Protein AF-0000000084353483 (afdb_homodimer)

Structure (mmCIF, N/CA/C/O backbone):
data_AF-0000000084353483-model_v1
#
loop_
_entity.id
_entity.type
_entity.pdbx_description
1 polymer 'Polysaccharide pyruvyl transferase'
#
loop_
_atom_site.group_PDB
_atom_site.id
_atom_site.type_symbol
_atom_site.label_atom_id
_atom_site.label_alt_id
_atom_site.label_comp_id
_atom_site.label_asym_id
_atom_site.label_entity_id
_atom_site.label_seq_id
_atom_site.pdbx_PDB_ins_code
_atom_site.Cartn_x
_atom_site.Cartn_y
_atom_site.Cartn_z
_atom_site.occupancy
_atom_site.B_iso_or_equiv
_atom_site.auth_seq_id
_atom_site.auth_comp_id
_atom_site.auth_asym_id
_atom_site.auth_atom_id
_atom_site.pdbx_PDB_model_num
ATOM 1 N N . MET A 1 1 ? -6.664 -25.578 -37.938 1 87.75 1 MET A N 1
ATOM 2 C CA . MET A 1 1 ? -5.84 -25.297 -36.781 1 87.75 1 MET A CA 1
ATOM 3 C C . MET A 1 1 ? -6.648 -25.453 -35.5 1 87.75 1 MET A C 1
ATOM 5 O O . MET A 1 1 ? -7.766 -24.953 -35.375 1 87.75 1 MET A O 1
ATOM 9 N N . LYS A 1 2 ? -6.238 -26.328 -34.562 1 95.62 2 LYS A N 1
ATOM 10 C CA . LYS A 1 2 ? -6.934 -26.578 -33.312 1 95.62 2 LYS A CA 1
ATOM 11 C C . LYS A 1 2 ? -6.684 -25.453 -32.312 1 95.62 2 LYS A C 1
ATOM 13 O O . LYS A 1 2 ? -5.539 -25.047 -32.094 1 95.62 2 LYS A O 1
ATOM 18 N N . ARG A 1 3 ? -7.77 -24.875 -31.906 1 97.81 3 ARG A N 1
ATOM 19 C CA . ARG A 1 3 ? -7.699 -23.781 -30.938 1 97.81 3 ARG A CA 1
ATOM 20 C C . ARG A 1 3 ? -7.938 -24.281 -29.516 1 97.81 3 ARG A C 1
ATOM 22 O O . ARG A 1 3 ? -9.055 -24.672 -29.172 1 97.81 3 ARG A O 1
ATOM 29 N N . ILE A 1 4 ? -6.906 -24.203 -28.562 1 98.75 4 ILE A N 1
ATOM 30 C CA . ILE A 1 4 ? -7.004 -24.719 -27.203 1 98.75 4 ILE A CA 1
ATOM 31 C C . ILE A 1 4 ? -7.039 -23.562 -26.219 1 98.75 4 ILE A C 1
ATOM 33 O O . ILE A 1 4 ? -6.188 -22.672 -26.266 1 98.75 4 ILE A O 1
ATOM 37 N N . LEU A 1 5 ? -8.039 -23.453 -25.375 1 98.81 5 LEU A N 1
ATOM 38 C CA . LEU A 1 5 ? -8.016 -22.641 -24.172 1 98.81 5 LEU A CA 1
ATOM 39 C C . LEU A 1 5 ? -7.383 -23.391 -23 1 98.81 5 LEU A C 1
ATOM 41 O O . LEU A 1 5 ? -7.688 -24.562 -22.781 1 98.81 5 LEU A O 1
ATOM 45 N N . ILE A 1 6 ? -6.469 -22.781 -22.344 1 98.81 6 ILE A N 1
ATOM 46 C CA . ILE A 1 6 ? -5.797 -23.469 -21.25 1 98.81 6 ILE A CA 1
ATOM 47 C C . ILE A 1 6 ? -5.883 -22.641 -19.969 1 98.81 6 ILE A C 1
ATOM 49 O O . ILE A 1 6 ? -5.754 -21.422 -20.016 1 98.81 6 ILE A O 1
ATOM 53 N N . ARG A 1 7 ? -6.094 -23.219 -18.828 1 98.69 7 ARG A N 1
ATOM 54 C CA . ARG A 1 7 ? -6.035 -22.516 -17.547 1 98.69 7 ARG A CA 1
ATOM 55 C C . ARG A 1 7 ? -4.602 -22.141 -17.188 1 98.69 7 ARG A C 1
ATOM 57 O O . ARG A 1 7 ? -3.789 -23 -16.859 1 98.69 7 ARG A O 1
ATOM 64 N N . ALA A 1 8 ? -4.32 -20.922 -17.219 1 98.5 8 ALA A N 1
ATOM 65 C CA . ALA A 1 8 ? -3.021 -20.375 -16.859 1 98.5 8 ALA A CA 1
ATOM 66 C C . ALA A 1 8 ? -3.105 -18.859 -16.672 1 98.5 8 ALA A C 1
ATOM 68 O O . ALA A 1 8 ? -3.941 -18.188 -17.281 1 98.5 8 ALA A O 1
ATOM 69 N N . GLY A 1 9 ? -2.262 -18.406 -15.781 1 98 9 GLY A N 1
ATOM 70 C CA . GLY A 1 9 ? -2.244 -16.969 -15.555 1 98 9 GLY A CA 1
ATOM 71 C C . GLY A 1 9 ? -1.312 -16.219 -16.5 1 98 9 GLY A C 1
ATOM 72 O O . GLY A 1 9 ? -1.292 -14.992 -16.516 1 98 9 GLY A O 1
ATOM 73 N N . ILE A 1 10 ? -0.529 -16.938 -17.266 1 98.31 10 ILE A N 1
ATOM 74 C CA . ILE A 1 10 ? 0.442 -16.391 -18.203 1 98.31 10 ILE A CA 1
ATOM 75 C C . ILE A 1 10 ? 0.831 -17.469 -19.219 1 98.31 10 ILE A C 1
ATOM 77 O O . ILE A 1 10 ? 0.886 -18.656 -18.891 1 98.31 10 ILE A O 1
ATOM 81 N N . SER A 1 11 ? 1.012 -17.062 -20.469 1 98.31 11 SER A N 1
ATOM 82 C CA . SER A 1 11 ? 1.616 -17.922 -21.469 1 98.31 11 SER A CA 1
ATOM 83 C C . SER A 1 11 ? 3.139 -17.906 -21.391 1 98.31 11 SER A C 1
ATOM 85 O O . SER A 1 11 ? 3.732 -16.859 -21.078 1 98.31 11 SER A O 1
ATOM 87 N N . PRO A 1 12 ? 3.752 -19.062 -21.656 1 98.25 12 PRO A N 1
ATOM 88 C CA . PRO A 1 12 ? 5.211 -19.016 -21.75 1 98.25 12 PRO A CA 1
ATOM 89 C C . PRO A 1 12 ? 5.695 -17.969 -22.766 1 98.25 12 PRO A C 1
ATOM 91 O O . PRO A 1 12 ? 6.855 -17.547 -22.719 1 98.25 12 PRO A O 1
ATOM 94 N N . LEU A 1 13 ? 4.812 -17.578 -23.656 1 98.31 13 LEU A N 1
ATOM 95 C CA . LEU A 1 13 ? 5.191 -16.656 -24.719 1 98.31 13 LEU A CA 1
ATOM 96 C C . LEU A 1 13 ? 4.926 -15.211 -24.297 1 98.31 13 LEU A C 1
ATOM 98 O O . LEU A 1 13 ? 5.328 -14.273 -24.984 1 98.31 13 LEU A O 1
ATOM 102 N N . ASP A 1 14 ? 4.25 -15.117 -23.125 1 97.94 14 ASP A N 1
ATOM 103 C CA . ASP A 1 14 ? 4.059 -13.781 -22.578 1 97.94 14 ASP A CA 1
ATOM 104 C C . ASP A 1 14 ? 5.348 -13.242 -21.969 1 97.94 14 ASP A C 1
ATOM 106 O O . ASP A 1 14 ? 6.156 -14.016 -21.438 1 97.94 14 ASP A O 1
ATOM 110 N N . ASN A 1 15 ? 5.609 -12 -22.125 1 97.44 15 ASN A N 1
ATOM 111 C CA . ASN A 1 15 ? 6.773 -11.359 -21.516 1 97.44 15 ASN A CA 1
ATOM 112 C C . ASN A 1 15 ? 6.363 -10.305 -20.5 1 97.44 15 ASN A C 1
ATOM 114 O O . ASN A 1 15 ? 6.836 -9.172 -20.547 1 97.44 15 ASN A O 1
ATOM 118 N N . PHE A 1 16 ? 5.559 -10.766 -19.531 1 98.12 16 PHE A N 1
ATOM 119 C CA . PHE A 1 16 ? 5.043 -9.875 -18.5 1 98.12 16 PHE A CA 1
ATOM 120 C C . PHE A 1 16 ? 6.152 -9.453 -17.547 1 98.12 16 PHE A C 1
ATOM 122 O O . PHE A 1 16 ? 6.988 -10.273 -17.156 1 98.12 16 PHE A O 1
ATOM 129 N N . ASP A 1 17 ? 6.125 -8.227 -17.141 1 98.12 17 ASP A N 1
ATOM 130 C CA . ASP A 1 17 ? 7.09 -7.77 -16.141 1 98.12 17 ASP A CA 1
ATOM 131 C C . ASP A 1 17 ? 6.555 -7.957 -14.727 1 98.12 17 ASP A C 1
ATOM 133 O O . ASP A 1 17 ? 5.414 -8.391 -14.547 1 98.12 17 ASP A O 1
ATOM 137 N N . ALA A 1 18 ? 7.355 -7.676 -13.781 1 98.31 18 ALA A N 1
ATOM 138 C CA . ALA A 1 18 ? 7.039 -7.93 -12.375 1 98.31 18 ALA A CA 1
ATOM 139 C C . ALA A 1 18 ? 5.785 -7.172 -11.945 1 98.31 18 ALA A C 1
ATOM 141 O O . ALA A 1 18 ? 4.902 -7.738 -11.297 1 98.31 18 ALA A O 1
ATOM 142 N N . SER A 1 19 ? 5.688 -5.875 -12.297 1 98 19 SER A N 1
ATOM 143 C CA . SER A 1 19 ? 4.547 -5.051 -11.922 1 98 19 SER A CA 1
ATOM 144 C C . SER A 1 19 ? 3.24 -5.645 -12.438 1 98 19 SER A C 1
ATOM 146 O O . SER A 1 19 ? 2.279 -5.805 -11.688 1 98 19 SER A O 1
ATOM 148 N N . TYR A 1 20 ? 3.242 -6.031 -13.672 1 98.19 20 TYR A N 1
ATOM 149 C CA . TYR A 1 20 ? 2.043 -6.605 -14.266 1 98.19 20 TYR A CA 1
ATOM 150 C C . TYR A 1 20 ? 1.674 -7.922 -13.594 1 98.19 20 TYR A C 1
ATOM 152 O O . TYR A 1 20 ? 0.509 -8.148 -13.258 1 98.19 20 TYR A O 1
ATOM 160 N N . MET A 1 21 ? 2.621 -8.812 -13.406 1 98.62 21 MET A N 1
ATOM 161 C CA . MET A 1 21 ? 2.369 -10.117 -12.812 1 98.62 21 MET A CA 1
ATOM 162 C C . MET A 1 21 ? 1.826 -9.977 -11.398 1 98.62 21 MET A C 1
ATOM 164 O O . MET A 1 21 ? 0.94 -10.727 -10.984 1 98.62 21 MET A O 1
ATOM 168 N N . LEU A 1 22 ? 2.393 -8.984 -10.672 1 98.25 22 LEU A N 1
ATOM 169 C CA . LEU A 1 22 ? 1.926 -8.727 -9.32 1 98.25 22 LEU A CA 1
ATOM 170 C C . LEU A 1 22 ? 0.483 -8.227 -9.328 1 98.25 22 LEU A C 1
ATOM 172 O O . LEU A 1 22 ? -0.357 -8.742 -8.578 1 98.25 22 LEU A O 1
ATOM 176 N N . LEU A 1 23 ? 0.207 -7.277 -10.195 1 97.25 23 LEU A N 1
ATOM 177 C CA . LEU A 1 23 ? -1.086 -6.602 -10.211 1 97.25 23 LEU A CA 1
ATOM 178 C C . LEU A 1 23 ? -2.182 -7.535 -10.719 1 97.25 23 LEU A C 1
ATOM 180 O O . LEU A 1 23 ? -3.338 -7.418 -10.305 1 97.25 23 LEU A O 1
ATOM 184 N N . ASN A 1 24 ? -1.786 -8.547 -11.539 1 97.12 24 ASN A N 1
ATOM 185 C CA . ASN A 1 24 ? -2.791 -9.414 -12.156 1 97.12 24 ASN A CA 1
ATOM 186 C C . ASN A 1 24 ? -2.732 -10.828 -11.586 1 97.12 24 ASN A C 1
ATOM 188 O O . ASN A 1 24 ? -3.445 -11.719 -12.047 1 97.12 24 ASN A O 1
ATOM 192 N N . ASN A 1 25 ? -1.866 -11.055 -10.609 1 97.38 25 ASN A N 1
ATOM 193 C CA . ASN A 1 25 ? -1.654 -12.383 -10.047 1 97.38 25 ASN A CA 1
ATOM 194 C C . ASN A 1 25 ? -1.496 -13.438 -11.141 1 97.38 25 ASN A C 1
ATOM 196 O O . ASN A 1 25 ? -2.209 -14.438 -11.148 1 97.38 25 ASN A O 1
ATOM 200 N N . SER A 1 26 ? -0.582 -13.188 -12.016 1 98.25 26 SER A N 1
ATOM 201 C CA . SER A 1 26 ? -0.381 -14 -13.211 1 98.25 26 SER A CA 1
ATOM 202 C C . SER A 1 26 ? 0.178 -15.375 -12.859 1 98.25 26 SER A C 1
ATOM 204 O O . SER A 1 26 ? 0.292 -16.25 -13.719 1 98.25 26 SER A O 1
ATOM 206 N N . ILE A 1 27 ? 0.422 -15.594 -11.523 1 98.19 27 ILE A N 1
ATOM 207 C CA . ILE A 1 27 ? 1.06 -16.859 -11.156 1 98.19 27 ILE A CA 1
ATOM 208 C C . ILE A 1 27 ? 0.141 -17.641 -10.227 1 98.19 27 ILE A C 1
ATOM 210 O O . ILE A 1 27 ? 0.552 -18.656 -9.656 1 98.19 27 ILE A O 1
ATOM 214 N N . GLY A 1 28 ? -1.104 -17.125 -10.016 1 96.94 28 GLY A N 1
ATOM 215 C CA . GLY A 1 28 ? -2.035 -17.812 -9.133 1 96.94 28 GLY A CA 1
ATOM 216 C C . GLY A 1 28 ? -1.529 -17.938 -7.711 1 96.94 28 GLY A C 1
ATOM 217 O O . GLY A 1 28 ? -1.711 -18.969 -7.07 1 96.94 28 GLY A O 1
ATOM 218 N N . GLY A 1 29 ? -0.704 -16.969 -7.34 1 97 29 GLY A N 1
ATOM 219 C CA . GLY A 1 29 ? -0.22 -16.891 -5.973 1 97 29 GLY A CA 1
ATOM 220 C C . GLY A 1 29 ? 1.137 -17.547 -5.789 1 97 29 GLY A C 1
ATOM 221 O O . GLY A 1 29 ? 1.804 -17.328 -4.773 1 97 29 GLY A O 1
ATOM 222 N N . ASN A 1 30 ? 1.545 -18.422 -6.754 1 97.25 30 ASN A N 1
ATOM 223 C CA . ASN A 1 30 ? 2.781 -19.188 -6.641 1 97.25 30 ASN A CA 1
ATOM 224 C C . ASN A 1 30 ? 3.457 -19.375 -7.996 1 97.25 30 ASN A C 1
ATOM 226 O O . ASN A 1 30 ? 2.875 -19.953 -8.914 1 97.25 30 ASN A O 1
ATOM 230 N N . VAL A 1 31 ? 4.691 -18.938 -8.102 1 98.38 31 VAL A N 1
ATOM 231 C CA . VAL A 1 31 ? 5.367 -18.953 -9.391 1 98.38 31 VAL A CA 1
ATOM 232 C C . VAL A 1 31 ? 5.695 -20.391 -9.789 1 98.38 31 VAL A C 1
ATOM 234 O O . VAL A 1 31 ? 5.914 -20.672 -10.969 1 98.38 31 VAL A O 1
ATOM 237 N N . GLY A 1 32 ? 5.66 -21.297 -8.852 1 98 32 GLY A N 1
ATOM 238 C CA . GLY A 1 32 ? 5.844 -22.703 -9.172 1 98 32 GLY A CA 1
ATOM 239 C C . GLY A 1 32 ? 4.824 -23.234 -10.172 1 98 32 GLY A C 1
ATOM 240 O O . GLY A 1 32 ? 5.082 -24.203 -10.875 1 98 32 GLY A O 1
ATOM 241 N N . ASN A 1 33 ? 3.693 -22.578 -10.258 1 98 33 ASN A N 1
ATOM 242 C CA . ASN A 1 33 ? 2.635 -22.984 -11.18 1 98 33 ASN A CA 1
ATOM 243 C C . ASN A 1 33 ? 3.092 -22.891 -12.633 1 98 33 ASN A C 1
ATOM 245 O O . ASN A 1 33 ? 2.553 -23.578 -13.5 1 98 33 ASN A O 1
ATOM 249 N N . LEU A 1 34 ? 4.078 -22.094 -12.891 1 98.44 34 LEU A N 1
ATOM 250 C CA . LEU A 1 34 ? 4.531 -21.906 -14.266 1 98.44 34 LEU A CA 1
ATOM 251 C C . LEU A 1 34 ? 5.148 -23.188 -14.812 1 98.44 34 LEU A C 1
ATOM 253 O O . LEU A 1 34 ? 5.094 -23.438 -16.016 1 98.44 34 LEU A O 1
ATOM 257 N N . ILE A 1 35 ? 5.645 -24 -13.93 1 98.5 35 ILE A N 1
ATOM 258 C CA . ILE A 1 35 ? 6.449 -25.125 -14.383 1 98.5 35 ILE A CA 1
ATOM 259 C C . ILE A 1 35 ? 5.551 -26.188 -15.016 1 98.5 35 ILE A C 1
ATOM 261 O O . ILE A 1 35 ? 5.797 -26.625 -16.141 1 98.5 35 ILE A O 1
ATOM 265 N N . TYR A 1 36 ? 4.48 -26.578 -14.32 1 98.38 36 TYR A N 1
ATOM 266 C CA . TYR A 1 36 ? 3.629 -27.594 -14.922 1 98.38 36 TYR A CA 1
ATOM 267 C C . TYR A 1 36 ? 2.816 -27.016 -16.078 1 98.38 36 TYR A C 1
ATOM 269 O O . TYR A 1 36 ? 2.521 -27.719 -17.047 1 98.38 36 TYR A O 1
ATOM 277 N N . GLN A 1 37 ? 2.486 -25.766 -16.016 1 98.56 37 GLN A N 1
ATOM 278 C CA . GLN A 1 37 ? 1.779 -25.125 -17.125 1 98.56 37 GLN A CA 1
ATOM 279 C C . GLN A 1 37 ? 2.658 -25.062 -18.359 1 98.56 37 GLN A C 1
ATOM 281 O O . GLN A 1 37 ? 2.201 -25.344 -19.469 1 98.56 37 GLN A O 1
ATOM 286 N N . TYR A 1 38 ? 3.914 -24.688 -18.141 1 98.62 38 TYR A N 1
ATOM 287 C CA . TYR A 1 38 ? 4.895 -24.672 -19.219 1 98.62 38 TYR A CA 1
ATOM 288 C C . TYR A 1 38 ? 4.977 -26.031 -19.906 1 98.62 38 TYR A C 1
ATOM 290 O O . TYR A 1 38 ? 4.977 -26.109 -21.141 1 98.62 38 TYR A O 1
ATOM 298 N N . SER A 1 39 ? 5.035 -27.062 -19.109 1 98.62 39 SER A N 1
ATOM 299 C CA . SER A 1 39 ? 5.121 -28.406 -19.625 1 98.62 39 SER A CA 1
ATOM 300 C C . SER A 1 39 ? 3.904 -28.75 -20.484 1 98.62 39 SER A C 1
ATOM 302 O O . SER A 1 39 ? 4.043 -29.297 -21.578 1 98.62 39 SER A O 1
ATOM 304 N N . VAL A 1 40 ? 2.732 -28.422 -20.031 1 98.75 40 VAL A N 1
ATOM 305 C CA . VAL A 1 40 ? 1.506 -28.734 -20.75 1 98.75 40 VAL A CA 1
ATOM 306 C C . VAL A 1 40 ? 1.459 -27.922 -22.047 1 98.75 40 VAL A C 1
ATOM 308 O O . VAL A 1 40 ? 1.141 -28.453 -23.109 1 98.75 40 VAL A O 1
ATOM 311 N N . PHE A 1 41 ? 1.851 -26.609 -22.016 1 98.75 41 PHE A N 1
ATOM 312 C CA . PHE A 1 41 ? 1.95 -25.781 -23.203 1 98.75 41 PHE A CA 1
ATOM 313 C C . PHE A 1 41 ? 2.881 -26.422 -24.234 1 98.75 41 PHE A C 1
ATOM 315 O O . PHE A 1 41 ? 2.518 -26.578 -25.391 1 98.75 41 PHE A O 1
ATOM 322 N N . ARG A 1 42 ? 4.016 -26.812 -23.781 1 98.5 42 ARG A N 1
ATOM 323 C CA . ARG A 1 42 ? 5.043 -27.344 -24.672 1 98.5 42 ARG A CA 1
ATOM 324 C C . ARG A 1 42 ? 4.586 -28.656 -25.312 1 98.5 42 ARG A C 1
ATOM 326 O O . ARG A 1 42 ? 4.82 -28.875 -26.5 1 98.5 42 ARG A O 1
ATOM 333 N N . THR A 1 43 ? 3.951 -29.484 -24.531 1 98.31 43 THR A N 1
ATOM 334 C CA . THR A 1 43 ? 3.506 -30.797 -24.984 1 98.31 43 THR A CA 1
ATOM 335 C C . THR A 1 43 ? 2.389 -30.672 -26.016 1 98.31 43 THR A C 1
ATOM 337 O O . THR A 1 43 ? 2.4 -31.344 -27.031 1 98.31 43 THR A O 1
ATOM 340 N N . LEU A 1 44 ? 1.463 -29.703 -25.812 1 98.25 44 LEU A N 1
ATOM 341 C CA . LEU A 1 44 ? 0.243 -29.672 -26.609 1 98.25 44 LEU A CA 1
ATOM 342 C C . LEU A 1 44 ? 0.41 -28.75 -27.812 1 98.25 44 LEU A C 1
ATOM 344 O O . LEU A 1 44 ? -0.386 -28.797 -28.75 1 98.25 44 LEU A O 1
ATOM 348 N N . MET A 1 45 ? 1.429 -27.891 -27.797 1 98.12 45 MET A N 1
ATOM 349 C CA . MET A 1 45 ? 1.604 -26.953 -28.906 1 98.12 45 MET A CA 1
ATOM 350 C C . MET A 1 45 ? 2.266 -27.641 -30.094 1 98.12 45 MET A C 1
ATOM 352 O O . MET A 1 45 ? 3.494 -27.719 -30.172 1 98.12 45 MET A O 1
ATOM 356 N N . THR A 1 46 ? 1.438 -28.016 -31.016 1 96.06 46 THR A N 1
ATOM 357 C CA . THR A 1 46 ? 1.918 -28.547 -32.281 1 96.06 46 THR A CA 1
ATOM 358 C C . THR A 1 46 ? 1.921 -27.469 -33.344 1 96.06 46 THR A C 1
ATOM 360 O O . THR A 1 46 ? 1.543 -26.328 -33.094 1 96.06 46 THR A O 1
ATOM 363 N N . GLU A 1 47 ? 2.326 -27.781 -34.625 1 93.38 47 GLU A N 1
ATOM 364 C CA . GLU A 1 47 ? 2.334 -26.828 -35.719 1 93.38 47 GLU A CA 1
ATOM 365 C C . GLU A 1 47 ? 0.917 -26.391 -36.062 1 93.38 47 GLU A C 1
ATOM 367 O O . GLU A 1 47 ? 0.704 -25.25 -36.5 1 93.38 47 GLU A O 1
ATOM 372 N N . GLY A 1 48 ? -0.062 -27.172 -35.781 1 92.88 48 GLY A N 1
ATOM 373 C CA . GLY A 1 48 ? -1.436 -26.875 -36.156 1 92.88 48 GLY A CA 1
ATOM 374 C C . GLY A 1 48 ? -2.297 -26.469 -34.969 1 92.88 48 GLY A C 1
ATOM 375 O O . GLY A 1 48 ? -3.523 -26.578 -35.031 1 92.88 48 GLY A O 1
ATOM 376 N N . THR A 1 49 ? -1.643 -26.047 -33.906 1 95.81 49 THR A N 1
ATOM 377 C CA . THR A 1 49 ? -2.416 -25.75 -32.719 1 95.81 49 THR A CA 1
ATOM 378 C C . THR A 1 49 ? -2.096 -24.344 -32.219 1 95.81 49 THR A C 1
ATOM 380 O O . THR A 1 49 ? -0.947 -23.891 -32.281 1 95.81 49 THR A O 1
ATOM 383 N N . THR A 1 50 ? -3.109 -23.609 -31.844 1 96.69 50 THR A N 1
ATOM 384 C CA . THR A 1 50 ? -2.961 -22.359 -31.094 1 96.69 50 THR A CA 1
ATOM 385 C C . THR A 1 50 ? -3.465 -22.531 -29.656 1 96.69 50 THR A C 1
ATOM 387 O O . THR A 1 50 ? -4.543 -23.078 -29.438 1 96.69 50 THR A O 1
ATOM 390 N N . ILE A 1 51 ? -2.631 -22.125 -28.703 1 98.38 51 ILE A N 1
ATOM 391 C CA . ILE A 1 51 ? -2.998 -22.266 -27.297 1 98.38 51 ILE A CA 1
ATOM 392 C C . ILE A 1 51 ? -3.131 -20.875 -26.672 1 98.38 51 ILE A C 1
ATOM 394 O O . ILE A 1 51 ? -2.217 -20.047 -26.766 1 98.38 51 ILE A O 1
ATOM 398 N N . THR A 1 52 ? -4.254 -20.562 -26.062 1 98.31 52 THR A N 1
ATOM 399 C CA . THR A 1 52 ? -4.539 -19.297 -25.406 1 98.31 52 THR A CA 1
ATOM 400 C C . THR A 1 52 ? -4.809 -19.5 -23.922 1 98.31 52 THR A C 1
ATOM 402 O O . THR A 1 52 ? -5.68 -20.281 -23.547 1 98.31 52 THR A O 1
ATOM 405 N N . PRO A 1 53 ? -4.02 -18.828 -23.047 1 98.62 53 PRO A N 1
ATOM 406 C CA . PRO A 1 53 ? -4.379 -18.891 -21.625 1 98.62 53 PRO A CA 1
ATOM 407 C C . PRO A 1 53 ? -5.719 -18.219 -21.328 1 98.62 53 PRO A C 1
ATOM 409 O O . PRO A 1 53 ? -6.102 -17.266 -22.016 1 98.62 53 PRO A O 1
ATOM 412 N N . ASP A 1 54 ? -6.375 -18.719 -20.328 1 98.44 54 ASP A N 1
ATOM 413 C CA . ASP A 1 54 ? -7.613 -18.062 -19.906 1 98.44 54 ASP A CA 1
ATOM 414 C C . ASP A 1 54 ? -7.324 -16.922 -18.938 1 98.44 54 ASP A C 1
ATOM 416 O O . ASP A 1 54 ? -8.242 -16.219 -18.516 1 98.44 54 ASP A O 1
ATOM 420 N N . TYR A 1 55 ? -6.035 -16.812 -18.516 1 98.31 55 TYR A N 1
ATOM 421 C CA . TYR A 1 55 ? -5.574 -15.789 -17.578 1 98.31 55 TYR A CA 1
ATOM 422 C C . TYR A 1 55 ? -6.41 -15.797 -16.312 1 98.31 55 TYR A C 1
ATOM 424 O O . TYR A 1 55 ? -6.711 -14.734 -15.75 1 98.31 55 TYR A O 1
ATOM 432 N N . TYR A 1 56 ? -6.926 -16.984 -15.945 1 97.5 56 TYR A N 1
ATOM 433 C CA . TYR A 1 56 ? -7.684 -17.297 -14.742 1 97.5 56 TYR A CA 1
ATOM 434 C C . TYR A 1 56 ? -9.055 -16.625 -14.766 1 97.5 56 TYR A C 1
ATOM 436 O O . TYR A 1 56 ? -9.578 -16.234 -13.727 1 97.5 56 TYR A O 1
ATOM 444 N N . ASN A 1 57 ? -9.523 -16.359 -15.938 1 97.12 57 ASN A N 1
ATOM 445 C CA . ASN A 1 57 ? -10.914 -15.961 -16.109 1 97.12 57 ASN A CA 1
ATOM 446 C C . ASN A 1 57 ? -11.805 -17.156 -16.438 1 97.12 57 ASN A C 1
ATOM 448 O O . ASN A 1 57 ? -11.859 -17.609 -17.578 1 97.12 57 ASN A O 1
ATOM 452 N N . TYR A 1 58 ? -12.5 -17.656 -15.43 1 96.25 58 TYR A N 1
ATOM 453 C CA . TYR A 1 58 ? -13.352 -18.844 -15.555 1 96.25 58 TYR A CA 1
ATOM 454 C C . TYR A 1 58 ? -14.797 -18.516 -15.203 1 96.25 58 TYR A C 1
ATOM 456 O O . TYR A 1 58 ? -15.5 -19.344 -14.625 1 96.25 58 TYR A O 1
ATOM 464 N N . GLU A 1 59 ? -15.18 -17.359 -15.516 1 96.62 59 GLU A N 1
ATOM 465 C CA . GLU A 1 59 ? -16.562 -16.969 -15.281 1 96.62 59 GLU A CA 1
ATOM 466 C C . GLU A 1 59 ? -17.531 -17.781 -16.141 1 96.62 59 GLU A C 1
ATOM 468 O O . GLU A 1 59 ? -17.344 -17.906 -17.344 1 96.62 59 GLU A O 1
ATOM 473 N N . PRO A 1 60 ? -18.609 -18.219 -15.531 1 97.69 60 PRO A N 1
ATOM 474 C CA . PRO A 1 60 ? -19.547 -19.062 -16.266 1 97.69 60 PRO A CA 1
ATOM 475 C C . PRO A 1 60 ? -20.203 -18.344 -17.438 1 97.69 60 PRO A C 1
ATOM 477 O O . PRO A 1 60 ? -20.578 -18.969 -18.422 1 97.69 60 PRO A O 1
ATOM 480 N N . ASN A 1 61 ? -20.297 -17.078 -17.359 1 97.31 61 ASN A N 1
ATOM 481 C CA . ASN A 1 61 ? -20.953 -16.312 -18.422 1 97.31 61 ASN A CA 1
ATOM 482 C C . ASN A 1 61 ? -20.094 -16.266 -19.672 1 97.31 61 ASN A C 1
ATOM 484 O O . ASN A 1 61 ? -20.547 -15.805 -20.719 1 97.31 61 ASN A O 1
ATOM 488 N N . ARG A 1 62 ? -18.922 -16.812 -19.641 1 97.94 62 ARG A N 1
ATOM 489 C CA . ARG A 1 62 ? -18.031 -16.859 -20.812 1 97.94 62 ARG A CA 1
ATOM 490 C C . ARG A 1 62 ? -18.312 -18.094 -21.656 1 97.94 62 ARG A C 1
ATOM 492 O O . ARG A 1 62 ? -17.703 -18.281 -22.719 1 97.94 62 ARG A O 1
ATOM 499 N N . ALA A 1 63 ? -19.219 -18.969 -21.297 1 98.5 63 ALA A N 1
ATOM 500 C CA . ALA A 1 63 ? -19.422 -20.281 -21.906 1 98.5 63 ALA A CA 1
ATOM 501 C C . ALA A 1 63 ? -19.672 -20.156 -23.406 1 98.5 63 ALA A C 1
ATOM 503 O O . ALA A 1 63 ? -19.078 -20.875 -24.203 1 98.5 63 ALA A O 1
ATOM 504 N N . GLU A 1 64 ? -20.516 -19.203 -23.766 1 98.31 64 GLU A N 1
ATOM 505 C CA . GLU A 1 64 ? -20.828 -19.031 -25.188 1 98.31 64 GLU A CA 1
ATOM 506 C C . GLU A 1 64 ? -19.594 -18.609 -25.984 1 98.31 64 GLU A C 1
ATOM 508 O O . GLU A 1 64 ? -19.312 -19.156 -27.047 1 98.31 64 GLU A O 1
ATOM 513 N N . GLU A 1 65 ? -18.875 -17.672 -25.469 1 98.56 65 GLU A N 1
ATOM 514 C CA . GLU A 1 65 ? -17.641 -17.203 -26.109 1 98.56 65 GLU A CA 1
ATOM 515 C C . GLU A 1 65 ? -16.641 -18.344 -26.25 1 98.56 65 GLU A C 1
ATOM 517 O O . GLU A 1 65 ? -16.031 -18.5 -27.312 1 98.56 65 GLU A O 1
ATOM 522 N N . ILE A 1 66 ? -16.5 -19.172 -25.266 1 98.75 66 ILE A N 1
ATOM 523 C CA . ILE A 1 66 ? -15.547 -20.266 -25.266 1 98.75 66 ILE A CA 1
ATOM 524 C C . ILE A 1 66 ? -15.977 -21.328 -26.266 1 98.75 66 ILE A C 1
ATOM 526 O O . ILE A 1 66 ? -15.172 -21.797 -27.078 1 98.75 66 ILE A O 1
ATOM 530 N N . ASN A 1 67 ? -17.25 -21.672 -26.312 1 98.69 67 ASN A N 1
ATOM 531 C CA . ASN A 1 67 ? -17.797 -22.656 -27.25 1 98.69 67 ASN A CA 1
ATOM 532 C C . ASN A 1 67 ? -17.578 -22.234 -28.703 1 98.69 67 ASN A C 1
ATOM 534 O O . ASN A 1 67 ? -17.328 -23.078 -29.562 1 98.69 67 ASN A O 1
ATOM 538 N N . GLN A 1 68 ? -17.625 -20.938 -28.891 1 98.44 68 GLN A N 1
ATOM 539 C CA . GLN A 1 68 ? -17.547 -20.422 -30.25 1 98.44 68 GLN A CA 1
ATOM 540 C C . GLN A 1 68 ? -16.094 -20.312 -30.703 1 98.44 68 GLN A C 1
ATOM 542 O O . GLN A 1 68 ? -15.805 -20.469 -31.891 1 98.44 68 GLN A O 1
ATOM 547 N N . ASN A 1 69 ? -15.211 -20.141 -29.828 1 98.44 69 ASN A N 1
ATOM 548 C CA . ASN A 1 69 ? -13.891 -19.688 -30.25 1 98.44 69 ASN A CA 1
ATOM 549 C C . ASN A 1 69 ? -12.828 -20.75 -30 1 98.44 69 ASN A C 1
ATOM 551 O O . ASN A 1 69 ? -11.703 -20.625 -30.5 1 98.44 69 ASN A O 1
ATOM 555 N N . TYR A 1 70 ? -13.195 -21.844 -29.297 1 98.69 70 TYR A N 1
ATOM 556 C CA . TYR A 1 70 ? -12.188 -22.844 -28.953 1 98.69 70 TYR A CA 1
ATOM 557 C C . TYR A 1 70 ? -12.695 -24.25 -29.234 1 98.69 70 TYR A C 1
ATOM 559 O O . TYR A 1 70 ? -13.906 -24.5 -29.219 1 98.69 70 TYR A O 1
ATOM 567 N N . ASP A 1 71 ? -11.758 -25.172 -29.453 1 98.5 71 ASP A N 1
ATOM 568 C CA . ASP A 1 71 ? -12.062 -26.562 -29.781 1 98.5 71 ASP A CA 1
ATOM 569 C C . ASP A 1 71 ? -11.922 -27.453 -28.547 1 98.5 71 ASP A C 1
ATOM 571 O O . ASP A 1 71 ? -12.43 -28.578 -28.531 1 98.5 71 ASP A O 1
ATOM 575 N N . CYS A 1 72 ? -11.219 -27 -27.578 1 98.38 72 CYS A N 1
ATOM 576 C CA . CYS A 1 72 ? -10.969 -27.75 -26.359 1 98.38 72 CYS A CA 1
ATOM 577 C C . CYS A 1 72 ? -10.562 -26.828 -25.219 1 98.38 72 CYS A C 1
ATOM 579 O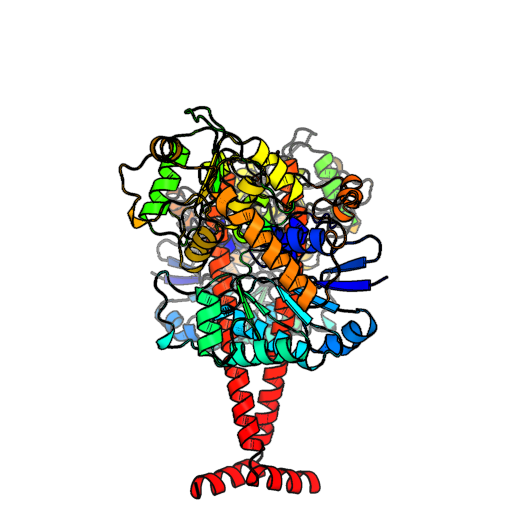 O . CYS A 1 72 ? -9.969 -25.766 -25.469 1 98.38 72 CYS A O 1
ATOM 581 N N . TYR A 1 73 ? -10.898 -27.125 -23.984 1 98.81 73 TYR A N 1
ATOM 582 C CA . TYR A 1 73 ? -10.477 -26.422 -22.781 1 98.81 73 TYR A CA 1
ATOM 583 C C . TYR A 1 73 ? -9.641 -27.344 -21.875 1 98.81 73 TYR A C 1
ATOM 585 O O . TYR A 1 73 ? -10.148 -28.328 -21.344 1 98.81 73 TYR A O 1
ATOM 593 N N . VAL A 1 74 ? -8.375 -27.047 -21.75 1 98.88 74 VAL A N 1
ATOM 594 C CA . VAL A 1 74 ? -7.453 -27.828 -20.938 1 98.88 74 VAL A CA 1
ATOM 595 C C . VAL A 1 74 ? -7.215 -27.141 -19.609 1 98.88 74 VAL A C 1
ATOM 597 O O . VAL A 1 74 ? -6.898 -25.938 -19.578 1 98.88 74 VAL A O 1
ATOM 600 N N . ILE A 1 75 ? -7.277 -27.859 -18.5 1 98.75 75 ILE A N 1
ATOM 601 C CA . ILE A 1 75 ? -7.211 -27.266 -17.172 1 98.75 75 ILE A CA 1
ATOM 602 C C . ILE A 1 75 ? -6.148 -27.969 -16.344 1 98.75 75 ILE A C 1
ATOM 604 O O . ILE A 1 75 ? -6.457 -28.891 -15.586 1 98.75 75 ILE A O 1
ATOM 608 N N . PRO A 1 76 ? -4.918 -27.547 -16.5 1 98.56 76 PRO A N 1
ATOM 609 C CA . PRO A 1 76 ? -3.91 -28.062 -15.562 1 98.56 76 PRO A CA 1
ATOM 610 C C . PRO A 1 76 ? -4.082 -27.5 -14.148 1 98.56 76 PRO A C 1
ATOM 612 O O . PRO A 1 76 ? -4.336 -26.312 -13.977 1 98.56 76 PRO A O 1
ATOM 615 N N . LEU A 1 77 ? -3.961 -28.328 -13.188 1 97.06 77 LEU A N 1
ATOM 616 C CA . LEU A 1 77 ? -4.133 -27.938 -11.789 1 97.06 77 LEU A CA 1
ATOM 617 C C . LEU A 1 77 ? -3.025 -28.516 -10.922 1 97.06 77 LEU A C 1
ATOM 619 O O . LEU A 1 77 ? -2 -28.969 -11.438 1 97.06 77 LEU A O 1
ATOM 623 N N . ALA A 1 78 ? -3.074 -28.266 -9.672 1 93.81 78 ALA A N 1
ATOM 624 C CA . ALA A 1 78 ? -2.225 -28.844 -8.633 1 93.81 78 ALA A CA 1
ATOM 625 C C . ALA A 1 78 ? -3.053 -29.281 -7.426 1 93.81 78 ALA A C 1
ATOM 627 O O . ALA A 1 78 ? -3.955 -30.109 -7.551 1 93.81 78 ALA A O 1
ATOM 628 N N . ASP A 1 79 ? -2.963 -28.625 -6.379 1 92.12 79 ASP A N 1
ATOM 629 C CA . ASP A 1 79 ? -3.727 -29.016 -5.199 1 92.12 79 ASP A CA 1
ATOM 630 C C . ASP A 1 79 ? -5.055 -28.266 -5.129 1 92.12 79 ASP A C 1
ATOM 632 O O . ASP A 1 79 ? -5.352 -27.609 -4.129 1 92.12 79 ASP A O 1
ATOM 636 N N . ALA A 1 80 ? -5.875 -28.562 -6.125 1 95.38 80 ALA A N 1
ATOM 637 C CA . ALA A 1 80 ? -7.141 -27.844 -6.25 1 95.38 80 ALA A CA 1
ATOM 638 C C . ALA A 1 80 ? -8.18 -28.391 -5.266 1 95.38 80 ALA A C 1
ATOM 640 O O . ALA A 1 80 ? -9.109 -27.672 -4.883 1 95.38 80 ALA A O 1
ATOM 641 N N . PHE A 1 81 ? -8.141 -29.703 -4.898 1 96.44 81 PHE A N 1
ATOM 642 C CA . PHE A 1 81 ? -9.094 -30.25 -3.943 1 96.44 81 PHE A CA 1
ATOM 643 C C . PHE A 1 81 ? -8.719 -29.875 -2.516 1 96.44 81 PHE A C 1
ATOM 645 O O . PHE A 1 81 ? -8.008 -30.625 -1.835 1 96.44 81 PHE A O 1
ATOM 652 N N . ARG A 1 82 ? -9.211 -28.734 -2.129 1 94.5 82 ARG A N 1
ATOM 653 C CA . ARG A 1 82 ? -8.969 -28.141 -0.821 1 94.5 82 ARG A CA 1
ATOM 654 C C . ARG A 1 82 ? -10.055 -27.125 -0.473 1 94.5 82 ARG A C 1
ATOM 656 O O . ARG A 1 82 ? -10.758 -26.625 -1.357 1 94.5 82 ARG A O 1
ATOM 663 N N . LYS A 1 83 ? -10.156 -26.766 0.763 1 94.31 83 LYS A N 1
ATOM 664 C CA . LYS A 1 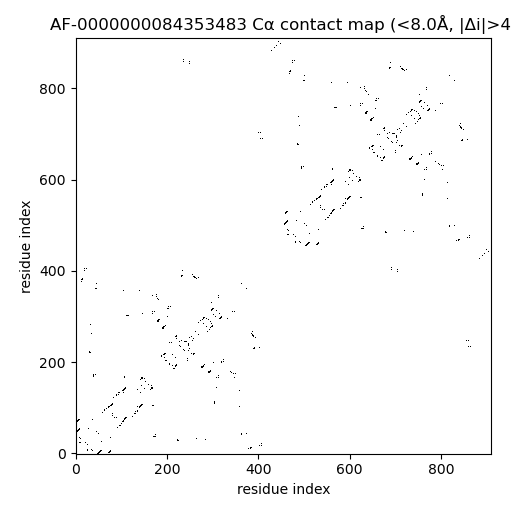83 ? -11.242 -25.922 1.267 1 94.31 83 LYS A CA 1
ATOM 665 C C . LYS A 1 83 ? -11.234 -24.547 0.602 1 94.31 83 LYS A C 1
ATOM 667 O O . LYS A 1 83 ? -12.266 -24.078 0.125 1 94.31 83 LYS A O 1
ATOM 672 N N . ASP A 1 84 ? -10.055 -23.953 0.446 1 93 84 ASP A N 1
ATOM 673 C CA . ASP A 1 84 ? -9.984 -22.562 0.002 1 93 84 ASP A CA 1
ATOM 674 C C . ASP A 1 84 ? -10.195 -22.453 -1.507 1 93 84 ASP A C 1
ATOM 676 O O . ASP A 1 84 ? -10.367 -21.359 -2.041 1 93 84 ASP A O 1
ATOM 680 N N . PHE A 1 85 ? -10.336 -23.547 -2.17 1 96.56 85 PHE A N 1
ATOM 681 C CA . PHE A 1 85 ? -10.5 -23.547 -3.619 1 96.56 85 PHE A CA 1
ATOM 682 C C . PHE A 1 85 ? -11.938 -23.859 -4.008 1 96.56 85 PHE A C 1
ATOM 684 O O . PHE A 1 85 ? -12.289 -23.828 -5.188 1 96.56 85 PHE A O 1
ATOM 691 N N . VAL A 1 86 ? -12.789 -24.078 -3.086 1 96.69 86 VAL A N 1
ATOM 692 C CA . VAL A 1 86 ? -14.164 -24.516 -3.291 1 96.69 86 VAL A CA 1
ATOM 693 C C . VAL A 1 86 ? -14.914 -23.484 -4.145 1 96.69 86 VAL A C 1
ATOM 695 O O . VAL A 1 86 ? -15.57 -23.844 -5.121 1 96.69 86 VAL A O 1
ATOM 698 N N . PRO A 1 87 ? -14.789 -22.188 -3.82 1 95.31 87 PRO A N 1
ATOM 699 C CA . PRO A 1 87 ? -15.492 -21.234 -4.68 1 95.31 87 PRO A CA 1
ATOM 700 C C . PRO A 1 87 ? -15.062 -21.328 -6.141 1 95.31 87 PRO A C 1
ATOM 702 O O . PRO A 1 87 ? -15.898 -21.219 -7.043 1 95.31 87 PRO A O 1
ATOM 705 N N . THR A 1 88 ? -13.805 -21.562 -6.359 1 96.94 88 THR A N 1
ATOM 706 C CA . THR A 1 88 ? -13.273 -21.703 -7.711 1 96.94 88 THR A CA 1
ATOM 707 C C . THR A 1 88 ? -13.797 -22.969 -8.367 1 96.94 88 THR A C 1
ATOM 709 O O . THR A 1 88 ? -14.203 -22.953 -9.531 1 96.94 88 THR A O 1
ATOM 712 N N . LEU A 1 89 ? -13.828 -24.062 -7.617 1 97.75 89 LEU A N 1
ATOM 713 C CA . LEU A 1 89 ? -14.344 -25.328 -8.141 1 97.75 89 LEU A CA 1
ATOM 714 C C . LEU A 1 89 ? -15.797 -25.188 -8.578 1 97.75 89 LEU A C 1
ATOM 716 O O . LEU A 1 89 ? -16.188 -25.688 -9.633 1 97.75 89 LEU A O 1
ATOM 720 N N . ARG A 1 90 ? -16.531 -24.484 -7.805 1 97.75 90 ARG A N 1
ATOM 721 C CA . ARG A 1 90 ? -17.938 -24.297 -8.109 1 97.75 90 ARG A CA 1
ATOM 722 C C . ARG A 1 90 ? -18.125 -23.484 -9.391 1 97.75 90 ARG A C 1
ATOM 724 O O . ARG A 1 90 ? -18.984 -23.812 -10.219 1 97.75 90 ARG A O 1
ATOM 731 N N . LYS A 1 91 ? -17.344 -22.516 -9.578 1 97.69 91 LYS A N 1
ATOM 732 C CA . LYS A 1 91 ? -17.406 -21.719 -10.797 1 97.69 91 LYS A CA 1
ATOM 733 C C . LYS A 1 91 ? -17.016 -22.547 -12.016 1 97.69 91 LYS A C 1
ATOM 735 O O . LYS A 1 91 ? -17.656 -22.484 -13.062 1 97.69 91 LYS A O 1
ATOM 740 N N . TYR A 1 92 ? -15.961 -23.312 -11.852 1 98.38 92 TYR A N 1
ATOM 741 C CA . TYR A 1 92 ? -15.562 -24.203 -12.93 1 98.38 92 TYR A CA 1
ATOM 742 C C . TYR A 1 92 ? -16.688 -25.188 -13.281 1 98.38 92 TYR A C 1
ATOM 744 O O . TYR A 1 92 ? -16.953 -25.422 -14.453 1 98.38 92 TYR A O 1
ATOM 752 N N . THR A 1 93 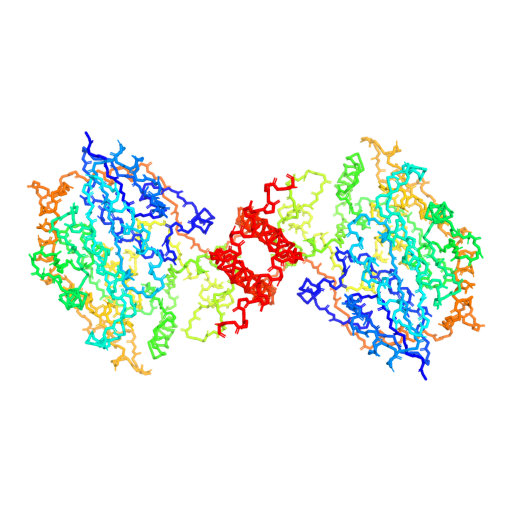? -17.281 -25.734 -12.266 1 98.69 93 THR A N 1
ATOM 753 C CA . THR A 1 93 ? -18.359 -26.688 -12.477 1 98.69 93 THR A CA 1
ATOM 754 C C . THR A 1 93 ? -19.484 -26.062 -13.289 1 98.69 93 THR A C 1
ATOM 756 O O . THR A 1 93 ? -19.938 -26.641 -14.281 1 98.69 93 THR A O 1
ATOM 759 N N . LYS A 1 94 ? -19.875 -24.859 -12.883 1 98.62 94 LYS A N 1
ATOM 760 C CA . LYS A 1 94 ? -20.922 -24.141 -13.594 1 98.62 94 LYS A CA 1
ATOM 761 C C . LYS A 1 94 ? -20.531 -23.844 -15.039 1 98.62 94 LYS A C 1
ATOM 763 O O . LYS A 1 94 ? -21.328 -24.016 -15.953 1 98.62 94 LYS A O 1
ATOM 768 N N . LEU A 1 95 ? -19.344 -23.438 -15.211 1 98.81 95 LEU A N 1
ATOM 769 C CA . LEU A 1 95 ? -18.844 -23.125 -16.547 1 98.81 95 LEU A CA 1
ATOM 770 C C . LEU A 1 95 ? -18.812 -24.375 -17.422 1 98.81 95 LEU A C 1
ATOM 772 O O . LEU A 1 95 ? -19.344 -24.375 -18.531 1 98.81 95 LEU A O 1
ATOM 776 N N . ILE A 1 96 ? -18.25 -25.453 -16.938 1 98.81 96 ILE A N 1
ATOM 777 C CA . ILE A 1 96 ? -18.031 -26.688 -17.703 1 98.81 96 ILE A CA 1
ATOM 778 C C . ILE A 1 96 ? -19.375 -27.266 -18.125 1 98.81 96 ILE A C 1
ATOM 780 O O . ILE A 1 96 ? -19.516 -27.75 -19.25 1 98.81 96 ILE A O 1
ATOM 784 N N . LYS A 1 97 ? -20.328 -27.188 -17.266 1 98.56 97 LYS A N 1
ATOM 785 C CA . LYS A 1 97 ? -21.656 -27.719 -17.578 1 98.56 97 LYS A CA 1
ATOM 786 C C . LYS A 1 97 ? -22.266 -27.016 -18.797 1 98.56 97 LYS A C 1
ATOM 788 O O . LYS A 1 97 ? -23.047 -27.609 -19.531 1 98.56 97 LYS A O 1
ATOM 793 N N . LYS A 1 98 ? -21.844 -25.797 -18.969 1 98.5 98 LYS A N 1
ATOM 794 C CA . LYS A 1 98 ? -22.375 -25 -20.062 1 98.5 98 LYS A CA 1
ATOM 795 C C . LYS A 1 98 ? -21.562 -25.172 -21.328 1 98.5 98 LYS A C 1
ATOM 797 O O . LYS A 1 98 ? -21.969 -24.734 -22.406 1 98.5 98 LYS A O 1
ATOM 802 N N . LEU A 1 99 ? -20.438 -25.812 -21.266 1 98.75 99 LEU A N 1
ATOM 803 C CA . LEU A 1 99 ? -19.562 -25.953 -22.422 1 98.75 99 LEU A CA 1
ATOM 804 C C . LEU A 1 99 ? -20 -27.125 -23.297 1 98.75 99 LEU A C 1
ATOM 806 O O . LEU A 1 99 ? -20.531 -28.125 -22.781 1 98.75 99 LEU A O 1
ATOM 810 N N . THR A 1 100 ? -19.797 -27.016 -24.578 1 98.38 100 THR A N 1
ATOM 811 C CA . THR A 1 100 ? -20.094 -28.078 -25.531 1 98.38 100 THR A CA 1
ATOM 812 C C . THR A 1 100 ? -18.828 -28.688 -26.109 1 98.38 100 THR A C 1
ATOM 814 O O . THR A 1 100 ? -18.875 -29.672 -26.828 1 98.38 100 THR A O 1
ATOM 817 N N . ILE A 1 101 ? -17.734 -28.094 -25.812 1 98.5 101 ILE A N 1
ATOM 818 C CA . ILE A 1 101 ? -16.438 -28.578 -26.266 1 98.5 101 ILE A CA 1
ATOM 819 C C . ILE A 1 101 ? -15.836 -29.5 -25.203 1 98.5 101 ILE A C 1
ATOM 821 O O . ILE A 1 101 ? -16.219 -29.453 -24.047 1 98.5 101 ILE A O 1
ATOM 825 N N . PRO A 1 102 ? -14.852 -30.344 -25.578 1 98.62 102 PRO A N 1
ATOM 826 C CA . PRO A 1 102 ? -14.164 -31.188 -24.594 1 98.62 102 PRO A CA 1
ATOM 827 C C . PRO A 1 102 ? -13.43 -30.359 -23.531 1 98.62 102 PRO A C 1
ATOM 829 O O . PRO A 1 102 ? -12.898 -29.281 -23.844 1 98.62 102 PRO A O 1
ATOM 832 N N . VAL A 1 103 ? -13.414 -30.844 -22.281 1 98.81 103 VAL A N 1
ATOM 833 C CA . VAL A 1 103 ? -12.68 -30.266 -21.156 1 98.81 103 VAL A CA 1
ATOM 834 C C . VAL A 1 103 ? -11.797 -31.344 -20.531 1 98.81 103 VAL A C 1
ATOM 836 O O . VAL A 1 103 ? -12.281 -32.406 -20.109 1 98.81 103 VAL A O 1
ATOM 839 N N . VAL A 1 104 ? -10.555 -31.125 -20.453 1 98.81 104 VAL A N 1
ATOM 840 C CA . VAL A 1 104 ? -9.633 -32.125 -19.938 1 98.81 104 VAL A CA 1
ATOM 841 C C . VAL A 1 104 ? -8.875 -31.562 -18.734 1 98.81 104 VAL A C 1
ATOM 843 O O . VAL A 1 104 ? -8.258 -30.5 -18.844 1 98.81 104 VAL A O 1
ATOM 846 N N . VAL A 1 105 ? -8.891 -32.219 -17.625 1 98.81 105 VAL A N 1
ATOM 847 C CA . VAL A 1 105 ? -8.156 -31.844 -16.422 1 98.81 105 VAL A CA 1
ATOM 848 C C . VAL A 1 105 ? -6.859 -32.656 -16.328 1 98.81 105 VAL A C 1
ATOM 850 O O . VAL A 1 105 ? -6.879 -33.875 -16.391 1 98.81 105 VAL A O 1
ATOM 853 N N . ILE A 1 106 ? -5.773 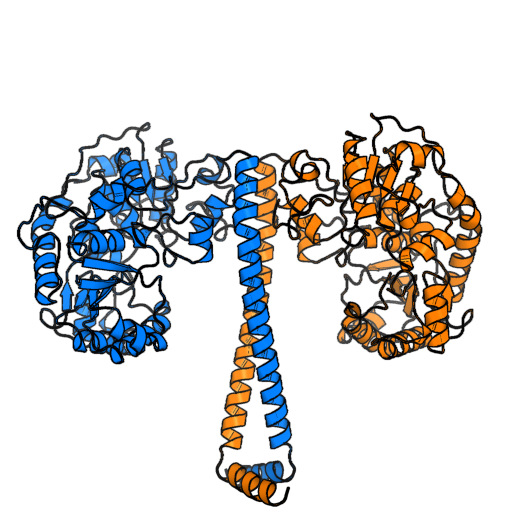-31.938 -16.172 1 98.62 106 ILE A N 1
ATOM 854 C CA . ILE A 1 106 ? -4.461 -32.562 -16.172 1 98.62 106 ILE A CA 1
ATOM 855 C C . ILE A 1 106 ? -3.752 -32.281 -14.844 1 98.62 106 ILE A C 1
ATOM 857 O O . ILE A 1 106 ? -3.377 -31.156 -14.555 1 98.62 106 ILE A O 1
ATOM 861 N N . GLY A 1 107 ? -3.574 -33.281 -14.047 1 97.56 107 GLY A N 1
ATOM 862 C CA . GLY A 1 107 ? -2.717 -33.219 -12.875 1 97.56 107 GLY A CA 1
ATOM 863 C C . GLY A 1 107 ? -3.385 -32.531 -11.695 1 97.56 107 GLY A C 1
ATOM 864 O O . GLY A 1 107 ? -2.818 -31.625 -11.086 1 97.56 107 GLY A O 1
ATOM 865 N N . VAL A 1 108 ? -4.559 -32.938 -11.297 1 97.19 108 VAL A N 1
ATOM 866 C CA . VAL A 1 108 ? -5.223 -32.375 -10.133 1 97.19 108 VAL A CA 1
ATOM 867 C C . VAL A 1 108 ? -4.902 -33.188 -8.891 1 97.19 108 VAL A C 1
ATOM 869 O O . VAL A 1 108 ? -4.656 -34.406 -8.984 1 97.19 108 VAL A O 1
ATOM 872 N N . GLY A 1 109 ? -4.805 -32.531 -7.734 1 94.75 109 GLY A N 1
ATOM 873 C CA . GLY A 1 109 ? -4.457 -33.219 -6.512 1 94.75 109 GLY A CA 1
ATOM 874 C C . GLY A 1 109 ? -5.23 -32.75 -5.301 1 94.75 109 GLY A C 1
ATOM 875 O O . GLY A 1 109 ? -5.809 -31.641 -5.328 1 94.75 109 GLY A O 1
ATOM 876 N N . LEU A 1 110 ? -5.234 -33.625 -4.32 1 93.38 110 LEU A N 1
ATOM 877 C CA . LEU A 1 110 ? -5.844 -33.375 -3.02 1 93.38 110 LEU A CA 1
ATOM 878 C C . LEU A 1 110 ? -4.824 -32.781 -2.049 1 93.38 110 LEU A C 1
ATOM 880 O O . LEU A 1 110 ? -3.703 -33.281 -1.946 1 93.38 110 LEU A O 1
ATOM 884 N N . ARG A 1 111 ? -5.172 -31.656 -1.432 1 86.88 111 ARG A N 1
ATOM 885 C CA . ARG A 1 111 ? -4.367 -31.172 -0.312 1 86.88 111 ARG A CA 1
ATOM 886 C C . ARG A 1 111 ? -4.781 -31.844 0.99 1 86.88 111 ARG A C 1
ATOM 888 O O . ARG A 1 111 ? -5.926 -31.719 1.427 1 86.88 111 ARG A O 1
ATOM 895 N N . ALA A 1 112 ? -3.963 -32.625 1.533 1 82.25 112 ALA A N 1
ATOM 896 C CA . ALA A 1 112 ? -4.215 -33.344 2.785 1 82.25 112 ALA A CA 1
ATOM 897 C C . ALA A 1 112 ? -2.961 -33.375 3.656 1 82.25 112 ALA A C 1
ATOM 899 O O . ALA A 1 112 ? -1.85 -33.156 3.164 1 82.25 112 ALA A O 1
ATOM 900 N N . PRO A 1 113 ? -3.221 -33.531 4.992 1 80.44 113 PRO A N 1
ATOM 901 C CA . PRO A 1 113 ? -2.051 -33.688 5.859 1 80.44 113 PRO A CA 1
ATOM 902 C C . PRO A 1 113 ? -1.192 -34.906 5.469 1 80.44 113 PRO A C 1
ATOM 904 O O . PRO A 1 113 ? -1.611 -35.719 4.648 1 80.44 113 PRO A O 1
ATOM 907 N N . PHE A 1 114 ? -0.036 -34.969 6.035 1 77.88 114 PHE A N 1
ATOM 908 C CA . PHE A 1 114 ? 0.968 -35.969 5.699 1 77.88 114 PHE A CA 1
ATOM 909 C C . PHE A 1 114 ? 0.383 -37.375 5.793 1 77.88 114 PHE A C 1
ATOM 911 O O . PHE A 1 114 ? 0.667 -38.219 4.953 1 77.88 114 PHE A O 1
ATOM 918 N N . GLU A 1 115 ? -0.412 -37.594 6.766 1 78.19 115 GLU A N 1
ATOM 919 C CA . GLU A 1 115 ? -1.172 -38.844 6.883 1 78.19 115 GLU A CA 1
ATOM 920 C C . GLU A 1 115 ? -2.666 -38.594 6.699 1 78.19 115 GLU A C 1
ATOM 922 O O . GLU A 1 115 ? -3.383 -38.344 7.668 1 78.19 115 GLU A O 1
ATOM 927 N N . PRO A 1 116 ? -3.045 -38.75 5.418 1 76.81 116 PRO A N 1
ATOM 928 C CA . PRO A 1 116 ? -4.434 -38.375 5.141 1 76.81 116 PRO A CA 1
ATOM 929 C C . PRO A 1 116 ? -5.438 -39.406 5.684 1 76.81 116 PRO A C 1
ATOM 931 O O . PRO A 1 116 ? -5.207 -40.594 5.598 1 76.81 116 PRO A O 1
ATOM 934 N N . LYS A 1 117 ? -6.477 -38.906 6.406 1 74.5 117 LYS A N 1
ATOM 935 C CA . LYS A 1 117 ? -7.629 -39.719 6.812 1 74.5 117 LYS A CA 1
ATOM 936 C C . LYS A 1 117 ? -8.766 -39.594 5.801 1 74.5 117 LYS A C 1
ATOM 938 O O . LYS A 1 117 ? -9.758 -38.906 6.059 1 74.5 117 LYS A O 1
ATOM 943 N N . LEU A 1 118 ? -8.617 -40.375 4.781 1 83.88 118 LEU A N 1
ATOM 944 C CA . LEU A 1 118 ? -9.539 -40.219 3.656 1 83.88 118 LEU A CA 1
ATOM 945 C C . LEU A 1 118 ? -10.945 -40.688 4.047 1 83.88 118 LEU A C 1
ATOM 947 O O . LEU A 1 118 ? -11.938 -40.188 3.51 1 83.88 118 LEU A O 1
ATOM 951 N N . ASN A 1 119 ? -10.977 -41.562 4.941 1 86.56 119 ASN A N 1
ATOM 952 C CA . ASN A 1 119 ? -12.25 -42.156 5.34 1 86.56 119 ASN A CA 1
ATOM 953 C C . ASN A 1 119 ? -13.141 -41.156 6.062 1 86.56 119 ASN A C 1
ATOM 955 O O . ASN A 1 119 ? -14.367 -41.312 6.074 1 86.56 119 ASN A O 1
ATOM 959 N N . GLU A 1 120 ? -12.57 -40.188 6.688 1 89.25 120 GLU A N 1
ATOM 960 C CA . GLU A 1 120 ? -13.336 -39.188 7.441 1 89.25 120 GLU A CA 1
ATOM 961 C C . GLU A 1 120 ? -13.984 -38.188 6.516 1 89.25 120 GLU A C 1
ATOM 963 O O . GLU A 1 120 ? -14.891 -37.438 6.922 1 89.25 120 GLU A O 1
ATOM 968 N N . GLY A 1 121 ? -13.602 -38.219 5.32 1 89.44 121 GLY A N 1
ATOM 969 C CA . GLY A 1 121 ? -14.164 -37.281 4.367 1 89.44 121 GLY A CA 1
ATOM 970 C C . GLY A 1 121 ? -13.648 -35.844 4.555 1 89.44 121 GLY A C 1
ATOM 971 O O . GLY A 1 121 ? -12.883 -35.594 5.48 1 89.44 121 GLY A O 1
ATOM 972 N N . PHE A 1 122 ? -13.969 -34.969 3.586 1 93.5 122 PHE A N 1
ATOM 973 C CA . PHE A 1 122 ? -13.609 -33.562 3.604 1 93.5 122 PHE A CA 1
ATOM 974 C C . PHE A 1 122 ? -14.844 -32.688 3.387 1 93.5 122 PHE A C 1
ATOM 976 O O . PHE A 1 122 ? -15.82 -33.125 2.773 1 93.5 122 PHE A O 1
ATOM 983 N N . PRO A 1 123 ? -14.82 -31.484 3.936 1 94.06 123 PRO A N 1
ATOM 984 C CA . PRO A 1 123 ? -15.992 -30.609 3.805 1 94.06 123 PRO A CA 1
ATOM 985 C C . PRO A 1 123 ? -16.266 -30.219 2.357 1 94.06 123 PRO A C 1
ATOM 987 O O . PRO A 1 123 ? -17.344 -29.688 2.053 1 94.06 123 PRO A O 1
ATOM 990 N N . PHE A 1 124 ? -15.359 -30.531 1.454 1 96.56 124 PHE A N 1
ATOM 991 C CA . PHE A 1 124 ? -15.523 -30.125 0.066 1 96.56 124 PHE A CA 1
ATOM 992 C C . PHE A 1 124 ? -15.789 -31.328 -0.831 1 96.56 124 PHE A C 1
ATOM 994 O O . PHE A 1 124 ? -15.695 -31.219 -2.057 1 96.56 124 PHE A O 1
ATOM 1001 N N . ASP A 1 125 ? -16.141 -32.438 -0.323 1 97.44 125 ASP A N 1
ATOM 1002 C CA . ASP A 1 125 ? -16.359 -33.688 -1.069 1 97.44 125 ASP A CA 1
ATOM 1003 C C . ASP A 1 125 ? -17.406 -33.5 -2.166 1 97.44 125 ASP A C 1
ATOM 1005 O O . ASP A 1 125 ? -17.188 -33.875 -3.314 1 97.44 125 ASP A O 1
ATOM 1009 N N . GLU A 1 126 ? -18.484 -32.844 -1.771 1 97.94 126 GLU A N 1
ATOM 1010 C CA . GLU A 1 126 ? -19.578 -32.688 -2.729 1 97.94 126 GLU A CA 1
ATOM 1011 C C . GLU A 1 126 ? -19.188 -31.75 -3.871 1 97.94 126 GLU A C 1
ATOM 1013 O O . GLU A 1 126 ? -19.609 -31.953 -5.012 1 97.94 126 GLU A O 1
ATOM 1018 N N . ASP A 1 127 ? -18.438 -30.75 -3.574 1 98.31 127 ASP A N 1
ATOM 1019 C CA . ASP A 1 127 ? -17.953 -29.828 -4.605 1 98.31 127 ASP A CA 1
ATOM 1020 C C . ASP A 1 127 ? -17 -30.547 -5.57 1 98.31 127 ASP A C 1
ATOM 1022 O O . ASP A 1 127 ? -17.062 -30.328 -6.781 1 98.31 127 ASP A O 1
ATOM 1026 N N . VAL A 1 128 ? -16.172 -31.422 -5.027 1 98.5 128 VAL A N 1
ATOM 1027 C CA . VAL A 1 128 ? -15.242 -32.188 -5.848 1 98.5 128 VAL A CA 1
ATOM 1028 C C . VAL A 1 128 ? -16 -33.156 -6.738 1 98.5 128 VAL A C 1
ATOM 1030 O O . VAL A 1 128 ? -15.727 -33.281 -7.934 1 98.5 128 VAL A O 1
ATOM 1033 N N . LYS A 1 129 ? -16.984 -33.844 -6.176 1 98.38 129 LYS A N 1
ATOM 1034 C CA . LYS A 1 129 ? -17.797 -34.781 -6.938 1 98.38 129 LYS A CA 1
ATOM 1035 C C . LYS A 1 129 ? -18.484 -34.062 -8.109 1 98.38 129 LYS A C 1
ATOM 1037 O O . LYS A 1 129 ? -18.5 -34.594 -9.227 1 98.38 129 LYS A O 1
ATOM 1042 N N . ALA A 1 130 ? -19.047 -32.938 -7.805 1 98.62 130 ALA A N 1
ATOM 1043 C CA . ALA A 1 130 ? -19.734 -32.156 -8.836 1 98.62 130 ALA A CA 1
ATOM 1044 C C . ALA A 1 130 ? -18.766 -31.734 -9.938 1 98.62 130 ALA A C 1
ATOM 1046 O O . ALA A 1 130 ? -19.094 -31.828 -11.125 1 98.62 130 ALA A O 1
ATOM 1047 N N . PHE A 1 131 ? -17.625 -31.312 -9.594 1 98.62 131 PHE A N 1
ATOM 1048 C CA . PHE A 1 131 ? -16.609 -30.844 -10.539 1 98.62 131 PHE A CA 1
ATOM 1049 C C . PHE A 1 131 ? -16.141 -31.984 -11.43 1 98.62 131 PHE A C 1
ATOM 1051 O O . PHE A 1 131 ? -16.141 -31.859 -12.656 1 98.62 131 PHE A O 1
ATOM 1058 N N . VAL A 1 132 ? -15.781 -33.062 -10.789 1 98.81 132 VAL A N 1
ATOM 1059 C CA . VAL A 1 132 ? -15.242 -34.219 -11.523 1 98.81 132 VAL A CA 1
ATOM 1060 C C . VAL A 1 132 ? -16.312 -34.781 -12.445 1 98.81 132 VAL A C 1
ATOM 1062 O O . VAL A 1 132 ? -16.031 -35.156 -13.594 1 98.81 132 VAL A O 1
ATOM 1065 N N . SER A 1 133 ? -17.562 -34.875 -11.945 1 98.81 133 SER A N 1
ATOM 1066 C CA . SER A 1 133 ? -18.672 -35.344 -12.773 1 98.81 133 SER A CA 1
ATOM 1067 C C . SER A 1 133 ? -18.859 -34.469 -14.008 1 98.81 133 SER A C 1
ATOM 1069 O O . SER A 1 133 ? -19.047 -34.969 -15.117 1 98.81 133 SER A O 1
ATOM 1071 N N . ALA A 1 134 ? -18.781 -33.188 -13.781 1 98.75 134 ALA A N 1
ATOM 1072 C CA . ALA A 1 134 ? -18.922 -32.25 -14.898 1 98.75 134 ALA A CA 1
ATOM 1073 C C . ALA A 1 134 ? -17.812 -32.438 -15.922 1 98.75 134 ALA A C 1
ATOM 1075 O O . ALA A 1 134 ? -18.062 -32.438 -17.125 1 98.75 134 ALA A O 1
ATOM 1076 N N . VAL A 1 135 ? -16.594 -32.625 -15.469 1 98.81 135 VAL A N 1
ATOM 1077 C CA . VAL A 1 135 ? -15.43 -32.812 -16.344 1 98.81 135 VAL A CA 1
ATOM 1078 C C . VAL A 1 135 ? -15.602 -34.094 -17.156 1 98.81 135 VAL A C 1
ATOM 1080 O O . VAL A 1 135 ? -15.352 -34.125 -18.359 1 98.81 135 VAL A O 1
ATOM 1083 N N . LEU A 1 136 ? -16.109 -35.156 -16.484 1 98.69 136 LEU A N 1
ATOM 1084 C CA . LEU A 1 136 ? -16.188 -36.469 -17.094 1 98.69 136 LEU A CA 1
ATOM 1085 C C . LEU A 1 136 ? -17.312 -36.531 -18.125 1 98.69 136 LEU A C 1
ATOM 1087 O O . LEU A 1 136 ? -17.375 -37.438 -18.938 1 98.69 136 LEU A O 1
ATOM 1091 N N . GLU A 1 137 ? -18.188 -35.562 -18.094 1 98.25 137 GLU A N 1
ATOM 1092 C CA . GLU A 1 137 ? -19.172 -35.438 -19.156 1 98.25 137 GLU A CA 1
ATOM 1093 C C . GLU A 1 137 ? -18.531 -34.938 -20.438 1 98.25 137 GLU A C 1
ATOM 1095 O O . GLU A 1 137 ? -19.125 -35.031 -21.516 1 98.25 137 GLU A O 1
ATOM 1100 N N . LYS A 1 138 ? -17.359 -34.344 -20.344 1 97.94 138 LYS A N 1
ATOM 1101 C CA . LYS A 1 138 ? -16.734 -33.688 -21.484 1 97.94 138 LYS A CA 1
ATOM 1102 C C . LYS A 1 138 ? -15.414 -34.344 -21.875 1 97.94 138 LYS A C 1
ATOM 1104 O O . LYS A 1 138 ? -14.773 -33.938 -22.844 1 97.94 138 LYS A O 1
ATOM 1109 N N . SER A 1 139 ? -14.945 -35.312 -21.094 1 97.5 139 SER A N 1
ATOM 1110 C CA . SER A 1 139 ? -13.656 -35.938 -21.344 1 97.5 139 SER A CA 1
ATOM 1111 C C . SER A 1 139 ? -13.703 -37.438 -21.031 1 97.5 139 SER A C 1
ATOM 1113 O O . SER A 1 139 ? -14.648 -37.906 -20.391 1 97.5 139 SER A O 1
ATOM 1115 N N . ALA A 1 140 ? -12.695 -38.125 -21.406 1 97.06 140 ALA A N 1
ATOM 1116 C CA . ALA A 1 140 ? -12.633 -39.562 -21.203 1 97.06 140 ALA A CA 1
ATOM 1117 C C . ALA A 1 140 ? -12.141 -39.906 -19.812 1 97.06 140 ALA A C 1
ATOM 1119 O O . ALA A 1 140 ? -12.516 -40.938 -19.25 1 97.06 140 ALA A O 1
ATOM 1120 N N . MET A 1 141 ? -11.258 -39.062 -19.312 1 98.31 141 MET A N 1
ATOM 1121 C CA . MET A 1 141 ? -10.578 -39.438 -18.062 1 98.31 141 MET A CA 1
ATOM 1122 C C . MET A 1 141 ? -9.93 -38.188 -17.422 1 98.31 141 MET A C 1
ATOM 1124 O O . MET A 1 141 ? -9.461 -37.312 -18.125 1 98.31 141 MET A O 1
ATOM 1128 N N . VAL A 1 142 ? -9.859 -38.188 -16.078 1 98.69 142 VAL A N 1
ATOM 1129 C CA . VAL A 1 142 ? -9.188 -37.125 -15.328 1 98.69 142 VAL A CA 1
ATOM 1130 C C . VAL A 1 142 ? -7.797 -37.594 -14.922 1 98.69 142 VAL A C 1
ATOM 1132 O O . VAL A 1 142 ? -7.625 -38.719 -14.453 1 98.69 142 VAL A O 1
ATOM 1135 N N . GLY A 1 143 ? -6.793 -36.781 -15.156 1 98.62 143 GLY A N 1
ATOM 1136 C CA . GLY A 1 143 ? -5.461 -37.094 -14.656 1 98.62 143 GLY A CA 1
ATOM 1137 C C . GLY A 1 143 ? -5.207 -36.531 -13.266 1 98.62 143 GLY A C 1
ATOM 1138 O O . GLY A 1 143 ? -5.355 -35.344 -13.023 1 98.62 143 GLY A O 1
ATOM 1139 N N . VAL A 1 144 ? -4.77 -37.406 -12.359 1 97.81 144 VAL A N 1
ATOM 1140 C CA . VAL A 1 144 ? -4.527 -36.969 -10.992 1 97.81 144 VAL A CA 1
ATOM 1141 C C . VAL A 1 144 ? -3.041 -37.094 -10.664 1 97.81 144 VAL A C 1
ATOM 1143 O O . VAL A 1 144 ? -2.303 -37.812 -11.336 1 97.81 144 VAL A O 1
ATOM 1146 N N . ARG A 1 145 ? -2.564 -36.438 -9.672 1 95.38 145 ARG A N 1
ATOM 1147 C CA . ARG A 1 145 ? -1.145 -36.25 -9.398 1 95.38 145 ARG A CA 1
ATOM 1148 C C . ARG A 1 145 ? -0.551 -37.438 -8.68 1 95.38 145 ARG A C 1
ATOM 1150 O O . ARG A 1 145 ? 0.65 -37.719 -8.781 1 95.38 145 ARG A O 1
ATOM 1157 N N . GLY A 1 146 ? -1.416 -38.156 -7.941 1 94.12 146 GLY A N 1
ATOM 1158 C CA . GLY A 1 146 ? -0.851 -39.25 -7.188 1 94.12 146 GLY A CA 1
ATOM 1159 C C . GLY A 1 146 ? -1.898 -40.219 -6.668 1 94.12 146 GLY A C 1
ATOM 1160 O O . GLY A 1 146 ? -3.096 -40 -6.875 1 94.12 146 GLY A O 1
ATOM 1161 N N . GLU A 1 147 ? -1.356 -41.219 -5.945 1 94.12 147 GLU A N 1
ATOM 1162 C CA . GLU A 1 147 ? -2.191 -42.312 -5.48 1 94.12 147 GLU A CA 1
ATOM 1163 C C . GLU A 1 147 ? -3.168 -41.875 -4.402 1 94.12 147 GLU A C 1
ATOM 1165 O O . GLU A 1 147 ? -4.293 -42.344 -4.32 1 94.12 147 GLU A O 1
ATOM 1170 N N . ILE A 1 148 ? -2.746 -40.938 -3.643 1 93.44 148 ILE A N 1
ATOM 1171 C CA . ILE A 1 148 ? -3.619 -40.438 -2.588 1 93.44 148 ILE A CA 1
ATOM 1172 C C . ILE A 1 148 ? -4.844 -39.781 -3.205 1 93.44 148 ILE A C 1
ATOM 1174 O O . ILE A 1 148 ? -5.977 -40.031 -2.779 1 93.44 148 ILE A O 1
ATOM 1178 N N . THR A 1 149 ? -4.602 -38.969 -4.184 1 94.81 149 THR A N 1
ATOM 1179 C CA . THR A 1 149 ? -5.699 -38.312 -4.871 1 94.81 149 THR A CA 1
ATOM 1180 C C . THR A 1 149 ? -6.578 -39.312 -5.602 1 94.81 149 THR A C 1
ATOM 1182 O O . THR A 1 149 ? -7.805 -39.219 -5.605 1 94.81 149 THR A O 1
ATOM 1185 N N . ALA A 1 150 ? -5.961 -40.312 -6.211 1 96.56 150 ALA A N 1
ATOM 1186 C CA . ALA A 1 150 ? -6.699 -41.375 -6.891 1 96.56 150 ALA A CA 1
ATOM 1187 C C . ALA A 1 150 ? -7.609 -42.125 -5.922 1 96.56 150 ALA A C 1
ATOM 1189 O O . ALA A 1 150 ? -8.789 -42.344 -6.207 1 96.56 150 ALA A O 1
ATOM 1190 N N . ASN A 1 151 ? -7.051 -42.469 -4.777 1 95.81 151 ASN A N 1
ATOM 1191 C CA . ASN A 1 151 ? -7.832 -43.156 -3.75 1 95.81 151 ASN A CA 1
ATOM 1192 C C . ASN A 1 151 ? -8.984 -42.281 -3.256 1 95.81 151 ASN A C 1
ATOM 1194 O O . ASN A 1 151 ? -10.078 -42.781 -2.994 1 95.81 151 ASN A O 1
ATOM 1198 N N . TYR A 1 152 ? -8.719 -41.062 -3.119 1 95.62 152 TYR A N 1
ATOM 1199 C CA . TYR A 1 152 ? -9.734 -40.125 -2.693 1 95.62 152 TYR A CA 1
ATOM 1200 C C . TYR A 1 152 ? -10.898 -40.094 -3.678 1 95.62 152 TYR A C 1
ATOM 1202 O O . TYR A 1 152 ? -12.062 -40.188 -3.281 1 95.62 152 TYR A O 1
ATOM 1210 N N . LEU A 1 153 ? -10.586 -39.969 -4.992 1 97.56 153 LEU A N 1
ATOM 1211 C CA . LEU A 1 153 ? -11.633 -39.938 -6.004 1 97.56 153 LEU A CA 1
ATOM 1212 C C . LEU A 1 153 ? -12.375 -41.281 -6.062 1 97.56 153 LEU A C 1
ATOM 1214 O O . LEU A 1 153 ? -13.594 -41.312 -6.266 1 97.56 153 LEU A O 1
ATOM 1218 N N . THR A 1 154 ? -11.656 -42.312 -5.887 1 98 154 THR A N 1
ATOM 1219 C CA . THR A 1 154 ? -12.289 -43.656 -5.852 1 98 154 THR A CA 1
ATOM 1220 C C . THR A 1 154 ? -13.289 -43.719 -4.707 1 98 154 THR A C 1
ATOM 1222 O O . THR A 1 154 ? -14.398 -44.25 -4.883 1 98 154 THR A O 1
ATOM 1225 N N . ARG A 1 155 ? -12.914 -43.219 -3.621 1 96.62 155 ARG A N 1
ATOM 1226 C CA . ARG A 1 155 ? -13.805 -43.188 -2.469 1 96.62 155 ARG A CA 1
ATOM 1227 C C . ARG A 1 155 ? -15.055 -42.344 -2.773 1 96.62 155 ARG A C 1
ATOM 1229 O O . ARG A 1 155 ? -16.141 -42.656 -2.277 1 96.62 155 ARG A O 1
ATOM 1236 N N . LEU A 1 156 ? -14.898 -41.344 -3.584 1 97.38 156 LEU A N 1
A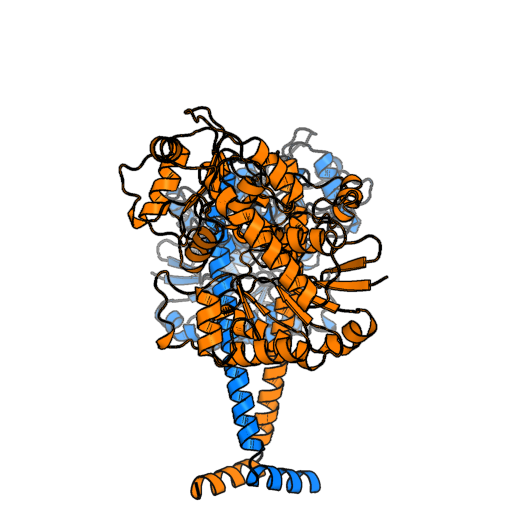TOM 1237 C CA . LEU A 1 156 ? -16.016 -40.5 -3.924 1 97.38 156 LEU A CA 1
ATOM 1238 C C . LEU A 1 156 ? -16.891 -41.125 -4.996 1 97.38 156 LEU A C 1
ATOM 1240 O O . LEU A 1 156 ? -17.906 -40.562 -5.395 1 97.38 156 LEU A O 1
ATOM 1244 N N . GLY A 1 157 ? -16.484 -42.219 -5.547 1 97.69 157 GLY A N 1
ATOM 1245 C CA . GLY A 1 157 ? -17.344 -42.969 -6.453 1 97.69 157 GLY A CA 1
ATOM 1246 C C . GLY A 1 157 ? -16.828 -42.969 -7.883 1 97.69 157 GLY A C 1
ATOM 1247 O O . GLY A 1 157 ? -17.5 -43.5 -8.781 1 97.69 157 GLY A O 1
ATOM 1248 N N . PHE A 1 158 ? -15.664 -42.5 -8.117 1 98.62 158 PHE A N 1
ATOM 1249 C CA . PHE A 1 158 ? -15.094 -42.469 -9.461 1 98.62 158 PHE A CA 1
ATOM 1250 C C . PHE A 1 158 ? -14.125 -43.656 -9.641 1 98.62 158 PHE A C 1
ATOM 1252 O O . PHE A 1 158 ? -13.328 -43.938 -8.75 1 98.62 158 PHE A O 1
ATOM 1259 N N . ARG A 1 159 ? -14.242 -44.281 -10.742 1 95.75 159 ARG A N 1
ATOM 1260 C CA . ARG A 1 159 ? -13.523 -45.531 -10.945 1 95.75 159 ARG A CA 1
ATOM 1261 C C . ARG A 1 159 ? -12.117 -45.281 -11.477 1 95.75 159 ARG A C 1
ATOM 1263 O O . ARG A 1 159 ? -11.953 -44.688 -12.547 1 95.75 159 ARG A O 1
ATOM 1270 N N . GLU A 1 160 ? -11.055 -45.781 -10.773 1 98 160 GLU A N 1
ATOM 1271 C CA . GLU A 1 160 ? -9.672 -45.656 -11.234 1 98 160 GLU A CA 1
ATOM 1272 C C . GLU A 1 160 ? -9.461 -46.469 -12.523 1 98 160 GLU A C 1
ATOM 1274 O O . GLU A 1 160 ? -9.93 -47.594 -12.641 1 98 160 GLU A O 1
ATOM 1279 N N . GLY A 1 161 ? -8.711 -45.875 -13.406 1 97.38 161 GLY A N 1
ATOM 1280 C CA . GLY A 1 161 ? -8.461 -46.531 -14.68 1 97.38 161 GLY A CA 1
ATOM 1281 C C . GLY A 1 161 ? -9.547 -46.281 -15.703 1 97.38 161 GLY A C 1
ATOM 1282 O O . GLY A 1 161 ? -9.352 -46.531 -16.891 1 97.38 161 GLY A O 1
ATOM 1283 N N . VAL A 1 162 ? -10.625 -45.812 -15.266 1 98.12 162 VAL A N 1
ATOM 1284 C CA . VAL A 1 162 ? -11.742 -45.5 -16.141 1 98.12 162 VAL A CA 1
ATOM 1285 C C . VAL A 1 162 ? -12.031 -44 -16.094 1 98.12 162 VAL A C 1
ATOM 1287 O O . VAL A 1 162 ? -11.852 -43.281 -17.094 1 98.12 162 VAL A O 1
ATOM 1290 N N . ASP A 1 163 ? -12.352 -43.562 -14.891 1 98.62 163 ASP A N 1
ATOM 1291 C CA . ASP A 1 163 ? -12.711 -42.156 -14.719 1 98.62 163 ASP A CA 1
ATOM 1292 C C . ASP A 1 163 ? -11.477 -41.281 -14.453 1 98.62 163 ASP A C 1
ATOM 1294 O O . ASP A 1 163 ? -11.461 -40.094 -14.758 1 98.62 163 ASP A O 1
ATOM 1298 N N . HIS A 1 164 ? -10.531 -41.906 -13.797 1 98.75 164 HIS A N 1
ATOM 1299 C CA . HIS A 1 164 ? -9.312 -41.156 -13.469 1 98.75 164 HIS A CA 1
ATOM 1300 C C . HIS A 1 164 ? -8.102 -42.062 -13.461 1 98.75 164 HIS A C 1
ATOM 1302 O O . HIS A 1 164 ? -8.234 -43.312 -13.406 1 98.75 164 HIS A O 1
ATOM 1308 N N . THR A 1 165 ? -6.918 -41.531 -13.547 1 98.69 165 THR A N 1
ATOM 1309 C CA . THR A 1 165 ? -5.664 -42.281 -13.477 1 98.69 165 THR A CA 1
ATOM 1310 C C . THR A 1 165 ? -4.551 -41.406 -12.906 1 98.69 165 THR A C 1
ATOM 1312 O O . THR A 1 165 ? -4.602 -40.188 -13 1 98.69 165 THR A O 1
ATOM 1315 N N . VAL A 1 166 ? -3.566 -42.031 -12.273 1 98.12 166 VAL A N 1
ATOM 1316 C CA . VAL A 1 166 ? -2.414 -41.344 -11.719 1 98.12 166 VAL A CA 1
ATOM 1317 C C . VAL A 1 166 ? -1.414 -41.031 -12.828 1 98.12 166 VAL A C 1
ATOM 1319 O O . VAL A 1 166 ? -0.883 -41.938 -13.469 1 98.12 166 VAL A O 1
ATOM 1322 N N . ILE A 1 167 ? -1.185 -39.75 -13.031 1 98.31 167 ILE A N 1
ATOM 1323 C CA . ILE A 1 167 ? -0.237 -39.375 -14.078 1 98.31 167 ILE A CA 1
ATOM 1324 C C . ILE A 1 167 ? 0.96 -38.656 -13.469 1 98.31 167 ILE A C 1
ATOM 1326 O O . ILE A 1 167 ? 1.893 -38.281 -14.18 1 98.31 167 ILE A O 1
ATOM 1330 N N . GLY A 1 168 ? 0.97 -38.375 -12.156 1 97.62 168 GLY A N 1
ATOM 1331 C CA . GLY A 1 168 ? 2.027 -37.594 -11.539 1 97.62 168 GLY A CA 1
ATOM 1332 C C . GLY A 1 168 ? 1.958 -36.125 -11.891 1 97.62 168 GLY A C 1
ATOM 1333 O O . GLY A 1 168 ? 0.886 -35.594 -12.219 1 97.62 168 GLY A O 1
ATOM 1334 N N . CYS A 1 169 ? 3.059 -35.406 -11.695 1 97.69 169 CYS A N 1
ATOM 1335 C CA . CYS A 1 169 ? 3.125 -33.969 -12.031 1 97.69 169 CYS A CA 1
ATOM 1336 C C . CYS A 1 169 ? 3.551 -33.781 -13.477 1 97.69 169 CYS A C 1
ATOM 1338 O O . CYS A 1 169 ? 4.66 -34.156 -13.859 1 97.69 169 CYS A O 1
ATOM 1340 N N . PRO A 1 170 ? 2.777 -33.125 -14.258 1 97.88 170 PRO A N 1
ATOM 1341 C CA . PRO A 1 170 ? 3.113 -32.938 -15.672 1 97.88 170 PRO A CA 1
ATOM 1342 C C . PRO A 1 170 ? 4.453 -32.219 -15.867 1 97.88 170 PRO A C 1
ATOM 1344 O O . PRO A 1 170 ? 5.082 -32.375 -16.922 1 97.88 170 PRO A O 1
ATOM 1347 N N . SER A 1 171 ? 4.91 -31.484 -14.883 1 98.31 171 SER A N 1
ATOM 1348 C CA . SER A 1 171 ? 6.168 -30.75 -15.016 1 98.31 171 SER A CA 1
ATOM 1349 C C . SER A 1 171 ? 7.324 -31.703 -15.312 1 98.31 171 SER A C 1
ATOM 1351 O O . SER A 1 171 ? 8.273 -31.328 -16 1 98.31 171 SER A O 1
ATOM 1353 N N . MET A 1 172 ? 7.215 -32.906 -14.906 1 98.12 172 MET A N 1
ATOM 1354 C CA . MET A 1 172 ? 8.297 -33.875 -15.023 1 98.12 172 MET A CA 1
ATOM 1355 C C . MET A 1 172 ? 8.469 -34.312 -16.469 1 98.12 172 MET A C 1
ATOM 1357 O O . MET A 1 172 ? 9.484 -34.906 -16.812 1 98.12 172 MET A O 1
ATOM 1361 N N . TYR A 1 173 ? 7.496 -34.031 -17.297 1 98.19 173 TYR A N 1
ATOM 1362 C CA . TYR A 1 173 ? 7.504 -34.5 -18.672 1 98.19 173 TYR A CA 1
ATOM 1363 C C . TYR A 1 173 ? 7.84 -33.406 -19.656 1 98.19 173 TYR A C 1
ATOM 1365 O O . TYR A 1 173 ? 7.711 -33.562 -20.875 1 98.19 173 TYR A O 1
ATOM 1373 N N . ALA A 1 174 ? 8.273 -32.281 -19.172 1 97.56 174 ALA A N 1
ATOM 1374 C CA . ALA A 1 174 ? 8.438 -31.062 -19.969 1 97.56 174 ALA A CA 1
ATOM 1375 C C . ALA A 1 174 ? 9.375 -31.312 -21.141 1 97.56 174 ALA A C 1
ATOM 1377 O O . ALA A 1 174 ? 9.211 -30.719 -22.203 1 97.56 174 ALA A O 1
ATOM 1378 N N . PHE A 1 175 ? 10.336 -32.188 -20.969 1 96.81 175 PHE A N 1
ATOM 1379 C CA . PHE A 1 175 ? 11.336 -32.375 -22.016 1 96.81 175 PHE A CA 1
ATOM 1380 C C . PHE A 1 175 ? 11.359 -33.812 -22.484 1 96.81 175 PHE A C 1
ATOM 1382 O O . PHE A 1 175 ? 12.367 -34.281 -23.047 1 96.81 175 PHE A O 1
ATOM 1389 N N . GLY A 1 176 ? 10.297 -34.531 -22.156 1 95.75 176 GLY A N 1
ATOM 1390 C CA . GLY A 1 176 ? 10.141 -35.844 -22.797 1 95.75 176 GLY A CA 1
ATOM 1391 C C . GLY A 1 176 ? 10.414 -37 -21.859 1 95.75 176 GLY A C 1
ATOM 1392 O O . GLY A 1 176 ? 10.164 -36.906 -20.656 1 95.75 176 GLY A O 1
ATOM 1393 N N . ARG A 1 177 ? 10.797 -38.094 -22.453 1 96.38 177 ARG A N 1
ATOM 1394 C CA . ARG A 1 177 ? 10.82 -39.406 -21.828 1 96.38 177 ARG A CA 1
ATOM 1395 C C . ARG A 1 177 ? 12.078 -39.594 -20.984 1 96.38 177 ARG A C 1
ATOM 1397 O O . ARG A 1 177 ? 12.117 -40.469 -20.109 1 96.38 177 ARG A O 1
ATOM 1404 N N . GLU A 1 178 ? 13.062 -38.781 -21.297 1 94.81 178 GLU A N 1
ATOM 1405 C CA . GLU A 1 178 ? 14.352 -38.938 -20.625 1 94.81 178 GLU A CA 1
ATOM 1406 C C . GLU A 1 178 ? 14.766 -37.688 -19.875 1 94.81 178 GLU A C 1
ATOM 1408 O O . GLU A 1 178 ? 14.461 -36.562 -20.312 1 94.81 178 GLU A O 1
ATOM 1413 N N . LEU A 1 179 ? 15.375 -37.938 -18.75 1 95.25 179 LEU A N 1
ATOM 1414 C CA . LEU A 1 179 ? 15.984 -36.875 -17.969 1 95.25 179 LEU A CA 1
ATOM 1415 C C . LEU A 1 179 ? 17.5 -37.031 -17.922 1 95.25 179 LEU A C 1
ATOM 1417 O O . LEU A 1 179 ? 18.031 -38.094 -18.172 1 95.25 179 LEU A O 1
ATOM 1421 N N . THR A 1 180 ? 18.203 -35.938 -17.828 1 95.12 180 THR A N 1
ATOM 1422 C CA . THR A 1 180 ? 19.641 -35.938 -17.609 1 95.12 180 THR A CA 1
ATOM 1423 C C . THR A 1 180 ? 20.016 -35.156 -16.359 1 95.12 180 THR A C 1
ATOM 1425 O O . THR A 1 180 ? 19.734 -33.938 -16.266 1 95.12 180 THR A O 1
ATOM 1428 N N . ILE A 1 181 ? 20.609 -35.875 -15.398 1 97.62 181 ILE A N 1
ATOM 1429 C CA . ILE A 1 181 ? 21.031 -35.219 -14.164 1 97.62 181 ILE A CA 1
ATOM 1430 C C . ILE A 1 181 ? 22.562 -35.25 -14.062 1 97.62 181 ILE A C 1
ATOM 1432 O O . ILE A 1 181 ? 23.156 -36.312 -14.141 1 97.62 181 ILE A O 1
ATOM 1436 N N . ARG A 1 182 ? 23.141 -34.125 -13.867 1 97 182 ARG A N 1
ATOM 1437 C CA . ARG A 1 182 ? 24.594 -34.062 -13.734 1 97 182 ARG A CA 1
ATOM 1438 C C . ARG A 1 182 ? 25.047 -34.656 -12.398 1 97 182 ARG A C 1
ATOM 1440 O O . ARG A 1 182 ? 24.281 -34.688 -11.438 1 97 182 ARG A O 1
ATOM 1447 N N . GLU A 1 183 ? 26.328 -35.125 -12.43 1 94.62 183 GLU A N 1
ATOM 1448 C CA . GLU A 1 183 ? 26.953 -35.469 -11.148 1 94.62 183 GLU A CA 1
ATOM 1449 C C . GLU A 1 183 ? 27.359 -34.219 -10.383 1 94.62 183 GLU A C 1
ATOM 1451 O O . GLU A 1 183 ? 27.516 -33.156 -10.969 1 94.62 183 GLU A O 1
ATOM 1456 N N . THR A 1 184 ? 27.375 -34.406 -9.086 1 93.62 184 THR A N 1
ATOM 1457 C CA . THR A 1 184 ? 27.781 -33.219 -8.32 1 93.62 184 THR A CA 1
ATOM 1458 C C . THR A 1 184 ? 28.672 -33.656 -7.148 1 93.62 184 THR A C 1
ATOM 1460 O O . THR A 1 184 ? 28.594 -34.781 -6.664 1 93.62 184 THR A O 1
ATOM 1463 N N . ASN A 1 185 ? 29.703 -32.844 -6.852 1 92 185 ASN A N 1
ATOM 1464 C CA . ASN A 1 185 ? 30.5 -32.812 -5.629 1 92 185 ASN A CA 1
ATOM 1465 C C . ASN A 1 185 ? 30.531 -31.406 -5.016 1 92 185 ASN A C 1
ATOM 1467 O O . ASN A 1 185 ? 31.188 -30.5 -5.539 1 92 185 ASN A O 1
ATOM 1471 N N . ILE A 1 186 ? 29.797 -31.266 -3.904 1 96.31 186 ILE A N 1
ATOM 1472 C CA . ILE A 1 186 ? 29.656 -29.906 -3.416 1 96.31 186 ILE A CA 1
ATOM 1473 C C . ILE A 1 186 ? 30.734 -29.609 -2.379 1 96.31 186 ILE A C 1
ATOM 1475 O O . ILE A 1 186 ? 31.156 -30.5 -1.636 1 96.31 186 ILE A O 1
ATOM 1479 N N . THR A 1 187 ? 31.219 -28.359 -2.406 1 96.81 187 THR A N 1
ATOM 1480 C CA . THR A 1 187 ? 32.094 -27.734 -1.423 1 96.81 187 THR A CA 1
ATOM 1481 C C . THR A 1 187 ? 31.484 -26.469 -0.861 1 96.81 187 THR A C 1
ATOM 1483 O O . THR A 1 187 ? 30.406 -26.031 -1.306 1 96.81 187 THR A O 1
ATOM 1486 N N . ARG A 1 188 ? 32.156 -25.891 0.049 1 95.94 188 ARG A N 1
ATOM 1487 C CA . ARG A 1 188 ? 31.656 -24.672 0.685 1 95.94 188 ARG A CA 1
ATOM 1488 C C . ARG A 1 188 ? 31.469 -23.562 -0.336 1 95.94 188 ARG A C 1
ATOM 1490 O O . ARG A 1 188 ? 30.656 -22.656 -0.141 1 95.94 188 ARG A O 1
ATOM 1497 N N . ASP A 1 189 ? 32.156 -23.625 -1.477 1 97.06 189 ASP A N 1
ATOM 1498 C CA . ASP A 1 189 ? 32.156 -22.562 -2.473 1 97.06 189 ASP A CA 1
ATOM 1499 C C . ASP A 1 189 ? 31.125 -22.844 -3.564 1 97.06 189 ASP A C 1
ATOM 1501 O O . ASP A 1 189 ? 30.891 -22 -4.438 1 97.06 189 ASP A O 1
ATOM 1505 N N . SER A 1 190 ? 30.484 -24.016 -3.465 1 98.38 190 SER A N 1
ATOM 1506 C CA . SER A 1 190 ? 29.531 -24.406 -4.484 1 98.38 190 SER A CA 1
ATOM 1507 C C . SER A 1 190 ? 28.312 -23.484 -4.496 1 98.38 190 SER A C 1
ATOM 1509 O O . SER A 1 190 ? 27.906 -22.969 -3.453 1 98.38 190 SER A O 1
ATOM 1511 N N . MET A 1 191 ? 27.812 -23.281 -5.715 1 98.56 191 MET A N 1
ATOM 1512 C CA . MET A 1 191 ? 26.547 -22.547 -5.859 1 98.56 191 MET A CA 1
ATOM 1513 C C . MET A 1 191 ? 25.359 -23.422 -5.512 1 98.56 191 MET A C 1
ATOM 1515 O O . MET A 1 191 ? 25.156 -24.469 -6.129 1 98.56 191 MET A O 1
ATOM 1519 N N . ILE A 1 192 ? 24.547 -22.984 -4.492 1 98.75 192 ILE A N 1
ATOM 1520 C CA . ILE A 1 192 ? 23.422 -23.781 -4.004 1 98.75 192 ILE A CA 1
ATOM 1521 C C . ILE A 1 192 ? 22.109 -23.016 -4.23 1 98.75 192 ILE A C 1
ATOM 1523 O O . ILE A 1 192 ? 21.984 -21.859 -3.854 1 98.75 192 ILE A O 1
ATOM 1527 N N . GLY A 1 193 ? 21.156 -23.625 -4.969 1 98.75 193 GLY A N 1
ATOM 1528 C CA . GLY A 1 193 ? 19.797 -23.125 -5.012 1 98.75 193 GLY A CA 1
ATOM 1529 C C . GLY A 1 193 ? 18.953 -23.578 -3.834 1 98.75 193 GLY A C 1
ATOM 1530 O O . GLY A 1 193 ? 18.938 -24.766 -3.492 1 98.75 193 GLY A O 1
ATOM 1531 N N . VAL A 1 194 ? 18.281 -22.625 -3.193 1 98.81 194 VAL A N 1
ATOM 1532 C CA . VAL A 1 194 ? 17.516 -22.938 -1.989 1 98.81 194 VAL A CA 1
ATOM 1533 C C . VAL A 1 194 ? 16.047 -22.609 -2.201 1 98.81 194 VAL A C 1
ATOM 1535 O O . VAL A 1 194 ? 15.711 -21.469 -2.545 1 98.81 194 VAL A O 1
ATOM 1538 N N . ASN A 1 195 ? 15.203 -23.484 -2.082 1 97 195 ASN A N 1
ATOM 1539 C CA . ASN A 1 195 ? 13.758 -23.266 -2.049 1 97 195 ASN A CA 1
ATOM 1540 C C . ASN A 1 195 ? 13.148 -23.719 -0.726 1 97 195 ASN A C 1
ATOM 1542 O O . ASN A 1 195 ? 13.32 -24.859 -0.317 1 97 195 ASN A O 1
ATOM 1546 N N . SER A 1 196 ? 12.492 -22.797 -0.029 1 97.25 196 SER A N 1
ATOM 1547 C CA . SER A 1 196 ? 11.93 -23.062 1.291 1 97.25 196 SER A CA 1
ATOM 1548 C C . SER A 1 196 ? 10.43 -22.781 1.322 1 97.25 196 SER A C 1
ATOM 1550 O O . SER A 1 196 ? 9.891 -22.203 0.38 1 97.25 196 SER A O 1
ATOM 1552 N N . SER A 1 197 ? 9.766 -23.344 2.312 1 95.25 197 SER A N 1
ATOM 1553 C CA . SER A 1 197 ? 8.344 -23.125 2.551 1 95.25 197 SER A CA 1
ATOM 1554 C C . SER A 1 197 ? 8.062 -22.875 4.027 1 95.25 197 SER A C 1
ATOM 1556 O O . SER A 1 197 ? 8.352 -23.719 4.871 1 95.25 197 SER A O 1
ATOM 1558 N N . LYS A 1 198 ? 7.418 -21.766 4.316 1 93.5 198 LYS A N 1
ATOM 1559 C CA . LYS A 1 198 ? 7.102 -21.391 5.691 1 93.5 198 LYS A CA 1
ATOM 1560 C C . LYS A 1 198 ? 6.215 -22.438 6.359 1 93.5 198 LYS A C 1
ATOM 1562 O O . LYS A 1 198 ? 6.133 -22.5 7.586 1 93.5 198 LYS A O 1
ATOM 1567 N N . LEU A 1 199 ? 5.648 -23.297 5.586 1 90.81 199 LEU A N 1
ATOM 1568 C CA . LEU A 1 199 ? 4.707 -24.297 6.094 1 90.81 199 LEU A CA 1
ATOM 1569 C C . LEU A 1 199 ? 5.43 -25.578 6.504 1 90.81 199 LEU A C 1
ATOM 1571 O O . LEU A 1 199 ? 4.809 -26.5 7.039 1 90.81 199 LEU A O 1
ATOM 1575 N N . SER A 1 200 ? 6.727 -25.641 6.262 1 95.31 200 SER A N 1
ATOM 1576 C CA . SER A 1 200 ? 7.516 -26.797 6.645 1 95.31 200 SER A CA 1
ATOM 1577 C C . SER A 1 200 ? 7.68 -26.875 8.164 1 95.31 200 SER A C 1
ATOM 1579 O O . SER A 1 200 ? 7.574 -25.875 8.859 1 95.31 200 SER A O 1
ATOM 1581 N N . PRO A 1 201 ? 7.902 -28.125 8.656 1 94.94 201 PRO A N 1
ATOM 1582 C CA . PRO A 1 201 ? 8.195 -28.266 10.086 1 94.94 201 PRO A CA 1
ATOM 1583 C C . PRO A 1 201 ? 9.43 -27.469 10.508 1 94.94 201 PRO A C 1
ATOM 1585 O O . PRO A 1 201 ? 10.328 -27.234 9.688 1 94.94 201 PRO A O 1
ATOM 1588 N N . LYS A 1 202 ? 9.43 -27.125 11.781 1 96.88 202 LYS A N 1
ATOM 1589 C CA . LYS A 1 202 ? 10.484 -26.266 12.32 1 96.88 202 LYS A CA 1
ATOM 1590 C C . LYS A 1 202 ? 11.867 -26.859 12.062 1 96.88 202 LYS A C 1
ATOM 1592 O O . LYS A 1 202 ? 12.805 -26.141 11.719 1 96.88 202 LYS A O 1
ATOM 1597 N N . ASN A 1 203 ? 11.977 -28.156 12.266 1 97.38 203 ASN A N 1
ATOM 1598 C CA . ASN A 1 203 ? 13.281 -28.781 12.102 1 97.38 203 ASN A CA 1
ATOM 1599 C C . ASN A 1 203 ? 13.773 -28.672 10.656 1 97.38 203 ASN A C 1
ATOM 1601 O O . ASN A 1 203 ? 14.977 -28.516 10.422 1 97.38 203 ASN A O 1
ATOM 1605 N N . VAL A 1 204 ? 12.898 -28.734 9.695 1 97.94 204 VAL A N 1
ATOM 1606 C CA . VAL A 1 204 ? 13.242 -28.609 8.281 1 97.94 204 VAL A CA 1
ATOM 1607 C C . VAL A 1 204 ? 13.656 -27.156 7.992 1 97.94 204 VAL A C 1
ATOM 1609 O O . VAL A 1 204 ? 14.664 -26.922 7.332 1 97.94 204 VAL A O 1
ATOM 1612 N N . LEU A 1 205 ? 12.898 -26.234 8.523 1 98.31 205 LEU A N 1
ATOM 1613 C CA . LEU A 1 205 ? 13.211 -24.828 8.336 1 98.31 205 LEU A CA 1
ATOM 1614 C C . LEU A 1 205 ? 14.57 -24.484 8.938 1 98.31 205 LEU A C 1
ATOM 1616 O O . LEU A 1 205 ? 15.367 -23.766 8.328 1 98.31 205 LEU A O 1
ATOM 1620 N N . ASP A 1 206 ? 14.797 -25 10.125 1 98.19 206 ASP A N 1
ATOM 1621 C CA . ASP A 1 206 ? 16.078 -24.797 10.773 1 98.19 206 ASP A CA 1
ATOM 1622 C C . ASP A 1 206 ? 17.219 -25.359 9.93 1 98.19 206 ASP A C 1
ATOM 1624 O O . ASP A 1 206 ? 18.266 -24.719 9.781 1 98.19 206 ASP A O 1
ATOM 1628 N N . PHE A 1 207 ? 17.016 -26.531 9.477 1 98.31 207 PHE A N 1
ATOM 1629 C CA . PHE A 1 207 ? 18.016 -27.188 8.641 1 98.31 207 PHE A CA 1
ATOM 1630 C C . PHE A 1 207 ? 18.328 -26.344 7.406 1 98.31 207 PHE A C 1
ATOM 1632 O O . PHE A 1 207 ? 19.484 -26.141 7.059 1 98.31 207 PHE A O 1
ATOM 1639 N N . ILE A 1 208 ? 17.297 -25.844 6.715 1 98.44 208 ILE A N 1
ATOM 1640 C CA . ILE A 1 208 ? 17.469 -25.047 5.512 1 98.44 208 ILE A CA 1
ATOM 1641 C C . ILE A 1 208 ? 18.266 -23.781 5.852 1 98.44 208 ILE A C 1
ATOM 1643 O O . ILE A 1 208 ? 19.188 -23.406 5.125 1 98.44 208 ILE A O 1
ATOM 1647 N N . THR A 1 209 ? 17.938 -23.188 6.926 1 97.81 209 THR A N 1
ATOM 1648 C CA . THR A 1 209 ? 18.609 -21.969 7.363 1 97.81 209 THR A CA 1
ATOM 1649 C C . THR A 1 209 ? 20.094 -22.234 7.656 1 97.81 209 THR A C 1
ATOM 1651 O O . THR A 1 209 ? 20.969 -21.5 7.199 1 97.81 209 THR A O 1
ATOM 1654 N N . ARG A 1 210 ? 20.375 -23.297 8.375 1 97.44 210 ARG A N 1
ATOM 1655 C CA . ARG A 1 210 ? 21.75 -23.672 8.672 1 97.44 210 ARG A CA 1
ATOM 1656 C C . ARG A 1 210 ? 22.531 -23.969 7.387 1 97.44 210 ARG A C 1
ATOM 1658 O O . ARG A 1 210 ? 23.719 -23.672 7.285 1 97.44 210 ARG A O 1
ATOM 1665 N N . SER A 1 211 ? 21.859 -24.578 6.484 1 98.06 211 SER A N 1
ATOM 1666 C CA . SER A 1 211 ? 22.5 -24.938 5.223 1 98.06 211 SER A CA 1
ATOM 1667 C C . SER A 1 211 ? 22.891 -23.688 4.426 1 98.06 211 SER A C 1
ATOM 1669 O O . SER A 1 211 ? 23.938 -23.672 3.773 1 98.06 211 SER A O 1
ATOM 1671 N N . MET A 1 212 ? 22.062 -22.672 4.441 1 97.25 212 MET A N 1
ATOM 1672 C CA . MET A 1 212 ? 22.391 -21.422 3.771 1 97.25 212 MET A CA 1
ATOM 1673 C C . MET A 1 212 ? 23.625 -20.781 4.387 1 97.25 212 MET A C 1
ATOM 1675 O O . MET A 1 212 ? 24.453 -20.203 3.678 1 97.25 212 MET A O 1
ATOM 1679 N N . GLU A 1 213 ? 23.734 -20.922 5.637 1 95.31 213 GLU A N 1
ATOM 1680 C CA . GLU A 1 213 ? 24.922 -20.422 6.312 1 95.31 213 GLU A CA 1
ATOM 1681 C C . GLU A 1 213 ? 26.172 -21.234 5.938 1 95.31 213 GLU A C 1
ATOM 1683 O O . GLU A 1 213 ? 27.266 -20.672 5.801 1 95.31 213 GLU A O 1
ATOM 1688 N N . GLU A 1 214 ? 25.922 -22.5 5.82 1 95.38 214 GLU A N 1
ATOM 1689 C CA . GLU A 1 214 ? 27 -23.422 5.473 1 95.38 214 GLU A CA 1
ATOM 1690 C C . GLU A 1 214 ? 27.547 -23.125 4.082 1 95.38 214 GLU A C 1
ATOM 1692 O O . GLU A 1 214 ? 28.75 -23.312 3.836 1 95.38 214 GLU A O 1
ATOM 1697 N N . PHE A 1 215 ? 26.766 -22.656 3.186 1 97.75 215 PHE A N 1
ATOM 1698 C CA . PHE A 1 215 ? 27.141 -22.375 1.802 1 97.75 215 PHE A CA 1
ATOM 1699 C C . PHE A 1 215 ? 26.891 -20.922 1.455 1 97.75 215 PHE A C 1
ATOM 1701 O O . PHE A 1 215 ? 25.812 -20.562 0.986 1 97.75 215 PHE A O 1
ATOM 1708 N N . PRO A 1 216 ? 27.906 -20.078 1.525 1 96.62 216 PRO A N 1
ATOM 1709 C CA . PRO A 1 216 ? 27.703 -18.641 1.328 1 96.62 216 PRO A CA 1
ATOM 1710 C C . PRO A 1 216 ? 27.281 -18.281 -0.096 1 96.62 216 PRO A C 1
ATOM 1712 O O . PRO A 1 216 ? 26.641 -17.25 -0.318 1 96.62 216 PRO A O 1
ATOM 1715 N N . ASN A 1 217 ? 27.656 -19.156 -1.001 1 98.25 217 ASN A N 1
ATOM 1716 C CA . ASN A 1 217 ? 27.234 -18.938 -2.383 1 98.25 217 ASN A CA 1
ATOM 1717 C C . ASN A 1 217 ? 25.875 -19.578 -2.662 1 98.25 217 ASN A C 1
ATOM 1719 O O . ASN A 1 217 ? 25.734 -20.375 -3.596 1 98.25 217 ASN A O 1
ATOM 1723 N N . HIS A 1 218 ? 24.906 -19.234 -1.814 1 98.69 218 HIS A N 1
ATOM 1724 C CA . HIS A 1 218 ? 23.547 -19.703 -1.983 1 98.69 218 HIS A CA 1
ATOM 1725 C C . HIS A 1 218 ? 22.641 -18.625 -2.553 1 98.69 218 HIS A C 1
ATOM 1727 O O . HIS A 1 218 ? 22.938 -17.438 -2.414 1 98.69 218 HIS A O 1
ATOM 1733 N N . TYR A 1 219 ? 21.609 -19.031 -3.238 1 98.81 219 TYR A N 1
ATOM 1734 C CA . TYR A 1 219 ? 20.547 -18.156 -3.695 1 98.81 219 TYR A CA 1
ATOM 1735 C C . TYR A 1 219 ? 19.188 -18.672 -3.248 1 98.81 219 TYR A C 1
ATOM 1737 O O . TYR A 1 219 ? 18.828 -19.828 -3.518 1 98.81 219 TYR A O 1
ATOM 1745 N N . PHE A 1 220 ? 18.516 -17.812 -2.494 1 98.75 220 PHE A N 1
ATOM 1746 C CA . PHE A 1 220 ? 17.141 -18.109 -2.096 1 98.75 220 PHE A CA 1
ATOM 1747 C C . PHE A 1 220 ? 16.172 -17.875 -3.252 1 98.75 220 PHE A C 1
ATOM 1749 O O . PHE A 1 220 ? 16.188 -16.797 -3.857 1 98.75 220 PHE A O 1
ATOM 1756 N N . ILE A 1 221 ? 15.336 -18.844 -3.586 1 98.69 221 ILE A N 1
ATOM 1757 C CA . ILE A 1 221 ? 14.406 -18.781 -4.703 1 98.69 221 ILE A CA 1
ATOM 1758 C C . ILE A 1 221 ? 12.969 -18.859 -4.184 1 98.69 221 ILE A C 1
ATOM 1760 O O . ILE A 1 221 ? 12.359 -19.938 -4.172 1 98.69 221 ILE A O 1
ATOM 1764 N N . PRO A 1 222 ? 12.461 -17.688 -3.766 1 98.25 222 PRO A N 1
ATOM 1765 C CA . PRO A 1 222 ? 11.078 -17.672 -3.279 1 98.25 222 PRO A CA 1
ATOM 1766 C C . PRO A 1 222 ? 10.062 -17.875 -4.398 1 98.25 222 PRO A C 1
ATOM 1768 O O . PRO A 1 222 ? 10.383 -17.688 -5.574 1 98.25 222 PRO A O 1
ATOM 1771 N N . GLN A 1 223 ? 8.828 -18.234 -3.99 1 98.19 223 GLN A N 1
ATOM 1772 C CA . GLN A 1 223 ? 7.867 -18.578 -5.031 1 98.19 223 GLN A CA 1
ATOM 1773 C C . GLN A 1 223 ? 6.512 -17.922 -4.781 1 98.19 223 GLN A C 1
ATOM 1775 O O . GLN A 1 223 ? 5.648 -17.906 -5.66 1 98.19 223 GLN A O 1
ATOM 1780 N N . TRP A 1 224 ? 6.301 -17.297 -3.625 1 97.69 224 TRP A N 1
ATOM 1781 C CA . TRP A 1 224 ? 5.012 -16.688 -3.303 1 97.69 224 TRP A CA 1
ATOM 1782 C C . TRP A 1 224 ? 4.906 -15.289 -3.891 1 97.69 224 TRP A C 1
ATOM 1784 O O . TRP A 1 224 ? 5.898 -14.555 -3.941 1 97.69 224 TRP A O 1
ATOM 1794 N N . ARG A 1 225 ? 3.684 -14.984 -4.227 1 98 225 ARG A N 1
ATOM 1795 C CA . ARG A 1 225 ? 3.428 -13.656 -4.773 1 98 225 ARG A CA 1
ATOM 1796 C C . ARG A 1 225 ? 3.871 -12.57 -3.799 1 98 225 ARG A C 1
ATOM 1798 O O . ARG A 1 225 ? 4.441 -11.555 -4.211 1 98 225 ARG A O 1
ATOM 1805 N N . LYS A 1 226 ? 3.641 -12.766 -2.482 1 97.19 226 LYS A N 1
ATOM 1806 C CA . LYS A 1 226 ? 4.074 -11.797 -1.481 1 97.19 226 LYS A CA 1
ATOM 1807 C C . LYS A 1 226 ? 5.594 -11.664 -1.462 1 97.19 226 LYS A C 1
ATOM 1809 O O . LYS A 1 226 ? 6.129 -10.578 -1.225 1 97.19 226 LYS A O 1
ATOM 1814 N N . GLU A 1 227 ? 6.246 -12.75 -1.667 1 98.44 227 GLU A N 1
ATOM 1815 C CA . GLU A 1 227 ? 7.707 -12.727 -1.729 1 98.44 227 GLU A CA 1
ATOM 1816 C C . GLU A 1 227 ? 8.188 -12 -2.98 1 98.44 227 GLU A C 1
ATOM 1818 O O . GLU A 1 227 ? 9.234 -11.336 -2.957 1 98.44 227 GLU A O 1
ATOM 1823 N N . MET A 1 228 ? 7.406 -12.141 -4.07 1 98.69 228 MET A N 1
ATOM 1824 C CA . MET A 1 228 ? 7.711 -11.383 -5.281 1 98.69 228 MET A CA 1
ATOM 1825 C C . MET A 1 228 ? 7.672 -9.883 -5.008 1 98.69 228 MET A C 1
ATOM 1827 O O . MET A 1 228 ? 8.586 -9.156 -5.395 1 98.69 228 MET A O 1
ATOM 1831 N N . GLN A 1 229 ? 6.652 -9.484 -4.352 1 98.38 229 GLN A N 1
ATOM 1832 C CA . GLN A 1 229 ? 6.5 -8.062 -4.047 1 98.38 229 GLN A CA 1
ATOM 1833 C C . GLN A 1 229 ? 7.629 -7.57 -3.146 1 98.38 229 GLN A C 1
ATOM 1835 O O . GLN A 1 229 ? 8.211 -6.512 -3.393 1 98.38 229 GLN A O 1
ATOM 1840 N N . LEU A 1 230 ? 7.891 -8.336 -2.072 1 98.56 230 LEU A N 1
ATOM 1841 C CA . LEU A 1 230 ? 8.984 -7.98 -1.176 1 98.56 230 LEU A CA 1
ATOM 1842 C C . LEU A 1 230 ? 10.289 -7.828 -1.947 1 98.56 230 LEU A C 1
ATOM 1844 O O . LEU A 1 230 ? 11.031 -6.863 -1.742 1 98.56 230 LEU A O 1
ATOM 1848 N N . THR A 1 231 ? 10.523 -8.75 -2.854 1 98.81 231 THR A N 1
ATOM 1849 C CA . THR A 1 231 ? 11.742 -8.711 -3.664 1 98.81 231 THR A CA 1
ATOM 1850 C C . THR A 1 231 ? 11.758 -7.473 -4.555 1 98.81 231 THR A C 1
ATOM 1852 O O . THR A 1 231 ? 12.773 -6.777 -4.637 1 98.81 231 THR A O 1
ATOM 1855 N N . TYR A 1 232 ? 10.672 -7.172 -5.145 1 98.75 232 TYR A N 1
ATOM 1856 C CA . TYR A 1 232 ? 10.562 -6.152 -6.184 1 98.75 232 TYR A CA 1
ATOM 1857 C C . TYR A 1 232 ? 10.531 -4.754 -5.574 1 98.75 232 TYR A C 1
ATOM 1859 O O . TYR A 1 232 ? 11.164 -3.832 -6.09 1 98.75 232 TYR A O 1
ATOM 1867 N N . THR A 1 233 ? 9.812 -4.566 -4.414 1 97.94 233 THR A N 1
ATOM 1868 C CA . THR A 1 233 ? 9.562 -3.219 -3.914 1 97.94 233 THR A CA 1
ATOM 1869 C C . THR A 1 233 ? 10.219 -3.014 -2.551 1 97.94 233 THR A C 1
ATOM 1871 O O . THR A 1 233 ? 10.312 -1.886 -2.062 1 97.94 233 THR A O 1
ATOM 1874 N N . GLY A 1 234 ? 10.617 -4.102 -1.929 1 97.69 234 GLY A N 1
ATOM 1875 C CA . GLY A 1 234 ? 11.266 -4.004 -0.63 1 97.69 234 GLY A CA 1
ATOM 1876 C C . GLY A 1 234 ? 10.281 -4.051 0.528 1 97.69 234 GLY A C 1
ATOM 1877 O O . GLY A 1 234 ? 10.695 -4.129 1.689 1 97.69 234 GLY A O 1
ATOM 1878 N N . SER A 1 235 ? 8.969 -3.98 0.243 1 95.25 235 SER A N 1
ATOM 1879 C CA . SER A 1 235 ? 7.895 -3.996 1.229 1 95.25 235 SER A CA 1
ATOM 1880 C C . SER A 1 235 ? 6.57 -4.41 0.595 1 95.25 235 SER A C 1
ATOM 1882 O O . SER A 1 235 ? 6.426 -4.379 -0.629 1 95.25 235 SER A O 1
ATOM 1884 N N . PRO A 1 236 ? 5.766 -4.879 1.439 1 94.25 236 PRO A N 1
ATOM 1885 C CA . PRO A 1 236 ? 5.801 -5.121 2.883 1 94.25 236 PRO A CA 1
ATOM 1886 C C . PRO A 1 236 ? 6.445 -6.461 3.24 1 94.25 236 PRO A C 1
ATOM 1888 O O . PRO A 1 236 ? 6.848 -7.211 2.35 1 94.25 236 PRO A O 1
ATOM 1891 N N . THR A 1 237 ? 6.57 -6.707 4.508 1 96 237 THR A N 1
ATOM 1892 C CA . THR A 1 237 ? 6.996 -8.016 4.996 1 96 237 THR A CA 1
ATOM 1893 C C . THR A 1 237 ? 5.941 -9.07 4.699 1 96 237 THR A C 1
ATOM 1895 O O . THR A 1 237 ? 4.766 -8.75 4.508 1 96 237 THR A O 1
ATOM 1898 N N . ILE A 1 238 ? 6.332 -10.234 4.641 1 94.94 238 ILE A N 1
ATOM 1899 C CA . ILE A 1 238 ? 5.375 -11.266 4.254 1 94.94 238 ILE A CA 1
ATOM 1900 C C . ILE A 1 238 ? 4.742 -11.875 5.504 1 94.94 238 ILE A C 1
ATOM 1902 O O . ILE A 1 238 ? 3.82 -12.688 5.406 1 94.94 238 ILE A O 1
ATOM 1906 N N . GLY A 1 239 ? 5.219 -11.539 6.629 1 90.88 239 GLY A N 1
ATOM 1907 C CA . GLY A 1 239 ? 4.691 -12.047 7.887 1 90.88 239 GLY A CA 1
ATOM 1908 C C . GLY A 1 239 ? 5.48 -11.578 9.094 1 90.88 239 GLY A C 1
ATOM 1909 O O . GLY A 1 239 ? 6.297 -10.664 9 1 90.88 239 GLY A O 1
ATOM 1910 N N . LYS A 1 240 ? 5.156 -12.164 10.219 1 91.31 240 LYS A N 1
ATOM 1911 C CA . LYS A 1 240 ? 5.879 -11.867 11.453 1 91.31 240 LYS A CA 1
ATOM 1912 C C . LYS A 1 240 ? 7.34 -12.297 11.352 1 91.31 240 LYS A C 1
ATOM 1914 O O . LYS A 1 240 ? 7.664 -13.258 10.656 1 91.31 240 LYS A O 1
ATOM 1919 N N . PRO A 1 241 ? 8.156 -11.578 12.031 1 91.25 241 PRO A N 1
ATOM 1920 C CA . PRO A 1 241 ? 9.57 -11.961 12.016 1 91.25 241 PRO A CA 1
ATOM 1921 C C . PRO A 1 241 ? 9.797 -13.414 12.422 1 91.25 241 PRO A C 1
ATOM 1923 O O . PRO A 1 241 ? 9.125 -13.914 13.328 1 91.25 241 PRO A O 1
ATOM 1926 N N . ALA A 1 242 ? 10.688 -14.062 11.648 1 92.88 242 ALA A N 1
ATOM 1927 C CA . ALA A 1 242 ? 11.055 -15.453 11.914 1 92.88 242 ALA A CA 1
ATOM 1928 C C . ALA A 1 242 ? 12.562 -15.656 11.766 1 92.88 242 ALA A C 1
ATOM 1930 O O . ALA A 1 242 ? 13.188 -15.07 10.875 1 92.88 242 ALA A O 1
ATOM 1931 N N . ASP A 1 243 ? 13.133 -16.484 12.562 1 92.44 243 ASP A N 1
ATOM 1932 C CA . ASP A 1 243 ? 14.57 -16.734 12.539 1 92.44 243 ASP A CA 1
ATOM 1933 C C . ASP A 1 243 ? 14.938 -17.797 11.508 1 92.44 243 ASP A C 1
ATOM 1935 O O . ASP A 1 243 ? 16.094 -17.891 11.086 1 92.44 243 ASP A O 1
ATOM 1939 N N . ASN A 1 244 ? 13.977 -18.578 11.133 1 96.62 244 ASN A N 1
ATOM 1940 C CA . ASN A 1 244 ? 14.312 -19.703 10.281 1 96.62 244 ASN A CA 1
ATOM 1941 C C . ASN A 1 244 ? 13.633 -19.594 8.914 1 96.62 244 ASN A C 1
ATOM 1943 O O . ASN A 1 244 ? 13.43 -20.609 8.234 1 96.62 244 ASN A O 1
ATOM 1947 N N . TYR A 1 245 ? 13.211 -18.391 8.555 1 97.81 245 TYR A N 1
ATOM 1948 C CA . TYR A 1 245 ? 12.656 -18.094 7.238 1 97.81 245 TYR A CA 1
ATOM 1949 C C . TYR A 1 245 ? 12.781 -16.609 6.906 1 97.81 245 TYR A C 1
ATOM 1951 O O . TYR A 1 245 ? 12.461 -15.758 7.734 1 97.81 245 TYR A O 1
ATOM 1959 N N . PRO A 1 246 ? 13.211 -16.266 5.715 1 97.5 246 PRO A N 1
ATOM 1960 C CA . PRO A 1 246 ? 13.266 -14.852 5.348 1 97.5 246 PRO A CA 1
ATOM 1961 C C . PRO A 1 246 ? 11.883 -14.258 5.094 1 97.5 246 PRO A C 1
ATOM 1963 O O . PRO A 1 246 ? 11.164 -14.711 4.203 1 97.5 246 PRO A O 1
ATOM 1966 N N . VAL A 1 247 ? 11.508 -13.203 5.812 1 97.38 247 VAL A N 1
ATOM 1967 C CA . VAL A 1 247 ? 10.141 -12.695 5.695 1 97.38 247 VAL A CA 1
ATOM 1968 C C . VAL A 1 247 ? 10.172 -11.188 5.477 1 97.38 247 VAL A C 1
ATOM 1970 O O . VAL A 1 247 ? 9.125 -10.562 5.266 1 97.38 247 VAL A O 1
ATOM 1973 N N . LYS A 1 248 ? 11.32 -10.516 5.535 1 97.88 248 LYS A N 1
ATOM 1974 C CA . LYS A 1 248 ? 11.422 -9.062 5.453 1 97.88 248 LYS A CA 1
ATOM 1975 C C . LYS A 1 248 ? 12.719 -8.641 4.762 1 97.88 248 LYS A C 1
ATOM 1977 O O . LYS A 1 248 ? 13.648 -9.438 4.645 1 97.88 248 LYS A O 1
ATOM 1982 N N . MET A 1 249 ? 12.773 -7.434 4.316 1 98.06 249 MET A N 1
ATOM 1983 C CA . MET A 1 249 ? 13.891 -6.914 3.533 1 98.06 249 MET A CA 1
ATOM 1984 C C . MET A 1 249 ? 15.18 -6.945 4.344 1 98.06 249 MET A C 1
ATOM 1986 O O . MET A 1 249 ? 16.266 -7.152 3.791 1 98.06 249 MET A O 1
ATOM 1990 N N . SER A 1 250 ? 15.062 -6.785 5.688 1 98.12 250 SER A N 1
ATOM 1991 C CA . SER A 1 250 ? 16.25 -6.727 6.52 1 98.12 250 SER A CA 1
ATOM 1992 C C . SER A 1 250 ? 16.875 -8.109 6.703 1 98.12 250 SER A C 1
ATOM 1994 O O . SER A 1 250 ? 17.969 -8.234 7.242 1 98.12 250 SER A O 1
ATOM 1996 N N . ASP A 1 251 ? 16.156 -9.156 6.293 1 97.94 251 ASP A N 1
ATOM 1997 C CA . ASP A 1 251 ? 16.766 -10.484 6.32 1 97.94 251 ASP A CA 1
ATOM 1998 C C . ASP A 1 251 ? 17.969 -10.562 5.383 1 97.94 251 ASP A C 1
ATOM 2000 O O . ASP A 1 251 ? 17.938 -10 4.285 1 97.94 251 ASP A O 1
ATOM 2004 N N . SER A 1 252 ? 18.969 -11.281 5.715 1 97.19 252 SER A N 1
ATOM 2005 C CA . SER A 1 252 ? 20.281 -11.273 5.078 1 97.19 252 SER A CA 1
ATOM 2006 C C . SER A 1 252 ? 20.188 -11.625 3.6 1 97.19 252 SER A C 1
ATOM 2008 O O . SER A 1 252 ? 20.875 -11.031 2.768 1 97.19 252 SER A O 1
ATOM 2010 N N . VAL A 1 253 ? 19.344 -12.578 3.213 1 98 253 VAL A N 1
ATOM 2011 C CA . VAL A 1 253 ? 19.281 -13.008 1.821 1 98 253 VAL A CA 1
ATOM 2012 C C . VAL A 1 253 ? 18.781 -11.859 0.946 1 98 253 VAL A C 1
ATOM 2014 O O . VAL A 1 253 ? 19.219 -11.703 -0.197 1 98 253 VAL A O 1
ATOM 2017 N N . TYR A 1 254 ? 17.875 -11.062 1.507 1 98.44 254 TYR A N 1
ATOM 2018 C CA . TYR A 1 254 ? 17.375 -9.914 0.765 1 98.44 254 TYR A CA 1
ATOM 2019 C C . TYR A 1 254 ? 18.391 -8.773 0.769 1 98.44 254 TYR A C 1
ATOM 2021 O O . TYR A 1 254 ? 18.688 -8.203 -0.28 1 98.44 254 TYR A O 1
ATOM 2029 N N . MET A 1 255 ? 18.984 -8.484 1.91 1 97.88 255 MET A N 1
ATOM 2030 C CA . MET A 1 255 ? 19.906 -7.363 2.07 1 97.88 255 MET A CA 1
ATOM 2031 C C . MET A 1 255 ? 21.172 -7.586 1.264 1 97.88 255 MET A C 1
ATOM 2033 O O . MET A 1 255 ? 21.766 -6.633 0.754 1 97.88 255 MET A O 1
ATOM 2037 N N . ASN A 1 256 ? 21.578 -8.859 1.102 1 97.62 256 ASN A N 1
ATOM 2038 C CA . ASN A 1 256 ? 22.844 -9.18 0.448 1 97.62 256 ASN A CA 1
ATOM 2039 C C . ASN A 1 256 ? 22.641 -9.609 -0.999 1 97.62 256 ASN A C 1
ATOM 2041 O O . ASN A 1 256 ? 23.5 -10.25 -1.592 1 97.62 256 ASN A O 1
ATOM 2045 N N . ASN A 1 257 ? 21.422 -9.375 -1.542 1 98.12 257 ASN A N 1
ATOM 2046 C CA . ASN A 1 257 ? 21.109 -9.617 -2.947 1 98.12 257 ASN A CA 1
ATOM 2047 C C . ASN A 1 257 ? 21.297 -11.086 -3.314 1 98.12 257 ASN A C 1
ATOM 2049 O O . ASN A 1 257 ? 21.938 -11.406 -4.316 1 98.12 257 ASN A O 1
ATOM 2053 N N . ARG A 1 258 ? 20.75 -11.969 -2.488 1 98.62 258 ARG A N 1
ATOM 2054 C CA . ARG A 1 258 ? 20.891 -13.406 -2.711 1 98.62 258 ARG A CA 1
ATOM 2055 C C . ARG A 1 258 ? 19.531 -14.031 -3.018 1 98.62 258 ARG A C 1
ATOM 2057 O O . ARG A 1 258 ? 19.344 -15.242 -2.844 1 98.62 258 ARG A O 1
ATOM 2064 N N . VAL A 1 259 ? 18.609 -13.219 -3.42 1 98.81 259 VAL A N 1
ATOM 2065 C CA . VAL A 1 259 ? 17.297 -13.695 -3.83 1 98.81 259 VAL A CA 1
ATOM 2066 C C . VAL A 1 259 ? 17.156 -13.602 -5.348 1 98.81 259 VAL A C 1
ATOM 2068 O O . VAL A 1 259 ? 17.609 -12.625 -5.961 1 98.81 259 VAL A O 1
ATOM 2071 N N . ARG A 1 260 ? 16.578 -14.609 -5.961 1 98.88 260 ARG A N 1
ATOM 2072 C CA . ARG A 1 260 ? 16.172 -14.594 -7.363 1 98.88 260 ARG A CA 1
ATOM 2073 C C . ARG A 1 260 ? 14.719 -15.039 -7.523 1 98.88 260 ARG A C 1
ATOM 2075 O O . ARG A 1 260 ? 14.359 -16.141 -7.113 1 98.88 260 ARG A O 1
ATOM 2082 N N . PHE A 1 261 ? 13.914 -14.148 -8 1 98.88 261 PHE A N 1
ATOM 2083 C CA . PHE A 1 261 ? 12.523 -14.484 -8.305 1 98.88 261 PHE A CA 1
ATOM 2084 C C . PHE A 1 261 ? 12.289 -14.531 -9.805 1 98.88 261 PHE A C 1
ATOM 2086 O O . PHE A 1 261 ? 12.477 -13.531 -10.5 1 98.88 261 PHE A O 1
ATOM 2093 N N . PHE A 1 262 ? 11.867 -15.578 -10.297 1 98.81 262 PHE A N 1
ATOM 2094 C CA . PHE A 1 262 ? 11.836 -15.797 -11.734 1 98.81 262 PHE A CA 1
ATOM 2095 C C . PHE A 1 262 ? 10.461 -15.461 -12.297 1 98.81 262 PHE A C 1
ATOM 2097 O O . PHE A 1 262 ? 9.438 -15.766 -11.688 1 98.81 262 PHE A O 1
ATOM 2104 N N . LEU A 1 263 ? 10.453 -14.977 -13.539 1 98.62 263 LEU A N 1
ATOM 2105 C CA . LEU A 1 263 ? 9.234 -14.516 -14.195 1 98.62 263 LEU A CA 1
ATOM 2106 C C . LEU A 1 263 ? 8.797 -15.492 -15.281 1 98.62 263 LEU A C 1
ATOM 2108 O O . LEU A 1 263 ? 7.699 -15.367 -15.828 1 98.62 263 LEU A O 1
ATOM 2112 N N . ASN A 1 264 ? 9.695 -16.391 -15.609 1 98.62 264 ASN A N 1
ATOM 2113 C CA . ASN A 1 264 ? 9.461 -17.375 -16.656 1 98.62 264 ASN A CA 1
ATOM 2114 C C . ASN A 1 264 ? 10.305 -18.625 -16.438 1 98.62 264 ASN A C 1
ATOM 2116 O O . ASN A 1 264 ? 11.312 -18.594 -15.727 1 98.62 264 ASN A O 1
ATOM 2120 N N . VAL A 1 265 ? 9.922 -19.688 -17.031 1 98.62 265 VAL A N 1
ATOM 2121 C CA . VAL A 1 265 ? 10.516 -21 -16.781 1 98.62 265 VAL A CA 1
ATOM 2122 C C . VAL A 1 265 ? 11.898 -21.062 -17.422 1 98.62 265 VAL A C 1
ATOM 2124 O O . VAL A 1 265 ? 12.859 -21.5 -16.781 1 98.62 265 VAL A O 1
ATOM 2127 N N . PRO A 1 266 ? 12.117 -20.547 -18.656 1 98.62 266 PRO A N 1
ATOM 2128 C CA . PRO A 1 266 ? 13.43 -20.719 -19.281 1 98.62 266 PRO A CA 1
ATOM 2129 C C . PRO A 1 266 ? 14.555 -20.078 -18.469 1 98.62 266 PRO A C 1
ATOM 2131 O O . PRO A 1 266 ? 15.602 -20.688 -18.266 1 98.62 266 PRO A O 1
ATOM 2134 N N . THR A 1 267 ? 14.359 -18.891 -17.969 1 98.69 267 THR A N 1
ATOM 2135 C CA . THR A 1 267 ? 15.414 -18.234 -17.219 1 98.69 267 THR A CA 1
ATOM 2136 C C . THR A 1 267 ? 15.617 -18.906 -15.859 1 98.69 267 THR A C 1
ATOM 2138 O O . THR A 1 267 ? 16.734 -18.922 -15.328 1 98.69 267 THR A O 1
ATOM 2141 N N . TRP A 1 268 ? 14.562 -19.469 -15.344 1 98.81 268 TRP A N 1
ATOM 2142 C CA . TRP A 1 268 ? 14.648 -20.25 -14.109 1 98.81 268 TRP A CA 1
ATOM 2143 C C . TRP A 1 268 ? 15.531 -21.469 -14.305 1 98.81 268 TRP A C 1
ATOM 2145 O O . TRP A 1 268 ? 16.484 -21.688 -13.547 1 98.81 268 TRP A O 1
ATOM 2155 N N . LEU A 1 269 ? 15.305 -22.188 -15.352 1 98.75 269 LEU A N 1
ATOM 2156 C CA . LEU A 1 269 ? 16.078 -23.391 -15.664 1 98.75 269 LEU A CA 1
ATOM 2157 C C . LEU A 1 269 ? 17.531 -23.031 -15.984 1 98.75 269 LEU A C 1
ATOM 2159 O O . LEU A 1 269 ? 18.453 -23.734 -15.562 1 98.75 269 LEU A O 1
ATOM 2163 N N . GLU A 1 270 ? 17.688 -21.969 -16.734 1 98.62 270 GLU A N 1
ATOM 2164 C CA . GLU A 1 270 ? 19.047 -21.516 -17.062 1 98.62 270 GLU A CA 1
ATOM 2165 C C . GLU A 1 270 ? 19.844 -21.219 -15.797 1 98.62 270 GLU A C 1
ATOM 2167 O O . GLU A 1 270 ? 21 -21.641 -15.672 1 98.62 270 GLU A O 1
ATOM 2172 N N . PHE A 1 271 ? 19.281 -20.547 -14.891 1 98.75 271 PHE A N 1
ATOM 2173 C CA . PHE A 1 271 ? 19.938 -20.172 -13.641 1 98.75 271 PHE A CA 1
ATOM 2174 C C . PHE A 1 271 ? 20.297 -21.406 -12.828 1 98.75 271 PHE A C 1
ATOM 2176 O O . PHE A 1 271 ? 21.438 -21.562 -12.398 1 98.75 271 PHE A O 1
ATOM 2183 N N . LEU A 1 272 ? 19.312 -22.328 -12.633 1 98.69 272 LEU A N 1
ATOM 2184 C CA . LEU A 1 272 ? 19.531 -23.516 -11.812 1 98.69 272 LEU A CA 1
ATOM 2185 C C . LEU A 1 272 ? 20.484 -24.484 -12.516 1 98.69 272 LEU A C 1
ATOM 2187 O O . LEU A 1 272 ? 21.094 -25.328 -11.867 1 98.69 272 LEU A O 1
ATOM 2191 N N . GLY A 1 273 ? 20.5 -24.359 -13.844 1 98.5 273 GLY A N 1
ATOM 2192 C CA . GLY A 1 273 ? 21.469 -25.172 -14.578 1 98.5 273 GLY A CA 1
ATOM 2193 C C . GLY A 1 273 ? 22.906 -24.891 -14.188 1 98.5 273 GLY A C 1
ATOM 2194 O O . GLY A 1 273 ? 23.781 -25.75 -14.375 1 98.5 273 GLY A O 1
ATOM 2195 N N . LYS A 1 274 ? 23.156 -23.75 -13.609 1 98.19 274 LYS A N 1
ATOM 2196 C CA . LYS A 1 274 ? 24.5 -23.359 -13.219 1 98.19 274 LYS A CA 1
ATOM 2197 C C . LYS A 1 274 ? 24.797 -23.766 -11.781 1 98.19 274 LYS A C 1
ATOM 2199 O O . LYS A 1 274 ? 25.953 -23.75 -11.352 1 98.19 274 LYS A O 1
ATOM 2204 N N . ALA A 1 275 ? 23.797 -24.125 -11.016 1 98.56 275 ALA A N 1
ATOM 2205 C CA . ALA A 1 275 ? 23.984 -24.484 -9.609 1 98.56 275 ALA A CA 1
ATOM 2206 C C . ALA A 1 275 ? 24.578 -25.875 -9.469 1 98.56 275 ALA A C 1
ATOM 2208 O O . ALA A 1 275 ? 24.344 -26.75 -10.312 1 98.56 275 ALA A O 1
ATOM 2209 N N . ASP A 1 276 ? 25.266 -26.047 -8.398 1 98.56 276 ASP A N 1
ATOM 2210 C CA . ASP A 1 276 ? 25.844 -27.359 -8.109 1 98.56 276 ASP A CA 1
ATOM 2211 C C . ASP A 1 276 ? 24.828 -28.281 -7.441 1 98.56 276 ASP A C 1
ATOM 2213 O O . ASP A 1 276 ? 24.906 -29.5 -7.566 1 98.56 276 ASP A O 1
ATOM 2217 N N . LEU A 1 277 ? 23.953 -27.703 -6.77 1 98.62 277 LEU A N 1
ATOM 2218 C CA . LEU A 1 277 ? 22.906 -28.422 -6.043 1 98.62 277 LEU A CA 1
ATOM 2219 C C . LEU A 1 277 ? 21.719 -27.5 -5.766 1 98.62 277 LEU A C 1
ATOM 2221 O O . LEU A 1 277 ? 21.891 -26.297 -5.562 1 98.62 277 LEU A O 1
ATOM 2225 N N . SER A 1 278 ? 20.578 -28.047 -5.859 1 98.62 278 SER A N 1
ATOM 2226 C CA . SER A 1 278 ? 19.359 -27.391 -5.383 1 98.62 278 SER A CA 1
ATOM 2227 C C . SER A 1 278 ? 18.656 -28.234 -4.312 1 98.62 278 SER A C 1
ATOM 2229 O O . SER A 1 278 ? 18.656 -29.469 -4.387 1 98.62 278 SER A O 1
ATOM 2231 N N . PHE A 1 279 ? 18.125 -27.547 -3.303 1 98.62 279 PHE A N 1
ATOM 2232 C CA . PHE A 1 279 ? 17.391 -28.312 -2.303 1 98.62 279 PHE A CA 1
ATOM 2233 C C . PHE A 1 279 ? 16.312 -27.453 -1.637 1 98.62 279 PHE A C 1
ATOM 2235 O O . PHE A 1 279 ? 16.375 -26.234 -1.709 1 98.62 279 PHE A O 1
ATOM 2242 N N . GLY A 1 280 ? 15.375 -28.141 -1.064 1 98.19 280 GLY A N 1
ATOM 2243 C CA . GLY A 1 280 ? 14.414 -27.375 -0.29 1 98.19 280 GLY A CA 1
ATOM 2244 C C . GLY A 1 280 ? 13.055 -28.031 -0.202 1 98.19 280 GLY A C 1
ATOM 2245 O O . GLY A 1 280 ? 12.922 -29.234 -0.45 1 98.19 280 GLY A O 1
ATOM 2246 N N . ALA A 1 281 ? 12.086 -27.203 0.196 1 97.69 281 ALA A N 1
ATOM 2247 C CA . ALA A 1 281 ? 10.797 -27.75 0.63 1 97.69 281 ALA A CA 1
ATOM 2248 C C . ALA A 1 281 ? 9.688 -27.375 -0.356 1 97.69 281 ALA A C 1
ATOM 2250 O O . ALA A 1 281 ? 8.508 -27.469 -0.025 1 97.69 281 ALA A O 1
ATOM 2251 N N . ARG A 1 282 ? 10.062 -26.953 -1.538 1 96.88 282 ARG A N 1
ATOM 2252 C CA . ARG A 1 282 ? 9.094 -26.688 -2.596 1 96.88 282 ARG A CA 1
ATOM 2253 C C . ARG A 1 282 ? 9.25 -27.688 -3.742 1 96.88 282 ARG A C 1
ATOM 2255 O O . ARG A 1 282 ? 10.344 -27.859 -4.277 1 96.88 282 ARG A O 1
ATOM 2262 N N . LEU A 1 283 ? 8.141 -28.219 -4.121 1 96.81 283 LEU A N 1
ATOM 2263 C CA . LEU A 1 283 ? 8.164 -29.25 -5.148 1 96.81 283 LEU A CA 1
ATOM 2264 C C . LEU A 1 283 ? 8.688 -28.703 -6.469 1 96.81 283 LEU A C 1
ATOM 2266 O O . LEU A 1 283 ? 9.68 -29.188 -7.004 1 96.81 283 LEU A O 1
ATOM 2270 N N . HIS A 1 284 ? 8.117 -27.609 -6.93 1 97.88 284 HIS A N 1
ATOM 2271 C CA . HIS A 1 284 ? 8.43 -27.156 -8.273 1 97.88 284 HIS A CA 1
ATOM 2272 C C . HIS A 1 284 ? 9.773 -26.438 -8.32 1 97.88 284 HIS A C 1
ATOM 2274 O O . HIS A 1 284 ? 10.406 -26.359 -9.375 1 97.88 284 HIS A O 1
ATOM 2280 N N . GLY A 1 285 ? 10.234 -25.938 -7.176 1 97.25 285 GLY A N 1
ATOM 2281 C CA . GLY A 1 285 ? 11.602 -25.453 -7.141 1 97.25 285 GLY A CA 1
ATOM 2282 C C . GLY A 1 285 ? 12.625 -26.531 -7.406 1 97.25 285 GLY A C 1
ATOM 2283 O O . GLY A 1 285 ? 13.609 -26.312 -8.109 1 97.25 285 GLY A O 1
ATOM 2284 N N . ASN A 1 286 ? 12.352 -27.656 -6.906 1 96.94 286 ASN A N 1
ATOM 2285 C CA . ASN A 1 286 ? 13.273 -28.766 -7.102 1 96.94 286 ASN A CA 1
ATOM 2286 C C . ASN A 1 286 ? 13.039 -29.469 -8.438 1 96.94 286 ASN A C 1
ATOM 2288 O O . ASN A 1 286 ? 13.984 -29.953 -9.055 1 96.94 286 ASN A O 1
ATOM 2292 N N . ILE A 1 287 ? 11.805 -29.516 -8.891 1 98.06 287 ILE A N 1
ATOM 2293 C CA . ILE A 1 287 ? 11.547 -30.062 -10.219 1 98.06 287 ILE A CA 1
ATOM 2294 C C . ILE A 1 287 ? 12.242 -29.203 -11.273 1 98.06 287 ILE A C 1
ATOM 2296 O O . ILE A 1 287 ? 12.781 -29.719 -12.25 1 98.06 287 ILE A O 1
ATOM 2300 N N . ALA A 1 288 ? 12.242 -27.875 -11.07 1 98.69 288 ALA A N 1
ATOM 2301 C CA . ALA A 1 288 ? 12.969 -26.984 -11.977 1 98.69 288 ALA A CA 1
ATOM 2302 C C . ALA A 1 288 ? 14.445 -27.359 -12.047 1 98.69 288 ALA A C 1
ATOM 2304 O O . ALA A 1 288 ? 15.039 -27.344 -13.125 1 98.69 288 ALA A O 1
ATOM 2305 N N . ALA A 1 289 ? 15.008 -27.703 -10.938 1 98.69 289 ALA A N 1
ATOM 2306 C CA . ALA A 1 289 ? 16.406 -28.141 -10.914 1 98.69 289 ALA A CA 1
ATOM 2307 C C . ALA A 1 289 ? 16.594 -29.438 -11.695 1 98.69 289 ALA A C 1
ATOM 2309 O O . ALA A 1 289 ? 17.516 -29.562 -12.492 1 98.69 289 ALA A O 1
ATOM 2310 N N . VAL A 1 290 ? 15.688 -30.375 -11.484 1 98.31 290 VAL A N 1
ATOM 2311 C CA . VAL A 1 290 ? 15.734 -31.656 -12.188 1 98.31 290 VAL A CA 1
ATOM 2312 C C . VAL A 1 290 ? 15.664 -31.422 -13.695 1 98.31 290 VAL A C 1
ATOM 2314 O O . VAL A 1 290 ? 16.469 -31.969 -14.453 1 98.31 290 VAL A O 1
ATOM 2317 N N . LEU A 1 291 ? 14.75 -30.562 -14.078 1 98.38 291 LEU A N 1
ATOM 2318 C CA . LEU A 1 291 ? 14.57 -30.25 -15.492 1 98.38 291 LEU A CA 1
ATOM 2319 C C . LEU A 1 291 ? 15.805 -29.562 -16.062 1 98.38 291 LEU A C 1
ATOM 2321 O O . LEU A 1 291 ? 16.125 -29.734 -17.25 1 98.38 291 LEU A O 1
ATOM 2325 N N . ALA A 1 292 ? 16.516 -28.844 -15.227 1 98.5 292 ALA A N 1
ATOM 2326 C CA . ALA A 1 292 ? 17.719 -28.125 -15.633 1 98.5 292 ALA A CA 1
ATOM 2327 C C . ALA A 1 292 ? 18.938 -29.031 -15.625 1 98.5 292 ALA A C 1
ATOM 2329 O O . ALA A 1 292 ? 20.031 -28.609 -15.992 1 98.5 292 ALA A O 1
ATOM 2330 N N . GLY A 1 293 ? 18.766 -30.234 -15.125 1 98.25 293 GLY A N 1
ATOM 2331 C CA . GLY A 1 293 ? 19.859 -31.188 -15.039 1 98.25 293 GLY A CA 1
ATOM 2332 C C . GLY A 1 293 ? 20.688 -31.031 -13.781 1 98.25 293 GLY A C 1
ATOM 2333 O O . GLY A 1 293 ? 21.828 -31.5 -13.719 1 98.25 293 GLY A O 1
ATOM 2334 N N . THR A 1 294 ? 20.219 -30.359 -12.836 1 98.62 294 THR A N 1
ATOM 2335 C CA . THR A 1 294 ? 20.922 -30.078 -11.586 1 98.62 294 THR A CA 1
ATOM 2336 C C . THR A 1 294 ? 20.484 -31.047 -10.492 1 98.62 294 THR A C 1
ATOM 2338 O O . THR A 1 294 ? 19.281 -31.25 -10.281 1 98.62 294 THR A O 1
ATOM 2341 N N . PRO A 1 295 ? 21.438 -31.719 -9.781 1 98.44 295 PRO A N 1
ATOM 2342 C CA . PRO A 1 295 ? 21.047 -32.562 -8.641 1 98.44 295 PRO A CA 1
ATOM 2343 C C . PRO A 1 295 ? 20.219 -31.781 -7.613 1 98.44 295 PRO A C 1
ATOM 2345 O O . PRO A 1 295 ? 20.484 -30.609 -7.344 1 98.44 295 PRO A O 1
ATOM 2348 N N . SER A 1 296 ? 19.219 -32.469 -7.117 1 98.19 296 SER A N 1
ATOM 2349 C CA . SER A 1 296 ? 18.312 -31.797 -6.215 1 98.19 296 SER A CA 1
ATOM 2350 C C . SER A 1 296 ? 17.875 -32.719 -5.074 1 98.19 296 SER A C 1
ATOM 2352 O O . SER A 1 296 ? 17.766 -33.906 -5.246 1 98.19 296 SER A O 1
ATOM 2354 N N . ILE A 1 297 ? 17.625 -32.156 -3.883 1 98.38 297 ILE A N 1
ATOM 2355 C CA . ILE A 1 297 ? 17.094 -32.875 -2.727 1 98.38 297 ILE A CA 1
ATOM 2356 C C . ILE A 1 297 ? 15.781 -32.219 -2.283 1 98.38 297 ILE A C 1
ATOM 2358 O O . ILE A 1 297 ? 15.781 -31.062 -1.807 1 98.38 297 ILE A O 1
ATOM 2362 N N . LEU A 1 298 ? 14.727 -32.938 -2.395 1 98.25 298 LEU A N 1
ATOM 2363 C CA . LEU A 1 298 ? 13.406 -32.469 -1.988 1 98.25 298 LEU A CA 1
ATOM 2364 C C . LEU A 1 298 ? 13.133 -32.781 -0.524 1 98.25 298 LEU A C 1
ATOM 2366 O O . LEU A 1 298 ? 13.438 -33.906 -0.066 1 98.25 298 LEU A O 1
ATOM 2370 N N . LEU A 1 299 ? 12.617 -31.812 0.198 1 97.88 299 LEU A N 1
ATOM 2371 C CA . LEU A 1 299 ? 12.172 -31.984 1.575 1 97.88 299 LEU A CA 1
ATOM 2372 C C . LEU A 1 299 ? 10.648 -31.875 1.672 1 97.88 299 LEU A C 1
ATOM 2374 O O . LEU A 1 299 ? 10.117 -30.797 1.912 1 97.88 299 LEU A O 1
ATOM 2378 N N . PRO A 1 300 ? 9.969 -33 1.525 1 95.06 300 PRO A N 1
ATOM 2379 C CA . PRO A 1 300 ? 8.508 -32.938 1.478 1 95.06 300 PRO A CA 1
ATOM 2380 C C . PRO A 1 300 ? 7.895 -32.438 2.775 1 95.06 300 PRO A C 1
ATOM 2382 O O . PRO A 1 300 ? 8.281 -32.844 3.863 1 95.06 300 PRO A O 1
ATOM 2385 N N . LYS A 1 301 ? 6.926 -31.531 2.664 1 91.38 301 LYS A N 1
ATOM 2386 C CA . LYS A 1 301 ? 6.312 -30.953 3.854 1 91.38 301 LYS A CA 1
ATOM 2387 C C . LYS A 1 301 ? 4.902 -31.484 4.07 1 91.38 301 LYS A C 1
ATOM 2389 O O . LYS A 1 301 ? 4.309 -31.281 5.133 1 91.38 301 LYS A O 1
ATOM 2394 N N . ASP A 1 302 ? 4.348 -32.156 3.031 1 87.69 302 ASP A N 1
ATOM 2395 C CA . ASP A 1 302 ? 2.996 -32.688 3.15 1 87.69 302 ASP A CA 1
ATOM 2396 C C . ASP A 1 302 ? 2.824 -33.969 2.305 1 87.69 302 ASP A C 1
ATOM 2398 O O . ASP A 1 302 ? 3.764 -34.406 1.641 1 87.69 302 ASP A O 1
ATOM 2402 N N . ALA A 1 303 ? 1.642 -34.5 2.346 1 85.56 303 ALA A N 1
ATOM 2403 C CA . ALA A 1 303 ? 1.359 -35.781 1.698 1 85.56 303 ALA A CA 1
ATOM 2404 C C . ALA A 1 303 ? 1.394 -35.656 0.179 1 85.56 303 ALA A C 1
ATOM 2406 O O . ALA A 1 303 ? 1.817 -36.562 -0.523 1 85.56 303 ALA A O 1
ATOM 2407 N N . ARG A 1 304 ? 0.97 -34.562 -0.239 1 86.19 304 ARG A N 1
ATOM 2408 C CA . ARG A 1 304 ? 0.953 -34.312 -1.678 1 86.19 304 ARG A CA 1
ATOM 2409 C C . ARG A 1 304 ? 2.363 -34.344 -2.258 1 86.19 304 ARG A C 1
ATOM 2411 O O . ARG A 1 304 ? 2.596 -34.969 -3.293 1 86.19 304 ARG A O 1
ATOM 2418 N N . MET A 1 305 ? 3.316 -33.781 -1.569 1 91.19 305 MET A N 1
ATOM 2419 C CA . MET A 1 305 ? 4.703 -33.75 -2.029 1 91.19 305 MET A CA 1
ATOM 2420 C C . MET A 1 305 ? 5.336 -35.125 -1.893 1 91.19 305 MET A C 1
ATOM 2422 O O . MET A 1 305 ? 6.098 -35.562 -2.764 1 91.19 305 MET A O 1
ATOM 2426 N N . ARG A 1 306 ? 4.977 -35.75 -0.835 1 90.5 306 ARG A N 1
ATOM 2427 C CA . ARG A 1 306 ? 5.527 -37.094 -0.617 1 90.5 306 ARG A CA 1
ATOM 2428 C C . ARG A 1 306 ? 5.121 -38.031 -1.738 1 90.5 306 ARG A C 1
ATOM 2430 O O . ARG A 1 306 ? 5.965 -38.75 -2.297 1 90.5 306 ARG A O 1
ATOM 2437 N N . GLU A 1 307 ? 3.873 -38.062 -2.082 1 90.81 307 GLU A N 1
ATOM 2438 C CA . GLU A 1 307 ? 3.377 -39 -3.107 1 90.81 307 GLU A CA 1
ATOM 2439 C C . GLU A 1 307 ? 4.02 -38.688 -4.461 1 90.81 307 GLU A C 1
ATOM 2441 O O . GLU A 1 307 ? 4.328 -39.625 -5.215 1 90.81 307 GLU A O 1
ATOM 2446 N N . LEU A 1 308 ? 4.207 -37.406 -4.738 1 95.5 308 LEU A N 1
ATOM 2447 C CA . LEU A 1 308 ? 4.832 -37.062 -6.004 1 95.5 308 LEU A CA 1
ATOM 2448 C C . LEU A 1 308 ? 6.309 -37.438 -6.012 1 95.5 308 LEU A C 1
ATOM 2450 O O . LEU A 1 308 ? 6.836 -37.875 -7.031 1 95.5 308 LEU A O 1
ATOM 2454 N N . ALA A 1 309 ? 6.938 -37.219 -4.844 1 95.19 309 ALA A N 1
ATOM 2455 C CA . ALA A 1 309 ? 8.336 -37.594 -4.723 1 95.19 309 ALA A CA 1
ATOM 2456 C C . ALA A 1 309 ? 8.5 -39.094 -4.969 1 95.19 309 ALA A C 1
ATOM 2458 O O . ALA A 1 309 ? 9.414 -39.531 -5.68 1 95.19 309 ALA A O 1
ATOM 2459 N N . GLU A 1 310 ? 7.605 -39.844 -4.465 1 93.19 310 GLU A N 1
ATOM 2460 C CA . GLU A 1 310 ? 7.66 -41.281 -4.602 1 93.19 310 GLU A CA 1
ATOM 2461 C C . GLU A 1 310 ? 7.297 -41.719 -6.02 1 93.19 310 GLU A C 1
ATOM 2463 O O . GLU A 1 310 ? 7.992 -42.562 -6.621 1 93.19 310 GLU A O 1
ATOM 2468 N N . TYR A 1 311 ? 6.215 -41.188 -6.512 1 96.12 311 TYR A N 1
ATOM 2469 C CA . TYR A 1 311 ? 5.758 -41.562 -7.848 1 96.12 311 TYR A CA 1
ATOM 2470 C C . TYR A 1 311 ? 6.844 -41.312 -8.883 1 96.12 311 TYR A C 1
ATOM 2472 O O . TYR A 1 311 ? 7.074 -42.156 -9.766 1 96.12 311 TYR A O 1
ATOM 2480 N N . HIS A 1 312 ? 7.562 -40.219 -8.766 1 97.75 312 HIS A N 1
ATOM 2481 C CA . HIS A 1 312 ? 8.562 -39.844 -9.75 1 97.75 312 HIS A CA 1
ATOM 2482 C C . HIS A 1 312 ? 9.961 -40.219 -9.305 1 97.75 312 HIS A C 1
ATOM 2484 O O . HIS A 1 312 ? 10.938 -39.969 -10.016 1 97.75 312 HIS A O 1
ATOM 2490 N N . GLN A 1 313 ? 10.047 -40.812 -8.102 1 96.81 313 GLN A N 1
ATOM 2491 C CA . GLN A 1 313 ? 11.32 -41.219 -7.512 1 96.81 313 GLN A CA 1
ATOM 2492 C C . GLN A 1 313 ? 12.281 -40.031 -7.434 1 96.81 313 GLN A C 1
ATOM 2494 O O . GLN A 1 313 ? 13.445 -40.156 -7.824 1 96.81 313 GLN A O 1
ATOM 2499 N N . LEU A 1 314 ? 11.766 -38.906 -7.051 1 97.5 314 LEU A N 1
ATOM 2500 C CA . LEU A 1 314 ? 12.625 -37.75 -6.789 1 97.5 314 LEU A CA 1
ATOM 2501 C C . LEU A 1 314 ? 13.523 -38 -5.586 1 97.5 314 LEU A C 1
ATOM 2503 O O . LEU A 1 314 ? 13.094 -38.625 -4.605 1 97.5 314 LEU A O 1
ATOM 2507 N N . THR A 1 315 ? 14.766 -37.562 -5.66 1 97.62 315 THR A N 1
ATOM 2508 C CA . THR A 1 315 ? 15.609 -37.594 -4.473 1 97.62 315 THR A CA 1
ATOM 2509 C C . THR A 1 315 ? 15.016 -36.75 -3.35 1 97.62 315 THR A C 1
ATOM 2511 O O . THR A 1 315 ? 14.711 -35.594 -3.545 1 97.62 315 THR A O 1
ATOM 2514 N N . HIS A 1 316 ? 14.789 -37.406 -2.205 1 97.56 316 HIS A N 1
ATOM 2515 C CA . HIS A 1 316 ? 14.125 -36.656 -1.138 1 97.56 316 HIS A CA 1
ATOM 2516 C C . HIS A 1 316 ? 14.562 -37.156 0.234 1 97.56 316 HIS A C 1
ATOM 2518 O O . HIS A 1 316 ? 15.094 -38.281 0.354 1 97.56 316 HIS A O 1
ATOM 2524 N N . VAL A 1 317 ? 14.484 -36.344 1.168 1 97.31 317 VAL A N 1
ATOM 2525 C CA . VAL A 1 317 ? 14.719 -36.625 2.576 1 97.31 317 VAL A CA 1
ATOM 2526 C C . VAL A 1 317 ? 13.5 -36.25 3.4 1 97.31 317 VAL A C 1
ATOM 2528 O O . VAL A 1 317 ? 12.984 -35.125 3.26 1 97.31 317 VAL A O 1
ATOM 2531 N N . MET A 1 318 ? 13.07 -37.156 4.219 1 95.5 318 MET A N 1
ATOM 2532 C CA . MET A 1 318 ? 11.891 -36.906 5.031 1 95.5 318 MET A CA 1
ATOM 2533 C C . MET A 1 318 ? 12.242 -36.031 6.25 1 95.5 318 MET A C 1
ATOM 2535 O O . MET A 1 318 ? 13.367 -36.094 6.746 1 95.5 318 MET A O 1
ATOM 2539 N N . ALA A 1 319 ? 11.219 -35.344 6.695 1 95.25 319 ALA A N 1
ATOM 2540 C CA . ALA A 1 319 ? 11.406 -34.438 7.816 1 95.25 319 ALA A CA 1
ATOM 2541 C C . ALA A 1 319 ? 11.945 -35.156 9.039 1 95.25 319 ALA A C 1
ATOM 2543 O O . ALA A 1 319 ? 12.797 -34.656 9.766 1 95.25 319 ALA A O 1
ATOM 2544 N N . HIS A 1 320 ? 11.414 -36.375 9.289 1 94.75 320 HIS A N 1
ATOM 2545 C CA . HIS A 1 320 ? 11.789 -37.125 10.492 1 94.75 320 HIS A CA 1
ATOM 2546 C C . HIS A 1 320 ? 13.242 -37.562 10.438 1 94.75 320 HIS A C 1
ATOM 2548 O O . HIS A 1 320 ? 13.812 -37.969 11.445 1 94.75 320 HIS A O 1
ATOM 2554 N N . ASP A 1 321 ? 13.867 -37.5 9.273 1 96.06 321 ASP A N 1
ATOM 2555 C CA . ASP A 1 321 ? 15.266 -37.906 9.125 1 96.06 321 ASP A CA 1
ATOM 2556 C C . ASP A 1 321 ? 16.188 -36.688 9.273 1 96.06 321 ASP A C 1
ATOM 2558 O O . ASP A 1 321 ? 17.406 -36.812 9.133 1 96.06 321 ASP A O 1
ATOM 2562 N N . ILE A 1 322 ? 15.688 -35.531 9.539 1 97.38 322 ILE A N 1
ATOM 2563 C CA . ILE A 1 322 ? 16.453 -34.281 9.688 1 97.38 322 ILE A CA 1
ATOM 2564 C C . ILE A 1 322 ? 16.469 -33.875 11.156 1 97.38 322 ILE A C 1
ATOM 2566 O O . ILE A 1 322 ? 15.414 -33.719 11.781 1 97.38 322 ILE A O 1
ATOM 2570 N N . ASP A 1 323 ? 17.562 -33.719 11.75 1 96.88 323 ASP A N 1
ATOM 2571 C CA . ASP A 1 323 ? 17.719 -33.219 13.117 1 96.88 323 ASP A CA 1
ATOM 2572 C C . ASP A 1 323 ? 18.766 -32.125 13.195 1 96.88 323 ASP A C 1
ATOM 2574 O O . ASP A 1 323 ? 19.156 -31.547 12.172 1 96.88 323 ASP A O 1
ATOM 2578 N N . GLU A 1 324 ? 19.156 -31.75 14.383 1 96.38 324 GLU A N 1
ATOM 2579 C CA . GLU A 1 324 ? 20.016 -30.594 14.594 1 96.38 324 GLU A CA 1
ATOM 2580 C C . GLU A 1 324 ? 21.422 -30.859 14.07 1 96.38 324 GLU A C 1
ATOM 2582 O O . GLU A 1 324 ? 22.203 -29.922 13.844 1 96.38 324 GLU A O 1
ATOM 2587 N N . ASN A 1 325 ? 21.75 -32.062 13.828 1 96.44 325 ASN A N 1
ATOM 2588 C CA . ASN A 1 325 ? 23.094 -32.406 13.406 1 96.44 325 ASN A CA 1
ATOM 2589 C C . ASN A 1 325 ? 23.156 -32.719 11.914 1 96.44 325 ASN A C 1
ATOM 2591 O O . ASN A 1 325 ? 24.234 -32.906 11.359 1 96.44 325 ASN A O 1
ATOM 2595 N N . THR A 1 326 ? 22.031 -32.75 11.273 1 97.38 326 THR A N 1
ATOM 2596 C CA . THR A 1 326 ? 22 -33.062 9.844 1 97.38 326 THR A CA 1
ATOM 2597 C C . THR A 1 326 ? 22.656 -31.922 9.047 1 97.38 326 THR A C 1
ATOM 2599 O O . THR A 1 326 ? 22.312 -30.75 9.227 1 97.38 326 THR A O 1
ATOM 2602 N N . LYS A 1 327 ? 23.609 -32.25 8.188 1 97.25 327 LYS A N 1
ATOM 2603 C CA . LYS A 1 327 ? 24.281 -31.297 7.32 1 97.25 327 LYS A CA 1
ATOM 2604 C C . LYS A 1 327 ? 23.969 -31.562 5.852 1 97.25 327 LYS A C 1
ATOM 2606 O O . LYS A 1 327 ? 23.875 -32.719 5.434 1 97.25 327 LYS A O 1
ATOM 2611 N N . LEU A 1 328 ? 23.875 -30.531 5.102 1 97.94 328 LEU A N 1
ATOM 2612 C CA . LEU A 1 328 ? 23.547 -30.672 3.682 1 97.94 328 LEU A CA 1
ATOM 2613 C C . LEU A 1 328 ? 24.641 -31.438 2.953 1 97.94 328 LEU A C 1
ATOM 2615 O O . LEU A 1 328 ? 24.359 -32.25 2.074 1 97.94 328 LEU A O 1
ATOM 2619 N N . MET A 1 329 ? 25.875 -31.219 3.303 1 96 329 MET A N 1
ATOM 2620 C CA . MET A 1 329 ? 27 -31.906 2.688 1 96 329 MET A CA 1
ATOM 2621 C C . MET A 1 329 ? 26.891 -33.438 2.865 1 96 329 MET A C 1
ATOM 2623 O O . MET A 1 329 ? 27.156 -34.188 1.934 1 96 329 MET A O 1
ATOM 2627 N N . ASP A 1 330 ? 26.5 -33.812 4.051 1 95.44 330 ASP A N 1
ATOM 2628 C CA . ASP A 1 330 ? 26.328 -35.25 4.336 1 95.44 330 ASP A CA 1
ATOM 2629 C C . ASP A 1 330 ? 25.203 -35.844 3.52 1 95.44 330 ASP A C 1
ATOM 2631 O O . ASP A 1 330 ? 25.328 -36.938 2.99 1 95.44 330 ASP A O 1
ATOM 2635 N N . LEU A 1 331 ? 24.109 -35.125 3.434 1 96.94 331 LEU A N 1
ATOM 2636 C CA . LEU A 1 331 ? 22.984 -35.594 2.648 1 96.94 331 LEU A CA 1
ATOM 2637 C C . LEU A 1 331 ? 23.359 -35.75 1.178 1 96.94 331 LEU A C 1
ATOM 2639 O O . LEU A 1 331 ? 22.984 -36.719 0.525 1 96.94 331 LEU A O 1
ATOM 2643 N N . ALA A 1 332 ? 24.062 -34.75 0.679 1 96.62 332 ALA A N 1
ATOM 2644 C CA . ALA A 1 332 ? 24.453 -34.75 -0.727 1 96.62 332 ALA A CA 1
ATOM 2645 C C . ALA A 1 332 ? 25.375 -35.938 -1.045 1 96.62 332 ALA A C 1
ATOM 2647 O O . ALA A 1 332 ? 25.297 -36.5 -2.137 1 96.62 332 ALA A O 1
ATOM 2648 N N . GLU A 1 333 ? 26.203 -36.281 -0.114 1 94.69 333 GLU A N 1
ATOM 2649 C CA . GLU A 1 333 ? 27.141 -37.406 -0.312 1 94.69 333 GLU A CA 1
ATOM 2650 C C . GLU A 1 333 ? 26.406 -38.719 -0.381 1 94.69 333 GLU A C 1
ATOM 2652 O O . GLU A 1 333 ? 26.844 -39.656 -1.081 1 94.69 333 GLU A O 1
ATOM 2657 N N . LYS A 1 334 ? 25.328 -38.844 0.265 1 94.44 334 LYS A N 1
ATOM 2658 C CA . LYS A 1 334 ? 24.625 -40.094 0.388 1 94.44 334 LYS A CA 1
ATOM 2659 C C . LYS A 1 334 ? 23.484 -40.219 -0.621 1 94.44 334 LYS A C 1
ATOM 2661 O O . LYS A 1 334 ? 22.969 -41.312 -0.881 1 94.44 334 LYS A O 1
ATOM 2666 N N . ALA A 1 335 ? 23.125 -39.156 -1.18 1 95.38 335 ALA A N 1
ATOM 2667 C CA . ALA A 1 335 ? 21.906 -39.062 -1.997 1 95.38 335 ALA A CA 1
ATOM 2668 C C . ALA A 1 335 ? 22.125 -39.75 -3.346 1 95.38 335 ALA A C 1
ATOM 2670 O O . ALA A 1 335 ? 23.203 -39.656 -3.934 1 95.38 335 ALA A O 1
ATOM 2671 N N . ASP A 1 336 ? 21.078 -40.438 -3.805 1 96.06 336 ASP A N 1
ATOM 2672 C CA . ASP A 1 336 ? 21.031 -40.969 -5.168 1 96.06 336 ASP A CA 1
ATOM 2673 C C . ASP A 1 336 ? 20.312 -39.969 -6.102 1 96.06 336 ASP A C 1
ATOM 2675 O O . ASP A 1 336 ? 19.109 -40.094 -6.324 1 96.06 336 ASP A O 1
ATOM 2679 N N . PHE A 1 337 ? 21.094 -39.156 -6.75 1 97.19 337 PHE A N 1
ATOM 2680 C CA . PHE A 1 337 ? 20.531 -38.125 -7.59 1 97.19 337 PHE A CA 1
ATOM 2681 C C . PHE A 1 337 ? 20.031 -38.688 -8.906 1 97.19 337 PHE A C 1
ATOM 2683 O O . PHE A 1 337 ? 19.344 -38.031 -9.672 1 97.19 337 PHE A O 1
ATOM 2690 N N . GLN A 1 338 ? 20.312 -39.938 -9.195 1 96.5 338 GLN A N 1
ATOM 2691 C CA . GLN A 1 338 ? 19.938 -40.562 -10.461 1 96.5 338 GLN A CA 1
ATOM 2692 C C . GLN A 1 338 ? 18.641 -41.375 -10.32 1 96.5 338 GLN A C 1
ATOM 2694 O O . GLN A 1 338 ? 18.125 -41.906 -11.312 1 96.5 338 GLN A O 1
ATOM 2699 N N . SER A 1 339 ? 18.047 -41.375 -9.156 1 96.06 339 SER A N 1
ATOM 2700 C CA . SER A 1 339 ? 16.844 -42.156 -8.875 1 96.06 339 SER A CA 1
ATOM 2701 C C . SER A 1 339 ? 15.688 -41.75 -9.773 1 96.06 339 SER A C 1
ATOM 2703 O O . SER A 1 339 ? 14.844 -42.562 -10.133 1 96.06 339 SER A O 1
ATOM 2705 N N . VAL A 1 340 ? 15.656 -40.562 -10.211 1 95.75 340 VAL A N 1
ATOM 2706 C CA . VAL A 1 340 ? 14.547 -40 -10.969 1 95.75 340 VAL A CA 1
ATOM 2707 C C . VAL A 1 340 ? 14.453 -40.688 -12.328 1 95.75 340 VAL A C 1
ATOM 2709 O O . VAL A 1 340 ? 13.406 -40.625 -12.984 1 95.75 340 VAL A O 1
ATOM 2712 N N . HIS A 1 341 ? 15.469 -41.375 -12.773 1 95.31 341 HIS A N 1
ATOM 2713 C CA . HIS A 1 341 ? 15.492 -42.031 -14.062 1 95.31 341 HIS A CA 1
ATOM 2714 C C . HIS A 1 341 ? 14.664 -43.312 -14.031 1 95.31 341 HIS A C 1
ATOM 2716 O O . HIS A 1 341 ? 14.164 -43.781 -15.062 1 95.31 341 HIS A O 1
ATOM 2722 N N . LYS A 1 342 ? 14.57 -43.812 -12.906 1 94.25 342 LYS A N 1
ATOM 2723 C CA . LYS A 1 342 ? 14.031 -45.156 -12.75 1 94.25 342 LYS A CA 1
ATOM 2724 C C . LYS A 1 342 ? 12.617 -45.281 -13.32 1 94.25 342 LYS A C 1
ATOM 2726 O O . LYS A 1 342 ? 12.297 -46.219 -14.039 1 94.25 342 LYS A O 1
ATOM 2731 N N . ASN A 1 343 ? 11.789 -44.312 -13.031 1 94.38 343 ASN A N 1
ATOM 2732 C CA . ASN A 1 343 ? 10.383 -44.406 -13.414 1 94.38 343 ASN A CA 1
ATOM 2733 C C . ASN A 1 343 ? 10.016 -43.406 -14.5 1 94.38 343 ASN A C 1
ATOM 2735 O O . ASN A 1 343 ? 8.891 -43.406 -15 1 94.38 343 ASN A O 1
ATOM 2739 N N . GLN A 1 344 ? 10.953 -42.594 -14.93 1 97.56 344 GLN A N 1
ATOM 2740 C CA . GLN A 1 344 ? 10.648 -41.469 -15.828 1 97.56 344 GLN A CA 1
ATOM 2741 C C . GLN A 1 344 ? 10.047 -41.969 -17.141 1 97.56 344 GLN A C 1
ATOM 2743 O O . GLN A 1 344 ? 9 -41.469 -17.578 1 97.56 344 GLN A O 1
ATOM 2748 N N . GLY A 1 345 ? 10.641 -42.938 -17.734 1 97.12 345 GLY A N 1
ATOM 2749 C CA . GLY A 1 345 ? 10.156 -43.469 -19 1 97.12 345 GLY A CA 1
ATOM 2750 C C . GLY A 1 345 ? 8.75 -44.031 -18.922 1 97.12 345 GLY A C 1
ATOM 2751 O O . GLY A 1 345 ? 7.883 -43.688 -19.719 1 97.12 345 GLY A O 1
ATOM 2752 N N . ARG A 1 346 ? 8.539 -44.875 -17.969 1 97.56 346 ARG A N 1
ATOM 2753 C CA . ARG A 1 346 ? 7.234 -45.5 -17.766 1 97.56 346 ARG A CA 1
ATOM 2754 C C . ARG A 1 346 ? 6.16 -44.438 -17.469 1 97.56 346 ARG A C 1
ATOM 2756 O O . ARG A 1 346 ? 5.059 -44.531 -18.016 1 97.56 346 ARG A O 1
ATOM 2763 N N . ASN A 1 347 ? 6.488 -43.562 -16.578 1 98.19 347 ASN A N 1
ATOM 2764 C CA . ASN A 1 347 ? 5.539 -42.531 -16.234 1 98.19 347 ASN A CA 1
ATOM 2765 C C . ASN A 1 347 ? 5.199 -41.625 -17.422 1 98.19 347 ASN A C 1
ATOM 2767 O O . ASN A 1 347 ? 4.047 -41.25 -17.609 1 98.19 347 ASN A O 1
ATOM 2771 N N . PHE A 1 348 ? 6.234 -41.312 -18.25 1 98.31 348 PHE A N 1
ATOM 2772 C CA . PHE A 1 348 ? 6.035 -40.5 -19.453 1 98.31 348 PHE A CA 1
ATOM 2773 C C . PHE A 1 348 ? 5.102 -41.219 -20.422 1 98.31 348 PHE A C 1
ATOM 2775 O O . PHE A 1 348 ? 4.148 -40.625 -20.922 1 98.31 348 PHE A O 1
ATOM 2782 N N . ASP A 1 349 ? 5.344 -42.5 -20.625 1 98.25 349 ASP A N 1
ATOM 2783 C CA . ASP A 1 349 ? 4.508 -43.281 -21.531 1 98.25 349 ASP A CA 1
ATOM 2784 C C . ASP A 1 349 ? 3.061 -43.312 -21.047 1 98.25 349 ASP A C 1
ATOM 2786 O O . ASP A 1 349 ? 2.131 -43.188 -21.859 1 98.25 349 ASP A O 1
ATOM 2790 N N . HIS A 1 350 ? 2.916 -43.438 -19.812 1 98.38 350 HIS A N 1
ATOM 2791 C CA . HIS A 1 350 ? 1.574 -43.469 -19.234 1 98.38 350 HIS A CA 1
ATOM 2792 C C . HIS A 1 350 ? 0.884 -42.125 -19.422 1 98.38 350 HIS A C 1
ATOM 2794 O O . HIS A 1 350 ? -0.317 -42.062 -19.688 1 98.38 350 HIS A O 1
ATOM 2800 N N . PHE A 1 351 ? 1.596 -41.062 -19.281 1 98.5 351 PHE A N 1
ATOM 2801 C CA . PHE A 1 351 ? 1.075 -39.719 -19.5 1 98.5 351 PHE A CA 1
ATOM 2802 C C . PHE A 1 351 ? 0.627 -39.531 -20.938 1 98.5 351 PHE A C 1
ATOM 2804 O O . PHE A 1 351 ? -0.438 -38.969 -21.203 1 98.5 351 PHE A O 1
ATOM 2811 N N . ILE A 1 352 ? 1.417 -40 -21.844 1 98.25 352 ILE A N 1
ATOM 2812 C CA . ILE A 1 352 ? 1.082 -39.938 -23.266 1 98.25 352 ILE A CA 1
ATOM 2813 C C . ILE A 1 352 ? -0.19 -40.75 -23.531 1 98.25 352 ILE A C 1
ATOM 2815 O O . ILE A 1 352 ? -1.064 -40.281 -24.281 1 98.25 352 ILE A O 1
ATOM 2819 N N . ASP A 1 353 ? -0.306 -41.906 -22.891 1 98.12 353 ASP A N 1
ATOM 2820 C CA . ASP A 1 353 ? -1.52 -42.688 -23.016 1 98.12 353 ASP A CA 1
ATOM 2821 C C . ASP A 1 353 ? -2.744 -41.906 -22.547 1 98.12 353 ASP A C 1
ATOM 2823 O O . ASP A 1 353 ? -3.801 -41.969 -23.172 1 98.12 353 ASP A O 1
ATOM 2827 N N . PHE A 1 354 ? -2.619 -41.281 -21.516 1 98.56 354 PHE A N 1
ATOM 2828 C CA . PHE A 1 354 ? -3.68 -40.469 -20.953 1 98.56 354 PHE A CA 1
ATOM 2829 C C . PHE A 1 354 ? -4.094 -39.375 -21.922 1 98.56 354 PHE A C 1
ATOM 2831 O O . PHE A 1 354 ? -5.289 -39.156 -22.141 1 98.56 354 PHE A O 1
ATOM 2838 N N . LEU A 1 355 ? -3.082 -38.625 -22.516 1 98.56 355 LEU A N 1
ATOM 2839 C CA . LEU A 1 355 ? -3.383 -37.594 -23.5 1 98.56 355 LEU A CA 1
ATOM 2840 C C . LEU A 1 355 ? -4.121 -38.188 -24.703 1 98.56 355 LEU A C 1
ATOM 2842 O O . LEU A 1 355 ? -5.098 -37.594 -25.172 1 98.56 355 LEU A O 1
ATOM 2846 N N . ASN A 1 356 ? -3.678 -39.344 -25.125 1 98.06 356 ASN A N 1
ATOM 2847 C CA . ASN A 1 356 ? -4.293 -40 -26.266 1 98.06 356 ASN A CA 1
ATOM 2848 C C . ASN A 1 356 ? -5.734 -40.406 -25.969 1 98.06 356 ASN A C 1
ATOM 2850 O O . ASN A 1 356 ? -6.617 -40.25 -26.812 1 98.06 356 ASN A O 1
ATOM 2854 N N . LYS A 1 357 ? -5.906 -40.906 -24.812 1 98.06 357 LYS A N 1
ATOM 2855 C CA . LYS A 1 357 ? -7.246 -41.344 -24.422 1 98.06 357 LYS A CA 1
ATOM 2856 C C . LYS A 1 357 ? -8.211 -40.156 -24.422 1 98.06 357 LYS A C 1
ATOM 2858 O O . LYS A 1 357 ? -9.398 -40.312 -24.719 1 98.06 357 LYS A O 1
ATOM 2863 N N . ASN A 1 358 ? -7.738 -39.031 -24.109 1 98.38 358 ASN A N 1
ATOM 2864 C CA . ASN A 1 358 ? -8.555 -37.844 -24.109 1 98.38 358 ASN A CA 1
ATOM 2865 C C . ASN A 1 358 ? -8.523 -37.125 -25.453 1 98.38 358 ASN A C 1
ATOM 2867 O O . ASN A 1 358 ? -9.023 -36 -25.578 1 98.38 358 ASN A O 1
ATOM 2871 N N . GLN A 1 359 ? -7.887 -37.688 -26.422 1 97.12 359 GLN A N 1
ATOM 2872 C CA . GLN A 1 359 ? -7.852 -37.219 -27.812 1 97.12 359 GLN A CA 1
ATOM 2873 C C . GLN A 1 359 ? -7.203 -35.844 -27.906 1 97.12 359 GLN A C 1
ATOM 2875 O O . GLN A 1 359 ? -7.688 -34.969 -28.641 1 97.12 359 GLN A O 1
ATOM 2880 N N . LEU A 1 360 ? -6.176 -35.625 -27.094 1 97.5 360 LEU A N 1
ATOM 2881 C CA . LEU A 1 360 ? -5.387 -34.406 -27.188 1 97.5 360 LEU A CA 1
ATOM 2882 C C . LEU A 1 360 ? -4.172 -34.625 -28.078 1 97.5 360 LEU A C 1
ATOM 2884 O O . LEU A 1 360 ? -3.32 -35.469 -27.812 1 97.5 360 LEU A O 1
ATOM 2888 N N . GLU A 1 361 ? -4.148 -33.844 -29.109 1 96.38 361 GLU A N 1
ATOM 2889 C CA . GLU A 1 361 ? -2.965 -33.875 -29.969 1 96.38 361 GLU A CA 1
ATOM 2890 C C . GLU A 1 361 ? -1.75 -33.312 -29.234 1 96.38 361 GLU A C 1
ATOM 2892 O O . GLU A 1 361 ? -1.88 -32.375 -28.422 1 96.38 361 GLU A O 1
ATOM 2897 N N . HIS A 1 362 ? -0.555 -33.875 -29.5 1 97.12 362 HIS A N 1
ATOM 2898 C CA . HIS A 1 362 ? 0.663 -33.438 -28.812 1 97.12 362 HIS A CA 1
ATOM 2899 C C . HIS A 1 362 ? 1.89 -33.656 -29.703 1 97.12 362 HIS A C 1
ATOM 2901 O O . HIS A 1 362 ? 1.794 -34.219 -30.781 1 97.12 362 HIS A O 1
ATOM 2907 N N . ILE A 1 363 ? 3.018 -33.219 -29.312 1 97.25 363 ILE A N 1
ATOM 2908 C CA . ILE A 1 363 ? 4.219 -33.156 -30.141 1 97.25 363 ILE A CA 1
ATOM 2909 C C . ILE A 1 363 ? 4.836 -34.562 -30.234 1 97.25 363 ILE A C 1
ATOM 2911 O O . ILE A 1 363 ? 5.715 -34.781 -31.062 1 97.25 363 ILE A O 1
ATOM 2915 N N . TYR A 1 364 ? 4.332 -35.5 -29.406 1 96.75 364 TYR A N 1
ATOM 2916 C CA . TYR A 1 364 ? 4.93 -36.812 -29.359 1 96.75 364 TYR A CA 1
ATOM 2917 C C . TYR A 1 364 ? 4.066 -37.844 -30.109 1 96.75 364 TYR A C 1
ATOM 2919 O O . TYR A 1 364 ? 4.203 -39.031 -29.906 1 96.75 364 TYR A O 1
ATOM 2927 N N . GLN A 1 365 ? 3.211 -37.406 -30.969 1 91.56 365 GLN A N 1
ATOM 2928 C CA . GLN A 1 365 ? 2.281 -38.281 -31.672 1 91.56 365 GLN A CA 1
ATOM 2929 C C . GLN A 1 365 ? 3.027 -39.312 -32.531 1 91.56 365 GLN A C 1
ATOM 2931 O O . GLN A 1 365 ? 2.67 -40.469 -32.562 1 91.56 365 GLN A O 1
ATOM 2936 N N . SER A 1 366 ? 4.055 -38.844 -33.188 1 87.81 366 SER A N 1
ATOM 2937 C CA . SER A 1 366 ? 4.727 -39.719 -34.156 1 87.81 366 SER A CA 1
ATOM 2938 C C . SER A 1 366 ? 6 -40.312 -33.562 1 87.81 366 SER A C 1
ATOM 2940 O O . SER A 1 366 ? 6.418 -41.406 -33.969 1 87.81 366 SER A O 1
ATOM 2942 N N . ASN A 1 367 ? 6.574 -39.531 -32.656 1 89.31 367 ASN A N 1
ATOM 2943 C CA . ASN A 1 367 ? 7.859 -39.906 -32.094 1 89.31 367 ASN A CA 1
ATOM 2944 C C . ASN A 1 367 ? 8.039 -39.344 -30.688 1 89.31 367 ASN A C 1
ATOM 2946 O O . ASN A 1 367 ? 7.551 -38.281 -30.375 1 89.31 367 ASN A O 1
ATOM 2950 N N . VAL A 1 368 ? 8.742 -40.156 -29.938 1 89.88 368 VAL A N 1
ATOM 2951 C CA . VAL A 1 368 ? 8.961 -39.719 -28.547 1 89.88 368 VAL A CA 1
ATOM 2952 C C . VAL A 1 368 ? 10.047 -38.656 -28.516 1 89.88 368 VAL A C 1
ATOM 2954 O O . VAL A 1 368 ? 10.234 -37.969 -27.484 1 89.88 368 VAL A O 1
ATOM 2957 N N . THR A 1 369 ? 10.727 -38.438 -29.594 1 92.06 369 THR A N 1
ATOM 2958 C CA . THR A 1 369 ? 11.719 -37.375 -29.75 1 92.06 369 THR A CA 1
ATOM 2959 C C . THR A 1 369 ? 11.375 -36.5 -30.953 1 92.06 369 THR A C 1
ATOM 2961 O O . THR A 1 369 ? 11.961 -36.656 -32.031 1 92.06 369 THR A O 1
ATOM 2964 N N . PRO A 1 370 ? 10.531 -35.625 -30.703 1 92.69 370 PRO A N 1
ATOM 2965 C CA . PRO A 1 370 ? 10.078 -34.812 -31.844 1 92.69 370 PRO A CA 1
ATOM 2966 C C . PRO A 1 370 ? 11.188 -33.969 -32.438 1 92.69 370 PRO A C 1
ATOM 2968 O O . PRO A 1 370 ? 12.031 -33.438 -31.719 1 92.69 370 PRO A O 1
ATOM 2971 N N . LYS A 1 371 ? 11.156 -33.875 -33.75 1 87.56 371 LYS A N 1
ATOM 2972 C CA . LYS A 1 371 ? 12.141 -33.062 -34.5 1 87.56 371 LYS A CA 1
ATOM 2973 C C . LYS A 1 371 ? 11.906 -31.578 -34.281 1 87.56 371 LYS A C 1
ATOM 2975 O O . LYS A 1 371 ? 12.859 -30.797 -34.25 1 87.56 371 LYS A O 1
ATOM 2980 N N . THR A 1 372 ? 10.625 -31.312 -34.219 1 90.69 372 THR A N 1
ATOM 2981 C CA . THR A 1 372 ? 10.234 -29.906 -34.062 1 90.69 372 THR A CA 1
ATOM 2982 C C . THR A 1 372 ? 9.414 -29.734 -32.781 1 90.69 372 THR A C 1
ATOM 2984 O O . THR A 1 372 ? 8.531 -30.531 -32.5 1 90.69 372 THR A O 1
ATOM 2987 N N . VAL A 1 373 ? 9.75 -28.688 -31.984 1 96.56 373 VAL A N 1
ATOM 2988 C CA . VAL A 1 373 ? 8.984 -28.281 -30.812 1 96.56 373 VAL A CA 1
ATOM 2989 C C . VAL A 1 373 ? 8.539 -26.828 -30.969 1 96.56 373 VAL A C 1
ATOM 2991 O O . VAL A 1 373 ? 9.305 -25.906 -30.672 1 96.56 373 VAL A O 1
ATOM 2994 N N . PRO A 1 374 ? 7.363 -26.609 -31.406 1 97.75 374 PRO A N 1
ATOM 2995 C CA . PRO A 1 374 ? 6.902 -25.281 -31.797 1 97.75 374 PRO A CA 1
ATOM 2996 C C . PRO A 1 374 ? 7.078 -24.234 -30.703 1 97.75 374 PRO A C 1
ATOM 2998 O O . PRO A 1 374 ? 7.469 -23.094 -30.984 1 97.75 374 PRO A O 1
ATOM 3001 N N . LEU A 1 375 ? 6.809 -24.594 -29.422 1 98.06 375 LEU A N 1
ATOM 3002 C CA . LEU A 1 375 ? 6.969 -23.625 -28.359 1 98.06 375 LEU A CA 1
ATOM 3003 C C . LEU A 1 375 ? 8.414 -23.156 -28.25 1 98.06 375 LEU A C 1
ATOM 3005 O O . LEU A 1 375 ? 8.672 -21.969 -28.078 1 98.06 375 LEU A O 1
ATOM 3009 N N . ASP A 1 376 ? 9.336 -24.078 -28.375 1 97.69 376 ASP A N 1
ATOM 3010 C CA . ASP A 1 376 ? 10.75 -23.734 -28.312 1 97.69 376 ASP A CA 1
ATOM 3011 C C . ASP A 1 376 ? 11.133 -22.781 -29.438 1 97.69 376 ASP A C 1
ATOM 3013 O O . ASP A 1 376 ? 11.859 -21.812 -29.203 1 97.69 376 ASP A O 1
ATOM 3017 N N . ASP A 1 377 ? 10.641 -23.062 -30.594 1 97.38 377 ASP A N 1
ATOM 3018 C CA . ASP A 1 377 ? 10.914 -22.219 -31.75 1 97.38 377 ASP A CA 1
ATOM 3019 C C . ASP A 1 377 ? 10.391 -20.797 -31.516 1 97.38 377 ASP A C 1
ATOM 3021 O O . ASP A 1 377 ? 11.086 -19.828 -31.812 1 97.38 377 ASP A O 1
ATOM 3025 N N . LYS A 1 378 ? 9.211 -20.734 -31 1 97.56 378 LYS A N 1
ATOM 3026 C CA . LYS A 1 378 ? 8.609 -19.422 -30.766 1 97.56 378 LYS A CA 1
ATOM 3027 C C . LYS A 1 378 ? 9.359 -18.672 -29.672 1 97.56 378 LYS A C 1
ATOM 3029 O O . LYS A 1 378 ? 9.508 -17.438 -29.734 1 97.56 378 LYS A O 1
ATOM 3034 N N . LEU A 1 379 ? 9.844 -19.359 -28.672 1 97.88 379 LEU A N 1
ATOM 3035 C CA . LEU A 1 379 ? 10.531 -18.75 -27.547 1 97.88 379 LEU A CA 1
ATOM 3036 C C . LEU A 1 379 ? 11.859 -18.141 -27.984 1 97.88 379 LEU A C 1
ATOM 3038 O O . LEU A 1 379 ? 12.328 -17.156 -27.391 1 97.88 379 LEU A O 1
ATOM 3042 N N . THR A 1 380 ? 12.523 -18.672 -29.016 1 96.75 380 THR A N 1
ATOM 3043 C CA . THR A 1 380 ? 13.797 -18.156 -29.5 1 96.75 380 THR A CA 1
ATOM 3044 C C . THR A 1 380 ? 13.641 -16.734 -30.047 1 96.75 380 THR A C 1
ATOM 3046 O O . THR A 1 380 ? 14.625 -16.016 -30.188 1 96.75 380 THR A O 1
ATOM 3049 N N . LYS A 1 381 ? 12.422 -16.359 -30.297 1 97.31 381 LYS A N 1
ATOM 3050 C CA . LYS A 1 381 ? 12.164 -15.062 -30.906 1 97.31 381 LYS A CA 1
ATOM 3051 C C . LYS A 1 381 ? 11.828 -14.016 -29.844 1 97.31 381 LYS A C 1
ATOM 3053 O O . LYS A 1 381 ? 11.57 -12.859 -30.156 1 97.31 381 LYS A O 1
ATOM 3058 N N . ILE A 1 382 ? 11.852 -14.398 -28.578 1 97.69 382 ILE A N 1
ATOM 3059 C CA . ILE A 1 382 ? 11.484 -13.508 -27.484 1 97.69 382 ILE A CA 1
ATOM 3060 C C . ILE A 1 382 ? 12.695 -13.289 -26.578 1 97.69 382 ILE A C 1
ATOM 3062 O O . ILE A 1 382 ? 13.375 -14.242 -26.203 1 97.69 382 ILE A O 1
ATOM 3066 N N . GLN A 1 383 ? 12.992 -12.008 -26.328 1 97.94 383 GLN A N 1
ATOM 3067 C CA . GLN A 1 383 ? 13.961 -11.719 -25.281 1 97.94 383 GLN A CA 1
ATOM 3068 C C . GLN A 1 383 ? 13.305 -11.742 -23.906 1 97.94 383 GLN A C 1
ATOM 3070 O O . GLN A 1 383 ? 12.734 -10.742 -23.469 1 97.94 383 GLN A O 1
ATOM 3075 N N . LEU A 1 384 ? 13.398 -12.852 -23.219 1 98 384 LEU A N 1
ATOM 3076 C CA . LEU A 1 384 ? 12.727 -13.047 -21.938 1 98 384 LEU A CA 1
ATOM 3077 C C . LEU A 1 384 ? 13.359 -12.188 -20.859 1 98 384 LEU A C 1
ATOM 3079 O O . LEU A 1 384 ? 14.578 -11.984 -20.844 1 98 384 LEU A O 1
ATOM 3083 N N . LEU A 1 385 ? 12.617 -11.766 -19.953 1 98.25 385 LEU A N 1
ATOM 3084 C CA . LEU A 1 385 ? 13.094 -10.93 -18.859 1 98.25 385 LEU A CA 1
ATOM 3085 C C . LEU A 1 385 ? 13.891 -11.75 -17.844 1 98.25 385 LEU A C 1
ATOM 3087 O O . LEU A 1 385 ? 13.531 -12.891 -17.547 1 98.25 385 LEU A O 1
ATOM 3091 N N . PRO A 1 386 ? 14.953 -11.227 -17.359 1 98 386 PRO A N 1
ATOM 3092 C CA . PRO A 1 386 ? 15.734 -11.898 -16.312 1 98 386 PRO A CA 1
ATOM 3093 C C . PRO A 1 386 ? 14.992 -11.969 -14.984 1 98 386 PRO A C 1
ATOM 3095 O O . PRO A 1 386 ? 13.961 -11.312 -14.812 1 98 386 PRO A O 1
ATOM 3098 N N . PRO A 1 387 ? 15.453 -12.836 -14.078 1 98.44 387 PRO A N 1
ATOM 3099 C CA . PRO A 1 387 ? 14.828 -12.867 -12.758 1 98.44 387 PRO A CA 1
ATOM 3100 C C . PRO A 1 387 ? 14.93 -11.531 -12.016 1 98.44 387 PRO A C 1
ATOM 3102 O O . PRO A 1 387 ? 15.875 -10.773 -12.25 1 98.44 387 PRO A O 1
ATOM 3105 N N . ILE A 1 388 ? 13.992 -11.289 -11.164 1 98.44 388 ILE A N 1
ATOM 3106 C CA . ILE A 1 388 ? 14 -10.109 -10.297 1 98.44 388 ILE A CA 1
ATOM 3107 C C . ILE A 1 388 ? 15.023 -10.305 -9.18 1 98.44 388 ILE A C 1
ATOM 3109 O O . ILE A 1 388 ? 15.117 -11.383 -8.594 1 98.44 388 ILE A O 1
ATOM 3113 N N . VAL A 1 389 ? 15.766 -9.352 -8.93 1 98.69 389 VAL A N 1
ATOM 3114 C CA . VAL A 1 389 ? 16.625 -9.305 -7.754 1 98.69 389 VAL A CA 1
ATOM 3115 C C . VAL A 1 389 ? 16.016 -8.383 -6.703 1 98.69 389 VAL A C 1
ATOM 3117 O O . VAL A 1 389 ? 15.156 -7.562 -7.016 1 98.69 389 VAL A O 1
ATOM 3120 N N . PRO A 1 390 ? 16.375 -8.57 -5.43 1 98.62 390 PRO A N 1
ATOM 3121 C CA . PRO A 1 390 ? 15.812 -7.672 -4.414 1 98.62 390 PRO A CA 1
ATOM 3122 C C . PRO A 1 390 ? 16.156 -6.207 -4.664 1 98.62 390 PRO A C 1
ATOM 3124 O O . PRO A 1 390 ? 17.219 -5.902 -5.227 1 98.62 390 PRO A O 1
ATOM 3127 N N . VAL A 1 391 ? 15.305 -5.324 -4.25 1 97.19 391 VAL A N 1
ATOM 3128 C CA . VAL A 1 391 ? 15.508 -3.893 -4.445 1 97.19 391 VAL A CA 1
ATOM 3129 C C . VAL A 1 391 ? 16.844 -3.475 -3.84 1 97.19 391 VAL A C 1
ATOM 3131 O O . VAL A 1 391 ? 17.484 -2.537 -4.32 1 97.19 391 VAL A O 1
ATOM 3134 N N . SER A 1 392 ? 17.375 -4.191 -2.836 1 96.5 392 SER A N 1
ATOM 3135 C CA . SER A 1 392 ? 18.656 -3.902 -2.201 1 96.5 392 SER A CA 1
ATOM 3136 C C . SER A 1 392 ? 19.812 -4.07 -3.184 1 96.5 392 SER A C 1
ATOM 3138 O O . SER A 1 392 ? 20.906 -3.566 -2.949 1 96.5 392 SER A O 1
ATOM 3140 N N . GLY A 1 393 ? 19.562 -4.883 -4.238 1 97 393 GLY A N 1
ATOM 3141 C CA . GLY A 1 393 ? 20.594 -5.09 -5.246 1 97 393 GLY A CA 1
ATOM 3142 C C . GLY A 1 393 ? 20.5 -4.105 -6.398 1 97 393 GLY A C 1
ATOM 3143 O O . GLY A 1 393 ? 21.25 -4.211 -7.367 1 97 393 GLY A O 1
ATOM 3144 N N . CYS A 1 394 ? 19.672 -3.102 -6.324 1 97.38 394 CYS A N 1
ATOM 3145 C CA . CYS A 1 394 ? 19.422 -2.145 -7.398 1 97.38 394 CYS A CA 1
ATOM 3146 C C . CYS A 1 394 ? 20.031 -0.786 -7.062 1 97.38 394 CYS A C 1
ATOM 3148 O O . CYS A 1 394 ? 20.328 -0.503 -5.902 1 97.38 394 CYS A O 1
ATOM 3150 N N . THR A 1 395 ? 20.25 -0.002 -8.109 1 97.12 395 THR A N 1
ATOM 3151 C CA . THR A 1 395 ? 20.562 1.41 -7.902 1 97.12 395 THR A CA 1
ATOM 3152 C C . THR A 1 395 ? 19.328 2.156 -7.387 1 97.12 395 THR A C 1
ATOM 3154 O O . THR A 1 395 ? 18.203 1.671 -7.516 1 97.12 395 THR A O 1
ATOM 3157 N N . LEU A 1 396 ? 19.547 3.305 -6.77 1 96.56 396 LEU A N 1
ATOM 3158 C CA . LEU A 1 396 ? 18.422 4.117 -6.316 1 96.56 396 LEU A CA 1
ATOM 3159 C C . LEU A 1 396 ? 17.469 4.43 -7.469 1 96.56 396 LEU A C 1
ATOM 3161 O O . LEU A 1 396 ? 16.25 4.387 -7.305 1 96.56 396 LEU A O 1
ATOM 3165 N N . GLU A 1 397 ? 18 4.75 -8.641 1 97.56 397 GLU A N 1
ATOM 3166 C CA . GLU A 1 397 ? 17.172 5.055 -9.812 1 97.56 397 GLU A CA 1
ATOM 3167 C C . GLU A 1 397 ? 16.281 3.881 -10.18 1 97.56 397 GLU A C 1
ATOM 3169 O O . GLU A 1 397 ? 15.102 4.07 -10.5 1 97.56 397 GLU A O 1
ATOM 3174 N N . GLU A 1 398 ? 16.812 2.705 -10.102 1 97.69 398 GLU A N 1
ATOM 3175 C CA . GLU A 1 398 ? 16.047 1.51 -10.422 1 97.69 398 GLU A CA 1
ATOM 3176 C C . GLU A 1 398 ? 14.953 1.265 -9.375 1 97.69 398 GLU A C 1
ATOM 3178 O O . GLU A 1 398 ? 13.828 0.893 -9.719 1 97.69 398 GLU A O 1
ATOM 3183 N N . MET A 1 399 ? 15.359 1.425 -8.094 1 97.88 399 MET A N 1
ATOM 3184 C CA . MET A 1 399 ? 14.367 1.292 -7.031 1 97.88 399 MET A CA 1
ATOM 3185 C C . MET A 1 399 ? 13.172 2.203 -7.293 1 97.88 399 MET A C 1
ATOM 3187 O O . MET A 1 399 ? 12.023 1.754 -7.262 1 97.88 399 MET A O 1
ATOM 3191 N N . VAL A 1 400 ? 13.461 3.449 -7.574 1 97.88 400 VAL A N 1
ATOM 3192 C CA . VAL A 1 400 ? 12.438 4.473 -7.777 1 97.88 400 VAL A CA 1
ATOM 3193 C C . VAL A 1 400 ? 11.586 4.121 -8.992 1 97.88 400 VAL A C 1
ATOM 3195 O O . VAL A 1 400 ? 10.359 4.262 -8.961 1 97.88 400 VAL A O 1
ATOM 3198 N N . GLN A 1 401 ? 12.219 3.666 -10.023 1 97.75 401 GLN A N 1
ATOM 3199 C CA . GLN A 1 401 ? 11.484 3.248 -11.219 1 97.75 401 GLN A CA 1
ATOM 3200 C C . GLN A 1 401 ? 10.5 2.127 -10.891 1 97.75 401 GLN A C 1
ATOM 3202 O O . GLN A 1 401 ? 9.359 2.139 -11.359 1 97.75 401 GLN A O 1
ATOM 3207 N N . ARG A 1 402 ? 10.914 1.107 -10.117 1 98.25 402 ARG A N 1
ATOM 3208 C CA . ARG A 1 402 ? 10.047 0.009 -9.703 1 98.25 402 ARG A CA 1
ATOM 3209 C C . ARG A 1 402 ? 8.844 0.527 -8.922 1 98.25 402 ARG A C 1
ATOM 3211 O O . ARG A 1 402 ? 7.707 0.127 -9.188 1 98.25 402 ARG A O 1
ATOM 3218 N N . TRP A 1 403 ? 9.094 1.472 -8 1 97.88 403 TRP A N 1
ATOM 3219 C CA . TRP A 1 403 ? 8.031 2.02 -7.168 1 97.88 403 TRP A CA 1
ATOM 3220 C C . TRP A 1 403 ? 7.023 2.789 -8.016 1 97.88 403 TRP A C 1
ATOM 3222 O O . TRP A 1 403 ? 5.812 2.631 -7.84 1 97.88 403 TRP A O 1
ATOM 3232 N N . GLU A 1 404 ? 7.508 3.592 -8.883 1 97.56 404 GLU A N 1
ATOM 3233 C CA . GLU A 1 404 ? 6.652 4.477 -9.672 1 97.56 404 GLU A CA 1
ATOM 3234 C C . GLU A 1 404 ? 5.906 3.699 -10.758 1 97.56 404 GLU A C 1
ATOM 3236 O O . GLU A 1 404 ? 4.895 4.168 -11.273 1 97.56 404 GLU A O 1
ATOM 3241 N N . ASP A 1 405 ? 6.398 2.539 -11.086 1 96.88 405 ASP A N 1
ATOM 3242 C CA . ASP A 1 405 ? 5.699 1.663 -12.023 1 96.88 405 ASP A CA 1
ATOM 3243 C C . ASP A 1 405 ? 4.586 0.889 -11.32 1 96.88 405 ASP A C 1
ATOM 3245 O O . ASP A 1 405 ? 3.498 0.72 -11.883 1 96.88 405 ASP A O 1
ATOM 3249 N N . TYR A 1 406 ? 4.797 0.466 -10.141 1 97.56 406 TYR A N 1
ATOM 3250 C CA . TYR A 1 406 ? 3.916 -0.479 -9.461 1 97.56 406 TYR A CA 1
ATOM 3251 C C . TYR A 1 406 ? 2.859 0.252 -8.648 1 97.56 406 TYR A C 1
ATOM 3253 O O . TYR A 1 406 ? 1.661 0.006 -8.805 1 97.56 406 TYR A O 1
ATOM 3261 N N . TYR A 1 407 ? 3.24 1.221 -7.797 1 96.12 407 TYR A N 1
ATOM 3262 C CA . TYR A 1 407 ? 2.381 1.69 -6.719 1 96.12 407 TYR A CA 1
ATOM 3263 C C . TYR A 1 407 ? 1.216 2.508 -7.266 1 96.12 407 TYR A C 1
ATOM 3265 O O . TYR A 1 407 ? 0.082 2.375 -6.801 1 96.12 407 TYR A O 1
ATOM 3273 N N . PRO A 1 408 ? 1.475 3.436 -8.281 1 94.69 408 PRO A N 1
ATOM 3274 C CA . PRO A 1 408 ? 0.314 4.168 -8.789 1 94.69 408 PRO A CA 1
ATOM 3275 C C . PRO A 1 408 ? -0.776 3.242 -9.328 1 94.69 408 PRO A C 1
ATOM 3277 O O . PRO A 1 408 ? -1.964 3.482 -9.102 1 94.69 408 PRO A O 1
ATOM 3280 N N . LYS A 1 409 ? -0.375 2.162 -10.008 1 95.31 409 LYS A N 1
ATOM 3281 C CA . LYS A 1 409 ? -1.326 1.196 -10.547 1 95.31 409 LYS A CA 1
ATOM 3282 C C . LYS A 1 409 ? -2 0.404 -9.43 1 95.31 409 LYS A C 1
ATOM 3284 O O . LYS A 1 409 ? -3.201 0.131 -9.492 1 95.31 409 LYS A O 1
ATOM 3289 N N . ALA A 1 410 ? -1.226 -0.014 -8.461 1 94.38 410 ALA A N 1
ATOM 3290 C CA . ALA A 1 410 ? -1.77 -0.73 -7.309 1 94.38 410 ALA A CA 1
ATOM 3291 C C . ALA A 1 410 ? -2.809 0.116 -6.574 1 94.38 410 ALA A C 1
ATOM 3293 O O . ALA A 1 410 ? -3.871 -0.384 -6.199 1 94.38 410 ALA A O 1
ATOM 3294 N N . GLU A 1 411 ? -2.49 1.411 -6.371 1 91.12 411 GLU A N 1
ATOM 3295 C CA . GLU A 1 411 ? -3.402 2.326 -5.691 1 91.12 411 GLU A CA 1
ATOM 3296 C C . GLU A 1 411 ? -4.695 2.504 -6.48 1 91.12 411 GLU A C 1
ATOM 3298 O O . GLU A 1 411 ? -5.781 2.561 -5.898 1 91.12 411 GLU A O 1
ATOM 3303 N N . GLU A 1 412 ? -4.52 2.711 -7.723 1 91.56 412 GLU A N 1
ATOM 3304 C CA . GLU A 1 412 ? -5.691 2.852 -8.578 1 91.56 412 GLU A CA 1
ATOM 3305 C C . GLU A 1 412 ? -6.602 1.63 -8.477 1 91.56 412 GLU A C 1
ATOM 3307 O O . GLU A 1 412 ? -7.82 1.764 -8.391 1 91.56 412 GLU A O 1
ATOM 3312 N N . LYS A 1 413 ? -6.031 0.471 -8.539 1 90.62 413 LYS A N 1
ATOM 3313 C CA . LYS A 1 413 ? -6.801 -0.765 -8.43 1 90.62 413 LYS A CA 1
ATOM 3314 C C . LYS A 1 413 ? -7.527 -0.84 -7.086 1 90.62 413 LYS A C 1
ATOM 3316 O O . LYS A 1 413 ? -8.695 -1.223 -7.031 1 90.62 413 LYS A O 1
ATOM 3321 N N . GLN A 1 414 ? -6.859 -0.516 -6.066 1 86.5 414 GLN A N 1
ATOM 3322 C CA . GLN A 1 414 ? -7.457 -0.514 -4.734 1 86.5 414 GLN A CA 1
ATOM 3323 C C . GLN A 1 414 ? -8.594 0.5 -4.641 1 86.5 414 GLN A C 1
ATOM 3325 O O . GLN A 1 414 ? -9.633 0.221 -4.039 1 86.5 414 GLN A O 1
ATOM 3330 N N . ALA A 1 415 ? -8.312 1.684 -5.176 1 85.25 415 ALA A N 1
ATOM 3331 C CA . ALA A 1 415 ? -9.336 2.727 -5.16 1 85.25 415 ALA A CA 1
ATOM 3332 C C . ALA A 1 415 ? -10.602 2.27 -5.883 1 85.25 415 ALA A C 1
ATOM 3334 O O . ALA A 1 415 ? -11.711 2.537 -5.43 1 85.25 415 ALA A O 1
ATOM 3335 N N . LYS A 1 416 ? -10.398 1.647 -6.945 1 86.81 416 LYS A N 1
ATOM 3336 C CA . LYS A 1 416 ? -11.539 1.129 -7.699 1 86.81 416 LYS A CA 1
ATOM 3337 C C . LYS A 1 416 ? -12.305 0.087 -6.895 1 86.81 416 LYS A C 1
ATOM 3339 O O . LYS A 1 416 ? -13.539 0.071 -6.898 1 86.81 416 LYS A O 1
ATOM 3344 N N . ARG A 1 417 ? -11.625 -0.749 -6.211 1 82.75 417 ARG A N 1
ATOM 3345 C CA . ARG A 1 417 ? -12.258 -1.763 -5.371 1 82.75 417 ARG A CA 1
ATOM 3346 C C . ARG A 1 417 ? -13.055 -1.12 -4.242 1 82.75 417 ARG A C 1
ATOM 3348 O O . ARG A 1 417 ? -14.18 -1.537 -3.957 1 82.75 417 ARG A O 1
ATOM 3355 N N . ILE A 1 418 ? -12.492 -0.11 -3.648 1 81.69 418 ILE A N 1
ATOM 3356 C CA . ILE A 1 418 ? -13.141 0.589 -2.545 1 81.69 418 ILE A CA 1
ATOM 3357 C C . ILE A 1 418 ? -14.406 1.287 -3.047 1 81.69 418 ILE A C 1
ATOM 3359 O O . ILE A 1 418 ? -15.461 1.215 -2.408 1 81.69 418 ILE A O 1
ATOM 3363 N N . LYS A 1 419 ? -14.219 1.94 -4.133 1 83.5 419 LYS A N 1
ATOM 3364 C CA . LYS A 1 419 ? -15.367 2.633 -4.715 1 83.5 419 LYS A CA 1
ATOM 3365 C C . LYS A 1 419 ? -16.5 1.656 -5.031 1 83.5 419 LYS A C 1
ATOM 3367 O O . LYS A 1 419 ? -17.672 1.962 -4.809 1 83.5 419 LYS A O 1
ATOM 3372 N N . LYS A 1 420 ? -16.125 0.546 -5.527 1 84.12 420 LYS A N 1
ATOM 3373 C CA . LYS A 1 420 ? -17.125 -0.481 -5.836 1 84.12 420 LYS A CA 1
ATOM 3374 C C . LYS A 1 420 ? -17.812 -0.968 -4.57 1 84.12 420 LYS A C 1
ATOM 3376 O O . LYS A 1 420 ? -19.047 -1.114 -4.551 1 84.12 420 LYS A O 1
ATOM 3381 N N . GLN A 1 421 ? -17.109 -1.192 -3.555 1 81.25 421 GLN A N 1
ATOM 3382 C CA . GLN A 1 421 ? -17.688 -1.64 -2.287 1 81.25 421 GLN A CA 1
ATOM 3383 C C . GLN A 1 421 ? -18.594 -0.57 -1.682 1 81.25 421 GLN A C 1
ATOM 3385 O O . GLN A 1 421 ? -19.656 -0.882 -1.139 1 81.25 421 GLN A O 1
ATOM 3390 N N . GLU A 1 422 ? -18.094 0.628 -1.769 1 82.25 422 GLU A N 1
ATOM 3391 C CA . GLU A 1 422 ? -18.891 1.733 -1.261 1 82.25 422 GLU A CA 1
ATOM 3392 C C . GLU A 1 422 ? -20.219 1.852 -2.021 1 82.25 422 GLU A C 1
ATOM 3394 O O . GLU A 1 422 ? -21.266 2.098 -1.422 1 82.25 422 GLU A O 1
ATOM 3399 N N . SER A 1 423 ? -20.125 1.658 -3.23 1 85.88 423 SER A N 1
ATOM 3400 C CA . SER A 1 423 ? -21.328 1.688 -4.051 1 85.88 423 SER A CA 1
ATOM 3401 C C . SER A 1 423 ? -22.266 0.551 -3.688 1 85.88 423 SER A C 1
ATOM 3403 O O . SER A 1 423 ? -23.484 0.75 -3.598 1 85.88 423 SER A O 1
ATOM 3405 N N . GLN A 1 424 ? -21.703 -0.558 -3.504 1 86.12 424 GLN A N 1
ATOM 3406 C CA . GLN A 1 424 ? -22.516 -1.705 -3.104 1 86.12 424 GLN A CA 1
ATOM 3407 C C . GLN A 1 424 ? -23.188 -1.464 -1.752 1 86.12 424 GLN A C 1
ATOM 3409 O O . GLN A 1 424 ? -24.359 -1.785 -1.567 1 86.12 424 GLN A O 1
ATOM 3414 N N . LEU A 1 425 ? -22.5 -0.934 -0.823 1 86.25 425 LEU A N 1
ATOM 3415 C CA . LEU A 1 425 ? -23.031 -0.634 0.501 1 86.25 425 LEU A CA 1
ATOM 3416 C C . LEU A 1 425 ? -24.156 0.398 0.416 1 86.25 425 LEU A C 1
ATOM 3418 O O . LEU A 1 425 ? -25.188 0.254 1.07 1 86.25 425 LEU A O 1
ATOM 3422 N N . ALA A 1 426 ? -23.891 1.41 -0.358 1 85.44 426 ALA A N 1
ATOM 3423 C CA . ALA A 1 426 ? -24.906 2.436 -0.546 1 85.44 426 ALA A CA 1
ATOM 3424 C C . ALA A 1 426 ? -26.188 1.842 -1.147 1 85.44 426 ALA A C 1
ATOM 3426 O O . ALA A 1 426 ? -27.297 2.17 -0.719 1 85.44 426 ALA A O 1
ATOM 3427 N N . GLU A 1 427 ? -26 1.005 -2.105 1 87.88 427 GLU A N 1
ATOM 3428 C CA . GLU A 1 427 ? -27.141 0.345 -2.738 1 87.88 427 GLU A CA 1
ATOM 3429 C C . GLU A 1 427 ? -27.891 -0.537 -1.744 1 87.88 427 GLU A C 1
ATOM 3431 O O . GLU A 1 427 ? -29.125 -0.518 -1.697 1 87.88 427 GLU A O 1
ATOM 3436 N N . LYS A 1 428 ? -27.188 -1.22 -0.968 1 87.62 428 LYS A N 1
ATOM 3437 C CA . LYS A 1 428 ? -27.812 -2.09 0.017 1 87.62 428 LYS A CA 1
ATOM 3438 C C . LYS A 1 428 ? -28.531 -1.275 1.09 1 87.62 428 LYS A C 1
ATOM 3440 O O . LYS A 1 428 ? -29.594 -1.667 1.562 1 87.62 428 LYS A O 1
ATOM 3445 N N . ASN A 1 429 ? -27.922 -0.179 1.477 1 87.69 429 ASN A N 1
ATOM 3446 C CA . ASN A 1 429 ? -28.594 0.716 2.414 1 87.69 429 ASN A CA 1
ATOM 3447 C C . ASN A 1 429 ? -29.906 1.248 1.842 1 87.69 429 ASN A C 1
ATOM 3449 O O . ASN A 1 429 ? -30.891 1.355 2.559 1 87.69 429 ASN A O 1
ATOM 3453 N N . LYS A 1 430 ? -29.906 1.541 0.597 1 87.81 430 LYS A N 1
ATOM 3454 C CA . LYS A 1 430 ? -31.125 1.992 -0.062 1 87.81 430 LYS A CA 1
ATOM 3455 C C . LYS A 1 430 ? -32.188 0.894 -0.068 1 87.81 430 LYS A C 1
ATOM 3457 O O . LYS A 1 430 ? -33.375 1.155 0.201 1 87.81 430 LYS A O 1
ATOM 3462 N N . ILE A 1 431 ? -31.734 -0.257 -0.345 1 87.31 431 ILE A N 1
ATOM 3463 C CA . ILE A 1 431 ? -32.656 -1.397 -0.39 1 87.31 431 ILE A CA 1
ATOM 3464 C C . ILE A 1 431 ? -33.25 -1.635 0.993 1 87.31 431 ILE A C 1
ATOM 3466 O O . ILE A 1 431 ? -34.438 -1.837 1.125 1 87.31 431 ILE A O 1
ATOM 3470 N N . ILE A 1 432 ? -32.438 -1.59 1.967 1 86.69 432 ILE A N 1
ATOM 3471 C CA . ILE A 1 432 ? -32.875 -1.812 3.34 1 86.69 432 ILE A CA 1
ATOM 3472 C C . ILE A 1 432 ? -33.875 -0.717 3.748 1 86.69 432 ILE A C 1
ATOM 3474 O O . ILE A 1 432 ? -34.906 -0.998 4.363 1 86.69 432 ILE A O 1
ATOM 3478 N N . LYS A 1 433 ? -33.531 0.542 3.43 1 85.81 433 LYS A N 1
ATOM 3479 C CA . LYS A 1 433 ? -34.406 1.656 3.748 1 85.81 433 LYS A CA 1
ATOM 3480 C C . LYS A 1 433 ? -35.75 1.501 3.055 1 85.81 433 LYS A C 1
ATOM 3482 O O . LYS A 1 433 ? -36.812 1.723 3.666 1 85.81 433 LYS A O 1
ATOM 3487 N N . LYS A 1 434 ? -35.719 1.077 1.844 1 85.81 434 LYS A N 1
ATOM 3488 C CA . LYS A 1 434 ? -36.969 0.869 1.092 1 85.81 434 LYS A CA 1
ATOM 3489 C C . LYS A 1 434 ? -37.781 -0.274 1.685 1 85.81 434 LYS A C 1
ATOM 3491 O O . LYS A 1 434 ? -39 -0.151 1.854 1 85.81 434 LYS A O 1
ATOM 3496 N N . GLN A 1 435 ? -37.156 -1.333 1.967 1 83.94 435 GLN A N 1
ATOM 3497 C CA . GLN A 1 435 ? -37.844 -2.48 2.551 1 83.94 435 GLN A CA 1
ATOM 3498 C C . GLN A 1 435 ? -38.406 -2.139 3.922 1 83.94 435 GLN A C 1
ATOM 3500 O O . GLN A 1 435 ? -39.531 -2.566 4.262 1 83.94 435 GLN A O 1
ATOM 3505 N N . LYS A 1 436 ? -37.688 -1.333 4.691 1 83.44 436 LYS A N 1
ATOM 3506 C CA . LYS A 1 436 ? -38.156 -0.898 6 1 83.44 436 LYS A CA 1
ATOM 3507 C C . LYS A 1 436 ? -39.375 0.017 5.863 1 83.44 436 LYS A C 1
ATOM 3509 O O . LYS A 1 436 ? -40.344 -0.092 6.633 1 83.44 436 LYS A O 1
ATOM 3514 N N . ALA A 1 437 ? -39.25 0.888 4.93 1 83.25 437 ALA A N 1
ATOM 3515 C CA . ALA A 1 437 ? -40.375 1.772 4.676 1 83.25 437 ALA A CA 1
ATOM 3516 C C . ALA A 1 437 ? -41.625 0.976 4.266 1 83.25 437 ALA A C 1
ATOM 3518 O O . ALA A 1 437 ? -42.719 1.285 4.695 1 83.25 437 ALA A O 1
ATOM 3519 N N . THR A 1 438 ? -41.406 -0.021 3.463 1 81.06 438 THR A N 1
ATOM 3520 C CA . THR A 1 438 ? -42.5 -0.875 3.029 1 81.06 438 THR A CA 1
ATOM 3521 C C . THR A 1 438 ? -43.062 -1.671 4.203 1 81.06 438 THR A C 1
ATOM 3523 O O . THR A 1 438 ? -44.281 -1.789 4.355 1 81.06 438 THR A O 1
ATOM 3526 N N . LEU A 1 439 ? -42.219 -2.121 5.039 1 82.75 439 LEU A N 1
ATOM 3527 C CA . LEU A 1 439 ? -42.625 -2.93 6.188 1 82.75 439 LEU A CA 1
ATOM 3528 C C . LEU A 1 439 ? -43.281 -2.066 7.254 1 82.75 439 LEU A C 1
ATOM 3530 O O . LEU A 1 439 ? -44.094 -2.568 8.062 1 82.75 439 LEU A O 1
ATOM 3534 N N . ASN A 1 440 ? -42.969 -0.811 7.23 1 75.19 440 ASN A N 1
ATOM 3535 C CA . ASN A 1 440 ? -43.5 0.094 8.242 1 75.19 440 ASN A CA 1
ATOM 3536 C C . ASN A 1 440 ? -44.844 0.69 7.805 1 75.19 440 ASN A C 1
ATOM 3538 O O . ASN A 1 440 ? -45.438 1.457 8.547 1 75.19 440 ASN A O 1
ATOM 3542 N N . ARG A 1 441 ? -45.156 0.24 6.609 1 74 441 ARG A N 1
ATOM 3543 C CA . ARG A 1 441 ? -46.5 0.639 6.203 1 74 441 ARG A CA 1
ATOM 3544 C C . ARG A 1 441 ? -47.562 0.037 7.129 1 74 441 ARG A C 1
ATOM 3546 O O . ARG A 1 441 ? -47.438 -1.12 7.539 1 74 441 ARG A O 1
ATOM 3553 N N . LYS A 1 442 ? -48.5 0.838 7.516 1 70.25 442 LYS A N 1
ATOM 3554 C CA . LYS A 1 442 ? -49.562 0.442 8.453 1 70.25 442 LYS A CA 1
ATOM 3555 C C . LYS A 1 442 ? -50.188 -0.884 8.039 1 70.25 442 LYS A C 1
ATOM 3557 O O . LYS A 1 442 ? -50.406 -1.755 8.883 1 70.25 442 LYS A O 1
ATOM 3562 N N . SER A 1 443 ? -50.438 -1.014 6.816 1 69.06 443 SER A N 1
ATOM 3563 C CA . SER A 1 443 ? -51.062 -2.221 6.316 1 69.06 443 SER A CA 1
ATOM 3564 C C . SER A 1 443 ? -50.188 -3.447 6.516 1 69.06 443 SER A C 1
ATOM 3566 O O . SER A 1 443 ? -50.688 -4.516 6.891 1 69.06 443 SER A O 1
ATOM 3568 N N . VAL A 1 444 ? -48.938 -3.314 6.367 1 72.62 444 VAL A N 1
ATOM 3569 C CA . VAL A 1 444 ? -48 -4.441 6.473 1 72.62 444 VAL A CA 1
ATOM 3570 C C . VAL A 1 444 ? -47.781 -4.773 7.945 1 72.62 444 VAL A C 1
ATOM 3572 O O . VAL A 1 444 ? -47.75 -5.945 8.328 1 72.62 444 VAL A O 1
ATOM 3575 N N . ARG A 1 445 ? -47.719 -3.734 8.75 1 74.19 445 ARG A N 1
ATOM 3576 C CA . ARG A 1 445 ? -47.5 -3.939 10.18 1 74.19 445 ARG A CA 1
ATOM 3577 C C . ARG A 1 445 ? -48.688 -4.691 10.797 1 74.19 445 ARG A C 1
ATOM 3579 O O . ARG A 1 445 ? -48.5 -5.555 11.656 1 74.19 445 ARG A O 1
ATOM 3586 N N . LEU A 1 446 ? -49.844 -4.387 10.289 1 71.25 446 LEU A N 1
ATOM 3587 C CA . LEU A 1 446 ? -51.031 -5.051 10.789 1 71.25 446 LEU A CA 1
ATOM 3588 C C . LEU A 1 446 ? -51.031 -6.531 10.422 1 71.25 446 LEU A C 1
ATOM 3590 O O . LEU A 1 446 ? -51.375 -7.383 11.242 1 71.25 446 LEU A O 1
ATOM 3594 N N . VAL A 1 447 ? -50.656 -6.723 9.352 1 69.31 447 VAL A N 1
ATOM 3595 C CA . VAL A 1 447 ? -50.625 -8.109 8.891 1 69.31 447 VAL A CA 1
ATOM 3596 C C . VAL A 1 447 ? -49.531 -8.875 9.648 1 69.31 447 VAL A C 1
ATOM 3598 O O . VAL A 1 447 ? -49.75 -10.023 10.055 1 69.31 447 VAL A O 1
ATOM 3601 N N . LEU A 1 448 ? -48.469 -8.375 9.867 1 73.25 448 LEU A N 1
ATOM 3602 C CA . LEU A 1 448 ? -47.375 -9.031 10.547 1 73.25 448 LEU A CA 1
ATOM 3603 C C . LEU A 1 448 ? -47.719 -9.266 12.016 1 73.25 448 LEU A C 1
ATOM 3605 O O . LEU A 1 448 ? -47.344 -10.305 12.586 1 73.25 448 LEU A O 1
ATOM 3609 N N . LYS A 1 449 ? -48.5 -8.312 12.602 1 70.12 449 LYS A N 1
ATOM 3610 C CA . LYS A 1 449 ? -49 -8.5 13.977 1 70.12 449 LYS A CA 1
ATOM 3611 C C . LYS A 1 449 ? -49.969 -9.664 14.062 1 70.12 449 LYS A C 1
ATOM 3613 O O . LYS A 1 449 ? -49.906 -10.453 15.008 1 70.12 449 LYS A O 1
ATOM 3618 N N . VAL A 1 450 ? -50.781 -9.766 13.125 1 66.06 450 VAL A N 1
ATOM 3619 C CA . VAL A 1 450 ? -51.781 -10.828 13.109 1 66.06 450 VAL A CA 1
ATOM 3620 C C . VAL A 1 450 ? -51.094 -12.164 12.82 1 66.06 450 VAL A C 1
ATOM 3622 O O . VAL A 1 450 ? -51.406 -13.18 13.453 1 66.06 450 VAL A O 1
ATOM 3625 N N . ALA A 1 451 ? -50.156 -12.164 12.023 1 62.41 451 ALA A N 1
ATOM 3626 C CA . ALA A 1 451 ? -49.469 -13.406 11.664 1 62.41 451 ALA A CA 1
ATOM 3627 C C . ALA A 1 451 ? -48.594 -13.906 12.812 1 62.41 451 ALA A C 1
ATOM 3629 O O . ALA A 1 451 ? -48.531 -15.117 13.055 1 62.41 451 ALA A O 1
ATOM 3630 N N . ASP A 1 452 ? -48.062 -13.094 13.539 1 63.12 452 ASP A N 1
ATOM 3631 C CA . ASP A 1 452 ? -47.219 -13.461 14.672 1 63.12 452 ASP A CA 1
ATOM 3632 C C . ASP A 1 452 ? -48.062 -13.992 15.828 1 63.12 452 ASP A C 1
ATOM 3634 O O . ASP A 1 452 ? -47.562 -14.719 16.688 1 63.12 452 ASP A O 1
ATOM 3638 N N . LYS A 1 453 ? -49.281 -13.547 15.82 1 58.47 453 LYS A N 1
ATOM 3639 C CA . LYS A 1 453 ? -50.188 -14.109 16.812 1 58.47 453 LYS A CA 1
ATOM 3640 C C . LYS A 1 453 ? -50.594 -15.539 16.453 1 58.47 453 LYS A C 1
ATOM 3642 O O . LYS A 1 453 ? -50.906 -16.344 17.344 1 58.47 453 LYS A O 1
ATOM 3647 N N . PHE A 1 454 ? -50.531 -15.859 15.312 1 57.62 454 PHE A N 1
ATOM 3648 C CA . PHE A 1 454 ? -50.938 -17.203 14.93 1 57.62 454 PHE A CA 1
ATOM 3649 C C . PHE A 1 454 ? -49.719 -18.078 14.633 1 57.62 454 PHE A C 1
ATOM 3651 O O . PHE A 1 454 ? -49.875 -19.25 14.312 1 57.62 454 PHE A O 1
ATOM 3658 N N . SER A 1 455 ? -48.594 -17.594 14.719 1 48.84 455 SER A N 1
ATOM 3659 C CA . SER A 1 455 ? -47.406 -18.438 14.586 1 48.84 455 SER A CA 1
ATOM 3660 C C . SER A 1 455 ? -46.875 -18.891 15.953 1 48.84 455 SER A C 1
ATOM 3662 O O . SER A 1 455 ? -46.938 -18.125 16.922 1 48.84 455 SER A O 1
ATOM 3664 N N . MET B 1 1 ? -5.953 23.609 39.344 1 88 1 MET B N 1
ATOM 3665 C CA . MET B 1 1 ? -5.336 23.547 38.031 1 88 1 MET B CA 1
ATOM 3666 C C . MET B 1 1 ? -6.395 23.438 36.938 1 88 1 MET B C 1
ATOM 3668 O O . MET B 1 1 ? -7.316 22.625 37.062 1 88 1 MET B O 1
ATOM 3672 N N . LYS B 1 2 ? -6.449 24.359 35.969 1 95.62 2 LYS B N 1
ATOM 3673 C CA . LYS B 1 2 ? -7.418 24.359 34.906 1 95.62 2 LYS B CA 1
ATOM 3674 C C . LYS B 1 2 ? -7.062 23.312 33.844 1 95.62 2 LYS B C 1
ATOM 3676 O O . LYS B 1 2 ? -5.914 23.234 33.406 1 95.62 2 LYS B O 1
ATOM 3681 N N . ARG B 1 3 ? -8 22.438 33.656 1 97.75 3 ARG B N 1
ATOM 3682 C CA . ARG B 1 3 ? -7.816 21.391 32.656 1 97.75 3 ARG B CA 1
ATOM 3683 C C . ARG B 1 3 ? -8.461 21.766 31.328 1 97.75 3 ARG B C 1
ATOM 3685 O O . ARG B 1 3 ? -9.688 21.812 31.219 1 97.75 3 ARG B O 1
ATOM 3692 N N . ILE B 1 4 ? -7.656 21.938 30.188 1 98.75 4 ILE B N 1
ATOM 3693 C CA . ILE B 1 4 ? -8.164 22.375 28.891 1 98.75 4 ILE B CA 1
ATOM 3694 C C . ILE B 1 4 ? -8.062 21.219 27.891 1 98.75 4 ILE B C 1
ATOM 3696 O O . ILE B 1 4 ? -6.996 20.609 27.75 1 98.75 4 ILE B O 1
ATOM 3700 N N . LEU B 1 5 ? -9.141 20.812 27.25 1 98.81 5 LEU B N 1
ATOM 3701 C CA . LEU B 1 5 ? -9.125 19.984 26.047 1 98.81 5 LEU B CA 1
ATOM 3702 C C . LEU B 1 5 ? -8.969 20.859 24.797 1 98.81 5 LEU B C 1
ATOM 3704 O O . LEU B 1 5 ? -9.633 21.875 24.672 1 98.81 5 LEU B O 1
ATOM 3708 N N . ILE B 1 6 ? -8.07 20.516 23.953 1 98.81 6 ILE B N 1
ATOM 3709 C CA . ILE B 1 6 ? -7.852 21.344 22.781 1 98.81 6 ILE B CA 1
ATOM 3710 C C . ILE B 1 6 ? -7.945 20.469 21.516 1 98.81 6 ILE B C 1
ATOM 3712 O O . ILE B 1 6 ? -7.473 19.328 21.5 1 98.81 6 ILE B O 1
ATOM 3716 N N . ARG B 1 7 ? -8.531 20.922 20.453 1 98.69 7 ARG B N 1
ATOM 3717 C CA . ARG B 1 7 ? -8.539 20.234 19.172 1 98.69 7 ARG B CA 1
ATOM 3718 C C . ARG B 1 7 ? -7.156 20.266 18.531 1 98.69 7 ARG B C 1
ATOM 3720 O O . ARG B 1 7 ? -6.703 21.312 18.062 1 98.69 7 ARG B O 1
ATOM 3727 N N . ALA B 1 8 ? -6.543 19.188 18.469 1 98.56 8 ALA B N 1
ATOM 3728 C CA . ALA B 1 8 ? -5.238 19 17.828 1 98.56 8 ALA B CA 1
ATOM 3729 C C . ALA B 1 8 ? -4.926 17.531 17.625 1 98.56 8 ALA B C 1
ATOM 3731 O O . ALA B 1 8 ? -5.41 16.672 18.375 1 98.56 8 ALA B O 1
ATOM 3732 N N . GLY B 1 9 ? -4.176 17.297 16.594 1 97.94 9 GLY B N 1
ATOM 3733 C CA . GLY B 1 9 ? -3.799 15.922 16.312 1 97.94 9 GLY B CA 1
ATOM 3734 C C . GLY B 1 9 ? -2.533 15.5 17.031 1 97.94 9 GLY B C 1
ATOM 3735 O O . GLY B 1 9 ? -2.168 14.32 17.016 1 97.94 9 GLY B O 1
ATOM 3736 N N . ILE B 1 10 ? -1.838 16.422 17.641 1 98.25 10 ILE B N 1
ATOM 3737 C CA . ILE B 1 10 ? -0.588 16.203 18.359 1 98.25 10 ILE B CA 1
ATOM 3738 C C . ILE B 1 10 ? -0.325 17.375 19.312 1 98.25 10 ILE B C 1
ATOM 3740 O O . ILE B 1 10 ? -0.676 18.516 19 1 98.25 10 ILE B O 1
ATOM 3744 N N . SER B 1 11 ? 0.209 17.078 20.484 1 98.31 11 SER B N 1
ATOM 3745 C CA . SER B 1 11 ? 0.732 18.109 21.375 1 98.31 11 SER B CA 1
ATOM 3746 C C . SER B 1 11 ? 2.148 18.516 20.984 1 98.31 11 SER B C 1
ATOM 3748 O O . SER B 1 11 ? 2.939 17.688 20.531 1 98.31 11 SER B O 1
ATOM 3750 N N . PRO B 1 12 ? 2.451 19.812 21.156 1 98.25 12 PRO B N 1
ATOM 3751 C CA . PRO B 1 12 ? 3.855 20.172 20.969 1 98.25 12 PRO B CA 1
ATOM 3752 C C . PRO B 1 12 ? 4.805 19.344 21.828 1 98.25 12 PRO B C 1
ATOM 3754 O O . PRO B 1 12 ? 6 19.266 21.531 1 98.25 12 PRO B O 1
ATOM 3757 N N . LEU B 1 13 ? 4.258 18.75 22.875 1 98.31 13 LEU B N 1
ATOM 3758 C CA . LEU B 1 13 ? 5.082 18 23.812 1 98.31 13 LEU B CA 1
ATOM 3759 C C . LEU B 1 13 ? 5.16 16.531 23.406 1 98.31 13 LEU B C 1
ATOM 3761 O O . LEU B 1 13 ? 5.945 15.766 23.969 1 98.31 13 LEU B O 1
ATOM 3765 N N . ASP B 1 14 ? 4.316 16.188 22.406 1 98 14 ASP B N 1
ATOM 3766 C CA . ASP B 1 14 ? 4.406 14.836 21.859 1 98 14 ASP B CA 1
ATOM 3767 C C . ASP B 1 14 ? 5.641 14.68 20.984 1 98 14 ASP B C 1
ATOM 3769 O O . ASP B 1 14 ? 6.062 15.625 20.328 1 98 14 ASP B O 1
ATOM 3773 N N . ASN B 1 15 ? 6.27 13.562 21.062 1 97.56 15 ASN B N 1
ATOM 3774 C CA . ASN B 1 15 ? 7.422 13.273 20.203 1 97.56 15 ASN B CA 1
ATOM 3775 C C . ASN B 1 15 ? 7.133 12.109 19.25 1 97.56 15 ASN B C 1
ATOM 3777 O O . ASN B 1 15 ? 7.906 11.156 19.172 1 97.56 15 ASN B O 1
ATOM 3781 N N . PHE B 1 16 ? 6.062 12.281 18.484 1 98.12 16 PHE B N 1
ATOM 3782 C CA . PHE B 1 16 ? 5.625 11.25 17.547 1 98.12 16 PHE B CA 1
ATOM 3783 C C . PHE B 1 16 ? 6.594 11.141 16.375 1 98.12 16 PHE B C 1
ATOM 3785 O O . PHE B 1 16 ? 7.066 12.156 15.859 1 98.12 16 PHE B O 1
ATOM 3792 N N . ASP B 1 17 ? 6.836 9.953 15.938 1 98.12 17 ASP B N 1
ATOM 3793 C CA . ASP B 1 17 ? 7.676 9.766 14.758 1 98.12 17 ASP B CA 1
ATOM 3794 C C . ASP B 1 17 ? 6.836 9.75 13.484 1 98.12 17 ASP B C 1
ATOM 3796 O O . ASP B 1 17 ? 5.609 9.836 13.539 1 98.12 17 ASP B O 1
ATOM 3800 N N . ALA B 1 18 ? 7.484 9.68 12.383 1 98.31 18 ALA B N 1
ATOM 3801 C CA . ALA B 1 18 ? 6.836 9.797 11.078 1 98.31 18 ALA B CA 1
ATOM 3802 C C . ALA B 1 18 ? 5.789 8.695 10.891 1 98.31 18 ALA B C 1
ATOM 3804 O O . ALA B 1 18 ? 4.672 8.969 10.445 1 98.31 18 ALA B O 1
ATOM 3805 N N . SER B 1 19 ? 6.145 7.441 11.211 1 98 19 SER B N 1
ATOM 3806 C CA . SER B 1 19 ? 5.234 6.312 11.047 1 98 19 SER B CA 1
ATOM 3807 C C . SER B 1 19 ? 3.945 6.52 11.828 1 98 19 SER B C 1
ATOM 3809 O O . SER B 1 19 ? 2.85 6.375 11.281 1 98 19 SER B O 1
ATOM 3811 N N . TYR B 1 20 ? 4.078 6.918 13.047 1 98.19 20 TYR B N 1
ATOM 3812 C CA . TYR B 1 20 ? 2.91 7.145 13.891 1 98.19 20 TYR B CA 1
ATOM 3813 C C . TYR B 1 20 ? 2.053 8.281 13.344 1 98.19 20 TYR B C 1
ATOM 3815 O O . TYR B 1 20 ? 0.829 8.148 13.25 1 98.19 20 TYR B O 1
ATOM 3823 N N . MET B 1 21 ? 2.65 9.398 12.992 1 98.62 21 MET B N 1
ATOM 3824 C CA . MET B 1 21 ? 1.919 10.562 12.5 1 98.62 21 MET B CA 1
ATOM 3825 C C . MET B 1 21 ? 1.172 10.234 11.219 1 98.62 21 MET B C 1
ATOM 3827 O O . MET B 1 21 ? 0.046 10.688 11.008 1 98.62 21 MET B O 1
ATOM 3831 N N . LEU B 1 22 ? 1.845 9.422 10.367 1 98.31 22 LEU B N 1
ATOM 3832 C CA . LEU B 1 22 ? 1.212 9 9.125 1 98.31 22 LEU B CA 1
ATOM 3833 C C . LEU B 1 22 ? 0.002 8.117 9.398 1 98.31 22 LEU B C 1
ATOM 3835 O O . LEU B 1 22 ? -1.079 8.344 8.852 1 98.31 22 LEU B O 1
ATOM 3839 N N . LEU B 1 23 ? 0.186 7.152 10.289 1 97.25 23 LEU B N 1
ATOM 3840 C CA . LEU B 1 23 ? -0.831 6.141 10.547 1 97.25 23 LEU B CA 1
ATOM 3841 C C . LEU B 1 23 ? -2.023 6.742 11.281 1 97.25 23 LEU B C 1
ATOM 3843 O O . LEU B 1 23 ? -3.158 6.289 11.102 1 97.25 23 LEU B O 1
ATOM 3847 N N . ASN B 1 24 ? -1.777 7.844 12.039 1 97.12 24 ASN B N 1
ATOM 3848 C CA . ASN B 1 24 ? -2.842 8.406 12.859 1 97.12 24 ASN B CA 1
ATOM 3849 C C . ASN B 1 24 ? -3.305 9.758 12.336 1 97.12 24 ASN B C 1
ATOM 3851 O O . ASN B 1 24 ? -4.137 10.422 12.953 1 97.12 24 ASN B O 1
ATOM 3855 N N . ASN B 1 25 ? -2.744 10.195 11.211 1 97.44 25 ASN B N 1
ATOM 3856 C CA . ASN B 1 25 ? -3.039 11.516 10.656 1 97.44 25 ASN B CA 1
ATOM 3857 C C . ASN B 1 25 ? -2.973 12.602 11.727 1 97.44 25 ASN B C 1
ATOM 3859 O O . ASN B 1 25 ? -3.924 13.359 11.906 1 97.44 25 ASN B O 1
ATOM 3863 N N . SER B 1 26 ? -1.871 12.641 12.391 1 98.25 26 SER B N 1
ATOM 3864 C CA . SER B 1 26 ? -1.675 13.516 13.547 1 98.25 26 SER B CA 1
ATOM 3865 C C . SER B 1 26 ? -1.612 14.977 13.133 1 98.25 26 SER B C 1
ATOM 3867 O O . SER B 1 26 ? -1.584 15.867 13.984 1 98.25 26 SER B O 1
ATOM 3869 N N . ILE B 1 27 ? -1.704 15.227 11.781 1 98.19 27 ILE B N 1
ATOM 3870 C CA . ILE B 1 27 ? -1.537 16.609 11.336 1 98.19 27 ILE B CA 1
ATOM 3871 C C . ILE B 1 27 ? -2.809 17.078 10.633 1 98.19 27 ILE B C 1
ATOM 3873 O O . ILE B 1 27 ? -2.824 18.141 10.023 1 98.19 27 ILE B O 1
ATOM 3877 N N . GLY B 1 28 ? -3.865 16.219 10.656 1 96.94 28 GLY B N 1
ATOM 3878 C CA . GLY B 1 28 ? -5.109 16.578 9.992 1 96.94 28 GLY B CA 1
ATOM 3879 C C . GLY B 1 28 ? -4.953 16.797 8.5 1 96.94 28 GLY B C 1
ATOM 3880 O O . GLY B 1 28 ? -5.543 17.719 7.938 1 96.94 28 GLY B O 1
ATOM 3881 N N . GLY B 1 29 ? -3.973 16.109 7.953 1 97 29 GLY B N 1
ATOM 3882 C CA . GLY B 1 29 ? -3.77 16.141 6.512 1 97 29 GLY B CA 1
ATOM 3883 C C . GLY B 1 29 ? -2.719 17.141 6.082 1 97 29 GLY B C 1
ATOM 3884 O O . GLY B 1 29 ? -2.23 17.094 4.953 1 97 29 GLY B O 1
ATOM 3885 N N . ASN B 1 30 ? -2.396 18.125 6.969 1 97.25 30 ASN B N 1
ATOM 3886 C CA . ASN B 1 30 ? -1.479 19.203 6.637 1 97.25 30 ASN B CA 1
ATOM 3887 C C . ASN B 1 30 ? -0.626 19.609 7.836 1 97.25 30 ASN B C 1
ATOM 3889 O O . ASN B 1 30 ? -1.157 20.031 8.867 1 97.25 30 ASN B O 1
ATOM 3893 N N . VAL B 1 31 ? 0.676 19.547 7.684 1 98.38 31 VAL B N 1
ATOM 3894 C CA . VAL B 1 31 ? 1.563 19.781 8.812 1 98.38 31 VAL B CA 1
ATOM 3895 C C . VAL B 1 31 ? 1.54 21.266 9.18 1 98.38 31 VAL B C 1
ATOM 3897 O O . VAL B 1 31 ? 1.894 21.641 10.305 1 98.38 31 VAL B O 1
ATOM 3900 N N . GLY B 1 32 ? 1.062 22.109 8.297 1 98 32 GLY B N 1
ATOM 3901 C CA . GLY B 1 32 ? 0.899 23.516 8.617 1 98 32 GLY B CA 1
ATOM 3902 C C . GLY B 1 32 ? -0.009 23.766 9.812 1 98 32 GLY B C 1
ATOM 3903 O O . GLY B 1 32 ? 0.092 24.797 10.477 1 98 32 GLY B O 1
ATOM 3904 N N . ASN B 1 33 ? -0.867 22.812 10.102 1 98.06 33 ASN B N 1
ATOM 3905 C CA . ASN B 1 33 ? -1.791 22.922 11.227 1 98.06 33 ASN B CA 1
ATOM 3906 C C . ASN B 1 33 ? -1.047 23.016 12.562 1 98.06 33 ASN B C 1
ATOM 3908 O O . ASN B 1 33 ? -1.577 23.531 13.539 1 98.06 33 ASN B O 1
ATOM 3912 N N . LEU B 1 34 ? 0.154 22.547 12.586 1 98.44 34 LEU B N 1
ATOM 3913 C CA . LEU B 1 34 ? 0.907 22.531 13.836 1 98.44 34 LEU B CA 1
ATOM 3914 C C . LEU B 1 34 ? 1.23 23.938 14.297 1 98.44 34 LEU B C 1
ATOM 3916 O O . LEU B 1 34 ? 1.347 24.203 15.5 1 98.44 34 LEU B O 1
ATOM 3920 N N . ILE B 1 35 ? 1.307 24.844 13.359 1 98.5 35 ILE B N 1
ATOM 3921 C CA . ILE B 1 35 ? 1.831 26.172 13.68 1 98.5 35 ILE B CA 1
ATOM 3922 C C . ILE B 1 35 ? 0.812 26.938 14.508 1 98.5 35 ILE B C 1
ATOM 3924 O O . ILE B 1 35 ? 1.143 27.469 15.57 1 98.5 35 ILE B O 1
ATOM 3928 N N . TYR B 1 36 ? -0.441 27 14.047 1 98.38 36 TYR B N 1
ATOM 3929 C CA . TYR B 1 36 ? -1.411 27.75 14.836 1 98.38 36 TYR B CA 1
ATOM 3930 C C . TYR B 1 36 ? -1.783 27 16.109 1 98.38 36 TYR B C 1
ATOM 3932 O O . TYR B 1 36 ? -2.07 27.609 17.141 1 98.38 36 TYR B O 1
ATOM 3940 N N . GLN B 1 37 ? -1.748 25.688 16.078 1 98.56 37 GLN B N 1
ATOM 3941 C CA . GLN B 1 37 ? -2.01 24.922 17.281 1 98.56 37 GLN B CA 1
ATOM 3942 C C . GLN B 1 37 ? -0.918 25.141 18.328 1 98.56 37 GLN B C 1
ATOM 3944 O O . GLN B 1 37 ? -1.21 25.328 19.5 1 98.56 37 GLN B O 1
ATOM 3949 N N . TYR B 1 38 ? 0.318 25.141 17.844 1 98.62 38 TYR B N 1
ATOM 3950 C CA . TYR B 1 38 ? 1.459 25.422 18.703 1 98.62 38 TYR B CA 1
ATOM 3951 C C . TYR B 1 38 ? 1.285 26.781 19.406 1 98.62 38 TYR B C 1
ATOM 3953 O O . TYR B 1 38 ? 1.508 26.891 20.609 1 98.62 38 TYR B O 1
ATOM 3961 N N . SER B 1 39 ? 0.893 27.75 18.625 1 98.62 39 SER B N 1
ATOM 3962 C CA . SER B 1 39 ? 0.693 29.094 19.156 1 98.62 39 SER B CA 1
ATOM 3963 C C . SER B 1 39 ? -0.374 29.109 20.25 1 98.62 39 SER B C 1
ATOM 3965 O O . SER B 1 39 ? -0.184 29.703 21.312 1 98.62 39 SER B O 1
ATOM 3967 N N . VAL B 1 40 ? -1.479 28.453 20.031 1 98.75 40 VAL B N 1
ATOM 3968 C CA . VAL B 1 40 ? -2.572 28.406 21 1 98.75 40 VAL B CA 1
ATOM 3969 C C . VAL B 1 40 ? -2.131 27.656 22.25 1 98.75 40 VAL B C 1
ATOM 3971 O O . VAL B 1 40 ? -2.373 28.109 23.375 1 98.75 40 VAL B O 1
ATOM 3974 N N . PHE B 1 41 ? -1.398 26.516 22.094 1 98.69 41 PHE B N 1
ATOM 3975 C CA . PHE B 1 41 ? -0.833 25.797 23.234 1 98.69 41 PHE B CA 1
ATOM 3976 C C . PHE B 1 41 ? 0.063 26.703 24.062 1 98.69 41 PHE B C 1
ATOM 3978 O O . PHE B 1 41 ? -0.088 26.781 25.281 1 98.69 41 PHE B O 1
ATOM 3985 N N . ARG B 1 42 ? 0.925 27.375 23.406 1 98.5 42 ARG B N 1
ATOM 3986 C CA . ARG B 1 42 ? 1.914 28.203 24.078 1 98.5 42 ARG B CA 1
ATOM 3987 C C . ARG B 1 42 ? 1.244 29.344 24.844 1 98.5 42 ARG B C 1
ATOM 3989 O O . ARG B 1 42 ? 1.642 29.672 25.953 1 98.5 42 ARG B O 1
ATOM 3996 N N . THR B 1 43 ? 0.264 29.938 24.219 1 98.31 43 THR B N 1
ATOM 3997 C CA . THR B 1 43 ? -0.438 31.094 24.797 1 98.31 43 THR B CA 1
ATOM 3998 C C . THR B 1 43 ? -1.244 30.688 26.016 1 98.31 43 THR B C 1
ATOM 4000 O O . THR B 1 43 ? -1.227 31.375 27.031 1 98.31 43 THR B O 1
ATOM 4003 N N . LEU B 1 44 ? -1.884 29.5 25.984 1 98.25 44 LEU B N 1
ATOM 4004 C CA . LEU B 1 44 ? -2.861 29.141 27 1 98.25 44 LEU B CA 1
ATOM 4005 C C . LEU B 1 44 ? -2.209 28.344 28.125 1 98.25 44 LEU B C 1
ATOM 4007 O O . LEU B 1 44 ? -2.787 28.188 29.203 1 98.25 44 LEU B O 1
ATOM 4011 N N . MET B 1 45 ? -1.014 27.812 27.891 1 98.12 45 MET B N 1
ATOM 4012 C CA . MET B 1 45 ? -0.368 27 28.922 1 98.12 45 MET B CA 1
ATOM 4013 C C . MET B 1 45 ? 0.296 27.875 29.969 1 98.12 45 MET B C 1
ATOM 4015 O O . MET B 1 45 ? 1.436 28.312 29.797 1 98.12 45 MET B O 1
ATOM 4019 N N . THR B 1 46 ? -0.39 28.016 31.047 1 96.12 46 THR B N 1
ATOM 4020 C CA . THR B 1 46 ? 0.159 28.703 32.188 1 96.12 46 THR B CA 1
ATOM 4021 C C . THR B 1 46 ? 0.682 27.719 33.219 1 96.12 46 THR B C 1
ATOM 4023 O O . THR B 1 46 ? 0.612 26.5 33.031 1 96.12 46 THR B O 1
ATOM 4026 N N . GLU B 1 47 ? 1.205 28.172 34.375 1 93.31 47 GLU B N 1
ATOM 4027 C CA . GLU B 1 47 ? 1.696 27.297 35.438 1 93.31 47 GLU B CA 1
ATOM 4028 C C . GLU B 1 47 ? 0.562 26.484 36.062 1 93.31 47 GLU B C 1
ATOM 4030 O O . GLU B 1 47 ? 0.769 25.344 36.5 1 93.31 47 GLU B O 1
ATOM 4035 N N . GLY B 1 48 ? -0.644 26.953 35.969 1 92.94 48 GLY B N 1
ATOM 4036 C CA . GLY B 1 48 ? -1.778 26.297 36.594 1 92.94 48 GLY B CA 1
ATOM 4037 C C . GLY B 1 48 ? -2.705 25.625 35.594 1 92.94 48 GLY B C 1
ATOM 4038 O O . GLY B 1 48 ? -3.881 25.391 35.906 1 92.94 48 GLY B O 1
ATOM 4039 N N . THR B 1 49 ? -2.191 25.375 34.438 1 95.81 49 THR B N 1
ATOM 4040 C CA . THR B 1 49 ? -3.064 24.812 33.406 1 95.81 49 THR B CA 1
ATOM 4041 C C . THR B 1 49 ? -2.461 23.547 32.812 1 95.81 49 THR B C 1
ATOM 4043 O O . THR B 1 49 ? -1.244 23.453 32.656 1 95.81 49 THR B O 1
ATOM 4046 N N . THR B 1 50 ? -3.273 22.547 32.625 1 96.62 50 THR B N 1
ATOM 4047 C CA . THR B 1 50 ? -2.926 21.375 31.828 1 96.62 50 THR B CA 1
ATOM 4048 C C . THR B 1 50 ? -3.727 21.344 30.531 1 96.62 50 THR B C 1
ATOM 4050 O O . THR B 1 50 ? -4.938 21.578 30.547 1 96.62 50 THR B O 1
ATOM 4053 N N . ILE B 1 51 ? -3.023 21.172 29.438 1 98.38 51 ILE B N 1
ATOM 4054 C CA . ILE B 1 51 ? -3.68 21.141 28.125 1 98.38 51 ILE B CA 1
ATOM 4055 C C . ILE B 1 51 ? -3.537 19.75 27.5 1 98.38 51 ILE B C 1
ATOM 4057 O O . ILE B 1 51 ? -2.428 19.219 27.406 1 98.38 51 ILE B O 1
ATOM 4061 N N . THR B 1 52 ? -4.633 19.125 27.125 1 98.31 52 THR B N 1
ATOM 4062 C CA . THR B 1 52 ? -4.668 17.812 26.5 1 98.31 52 THR B CA 1
ATOM 4063 C C . THR B 1 52 ? -5.27 17.891 25.094 1 98.31 52 THR B C 1
ATOM 4065 O O . THR B 1 52 ? -6.383 18.391 24.922 1 98.31 52 THR B O 1
ATOM 4068 N N . PRO B 1 53 ? -4.512 17.438 24.062 1 98.62 53 PRO B N 1
ATOM 4069 C CA . PRO B 1 53 ? -5.141 17.359 22.75 1 98.62 53 PRO B CA 1
ATOM 4070 C C . PRO B 1 53 ? -6.266 16.328 22.703 1 98.62 53 PRO B C 1
ATOM 4072 O O . PRO B 1 53 ? -6.215 15.312 23.406 1 98.62 53 PRO B O 1
ATOM 4075 N N . ASP B 1 54 ? -7.219 16.594 21.859 1 98.44 54 ASP B N 1
ATOM 4076 C CA . ASP B 1 54 ? -8.273 15.609 21.672 1 98.44 54 ASP B CA 1
ATOM 4077 C C . ASP B 1 54 ? -7.879 14.562 20.641 1 98.44 54 ASP B C 1
ATOM 4079 O O . ASP B 1 54 ? -8.625 13.609 20.391 1 98.44 54 ASP B O 1
ATOM 4083 N N . TYR B 1 55 ? -6.727 14.805 19.953 1 98.31 55 TYR B N 1
ATOM 4084 C CA . TYR B 1 55 ? -6.191 13.922 18.922 1 98.31 55 TYR B CA 1
ATOM 4085 C C . TYR B 1 55 ? -7.227 13.656 17.844 1 98.31 55 TYR B C 1
ATOM 4087 O O . TYR B 1 55 ? -7.324 12.539 17.328 1 98.31 55 TYR B O 1
ATOM 4095 N N . TYR B 1 56 ? -8.109 14.641 17.609 1 97.56 56 TYR B N 1
ATOM 4096 C CA . TYR B 1 56 ? -9.148 14.695 16.594 1 97.56 56 TYR B CA 1
ATOM 4097 C C . TYR B 1 56 ? -10.242 13.664 16.875 1 97.56 56 TYR B C 1
ATOM 4099 O O . TYR B 1 56 ? -10.82 13.102 15.938 1 97.56 56 TYR B O 1
ATOM 4107 N N . ASN B 1 57 ? -10.383 13.32 18.094 1 97.19 57 ASN B N 1
ATOM 4108 C CA . ASN B 1 57 ? -11.539 12.539 18.531 1 97.19 57 ASN B CA 1
ATOM 4109 C C . ASN B 1 57 ? -12.648 13.445 19.062 1 97.19 57 ASN B C 1
ATOM 4111 O O . ASN B 1 57 ? -12.602 13.883 20.219 1 97.19 57 ASN B O 1
ATOM 4115 N N . TYR B 1 58 ? -13.641 13.703 18.234 1 96.31 58 TYR B N 1
ATOM 4116 C CA . TYR B 1 58 ? -14.742 14.602 18.562 1 96.31 58 TYR B CA 1
ATOM 4117 C C . TYR B 1 58 ? -16.078 13.867 18.5 1 96.31 58 TYR B C 1
ATOM 4119 O O . TYR B 1 58 ? -17.094 14.445 18.078 1 96.31 58 TYR B O 1
ATOM 4127 N N . GLU B 1 59 ? -16.062 12.672 18.844 1 96.62 59 GLU B N 1
ATOM 4128 C CA . GLU B 1 59 ? -17.297 11.891 18.875 1 96.62 59 GLU B CA 1
ATOM 4129 C C . GLU B 1 59 ? -18.266 12.43 19.922 1 96.62 59 GLU B C 1
ATOM 4131 O O . GLU B 1 59 ? -17.875 12.641 21.078 1 96.62 59 GLU B O 1
ATOM 4136 N N . PRO B 1 60 ? -19.516 12.523 19.547 1 97.69 60 PRO B N 1
ATOM 4137 C CA . PRO B 1 60 ? -20.5 13.094 20.484 1 97.69 60 PRO B CA 1
ATOM 4138 C C . PRO B 1 60 ? -20.672 12.242 21.734 1 97.69 60 PRO B C 1
ATOM 4140 O O . PRO B 1 60 ? -21.016 12.773 22.797 1 97.69 60 PRO B O 1
ATOM 4143 N N . ASN B 1 61 ? -20.422 11 21.641 1 97.31 61 ASN B N 1
ATOM 4144 C CA . ASN B 1 61 ? -20.609 10.117 22.797 1 97.31 61 ASN B CA 1
ATOM 4145 C C . ASN B 1 61 ? -19.531 10.352 23.859 1 97.31 61 ASN B C 1
ATOM 4147 O O . ASN B 1 61 ? -19.625 9.812 24.969 1 97.31 61 ASN B O 1
ATOM 4151 N N . ARG B 1 62 ? -18.594 11.211 23.609 1 97.94 62 ARG B N 1
ATOM 4152 C CA . ARG B 1 62 ? -17.547 11.547 24.578 1 97.94 62 ARG B CA 1
ATOM 4153 C C . ARG B 1 62 ? -17.984 12.68 25.5 1 97.94 62 ARG B C 1
ATOM 4155 O O . ARG B 1 62 ? -17.266 13.062 26.406 1 97.94 62 ARG B O 1
ATOM 4162 N N . ALA B 1 63 ? -19.172 13.234 25.344 1 98.5 63 ALA B N 1
ATOM 4163 C CA . ALA B 1 63 ? -19.609 14.453 26.016 1 98.5 63 ALA B CA 1
ATOM 4164 C C . ALA B 1 63 ? -19.516 14.312 27.531 1 98.5 63 ALA B C 1
ATOM 4166 O O . ALA B 1 63 ? -19 15.203 28.219 1 98.5 63 ALA B O 1
ATOM 4167 N N . GLU B 1 64 ? -19.953 13.172 28.031 1 98.38 64 GLU B N 1
ATOM 4168 C CA . GLU B 1 64 ? -19.922 12.961 29.469 1 98.38 64 GLU B CA 1
ATOM 4169 C C . GLU B 1 64 ? -18.5 12.93 29.984 1 98.38 64 GLU B C 1
ATOM 4171 O O . GLU B 1 64 ? -18.188 13.562 31 1 98.38 64 GLU B O 1
ATOM 4176 N N . GLU B 1 65 ? -17.672 12.211 29.344 1 98.56 65 GLU B N 1
ATOM 4177 C CA . GLU B 1 65 ? -16.25 12.133 29.703 1 98.56 65 GLU B CA 1
ATOM 4178 C C . GLU B 1 65 ? -15.602 13.516 29.688 1 98.56 65 GLU B C 1
ATOM 4180 O O . GLU B 1 65 ? -14.859 13.867 30.594 1 98.56 65 GLU B O 1
ATOM 4185 N N . ILE B 1 66 ? -15.891 14.312 28.703 1 98.75 66 ILE B N 1
ATOM 4186 C CA . ILE B 1 66 ? -15.305 15.633 28.547 1 98.75 66 ILE B CA 1
ATOM 4187 C C . ILE B 1 66 ? -15.812 16.562 29.641 1 98.75 66 ILE B C 1
ATOM 4189 O O . ILE B 1 66 ? -15.031 17.266 30.281 1 98.75 66 ILE B O 1
ATOM 4193 N N . ASN B 1 67 ? -17.094 16.547 29.953 1 98.69 67 ASN B N 1
ATOM 4194 C CA . ASN B 1 67 ? -17.703 17.359 31 1 98.69 67 ASN B CA 1
ATOM 4195 C C . ASN B 1 67 ? -17.094 17.062 32.375 1 98.69 67 ASN B C 1
ATOM 4197 O O . ASN B 1 67 ? -16.922 17.953 33.188 1 98.69 67 ASN B O 1
ATOM 4201 N N . GLN B 1 68 ? -16.734 15.812 32.531 1 98.44 68 GLN B N 1
ATOM 4202 C CA . GLN B 1 68 ? -16.234 15.375 33.812 1 98.44 68 GLN B CA 1
ATOM 4203 C C . GLN B 1 68 ? -14.758 15.695 34 1 98.44 68 GLN B C 1
ATOM 4205 O O . GLN B 1 68 ? -14.297 15.961 35.094 1 98.44 68 GLN B O 1
ATOM 4210 N N . ASN B 1 69 ? -14.062 15.742 32.938 1 98.44 69 ASN B N 1
ATOM 4211 C CA . ASN B 1 69 ? -12.609 15.695 33.094 1 98.44 69 ASN B CA 1
ATOM 4212 C C . ASN B 1 69 ? -11.961 17.016 32.688 1 98.44 69 ASN B C 1
ATOM 4214 O O . ASN B 1 69 ? -10.773 17.234 32.938 1 98.44 69 ASN B O 1
ATOM 4218 N N . TYR B 1 70 ? -12.75 17.938 32.094 1 98.69 70 TYR B N 1
ATOM 4219 C CA . TYR B 1 70 ? -12.156 19.156 31.578 1 98.69 70 TYR B CA 1
ATOM 4220 C C . TYR B 1 70 ? -12.977 20.375 31.984 1 98.69 70 TYR B C 1
ATOM 4222 O O . TYR B 1 70 ? -14.18 20.266 32.219 1 98.69 70 TYR B O 1
ATOM 4230 N N . ASP B 1 71 ? -12.305 21.531 32.031 1 98.5 71 ASP B N 1
ATOM 4231 C CA . ASP B 1 71 ? -12.922 22.781 32.469 1 98.5 71 ASP B CA 1
ATOM 4232 C C . ASP B 1 71 ? -13.289 23.656 31.25 1 98.5 71 ASP B C 1
ATOM 4234 O O . ASP B 1 71 ? -14.086 24.578 31.359 1 98.5 71 ASP B O 1
ATOM 4238 N N . CYS B 1 72 ? -12.688 23.391 30.156 1 98.38 72 CYS B N 1
ATOM 4239 C CA . CYS B 1 72 ? -12.906 24.141 28.922 1 98.38 72 CYS B CA 1
ATOM 4240 C C . CYS B 1 72 ? -12.484 23.328 27.703 1 98.38 72 CYS B C 1
ATOM 4242 O O . CYS B 1 72 ? -11.578 22.5 27.797 1 98.38 72 CYS B O 1
ATOM 4244 N N . TYR B 1 73 ? -13.133 23.484 26.547 1 98.81 73 TYR B N 1
ATOM 4245 C CA . TYR B 1 73 ? -12.773 22.891 25.266 1 98.81 73 TYR B CA 1
ATOM 4246 C C . TYR B 1 73 ? -12.43 23.984 24.25 1 98.81 73 TYR B C 1
ATOM 4248 O O . TYR B 1 73 ? -13.289 24.766 23.859 1 98.81 73 TYR B O 1
ATOM 4256 N N . VAL B 1 74 ? -11.188 24.047 23.875 1 98.88 74 VAL B N 1
ATOM 4257 C CA . VAL B 1 74 ? -10.703 25.031 22.922 1 98.88 74 VAL B CA 1
ATOM 4258 C C . VAL B 1 74 ? -10.539 24.391 21.547 1 98.88 74 VAL B C 1
ATOM 4260 O O . VAL B 1 74 ? -9.914 23.344 21.406 1 98.88 74 VAL B O 1
ATOM 4263 N N . ILE B 1 75 ? -11.023 25.031 20.484 1 98.75 75 ILE B N 1
ATOM 4264 C CA . ILE B 1 75 ? -11.055 24.438 19.156 1 98.75 75 ILE B CA 1
ATOM 4265 C C . ILE B 1 75 ? -10.422 25.391 18.156 1 98.75 75 ILE B C 1
ATOM 4267 O O . ILE B 1 75 ? -11.125 26.172 17.5 1 98.75 75 ILE B O 1
ATOM 4271 N N . PRO B 1 76 ? -9.117 25.344 18.047 1 98.56 76 PRO B N 1
ATOM 4272 C CA . PRO B 1 76 ? -8.492 26.094 16.953 1 98.56 76 PRO B CA 1
ATOM 4273 C C . PRO B 1 76 ? -8.766 25.469 15.586 1 98.56 76 PRO B C 1
ATOM 4275 O O . PRO B 1 76 ? -8.703 24.25 15.438 1 98.56 76 PRO B O 1
ATOM 4278 N N . LEU B 1 77 ? -9.07 26.266 14.625 1 97.06 77 LEU B N 1
ATOM 4279 C CA . LEU B 1 77 ? -9.383 25.797 13.281 1 97.06 77 LEU B CA 1
ATOM 4280 C C . LEU B 1 77 ? -8.68 26.641 12.227 1 97.06 77 LEU B C 1
ATOM 4282 O O . LEU B 1 77 ? -7.75 27.391 12.547 1 97.06 77 LEU B O 1
ATOM 4286 N N . ALA B 1 78 ? -8.875 26.344 11.008 1 93.94 78 ALA B N 1
ATOM 4287 C CA . ALA B 1 78 ? -8.445 27.109 9.836 1 93.94 78 ALA B CA 1
ATOM 4288 C C . ALA B 1 78 ? -9.586 27.25 8.828 1 93.94 78 ALA B C 1
ATOM 4290 O O . ALA B 1 78 ? -10.641 27.797 9.156 1 93.94 78 ALA B O 1
ATOM 4291 N N . ASP B 1 79 ? -9.523 26.625 7.77 1 92.12 79 ASP B N 1
ATOM 4292 C CA . ASP B 1 79 ? -10.594 26.75 6.777 1 92.12 79 ASP B CA 1
ATOM 4293 C C . ASP B 1 79 ? -11.641 25.656 6.949 1 92.12 79 ASP B C 1
ATOM 4295 O O . ASP B 1 79 ? -11.93 24.906 6.012 1 92.12 79 ASP B O 1
ATOM 4299 N N . ALA B 1 80 ? -12.305 25.734 8.094 1 95.44 80 ALA B N 1
ATOM 4300 C CA . ALA B 1 80 ? -13.266 24.688 8.445 1 95.44 80 ALA B CA 1
ATOM 4301 C C . ALA B 1 80 ? -14.586 24.891 7.695 1 95.44 80 ALA B C 1
ATOM 4303 O O . ALA B 1 80 ? -15.336 23.922 7.484 1 95.44 80 ALA B O 1
ATOM 4304 N N . PHE B 1 81 ? -15 26.156 7.371 1 96.56 81 PHE B N 1
ATOM 4305 C CA . PHE B 1 81 ? -16.234 26.391 6.637 1 96.56 81 PHE B CA 1
ATOM 4306 C C . PHE B 1 81 ? -16.047 26.078 5.156 1 96.56 81 PHE B C 1
ATOM 4308 O O . PHE B 1 81 ? -15.727 26.969 4.367 1 96.56 81 PHE B O 1
ATOM 4315 N N . ARG B 1 82 ? -16.266 24.828 4.84 1 94.56 82 ARG B N 1
ATOM 4316 C CA . ARG B 1 82 ? -16.125 24.281 3.494 1 94.56 82 ARG B CA 1
ATOM 4317 C C . ARG B 1 82 ? -16.922 23 3.338 1 94.56 82 ARG B C 1
ATOM 4319 O O . ARG B 1 82 ? -17.281 22.359 4.328 1 94.56 82 ARG B O 1
ATOM 4326 N N . LYS B 1 83 ? -17.156 22.594 2.135 1 94.44 83 LYS B N 1
ATOM 4327 C CA . LYS B 1 83 ? -18.031 21.469 1.831 1 94.44 83 LYS B CA 1
ATOM 4328 C C . LYS B 1 83 ? -17.516 20.172 2.447 1 94.44 83 LYS B C 1
ATOM 4330 O O . LYS B 1 83 ? -18.266 19.438 3.096 1 94.44 83 LYS B O 1
ATOM 4335 N N . ASP B 1 84 ? -16.203 19.922 2.355 1 93.12 84 ASP B N 1
ATOM 4336 C CA . ASP B 1 84 ? -15.664 18.625 2.742 1 93.12 84 ASP B CA 1
ATOM 4337 C C . ASP B 1 84 ? -15.539 18.516 4.262 1 93.12 84 ASP B C 1
ATOM 4339 O O . ASP B 1 84 ? -15.297 17.422 4.789 1 93.12 84 ASP B O 1
ATOM 4343 N N . PHE B 1 85 ? -15.844 19.547 4.973 1 96.62 85 PHE B N 1
ATOM 4344 C CA . PHE B 1 85 ? -15.711 19.531 6.426 1 96.62 85 PHE B CA 1
ATOM 4345 C C . PHE B 1 85 ? -17.078 19.453 7.098 1 96.62 85 PHE B C 1
ATOM 4347 O O . PHE B 1 85 ? -17.172 19.359 8.32 1 96.62 85 PHE B O 1
ATOM 4354 N N . VAL B 1 86 ? -18.109 19.391 6.363 1 96.75 86 VAL B N 1
ATOM 4355 C CA . VAL B 1 86 ? -19.5 19.438 6.844 1 96.75 86 VAL B CA 1
ATOM 4356 C C . VAL B 1 86 ? -19.734 18.266 7.801 1 96.75 86 VAL B C 1
ATOM 4358 O O . VAL B 1 86 ? -20.281 18.453 8.898 1 96.75 86 VAL B O 1
ATOM 4361 N N . PRO B 1 87 ? -19.312 17.031 7.422 1 95.38 87 PRO B N 1
ATOM 4362 C CA . PRO B 1 87 ? -19.547 15.953 8.383 1 95.38 87 PRO B CA 1
ATOM 4363 C C . PRO B 1 87 ? -18.891 16.203 9.734 1 95.38 87 PRO B C 1
ATOM 4365 O O . PRO B 1 87 ? -19.469 15.906 10.773 1 95.38 87 PRO B O 1
ATOM 4368 N N . THR B 1 88 ? -17.734 16.781 9.695 1 97 88 THR B N 1
ATOM 4369 C CA . THR B 1 88 ? -17.016 17.109 10.922 1 97 88 THR B CA 1
ATOM 4370 C C . THR B 1 88 ? -17.734 18.203 11.703 1 97 88 THR B C 1
ATOM 4372 O O . THR B 1 88 ? -17.875 18.109 12.922 1 97 88 THR B O 1
ATOM 4375 N N . LEU B 1 89 ? -18.219 19.234 11.008 1 97.81 89 LEU B N 1
ATOM 4376 C CA . LEU B 1 89 ? -18.953 20.312 11.656 1 97.81 89 LEU B CA 1
ATOM 4377 C C . LEU B 1 89 ? -20.203 19.781 12.359 1 97.81 89 LEU B C 1
ATOM 4379 O O . LEU B 1 89 ? -20.5 20.203 13.484 1 97.81 89 LEU B O 1
ATOM 4383 N N . ARG B 1 90 ? -20.828 18.891 11.734 1 97.81 90 ARG B N 1
ATOM 4384 C CA . ARG B 1 90 ? -22.047 18.312 12.305 1 97.81 90 ARG B CA 1
ATOM 4385 C C . ARG B 1 90 ? -21.734 17.531 13.578 1 97.81 90 ARG B C 1
ATOM 4387 O O . ARG B 1 90 ? -22.484 17.609 14.555 1 97.81 90 ARG B O 1
ATOM 4394 N N . LYS B 1 91 ? -20.703 16.812 13.578 1 97.75 91 LYS B N 1
ATOM 4395 C CA . LYS B 1 91 ? -20.297 16.078 14.766 1 97.75 91 LYS B CA 1
ATOM 4396 C C . LYS B 1 91 ? -19.922 17.016 15.906 1 97.75 91 LYS B C 1
ATOM 4398 O O . LYS B 1 91 ? -20.297 16.797 17.062 1 97.75 91 LYS B O 1
ATOM 4403 N N . TYR B 1 92 ? -19.188 18.031 15.555 1 98.38 92 TYR B N 1
ATOM 4404 C CA . TYR B 1 92 ? -18.844 19.047 16.562 1 98.38 92 TYR B CA 1
ATOM 4405 C C . TYR B 1 92 ? -20.109 19.672 17.141 1 98.38 92 TYR B C 1
ATOM 4407 O O . TYR B 1 92 ? -20.203 19.859 18.359 1 98.38 92 TYR B O 1
ATOM 4415 N N . THR B 1 93 ? -21.031 20 16.281 1 98.69 93 THR B N 1
ATOM 4416 C CA . THR B 1 93 ? -22.266 20.625 16.719 1 98.69 93 THR B CA 1
ATOM 4417 C C . THR B 1 93 ? -23 19.719 17.734 1 98.69 93 THR B C 1
ATOM 4419 O O . THR B 1 93 ? -23.391 20.172 18.797 1 98.69 93 THR B O 1
ATOM 4422 N N . LYS B 1 94 ? -23.078 18.438 17.375 1 98.62 94 LYS B N 1
ATOM 4423 C CA . LYS B 1 94 ? -23.734 17.484 18.25 1 98.62 94 LYS B CA 1
ATOM 4424 C C . LYS B 1 94 ? -23 17.359 19.578 1 98.62 94 LYS B C 1
ATOM 4426 O O . LYS B 1 94 ? -23.625 17.328 20.641 1 98.62 94 LYS B O 1
ATOM 4431 N N . LEU B 1 95 ? -21.734 17.312 19.516 1 98.81 95 LEU B N 1
ATOM 4432 C CA . LEU B 1 95 ? -20.922 17.188 20.719 1 98.81 95 LEU B CA 1
ATOM 4433 C C . LEU B 1 95 ? -21.078 18.422 21.609 1 98.81 95 LEU B C 1
ATOM 4435 O O . LEU B 1 95 ? -21.344 18.297 22.797 1 98.81 95 LEU B O 1
ATOM 4439 N N . ILE B 1 96 ? -20.938 19.609 21.047 1 98.81 96 ILE B N 1
ATOM 4440 C CA . ILE B 1 96 ? -20.938 20.859 21.781 1 98.81 96 ILE B CA 1
ATOM 4441 C C . ILE B 1 96 ? -22.281 21.062 22.484 1 98.81 96 ILE B C 1
ATOM 4443 O O . ILE B 1 96 ? -22.328 21.516 23.625 1 98.81 96 ILE B O 1
ATOM 4447 N N . LYS B 1 97 ? -23.328 20.703 21.828 1 98.56 97 LYS B N 1
ATOM 4448 C CA . LYS B 1 97 ? -24.656 20.844 22.406 1 98.56 97 LYS B CA 1
ATOM 4449 C C . LYS B 1 97 ? -24.781 20.031 23.688 1 98.56 97 LYS B C 1
ATOM 4451 O O . LYS B 1 97 ? -25.547 20.391 24.594 1 98.56 97 LYS B O 1
ATOM 4456 N N . LYS B 1 98 ? -24.016 18.969 23.75 1 98.5 98 LYS B N 1
ATOM 4457 C CA . LYS B 1 98 ? -24.078 18.094 24.906 1 98.5 98 LYS B CA 1
ATOM 4458 C C . LYS B 1 98 ? -23.109 18.516 26 1 98.5 98 LYS B C 1
ATOM 4460 O O . LYS B 1 98 ? -23.172 18.031 27.125 1 98.5 98 LYS B O 1
ATOM 4465 N N . LEU B 1 99 ? -22.25 19.453 25.734 1 98.75 99 LEU B N 1
ATOM 4466 C CA . LEU B 1 99 ? -21.25 19.875 26.703 1 98.75 99 LEU B CA 1
ATOM 4467 C C . LEU B 1 99 ? -21.812 20.906 27.656 1 98.75 99 LEU B C 1
ATOM 4469 O O . LEU B 1 99 ? -22.688 21.688 27.297 1 98.75 99 LEU B O 1
ATOM 4473 N N . THR B 1 100 ? -21.344 20.906 28.875 1 98.38 100 THR B N 1
ATOM 4474 C CA . THR B 1 100 ? -21.75 21.859 29.906 1 98.38 100 THR B CA 1
ATOM 4475 C C . THR B 1 100 ? -20.609 22.812 30.234 1 98.38 100 THR B C 1
ATOM 4477 O O . THR B 1 100 ? -20.781 23.766 30.984 1 98.38 100 THR B O 1
ATOM 4480 N N . ILE B 1 101 ? -19.469 22.547 29.719 1 98.5 101 ILE B N 1
ATOM 4481 C CA . ILE B 1 101 ? -18.297 23.391 29.922 1 98.5 101 ILE B CA 1
ATOM 4482 C C . ILE B 1 101 ? -18.203 24.422 28.797 1 98.5 101 ILE B C 1
ATOM 4484 O O . ILE B 1 101 ? -18.781 24.234 27.719 1 98.5 101 ILE B O 1
ATOM 4488 N N . PRO B 1 102 ? -17.438 25.516 29 1 98.62 102 PRO B N 1
ATOM 4489 C CA . PRO B 1 102 ? -17.219 26.484 27.906 1 98.62 102 PRO B CA 1
ATOM 4490 C C . PRO B 1 102 ? -16.5 25.859 26.719 1 98.62 102 PRO B C 1
ATOM 4492 O O . PRO B 1 102 ? -15.641 25 26.875 1 98.62 102 PRO B O 1
ATOM 4495 N N . VAL B 1 103 ? -16.875 26.297 25.5 1 98.88 103 VAL B N 1
ATOM 4496 C CA . VAL B 1 103 ? -16.25 25.922 24.234 1 98.88 103 VAL B CA 1
ATOM 4497 C C . VAL B 1 103 ? -15.852 27.172 23.453 1 98.88 103 VAL B C 1
ATOM 4499 O O . VAL B 1 103 ? -16.688 28.031 23.156 1 98.88 103 VAL B O 1
ATOM 4502 N N . VAL B 1 104 ? -14.633 27.312 23.141 1 98.81 104 VAL B N 1
ATOM 4503 C CA . VAL B 1 104 ? -14.156 28.516 22.469 1 98.81 104 VAL B CA 1
ATOM 4504 C C . VAL B 1 104 ? -13.516 28.156 21.141 1 98.81 104 VAL B C 1
ATOM 4506 O O . VAL B 1 104 ? -12.617 27.312 21.094 1 98.81 104 VAL B O 1
ATOM 4509 N N . VAL B 1 105 ? -13.93 28.75 20.062 1 98.81 105 VAL B N 1
ATOM 4510 C CA . VAL B 1 105 ? -13.375 28.547 18.719 1 98.81 105 VAL B CA 1
ATOM 4511 C C . VAL B 1 105 ? -12.406 29.688 18.406 1 98.81 105 VAL B C 1
ATOM 4513 O O . VAL B 1 105 ? -12.758 30.859 18.5 1 98.81 105 VAL B O 1
ATOM 4516 N N . ILE B 1 106 ? -11.219 29.297 18.016 1 98.62 106 ILE B N 1
ATOM 4517 C CA . ILE B 1 106 ? -10.164 30.281 17.766 1 98.62 106 ILE B CA 1
ATOM 4518 C C . ILE B 1 106 ? -9.672 30.172 16.328 1 98.62 106 ILE B C 1
ATOM 4520 O O . ILE B 1 106 ? -9.062 29.172 15.945 1 98.62 106 ILE B O 1
ATOM 4524 N N . GLY B 1 107 ? -9.938 31.172 15.539 1 97.56 107 GLY B N 1
ATOM 4525 C CA . GLY B 1 107 ? -9.336 31.297 14.219 1 97.56 107 GLY B CA 1
ATOM 4526 C C . GLY B 1 107 ? -10.008 30.438 13.172 1 97.56 107 GLY B C 1
ATOM 4527 O O . GLY B 1 107 ? -9.328 29.703 12.438 1 97.56 107 GLY B O 1
ATOM 4528 N N . VAL B 1 108 ? -11.297 30.469 13.031 1 97.25 108 VAL B N 1
ATOM 4529 C CA . VAL B 1 108 ? -11.984 29.688 12.008 1 97.25 108 VAL B CA 1
ATOM 4530 C C . VAL B 1 108 ? -12.156 30.531 10.742 1 97.25 108 VAL B C 1
ATOM 4532 O O . VAL B 1 108 ? -12.25 31.766 10.82 1 97.25 108 VAL B O 1
ATOM 4535 N N . GLY B 1 109 ? -12.086 29.875 9.57 1 94.88 109 GLY B N 1
ATOM 4536 C CA . GLY B 1 109 ? -12.195 30.609 8.32 1 94.88 109 GLY B CA 1
ATOM 4537 C C . GLY B 1 109 ? -13.023 29.891 7.277 1 94.88 109 GLY B C 1
ATOM 4538 O O . GLY B 1 109 ? -13.273 28.688 7.395 1 94.88 109 GLY B O 1
ATOM 4539 N N . LEU B 1 110 ? -13.461 30.719 6.328 1 93.5 110 LEU B N 1
ATOM 4540 C CA . LEU B 1 110 ? -14.219 30.25 5.168 1 93.5 110 LEU B CA 1
ATOM 4541 C C . LEU B 1 110 ? -13.289 29.938 4 1 93.5 110 LEU B C 1
ATOM 4543 O O . LEU B 1 110 ? -12.398 30.734 3.688 1 93.5 110 LEU B O 1
ATOM 4547 N N . ARG B 1 111 ? -13.422 28.734 3.438 1 87 111 ARG B N 1
ATOM 4548 C CA . ARG B 1 111 ? -12.75 28.453 2.17 1 87 111 ARG B CA 1
ATOM 4549 C C . ARG B 1 111 ? -13.586 28.938 0.991 1 87 111 ARG B C 1
ATOM 4551 O O . ARG B 1 111 ? -14.711 28.484 0.788 1 87 111 ARG B O 1
ATOM 4558 N N . ALA B 1 112 ? -13.133 29.906 0.318 1 82.62 112 ALA B N 1
ATOM 4559 C CA . ALA B 1 112 ? -13.812 30.484 -0.843 1 82.62 112 ALA B CA 1
ATOM 4560 C C . ALA B 1 112 ? -12.812 30.844 -1.939 1 82.62 112 ALA B C 1
ATOM 4562 O O . ALA B 1 112 ? -11.617 30.969 -1.679 1 82.62 112 ALA B O 1
ATOM 4563 N N . PRO B 1 113 ? -13.359 30.875 -3.197 1 80.62 113 PRO B N 1
ATOM 4564 C CA . PRO B 1 113 ? -12.477 31.344 -4.27 1 80.62 113 PRO B CA 1
ATOM 4565 C C . PRO B 1 113 ? -11.938 32.75 -4.027 1 80.62 113 PRO B C 1
ATOM 4567 O O . PRO B 1 113 ? -12.414 33.438 -3.125 1 80.62 113 PRO B O 1
ATOM 4570 N N . PHE B 1 114 ? -10.984 33.125 -4.812 1 78.81 114 PHE B N 1
ATOM 4571 C CA . PHE B 1 114 ? -10.258 34.375 -4.652 1 78.81 114 PHE B CA 1
ATOM 4572 C C . PHE B 1 114 ? -11.219 35.562 -4.594 1 78.81 114 PHE B C 1
ATOM 4574 O O . PHE B 1 114 ? -11.031 36.469 -3.799 1 78.81 114 PHE B O 1
ATOM 4581 N N . GLU B 1 115 ? -12.219 35.531 -5.391 1 78.69 115 GLU B N 1
ATOM 4582 C CA . GLU B 1 115 ? -13.305 36.5 -5.328 1 78.69 115 GLU B CA 1
ATOM 4583 C C . GLU B 1 115 ? -14.602 35.844 -4.859 1 78.69 115 GLU B C 1
ATOM 4585 O O . GLU B 1 115 ? -15.391 35.375 -5.672 1 78.69 115 GLU B O 1
ATOM 4590 N N . PRO B 1 116 ? -14.75 35.938 -3.521 1 77.25 116 PRO B N 1
ATOM 4591 C CA . PRO B 1 116 ? -15.898 35.188 -2.99 1 77.25 116 PRO B CA 1
ATOM 4592 C C . PRO B 1 116 ? -17.234 35.875 -3.291 1 77.25 116 PRO B C 1
ATOM 4594 O O . PRO B 1 116 ? -17.328 37.094 -3.221 1 77.25 116 PRO B O 1
ATOM 4597 N N . LYS B 1 117 ? -18.203 35.094 -3.803 1 75.31 117 LYS B N 1
ATOM 4598 C CA . LYS B 1 117 ? -19.578 35.531 -3.951 1 75.31 117 LYS B CA 1
ATOM 4599 C C . LYS B 1 117 ? -20.422 35.125 -2.74 1 75.31 117 LYS B C 1
ATOM 4601 O O . LYS B 1 117 ? -21.219 34.188 -2.82 1 75.31 117 LYS B O 1
ATOM 4606 N N . LEU B 1 118 ? -20.328 35.906 -1.755 1 84.31 118 LEU B N 1
ATOM 4607 C CA . LEU B 1 118 ? -20.938 35.562 -0.476 1 84.31 118 LEU B CA 1
ATOM 4608 C C . LEU B 1 118 ? -22.453 35.594 -0.575 1 84.31 118 LEU B C 1
ATOM 4610 O O . LEU B 1 118 ? -23.141 34.875 0.132 1 84.31 118 LEU B O 1
ATOM 4614 N N . ASN B 1 119 ? -22.922 36.406 -1.44 1 86.75 119 ASN B N 1
ATOM 4615 C CA . ASN B 1 119 ? -24.359 36.625 -1.571 1 86.75 119 ASN B CA 1
ATOM 4616 C C . ASN B 1 119 ? -25.047 35.375 -2.127 1 86.75 119 ASN B C 1
ATOM 4618 O O . ASN B 1 119 ? -26.25 35.188 -1.897 1 86.75 119 ASN B O 1
ATOM 4622 N N . GLU B 1 120 ? -24.359 34.594 -2.852 1 89.44 120 GLU B N 1
ATOM 4623 C CA . GLU B 1 120 ? -24.938 33.406 -3.471 1 89.44 120 GLU B CA 1
ATOM 4624 C C . GLU B 1 120 ? -25.094 32.281 -2.461 1 89.44 120 GLU B C 1
ATOM 4626 O O . GLU B 1 120 ? -25.812 31.297 -2.703 1 89.44 120 GLU B O 1
ATOM 4631 N N . GLY B 1 121 ? -24.516 32.438 -1.364 1 89.56 121 GLY B N 1
ATOM 4632 C CA . GLY B 1 121 ? -24.594 31.422 -0.347 1 89.56 121 GLY B CA 1
ATOM 4633 C C . GLY B 1 121 ? -23.75 30.203 -0.667 1 89.56 121 GLY B C 1
ATOM 4634 O O . GLY B 1 121 ? -23.125 30.125 -1.73 1 89.56 121 GLY B O 1
ATOM 4635 N N . PHE B 1 122 ? -23.609 29.297 0.324 1 93.69 122 PHE B N 1
ATOM 4636 C CA . PHE B 1 122 ? -22.875 28.047 0.2 1 93.69 122 PHE B CA 1
ATOM 4637 C C . PHE B 1 122 ? -23.75 26.859 0.631 1 93.69 122 PHE B C 1
ATOM 4639 O O . PHE B 1 122 ? -24.672 27.031 1.435 1 93.69 122 PHE B O 1
ATOM 4646 N N . PRO B 1 123 ? -23.5 25.703 0.06 1 94.25 123 PRO B N 1
ATOM 4647 C CA . PRO B 1 123 ? -24.328 24.531 0.396 1 94.25 123 PRO B CA 1
ATOM 4648 C C . PRO B 1 123 ? -24.188 24.125 1.859 1 94.25 123 PRO B C 1
ATOM 4650 O O . PRO B 1 123 ? -25 23.328 2.355 1 94.25 123 PRO B O 1
ATOM 4653 N N . PHE B 1 124 ? -23.25 24.703 2.574 1 96.62 124 PHE B N 1
ATOM 4654 C CA . PHE B 1 124 ? -23.016 24.312 3.957 1 96.62 124 PHE B CA 1
ATOM 4655 C C . PHE B 1 124 ? -23.438 25.422 4.918 1 96.62 124 PHE B C 1
ATOM 4657 O O . PHE B 1 124 ? -23.078 25.391 6.098 1 96.62 124 PHE B O 1
ATOM 4664 N N . ASP B 1 125 ? -24.188 26.391 4.516 1 97.5 125 ASP B N 1
ATOM 4665 C CA . ASP B 1 125 ? -24.594 27.531 5.32 1 97.5 125 ASP B CA 1
ATOM 4666 C C . ASP B 1 125 ? -25.297 27.078 6.594 1 97.5 125 ASP B C 1
ATOM 4668 O O . ASP B 1 125 ? -24.984 27.562 7.688 1 97.5 125 ASP B O 1
ATOM 4672 N N . GLU B 1 126 ? -26.219 26.141 6.406 1 98 126 GLU B N 1
ATOM 4673 C CA . GLU B 1 126 ? -27.016 25.719 7.555 1 98 126 GLU B CA 1
ATOM 4674 C C . GLU B 1 126 ? -26.156 24.969 8.578 1 98 126 GLU B C 1
ATOM 4676 O O . GLU B 1 126 ? -26.391 25.078 9.781 1 98 126 GLU B O 1
ATOM 4681 N N . ASP B 1 127 ? -25.219 24.203 8.117 1 98.38 127 ASP B N 1
ATOM 4682 C CA . ASP B 1 127 ? -24.297 23.5 9.008 1 98.38 127 ASP B CA 1
ATOM 4683 C C . ASP B 1 127 ? -23.422 24.484 9.789 1 98.38 127 ASP B C 1
ATOM 4685 O O . ASP B 1 127 ? -23.188 24.281 10.977 1 98.38 127 ASP B O 1
ATOM 4689 N N . VAL B 1 128 ? -23 25.531 9.117 1 98.5 128 VAL B N 1
ATOM 4690 C CA . VAL B 1 128 ? -22.172 26.547 9.758 1 98.5 128 VAL B CA 1
ATOM 4691 C C . VAL B 1 128 ? -23 27.297 10.805 1 98.5 128 VAL B C 1
ATOM 4693 O O . VAL B 1 128 ? -22.531 27.531 11.922 1 98.5 128 VAL B O 1
ATOM 4696 N N . LYS B 1 129 ? -24.219 27.656 10.453 1 98.44 129 LYS B N 1
ATOM 4697 C CA . LYS B 1 129 ? -25.109 28.359 11.391 1 98.44 129 LYS B CA 1
ATOM 4698 C C . LYS B 1 129 ? -25.328 27.531 12.656 1 98.44 129 LYS B C 1
ATOM 4700 O O . LYS B 1 129 ? -25.266 28.062 13.766 1 98.44 129 LYS B O 1
ATOM 4705 N N . ALA B 1 130 ? -25.578 26.25 12.438 1 98.62 130 ALA B N 1
ATOM 4706 C CA . ALA B 1 130 ? -25.812 25.359 13.57 1 98.62 130 ALA B CA 1
ATOM 4707 C C . ALA B 1 130 ? -24.578 25.25 14.453 1 98.62 130 ALA B C 1
ATOM 4709 O O . ALA B 1 130 ? -24.672 25.281 15.68 1 98.62 130 ALA B O 1
ATOM 4710 N N . PHE B 1 131 ? -23.438 25.156 13.875 1 98.69 131 PHE B N 1
ATOM 4711 C CA . PHE B 1 131 ? -22.172 25.031 14.586 1 98.69 131 PHE B CA 1
ATOM 4712 C C . PHE B 1 131 ? -21.875 26.281 15.398 1 98.69 131 PHE B C 1
ATOM 4714 O O . PHE B 1 131 ? -21.609 26.203 16.594 1 98.69 131 PHE B O 1
ATOM 4721 N N . VAL B 1 132 ? -21.984 27.406 14.734 1 98.81 132 VAL B N 1
ATOM 4722 C CA . VAL B 1 132 ? -21.656 28.688 15.375 1 98.81 132 VAL B CA 1
ATOM 4723 C C . VAL B 1 132 ? -22.641 28.969 16.5 1 98.81 132 VAL B C 1
ATOM 4725 O O . VAL B 1 132 ? -22.25 29.422 17.578 1 98.81 132 VAL B O 1
ATOM 4728 N N . SER B 1 133 ? -23.922 28.656 16.266 1 98.81 133 SER B N 1
ATOM 4729 C CA . SER B 1 133 ? -24.938 28.828 17.297 1 98.81 133 SER B CA 1
ATOM 4730 C C . SER B 1 133 ? -24.625 27.969 18.531 1 98.81 133 SER B C 1
ATOM 4732 O O . SER B 1 133 ? -24.719 28.453 19.656 1 98.81 133 SER B O 1
ATOM 4734 N N . ALA B 1 134 ? -24.234 26.766 18.266 1 98.75 134 ALA B N 1
ATOM 4735 C CA . ALA B 1 134 ? -23.891 25.859 19.359 1 98.75 134 ALA B CA 1
ATOM 4736 C C . ALA B 1 134 ? -22.703 26.391 20.141 1 98.75 134 ALA B C 1
ATOM 4738 O O . ALA B 1 134 ? -22.688 26.344 21.375 1 98.75 134 ALA B O 1
ATOM 4739 N N . VAL B 1 135 ? -21.688 26.906 19.469 1 98.81 135 VAL B N 1
ATOM 4740 C CA . VAL B 1 135 ? -20.484 27.438 20.109 1 98.81 135 VAL B CA 1
ATOM 4741 C C . VAL B 1 135 ? -20.844 28.641 20.953 1 98.81 135 VAL B C 1
ATOM 4743 O O . VAL B 1 135 ? -20.391 28.781 22.094 1 98.81 135 VAL B O 1
ATOM 4746 N N . LEU B 1 136 ? -21.75 29.484 20.422 1 98.69 136 LEU B N 1
ATOM 4747 C CA . LEU B 1 136 ? -22.078 30.75 21.078 1 98.69 136 LEU B CA 1
ATOM 4748 C C . LEU B 1 136 ? -22.953 30.516 22.297 1 98.69 136 LEU B C 1
ATOM 4750 O O . LEU B 1 136 ? -23.109 31.406 23.141 1 98.69 136 LEU B O 1
ATOM 4754 N N . GLU B 1 137 ? -23.5 29.344 22.422 1 98.25 137 GLU B N 1
ATOM 4755 C CA . GLU B 1 137 ? -24.188 28.969 23.656 1 98.25 137 GLU B CA 1
ATOM 4756 C C . GLU B 1 137 ? -23.188 28.719 24.781 1 98.25 137 GLU B C 1
ATOM 4758 O O . GLU B 1 137 ? -23.562 28.703 25.953 1 98.25 137 GLU B O 1
ATOM 4763 N N . LYS B 1 138 ? -21.953 28.484 24.438 1 98 138 LYS B N 1
ATOM 4764 C CA . LYS B 1 138 ? -20.953 28.047 25.406 1 98 138 LYS B CA 1
ATOM 4765 C C . LYS B 1 138 ? -19.828 29.078 25.547 1 98 138 LYS B C 1
ATOM 4767 O O . LYS B 1 138 ? -18.922 28.906 26.359 1 98 138 LYS B O 1
ATOM 4772 N N . SER B 1 139 ? -19.812 30.094 24.734 1 97.62 139 SER B N 1
ATOM 4773 C CA . SER B 1 139 ? -18.734 31.078 24.734 1 97.62 139 SER B CA 1
ATOM 4774 C C . SER B 1 139 ? -19.25 32.5 24.484 1 97.62 139 SER B C 1
ATOM 4776 O O . SER B 1 139 ? -20.406 32.656 24.062 1 97.62 139 SER B O 1
ATOM 4778 N N . ALA B 1 140 ? -18.422 33.438 24.672 1 97.19 140 ALA B N 1
ATOM 4779 C CA . ALA B 1 140 ? -18.812 34.844 24.5 1 97.19 140 ALA B CA 1
ATOM 4780 C C . ALA B 1 140 ? -18.719 35.281 23.047 1 97.19 140 ALA B C 1
ATOM 4782 O O . ALA B 1 140 ? -19.469 36.156 22.609 1 97.19 140 ALA B O 1
ATOM 4783 N N . MET B 1 141 ? -17.75 34.688 22.344 1 98.31 141 MET B N 1
ATOM 4784 C CA . MET B 1 141 ? -17.453 35.188 21.016 1 98.31 141 MET B CA 1
ATOM 4785 C C . MET B 1 141 ? -16.625 34.188 20.219 1 98.31 141 MET B C 1
ATOM 4787 O O . MET B 1 141 ? -15.805 33.469 20.797 1 98.31 141 MET B O 1
ATOM 4791 N N . VAL B 1 142 ? -16.828 34.156 18.906 1 98.69 142 VAL B N 1
ATOM 4792 C CA . VAL B 1 142 ? -16.047 33.312 18 1 98.69 142 VAL B CA 1
ATOM 4793 C C . VAL B 1 142 ? -14.953 34.125 17.344 1 98.69 142 VAL B C 1
ATOM 4795 O O . VAL B 1 142 ? -15.203 35.25 16.875 1 98.69 142 VAL B O 1
ATOM 4798 N N . GLY B 1 143 ? -13.734 33.625 17.344 1 98.62 143 GLY B N 1
ATOM 4799 C CA . GLY B 1 143 ? -12.664 34.281 16.609 1 98.62 143 GLY B CA 1
ATOM 4800 C C . GLY B 1 143 ? -12.547 33.781 15.18 1 98.62 143 GLY B C 1
ATOM 4801 O O . GLY B 1 143 ? -12.391 32.594 14.938 1 98.62 143 GLY B O 1
ATOM 4802 N N . VAL B 1 144 ? -12.547 34.719 14.234 1 97.88 144 VAL B N 1
ATOM 4803 C CA . VAL B 1 144 ? -12.469 34.344 12.836 1 97.88 144 VAL B CA 1
ATOM 4804 C C . VAL B 1 144 ? -11.164 34.844 12.219 1 97.88 144 VAL B C 1
ATOM 4806 O O . VAL B 1 144 ? -10.539 35.75 12.758 1 97.88 144 VAL B O 1
ATOM 4809 N N . ARG B 1 145 ? -10.734 34.312 11.125 1 95.44 145 ARG B N 1
ATOM 4810 C CA . ARG B 1 145 ? -9.398 34.531 10.57 1 95.44 145 ARG B CA 1
ATOM 4811 C C . ARG B 1 145 ? -9.32 35.812 9.797 1 95.44 145 ARG B C 1
ATOM 4813 O O . ARG B 1 145 ? -8.242 36.406 9.664 1 95.44 145 ARG B O 1
ATOM 4820 N N . GLY B 1 146 ? -10.461 36.25 9.25 1 94.19 146 GLY B N 1
ATOM 4821 C CA . GLY B 1 146 ? -10.391 37.438 8.43 1 94.19 146 GLY B CA 1
ATOM 4822 C C . GLY B 1 146 ? -11.75 38.062 8.156 1 94.19 146 GLY B C 1
ATOM 4823 O O . GLY B 1 146 ? -12.781 37.531 8.594 1 94.19 146 GLY B O 1
ATOM 4824 N N . GLU B 1 147 ? -11.664 39.156 7.371 1 94.25 147 GLU B N 1
ATOM 4825 C CA . GLU B 1 147 ? -12.852 39.938 7.105 1 94.25 147 GLU B CA 1
ATOM 4826 C C . GLU B 1 147 ? -13.844 39.188 6.227 1 94.25 147 GLU B C 1
ATOM 4828 O O . GLU B 1 147 ? -15.062 39.344 6.379 1 94.25 147 GLU B O 1
ATOM 4833 N N . ILE B 1 148 ? -13.344 38.406 5.371 1 93.56 148 ILE B N 1
ATOM 4834 C CA . ILE B 1 148 ? -14.227 37.656 4.492 1 93.56 148 ILE B CA 1
ATOM 4835 C C . ILE B 1 148 ? -15.062 36.688 5.32 1 93.56 148 ILE B C 1
ATOM 4837 O O . ILE B 1 148 ? -16.281 36.594 5.129 1 93.56 148 ILE B O 1
ATOM 4841 N N . THR B 1 149 ? -14.422 36.031 6.211 1 94.94 149 THR B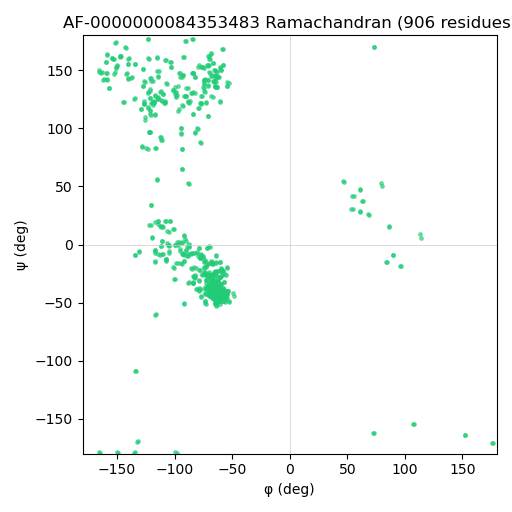 N 1
ATOM 4842 C CA . THR B 1 149 ? -15.133 35.094 7.082 1 94.94 149 THR B CA 1
ATOM 4843 C C . THR B 1 149 ? -16.094 35.844 7.996 1 94.94 149 THR B C 1
ATOM 4845 O O . THR B 1 149 ? -17.219 35.375 8.242 1 94.94 149 THR B O 1
ATOM 4848 N N . ALA B 1 150 ? -15.68 36.969 8.508 1 96.56 150 ALA B N 1
ATOM 4849 C CA . ALA B 1 150 ? -16.531 37.812 9.344 1 96.56 150 ALA B CA 1
ATOM 4850 C C . ALA B 1 150 ? -17.797 38.219 8.594 1 96.56 150 ALA B C 1
ATOM 4852 O O . ALA B 1 150 ? -18.906 38.094 9.109 1 96.56 150 ALA B O 1
ATOM 4853 N N . ASN B 1 151 ? -17.594 38.688 7.375 1 95.88 151 ASN B N 1
ATOM 4854 C CA . ASN B 1 151 ? -18.719 39.094 6.539 1 95.88 151 ASN B CA 1
ATOM 4855 C C . ASN B 1 151 ? -19.656 37.938 6.254 1 95.88 151 ASN B C 1
ATOM 4857 O O . ASN B 1 151 ? -20.875 38.094 6.223 1 95.88 151 ASN B O 1
ATOM 4861 N N . TYR B 1 152 ? -19.078 36.812 6.035 1 95.75 152 TYR B N 1
ATOM 4862 C CA . TYR B 1 152 ? -19.844 35.594 5.789 1 95.75 152 TYR B CA 1
ATOM 4863 C C . TYR B 1 152 ? -20.734 35.281 6.984 1 95.75 152 TYR B C 1
ATOM 4865 O O . TYR B 1 152 ? -21.938 35.031 6.824 1 95.75 152 TYR B O 1
ATOM 4873 N N . LEU B 1 153 ? -20.172 35.312 8.211 1 97.62 153 LEU B N 1
ATOM 4874 C CA . LEU B 1 153 ? -20.953 35 9.406 1 97.62 153 LEU B CA 1
ATOM 4875 C C . LEU B 1 153 ? -22.016 36.062 9.641 1 97.62 153 LEU B C 1
ATOM 4877 O O . LEU B 1 153 ? -23.125 35.781 10.078 1 97.62 153 LEU B O 1
ATOM 4881 N N . THR B 1 154 ? -21.656 37.281 9.352 1 98 154 THR B N 1
ATOM 4882 C CA . THR B 1 154 ? -22.625 38.375 9.469 1 98 154 THR B CA 1
ATOM 4883 C C . THR B 1 154 ? -23.828 38.125 8.547 1 98 154 THR B C 1
ATOM 4885 O O . THR B 1 154 ? -24.969 38.312 8.945 1 98 154 THR B O 1
ATOM 4888 N N . ARG B 1 155 ? -23.531 37.688 7.398 1 96.69 155 ARG B N 1
ATOM 4889 C CA . ARG B 1 155 ? -24.578 37.375 6.445 1 96.69 155 ARG B CA 1
ATOM 4890 C C . ARG B 1 155 ? -25.469 36.25 6.965 1 96.69 155 ARG B C 1
ATOM 4892 O O . ARG B 1 155 ? -26.672 36.219 6.699 1 96.69 155 ARG B O 1
ATOM 4899 N N . LEU B 1 156 ? -24.875 35.375 7.703 1 97.44 156 LEU B N 1
ATOM 4900 C CA . LEU B 1 156 ? -25.625 34.219 8.234 1 97.44 156 LEU B CA 1
ATOM 4901 C C . LEU B 1 156 ? -26.422 34.625 9.469 1 97.44 156 LEU B C 1
ATOM 4903 O O . LEU B 1 156 ? -27.141 33.812 10.047 1 97.44 156 LEU B O 1
ATOM 4907 N N . GLY B 1 157 ? -26.234 35.812 9.961 1 97.75 157 GLY B N 1
ATOM 4908 C CA . GLY B 1 157 ? -27.078 36.312 11.039 1 97.75 157 GLY B CA 1
ATOM 4909 C C . GLY B 1 157 ? -26.328 36.531 12.336 1 97.75 157 GLY B C 1
ATOM 4910 O O . GLY B 1 157 ? -26.922 36.875 13.359 1 97.75 157 GLY B O 1
ATOM 4911 N N . PHE B 1 158 ? -25.047 36.375 12.328 1 98.69 158 PHE B N 1
ATOM 4912 C CA . PHE B 1 158 ? -24.25 36.562 13.531 1 98.69 158 PHE B CA 1
ATOM 4913 C C . PHE B 1 158 ? -23.641 37.969 13.547 1 98.69 158 PHE B C 1
ATOM 4915 O O . PHE B 1 158 ? -23.156 38.469 12.516 1 98.69 158 PHE B O 1
ATOM 4922 N N . ARG B 1 159 ? -23.688 38.594 14.68 1 95.81 159 ARG B N 1
ATOM 4923 C CA . ARG B 1 159 ? -23.328 40 14.766 1 95.81 159 ARG B CA 1
ATOM 4924 C C . ARG B 1 159 ? -21.828 40.156 15.008 1 95.81 159 ARG B C 1
ATOM 4926 O O . ARG B 1 159 ? -21.297 39.688 16.016 1 95.81 159 ARG B O 1
ATOM 4933 N N . GLU B 1 160 ? -21.125 40.906 14.117 1 98 160 GLU B N 1
ATOM 4934 C CA . GLU B 1 160 ? -19.703 41.219 14.297 1 98 160 GLU B CA 1
ATOM 4935 C C . GLU B 1 160 ? -19.484 42.062 15.531 1 98 160 GLU B C 1
ATOM 4937 O O . GLU B 1 160 ? -20.219 43.031 15.773 1 98 160 GLU B O 1
ATOM 4942 N N . GLY B 1 161 ? -18.453 41.781 16.234 1 97.38 161 GLY B N 1
ATOM 4943 C CA . GLY B 1 161 ? -18.141 42.5 17.453 1 97.38 161 GLY B CA 1
ATOM 4944 C C . GLY B 1 161 ? -18.891 41.969 18.656 1 97.38 161 GLY B C 1
ATOM 4945 O O . GLY B 1 161 ? -18.547 42.312 19.797 1 97.38 161 GLY B O 1
ATOM 4946 N N . VAL B 1 162 ? -19.859 41.219 18.422 1 98.19 162 VAL B N 1
ATOM 4947 C CA . VAL B 1 162 ? -20.656 40.625 19.5 1 98.19 162 VAL B CA 1
ATOM 4948 C C . VAL B 1 162 ? -20.516 39.094 19.484 1 98.19 162 VAL B C 1
ATOM 4950 O O . VAL B 1 162 ? -19.938 38.5 20.406 1 98.19 162 VAL B O 1
ATOM 4953 N N . ASP B 1 163 ? -20.922 38.562 18.344 1 98.62 163 ASP B N 1
ATOM 4954 C CA . ASP B 1 163 ? -20.891 37.094 18.203 1 98.62 163 ASP B CA 1
ATOM 4955 C C . ASP B 1 163 ? -19.547 36.625 17.688 1 98.62 163 ASP B C 1
ATOM 4957 O O . ASP B 1 163 ? -19.141 35.5 17.953 1 98.62 163 ASP B O 1
ATOM 4961 N N . HIS B 1 164 ? -18.953 37.438 16.875 1 98.75 164 HIS B N 1
ATOM 4962 C CA . HIS B 1 164 ? -17.656 37.062 16.297 1 98.75 164 HIS B CA 1
ATOM 4963 C C . HIS B 1 164 ? -16.781 38.281 16.078 1 98.75 164 HIS B C 1
ATOM 4965 O O . HIS B 1 164 ? -17.266 39.438 16.078 1 98.75 164 HIS B O 1
ATOM 4971 N N . THR B 1 165 ? -15.5 38.094 15.914 1 98.69 165 THR B N 1
ATOM 4972 C CA . THR B 1 165 ? -14.547 39.156 15.625 1 98.69 165 THR B CA 1
ATOM 4973 C C . THR B 1 165 ? -13.367 38.625 14.82 1 98.69 165 THR B C 1
ATOM 4975 O O . THR B 1 165 ? -13.062 37.438 14.875 1 98.69 165 THR B O 1
ATOM 4978 N N . VAL B 1 166 ? -12.742 39.469 14.023 1 98.19 166 VAL B N 1
ATOM 4979 C CA . VAL B 1 166 ? -11.57 39.125 13.234 1 98.19 166 VAL B CA 1
ATOM 4980 C C . VAL B 1 166 ? -10.328 39.125 14.125 1 98.19 166 VAL B C 1
ATOM 4982 O O . VAL B 1 166 ? -9.961 40.156 14.672 1 98.19 166 VAL B O 1
ATOM 4985 N N . ILE B 1 167 ? -9.719 38 14.242 1 98.31 167 ILE B N 1
ATOM 4986 C CA . ILE B 1 167 ? -8.516 37.938 15.07 1 98.31 167 ILE B CA 1
ATOM 4987 C C . ILE B 1 167 ? -7.309 37.562 14.219 1 98.31 167 ILE B C 1
ATOM 4989 O O . ILE B 1 167 ? -6.188 37.469 14.719 1 98.31 167 ILE B O 1
ATOM 4993 N N . GLY B 1 168 ? -7.477 37.25 12.922 1 97.69 168 GLY B N 1
ATOM 4994 C CA . GLY B 1 168 ? -6.379 36.781 12.094 1 97.69 168 GLY B CA 1
ATOM 4995 C C . GLY B 1 168 ? -5.957 35.344 12.422 1 97.69 168 GLY B C 1
ATOM 4996 O O . GLY B 1 168 ? -6.754 34.562 12.945 1 97.69 168 GLY B O 1
ATOM 4997 N N . CYS B 1 169 ? -4.762 34.969 11.984 1 97.75 169 CYS B N 1
ATOM 4998 C CA . CYS B 1 169 ? -4.234 33.625 12.258 1 97.75 169 CYS B CA 1
ATOM 4999 C C . CYS B 1 169 ? -3.492 33.594 13.594 1 97.75 169 CYS B C 1
ATOM 5001 O O . CYS B 1 169 ? -2.484 34.281 13.758 1 97.75 169 CYS B O 1
ATOM 5003 N N . PRO B 1 170 ? -3.885 32.781 14.492 1 97.94 170 PRO B N 1
ATOM 5004 C CA . PRO B 1 170 ? -3.238 32.75 15.805 1 97.94 170 PRO B CA 1
ATOM 5005 C C . PRO B 1 170 ? -1.741 32.438 15.719 1 97.94 170 PRO B C 1
ATOM 5007 O O . PRO B 1 170 ? -0.985 32.812 16.625 1 97.94 170 PRO B O 1
ATOM 5010 N N . SER B 1 171 ? -1.305 31.828 14.641 1 98.31 171 SER B N 1
ATOM 5011 C CA . SER B 1 171 ? 0.108 31.484 14.508 1 98.31 171 SER B CA 1
ATOM 5012 C C . SER B 1 171 ? 0.987 32.719 14.594 1 98.31 171 SER B C 1
ATOM 5014 O O . SER B 1 171 ? 2.117 32.656 15.086 1 98.31 171 SER B O 1
ATOM 5016 N N . MET B 1 172 ? 0.466 33.844 14.242 1 98.12 172 MET B N 1
ATOM 5017 C CA . MET B 1 172 ? 1.23 35.062 14.164 1 98.12 172 MET B CA 1
ATOM 5018 C C . MET B 1 172 ? 1.544 35.594 15.562 1 98.12 172 MET B C 1
ATOM 5020 O O . MET B 1 172 ? 2.398 36.469 15.719 1 98.12 172 MET B O 1
ATOM 5024 N N . TYR B 1 173 ? 0.886 35.062 16.562 1 98.19 173 TYR B N 1
ATOM 5025 C CA . TYR B 1 173 ? 1.022 35.594 17.922 1 98.19 173 TYR B CA 1
ATOM 5026 C C . TYR B 1 173 ? 1.841 34.656 18.797 1 98.19 173 TYR B C 1
ATOM 5028 O O . TYR B 1 173 ? 1.906 34.812 20.016 1 98.19 173 TYR B O 1
ATOM 5036 N N . ALA B 1 174 ? 2.471 33.688 18.188 1 97.56 174 ALA B N 1
ATOM 5037 C CA . ALA B 1 174 ? 3.123 32.594 18.906 1 97.56 174 ALA B CA 1
ATOM 5038 C C . ALA B 1 174 ? 4.168 33.125 19.891 1 97.56 174 ALA B C 1
ATOM 5040 O O . ALA B 1 174 ? 4.383 32.531 20.953 1 97.56 174 ALA B O 1
ATOM 5041 N N . PHE B 1 175 ? 4.785 34.219 19.531 1 96.75 175 PHE B N 1
ATOM 5042 C CA . PHE B 1 175 ? 5.879 34.719 20.375 1 96.75 175 PHE B CA 1
ATOM 5043 C C . PHE B 1 175 ? 5.59 36.125 20.875 1 96.75 175 PHE B C 1
ATOM 5045 O O . PHE B 1 175 ? 6.512 36.844 21.234 1 96.75 175 PHE B O 1
ATOM 5052 N N . GLY B 1 176 ? 4.32 36.5 20.766 1 95.69 176 GLY B N 1
ATOM 5053 C CA . GLY B 1 176 ? 3.938 37.719 21.469 1 95.69 176 GLY B CA 1
ATOM 5054 C C . GLY B 1 176 ? 3.682 38.875 20.531 1 95.69 176 GLY B C 1
ATOM 5055 O O . GLY B 1 176 ? 3.236 38.688 19.391 1 95.69 176 GLY B O 1
ATOM 5056 N N . ARG B 1 177 ? 3.859 40.031 21.062 1 96.31 177 ARG B N 1
ATOM 5057 C CA . ARG B 1 177 ? 3.385 41.281 20.484 1 96.31 177 ARG B CA 1
ATOM 5058 C C . ARG B 1 177 ? 4.348 41.812 19.422 1 96.31 177 ARG B C 1
ATOM 5060 O O . ARG B 1 177 ? 3.977 42.625 18.594 1 96.31 177 ARG B O 1
ATOM 5067 N N . GLU B 1 178 ? 5.555 41.312 19.5 1 94.69 178 GLU B N 1
ATOM 5068 C CA . GLU B 1 178 ? 6.586 41.812 18.609 1 94.69 178 GLU B CA 1
ATOM 5069 C C . GLU B 1 178 ? 7.18 40.688 17.75 1 94.69 178 GLU B C 1
ATOM 5071 O O . GLU B 1 178 ? 7.27 39.562 18.203 1 94.69 178 GLU B O 1
ATOM 5076 N N . LEU B 1 179 ? 7.473 41.062 16.547 1 95.19 179 LEU B N 1
ATOM 5077 C CA . LEU B 1 179 ? 8.195 40.188 15.617 1 95.19 179 LEU B CA 1
ATOM 5078 C C . LEU B 1 179 ? 9.562 40.781 15.281 1 95.19 179 LEU B C 1
ATOM 5080 O O . LEU B 1 179 ? 9.789 41.969 15.445 1 95.19 179 LEU B O 1
ATOM 5084 N N . THR B 1 180 ? 10.508 39.938 15.016 1 94.88 180 THR B N 1
ATOM 5085 C CA . THR B 1 180 ? 11.812 40.344 14.516 1 94.88 180 THR B CA 1
ATOM 5086 C C . THR B 1 180 ? 12.125 39.656 13.188 1 94.88 180 THR B C 1
ATOM 5088 O O . THR B 1 180 ? 12.188 38.406 13.125 1 94.88 180 THR B O 1
ATOM 5091 N N . ILE B 1 181 ? 12.289 40.469 12.148 1 97.62 181 ILE B N 1
ATOM 5092 C CA . ILE B 1 181 ? 12.633 39.938 10.836 1 97.62 181 ILE B CA 1
ATOM 5093 C C . ILE B 1 181 ? 14.031 40.406 10.438 1 97.62 181 ILE B C 1
ATOM 5095 O O . ILE B 1 181 ? 14.305 41.625 10.422 1 97.62 181 ILE B O 1
ATOM 5099 N N . ARG B 1 182 ? 14.859 39.5 10.109 1 97 182 ARG B N 1
ATOM 5100 C CA . ARG B 1 182 ? 16.203 39.844 9.688 1 97 182 ARG B CA 1
ATOM 5101 C C . ARG B 1 182 ? 16.203 40.5 8.305 1 97 182 ARG B C 1
ATOM 5103 O O . ARG B 1 182 ? 15.297 40.25 7.508 1 97 182 ARG B O 1
ATOM 5110 N N . GLU B 1 183 ? 17.281 41.344 8.102 1 94.56 183 GLU B N 1
ATOM 5111 C CA . GLU B 1 183 ? 17.516 41.812 6.742 1 94.56 183 GLU B CA 1
ATOM 5112 C C . GLU B 1 183 ? 18.109 40.688 5.875 1 94.56 183 GLU B C 1
ATOM 5114 O O . GLU B 1 183 ? 18.672 39.719 6.391 1 94.56 183 GLU B O 1
ATOM 5119 N N . THR B 1 184 ? 17.797 40.844 4.617 1 93.56 184 THR B N 1
ATOM 5120 C CA . THR B 1 184 ? 18.375 39.812 3.756 1 93.56 184 THR B CA 1
ATOM 5121 C C . THR B 1 184 ? 18.859 40.406 2.438 1 93.56 184 THR B C 1
ATOM 5123 O O . THR B 1 184 ? 18.359 41.438 2.012 1 93.56 184 THR B O 1
ATOM 5126 N N . ASN B 1 185 ? 19.984 39.906 1.909 1 92 185 ASN B N 1
ATOM 5127 C CA . ASN B 1 185 ? 20.484 40.031 0.548 1 92 185 ASN B CA 1
ATOM 5128 C C . ASN B 1 185 ? 20.781 38.688 -0.088 1 92 185 ASN B C 1
ATOM 5130 O O . ASN B 1 185 ? 21.75 38.031 0.288 1 92 185 ASN B O 1
ATOM 5134 N N . ILE B 1 186 ? 19.938 38.344 -1.048 1 96.38 186 ILE B N 1
ATOM 5135 C CA . ILE B 1 186 ? 20.094 36.969 -1.533 1 96.38 186 ILE B CA 1
ATOM 5136 C C . ILE B 1 186 ? 20.984 36.969 -2.773 1 96.38 186 ILE B C 1
ATOM 5138 O O . ILE B 1 186 ? 20.969 37.906 -3.557 1 96.38 186 ILE B O 1
ATOM 5142 N N . THR B 1 187 ? 21.797 35.906 -2.875 1 96.88 187 THR B N 1
ATOM 5143 C CA . THR B 1 187 ? 22.609 35.531 -4.031 1 96.88 187 THR B CA 1
ATOM 5144 C C . THR B 1 187 ? 22.281 34.125 -4.496 1 96.88 187 THR B C 1
ATOM 5146 O O . THR B 1 187 ? 21.484 33.406 -3.861 1 96.88 187 THR B O 1
ATOM 5149 N N . ARG B 1 188 ? 22.875 33.719 -5.535 1 96.06 188 ARG B N 1
ATOM 5150 C CA . ARG B 1 188 ? 22.641 32.406 -6.094 1 96.06 188 ARG B CA 1
ATOM 5151 C C . ARG B 1 188 ? 22.984 31.312 -5.09 1 96.06 188 ARG B C 1
ATOM 5153 O O . ARG B 1 188 ? 22.438 30.203 -5.141 1 96.06 188 ARG B O 1
ATOM 5160 N N . ASP B 1 189 ? 23.828 31.609 -4.105 1 97.12 189 ASP B N 1
ATOM 5161 C CA . ASP B 1 189 ? 24.328 30.625 -3.154 1 97.12 189 ASP B CA 1
ATOM 5162 C C . ASP B 1 189 ? 23.484 30.625 -1.874 1 97.12 189 ASP B C 1
ATOM 5164 O O . ASP B 1 189 ? 23.672 29.781 -0.999 1 97.12 189 ASP B O 1
ATOM 5168 N N . SER B 1 190 ? 22.547 31.578 -1.815 1 98.44 190 SER B N 1
ATOM 5169 C CA . SER B 1 190 ? 21.734 31.719 -0.615 1 98.44 190 SER B CA 1
ATOM 5170 C C . SER B 1 190 ? 20.859 30.484 -0.389 1 98.44 190 SER B C 1
ATOM 5172 O O . SER B 1 190 ? 20.422 29.844 -1.347 1 98.44 190 SER B O 1
ATOM 5174 N N . MET B 1 191 ? 20.688 30.188 0.899 1 98.56 191 MET B N 1
ATOM 5175 C CA . MET B 1 191 ? 19.75 29.125 1.267 1 98.56 191 MET B CA 1
ATOM 5176 C C . MET B 1 191 ? 18.297 29.625 1.184 1 98.56 191 MET B C 1
ATOM 5178 O O . MET B 1 191 ? 17.938 30.594 1.855 1 98.56 191 MET B O 1
ATOM 5182 N N . ILE B 1 192 ? 17.469 28.922 0.341 1 98.75 192 ILE B N 1
ATOM 5183 C CA . ILE B 1 192 ? 16.094 29.359 0.108 1 98.75 192 ILE B CA 1
ATOM 5184 C C . ILE B 1 192 ? 15.125 28.266 0.566 1 98.75 192 ILE B C 1
ATOM 5186 O O . ILE B 1 192 ? 15.266 27.109 0.19 1 98.75 192 ILE B O 1
ATOM 5190 N N . GLY B 1 193 ? 14.195 28.609 1.485 1 98.75 193 GLY B N 1
ATOM 5191 C CA . GLY B 1 193 ? 13.07 27.734 1.78 1 98.75 193 GLY B CA 1
ATOM 5192 C C . GLY B 1 193 ? 11.922 27.906 0.807 1 98.75 193 GLY B C 1
ATOM 5193 O O . GLY B 1 193 ? 11.5 29.016 0.512 1 98.75 193 GLY B O 1
ATOM 5194 N N . VAL B 1 194 ? 11.43 26.797 0.283 1 98.81 194 VAL B N 1
ATOM 5195 C CA . VAL B 1 194 ? 10.391 26.844 -0.741 1 98.81 194 VAL B CA 1
ATOM 5196 C C . VAL B 1 194 ? 9.141 26.109 -0.25 1 98.81 194 VAL B C 1
ATOM 5198 O O . VAL B 1 194 ? 9.211 24.938 0.118 1 98.81 194 VAL B O 1
ATOM 5201 N N . ASN B 1 195 ? 8.062 26.734 -0.191 1 97.06 195 ASN B N 1
ATOM 5202 C CA . ASN B 1 195 ? 6.766 26.125 0.069 1 97.06 195 ASN B CA 1
ATOM 5203 C C . ASN B 1 195 ? 5.809 26.328 -1.104 1 97.06 195 ASN B C 1
ATOM 5205 O O . ASN B 1 195 ? 5.539 27.453 -1.508 1 97.06 195 ASN B O 1
ATOM 5209 N N . SER B 1 196 ? 5.344 25.234 -1.677 1 97.31 196 SER B N 1
ATOM 5210 C CA . SER B 1 196 ? 4.48 25.281 -2.852 1 97.31 196 SER B CA 1
ATOM 5211 C C . SER B 1 196 ? 3.154 24.578 -2.592 1 97.31 196 SER B C 1
ATOM 5213 O O . SER B 1 196 ? 2.994 23.891 -1.579 1 97.31 196 SER B O 1
ATOM 5215 N N . SER B 1 197 ? 2.172 24.906 -3.402 1 95.38 197 SER B N 1
ATOM 5216 C CA . SER B 1 197 ? 0.854 24.266 -3.357 1 95.38 197 SER B CA 1
ATOM 5217 C C . SER B 1 197 ? 0.366 23.906 -4.758 1 95.38 197 SER B C 1
ATOM 5219 O O . SER B 1 197 ? 0.23 24.781 -5.617 1 95.38 197 SER B O 1
ATOM 5221 N N . LYS B 1 198 ? 0.017 22.656 -4.938 1 93.5 198 LYS B N 1
ATOM 5222 C CA . LYS B 1 198 ? -0.439 22.156 -6.23 1 93.5 198 LYS B CA 1
ATOM 5223 C C . LYS B 1 198 ? -1.703 22.891 -6.684 1 93.5 198 LYS B C 1
ATOM 5225 O O . LYS B 1 198 ? -2.029 22.891 -7.875 1 93.5 198 LYS B O 1
ATOM 5230 N N . LEU B 1 199 ? -2.334 23.578 -5.797 1 90.88 199 LEU B N 1
ATOM 5231 C CA . LEU B 1 199 ? -3.602 24.25 -6.082 1 90.88 199 LEU B CA 1
ATOM 5232 C C . LEU B 1 199 ? -3.365 25.672 -6.594 1 90.88 199 LEU B C 1
ATOM 5234 O O . LEU B 1 199 ? -4.312 26.359 -6.969 1 90.88 199 LEU B O 1
ATOM 5238 N N . SER B 1 200 ? -2.125 26.109 -6.605 1 95.31 200 SER B N 1
ATOM 5239 C CA . SER B 1 200 ? -1.789 27.438 -7.105 1 95.31 200 SER B CA 1
ATOM 5240 C C . SER B 1 200 ? -1.952 27.516 -8.617 1 95.31 200 SER B C 1
ATOM 5242 O O . SER B 1 200 ? -1.899 26.5 -9.312 1 95.31 200 SER B O 1
ATOM 5244 N N . PRO B 1 201 ? -2.191 28.75 -9.109 1 94.94 201 PRO B N 1
ATOM 5245 C CA . PRO B 1 201 ? -2.229 28.922 -10.562 1 94.94 201 PRO B CA 1
ATOM 5246 C C . PRO B 1 201 ? -0.93 28.484 -11.242 1 94.94 201 PRO B C 1
ATOM 5248 O O . PRO B 1 201 ? 0.138 28.547 -10.625 1 94.94 201 PRO B O 1
ATOM 5251 N N . LYS B 1 202 ? -1.09 28.125 -12.5 1 96.88 202 LYS B N 1
ATOM 5252 C CA . LYS B 1 202 ? 0.031 27.578 -13.266 1 96.88 202 LYS B CA 1
ATOM 5253 C C . LYS B 1 202 ? 1.213 28.547 -13.266 1 96.88 202 LYS B C 1
ATOM 5255 O O . LYS B 1 202 ? 2.365 28.125 -13.133 1 96.88 202 LYS B O 1
ATOM 5260 N N . ASN B 1 203 ? 0.915 29.812 -13.469 1 97.38 203 ASN B N 1
ATOM 5261 C CA . ASN B 1 203 ? 1.995 30.797 -13.539 1 97.38 203 ASN B CA 1
ATOM 5262 C C . ASN B 1 203 ? 2.775 30.875 -12.234 1 97.38 203 ASN B C 1
ATOM 5264 O O . ASN B 1 203 ? 3.992 31.062 -12.234 1 97.38 203 ASN B O 1
ATOM 5268 N N . VAL B 1 204 ? 2.119 30.719 -11.117 1 97.88 204 VAL B N 1
ATOM 5269 C CA . VAL B 1 204 ? 2.758 30.734 -9.805 1 97.88 204 VAL B CA 1
ATOM 5270 C C . VAL B 1 204 ? 3.613 29.484 -9.633 1 97.88 204 VAL B C 1
ATOM 5272 O O . VAL B 1 204 ? 4.762 29.562 -9.195 1 97.88 204 VAL B O 1
ATOM 5275 N N . LEU B 1 205 ? 3.059 28.359 -10.031 1 98.31 205 LEU B N 1
ATOM 5276 C CA . LEU B 1 205 ? 3.793 27.094 -9.945 1 98.31 205 LEU B CA 1
ATOM 5277 C C . LEU B 1 205 ? 5.043 27.141 -10.812 1 98.31 205 LEU B C 1
ATOM 5279 O O . LEU B 1 205 ? 6.113 26.688 -10.391 1 98.31 205 LEU B O 1
ATOM 5283 N N . ASP B 1 206 ? 4.875 27.656 -12.008 1 98.19 206 ASP B N 1
ATOM 5284 C CA . ASP B 1 206 ? 6.016 27.797 -12.906 1 98.19 206 ASP B CA 1
ATOM 5285 C C . ASP B 1 206 ? 7.09 28.688 -12.281 1 98.19 206 ASP B C 1
ATOM 5287 O O . ASP B 1 206 ? 8.281 28.375 -12.359 1 98.19 206 ASP B O 1
ATOM 5291 N N . PHE B 1 207 ? 6.648 29.766 -11.773 1 98.31 207 PHE B N 1
ATOM 5292 C CA . PHE B 1 207 ? 7.562 30.703 -11.133 1 98.31 207 PHE B CA 1
ATOM 5293 C C . PHE B 1 207 ? 8.336 30.031 -10.008 1 98.31 207 PHE B C 1
ATOM 5295 O O . PHE B 1 207 ? 9.555 30.172 -9.906 1 98.31 207 PHE B O 1
ATOM 5302 N N . ILE B 1 208 ? 7.645 29.281 -9.141 1 98.44 208 ILE B N 1
ATOM 5303 C CA . ILE B 1 208 ? 8.273 28.594 -8.016 1 98.44 208 ILE B CA 1
ATOM 5304 C C . ILE B 1 208 ? 9.305 27.609 -8.539 1 98.44 208 ILE B C 1
ATOM 5306 O O . ILE B 1 208 ? 10.422 27.531 -8.023 1 98.44 208 ILE B O 1
ATOM 5310 N N . THR B 1 209 ? 8.961 26.906 -9.547 1 97.81 209 THR B N 1
ATOM 5311 C CA . THR B 1 209 ? 9.852 25.922 -10.141 1 97.81 209 THR B CA 1
ATOM 5312 C C . THR B 1 209 ? 11.102 26.578 -10.711 1 97.81 209 THR B C 1
ATOM 5314 O O . THR B 1 209 ? 12.227 26.125 -10.461 1 97.81 209 THR B O 1
ATOM 5317 N N . ARG B 1 210 ? 10.93 27.656 -11.445 1 97.44 210 ARG B N 1
ATOM 5318 C CA . ARG B 1 210 ? 12.062 28.391 -11.992 1 97.44 210 ARG B CA 1
ATOM 5319 C C . ARG B 1 210 ? 12.953 28.938 -10.883 1 97.44 210 ARG B C 1
ATOM 5321 O O . ARG B 1 210 ? 14.18 29 -11.031 1 97.44 210 ARG B O 1
ATOM 5328 N N . SER B 1 211 ? 12.344 29.359 -9.852 1 98.06 211 SER B N 1
ATOM 5329 C CA . SER B 1 211 ? 13.086 29.922 -8.734 1 98.06 211 SER B CA 1
ATOM 5330 C C . SER B 1 211 ? 13.961 28.875 -8.062 1 98.06 211 SER B C 1
ATOM 5332 O O . SER B 1 211 ? 15.078 29.172 -7.629 1 98.06 211 SER B O 1
ATOM 5334 N N . MET B 1 212 ? 13.461 27.656 -7.938 1 97.31 212 MET B N 1
ATOM 5335 C CA . MET B 1 212 ? 14.258 26.578 -7.379 1 97.31 212 MET B CA 1
ATOM 5336 C C . MET B 1 212 ? 15.477 26.297 -8.242 1 97.31 212 MET B C 1
ATOM 5338 O O . MET B 1 212 ? 16.547 25.984 -7.727 1 97.31 212 MET B O 1
ATOM 5342 N N . GLU B 1 213 ? 15.297 26.422 -9.492 1 95.38 213 GLU B N 1
ATOM 5343 C CA . GLU B 1 213 ? 16.422 26.25 -10.406 1 95.38 213 GLU B CA 1
ATOM 5344 C C . GLU B 1 213 ? 17.438 27.391 -10.258 1 95.38 213 GLU B C 1
ATOM 5346 O O . GLU B 1 213 ? 18.641 27.172 -10.352 1 95.38 213 GLU B O 1
ATOM 5351 N N . GLU B 1 214 ? 16.859 28.547 -10.062 1 95.44 214 GLU B N 1
ATOM 5352 C CA . GLU B 1 214 ? 17.672 29.75 -9.914 1 95.44 214 GLU B CA 1
ATOM 5353 C C . GLU B 1 214 ? 18.547 29.656 -8.664 1 95.44 214 GLU B C 1
ATOM 5355 O O . GLU B 1 214 ? 19.672 30.172 -8.656 1 95.44 214 GLU B O 1
ATOM 5360 N N . PHE B 1 215 ? 18.125 29.016 -7.641 1 97.81 215 PHE B N 1
ATOM 5361 C CA . PHE B 1 215 ? 18.828 28.891 -6.367 1 97.81 215 PHE B CA 1
ATOM 5362 C C . PHE B 1 215 ? 19.078 27.438 -6.016 1 97.81 215 PHE B C 1
ATOM 5364 O O . PHE B 1 215 ? 18.25 26.797 -5.352 1 97.81 215 PHE B O 1
ATOM 5371 N N . PRO B 1 216 ? 20.25 26.906 -6.305 1 96.69 216 PRO B N 1
ATOM 5372 C CA . PRO B 1 216 ? 20.516 25.469 -6.105 1 96.69 216 PRO B CA 1
ATOM 5373 C C . PRO B 1 216 ? 20.484 25.062 -4.633 1 96.69 216 PRO B C 1
ATOM 5375 O O . PRO B 1 216 ? 20.219 23.906 -4.312 1 96.69 216 PRO B O 1
ATOM 5378 N N . ASN B 1 217 ? 20.781 26.031 -3.797 1 98.31 217 ASN B N 1
ATOM 5379 C CA . ASN B 1 217 ? 20.719 25.75 -2.365 1 98.31 217 ASN B CA 1
ATOM 5380 C C . ASN B 1 217 ? 19.312 25.984 -1.806 1 98.31 217 ASN B C 1
ATOM 5382 O O . ASN B 1 217 ? 19.156 26.75 -0.846 1 98.31 217 ASN B O 1
ATOM 5386 N N . HIS B 1 218 ? 18.344 25.359 -2.461 1 98.69 218 HIS B N 1
ATOM 5387 C CA . HIS B 1 218 ? 16.953 25.438 -2.016 1 98.69 218 HIS B CA 1
ATOM 5388 C C . HIS B 1 218 ? 16.531 24.156 -1.312 1 98.69 218 HIS B C 1
ATOM 5390 O O . HIS B 1 218 ? 17.109 23.094 -1.538 1 98.69 218 HIS B O 1
ATOM 5396 N N . TYR B 1 219 ? 15.578 24.281 -0.432 1 98.81 219 TYR B N 1
ATOM 5397 C CA . TYR B 1 219 ? 14.914 23.156 0.206 1 98.81 219 TYR B CA 1
ATOM 5398 C C . TYR B 1 219 ? 13.398 23.25 0.052 1 98.81 219 TYR B C 1
ATOM 5400 O O . TYR B 1 219 ? 12.797 24.266 0.419 1 98.81 219 TYR B O 1
ATOM 5408 N N . PHE B 1 220 ? 12.867 22.219 -0.574 1 98.75 220 PHE B N 1
ATOM 5409 C CA . PHE B 1 220 ? 11.414 22.109 -0.687 1 98.75 220 PHE B CA 1
ATOM 5410 C C . PHE B 1 220 ? 10.805 21.625 0.627 1 98.75 220 PHE B C 1
ATOM 5412 O O . PHE B 1 220 ? 11.234 20.625 1.187 1 98.75 220 PHE B O 1
ATOM 5419 N N . ILE B 1 221 ? 9.812 22.344 1.146 1 98.69 221 ILE B N 1
ATOM 5420 C CA . ILE B 1 221 ? 9.172 22.062 2.426 1 98.69 221 ILE B CA 1
ATOM 5421 C C . ILE B 1 221 ? 7.703 21.703 2.201 1 98.69 221 ILE B C 1
ATOM 5423 O O . ILE B 1 221 ? 6.828 22.562 2.344 1 98.69 221 ILE B O 1
ATOM 5427 N N . PRO B 1 222 ? 7.469 20.422 1.861 1 98.25 222 PRO B N 1
ATOM 5428 C CA . PRO B 1 222 ? 6.082 20 1.659 1 98.25 222 PRO B CA 1
ATOM 5429 C C . PRO B 1 222 ? 5.289 19.938 2.963 1 98.25 222 PRO B C 1
ATOM 5431 O O . PRO B 1 222 ? 5.879 19.891 4.047 1 98.25 222 PRO B O 1
ATOM 5434 N N . GLN B 1 223 ? 3.951 19.922 2.828 1 98.12 223 GLN B N 1
ATOM 5435 C CA . GLN B 1 223 ? 3.156 20.016 4.047 1 98.12 223 GLN B CA 1
ATOM 5436 C C . GLN B 1 223 ? 2.025 19 4.051 1 98.12 223 GLN B C 1
ATOM 5438 O O . GLN B 1 223 ? 1.392 18.766 5.082 1 98.12 223 GLN B O 1
ATOM 5443 N N . TRP B 1 224 ? 1.769 18.312 2.939 1 97.69 224 TRP B N 1
ATOM 5444 C CA . TRP B 1 224 ? 0.667 17.359 2.857 1 97.69 224 TRP B CA 1
ATOM 5445 C C . TRP B 1 224 ? 1.081 15.992 3.412 1 97.69 224 TRP B C 1
ATOM 5447 O O . TRP B 1 224 ? 2.225 15.57 3.24 1 97.69 224 TRP B O 1
ATOM 5457 N N . ARG B 1 225 ? 0.083 15.367 3.977 1 98 225 ARG B N 1
ATOM 5458 C CA . ARG B 1 225 ? 0.328 14.039 4.523 1 98 225 ARG B CA 1
ATOM 5459 C C . ARG B 1 225 ? 0.861 13.094 3.451 1 98 225 ARG B C 1
ATOM 5461 O O . ARG B 1 225 ? 1.762 12.297 3.711 1 98 225 ARG B O 1
ATOM 5468 N N . LYS B 1 226 ? 0.324 13.18 2.211 1 97.19 226 LYS B N 1
ATOM 5469 C CA . LYS B 1 226 ? 0.809 12.336 1.119 1 97.19 226 LYS B CA 1
ATOM 5470 C C . LYS B 1 226 ? 2.27 12.641 0.798 1 97.19 226 LYS B C 1
ATOM 5472 O O . LYS B 1 226 ? 3.031 11.742 0.433 1 97.19 226 LYS B O 1
ATOM 5477 N N . GLU B 1 227 ? 2.621 13.875 0.895 1 98.44 227 GLU B N 1
ATOM 5478 C CA . GLU B 1 227 ? 4.012 14.258 0.669 1 98.44 227 GLU B CA 1
ATOM 5479 C C . GLU B 1 227 ? 4.918 13.734 1.779 1 98.44 227 GLU B C 1
ATOM 5481 O O . GLU B 1 227 ? 6.074 13.398 1.532 1 98.44 227 GLU B O 1
ATOM 5486 N N . MET B 1 228 ? 4.352 13.68 3.006 1 98.69 228 MET B N 1
ATOM 5487 C CA . MET B 1 228 ? 5.094 13.078 4.109 1 98.69 228 MET B CA 1
ATOM 5488 C C . MET B 1 228 ? 5.426 11.625 3.809 1 98.69 228 MET B C 1
ATOM 5490 O O . MET B 1 228 ? 6.566 11.195 3.988 1 98.69 228 MET B O 1
ATOM 5494 N N . GLN B 1 229 ? 4.453 10.938 3.355 1 98.38 229 GLN B N 1
ATOM 5495 C CA . GLN B 1 229 ? 4.652 9.523 3.047 1 98.38 229 GLN B CA 1
ATOM 5496 C C . GLN B 1 229 ? 5.676 9.344 1.928 1 98.38 229 GLN B C 1
ATOM 5498 O O . GLN B 1 229 ? 6.566 8.5 2.025 1 98.38 229 GLN B O 1
ATOM 5503 N N . LEU B 1 230 ? 5.484 10.125 0.839 1 98.56 230 LEU B N 1
ATOM 5504 C CA . LEU B 1 230 ? 6.438 10.062 -0.265 1 98.56 230 LEU B CA 1
ATOM 5505 C C . LEU B 1 230 ? 7.859 10.305 0.229 1 98.56 230 LEU B C 1
ATOM 5507 O O . LEU B 1 230 ? 8.781 9.578 -0.144 1 98.56 230 LEU B O 1
ATOM 5511 N N . THR B 1 231 ? 8.008 11.273 1.101 1 98.81 231 THR B N 1
ATOM 5512 C CA . THR B 1 231 ? 9.312 11.602 1.656 1 98.81 231 THR B CA 1
ATOM 5513 C C . THR B 1 231 ? 9.852 10.445 2.486 1 98.81 231 THR B C 1
ATOM 5515 O O . THR B 1 231 ? 11.016 10.062 2.346 1 98.81 231 THR B O 1
ATOM 5518 N N . TYR B 1 232 ? 9.031 9.867 3.285 1 98.75 232 TYR B N 1
ATOM 5519 C CA . TYR B 1 232 ? 9.422 8.891 4.293 1 98.75 232 TYR B CA 1
ATOM 5520 C C . TYR B 1 232 ? 9.664 7.52 3.666 1 98.75 232 TYR B C 1
ATOM 5522 O O . TYR B 1 232 ? 10.617 6.828 4.02 1 98.75 232 TYR B O 1
ATOM 5530 N N . THR B 1 233 ? 8.812 7.109 2.658 1 97.88 233 THR B N 1
ATOM 5531 C CA . THR B 1 233 ? 8.859 5.73 2.176 1 97.88 233 THR B CA 1
ATOM 5532 C C . THR B 1 233 ? 9.266 5.688 0.707 1 97.88 233 THR B C 1
ATOM 5534 O O . THR B 1 233 ? 9.57 4.617 0.173 1 97.88 233 THR B O 1
ATOM 5537 N N . GLY B 1 234 ? 9.219 6.828 0.052 1 97.69 234 GLY B N 1
ATOM 5538 C CA . GLY B 1 234 ? 9.602 6.883 -1.35 1 97.69 234 GLY B CA 1
ATOM 5539 C C . GLY B 1 234 ? 8.445 6.621 -2.295 1 97.69 234 GLY B C 1
ATOM 5540 O O . GLY B 1 234 ? 8.578 6.789 -3.51 1 97.69 234 GLY B O 1
ATOM 5541 N N . SER B 1 235 ? 7.277 6.191 -1.765 1 95.25 235 SER B N 1
ATOM 5542 C CA . SER B 1 235 ? 6.07 5.867 -2.521 1 95.25 235 SER B CA 1
ATOM 5543 C C . SER B 1 235 ? 4.832 5.902 -1.634 1 95.25 235 SER B C 1
ATOM 5545 O O . SER B 1 235 ? 4.941 5.867 -0.406 1 95.25 235 SER B O 1
ATOM 5547 N N . PRO B 1 236 ? 3.785 6.086 -2.301 1 94.25 236 PRO B N 1
ATOM 5548 C CA . PRO B 1 236 ? 3.473 6.297 -3.717 1 94.25 236 PRO B CA 1
ATOM 5549 C C . PRO B 1 236 ? 3.627 7.754 -4.145 1 94.25 236 PRO B C 1
ATOM 5551 O O . PRO B 1 236 ? 3.953 8.609 -3.322 1 94.25 236 PRO B O 1
ATOM 5554 N N . THR B 1 237 ? 3.432 7.992 -5.41 1 96 237 THR B N 1
ATOM 5555 C CA . THR B 1 237 ? 3.371 9.359 -5.926 1 96 237 THR B CA 1
ATOM 5556 C C . THR B 1 237 ? 2.137 10.078 -5.395 1 96 237 THR B C 1
ATOM 5558 O O . THR B 1 237 ? 1.166 9.445 -4.984 1 96 237 THR B O 1
ATOM 5561 N N . ILE B 1 238 ? 2.186 11.305 -5.371 1 94.94 238 ILE B N 1
ATOM 5562 C CA . ILE B 1 238 ? 1.069 12.031 -4.777 1 94.94 238 ILE B CA 1
ATOM 5563 C C . ILE B 1 238 ? 0.055 12.398 -5.859 1 94.94 238 ILE B C 1
ATOM 5565 O O . ILE B 1 238 ? -1.023 12.914 -5.559 1 94.94 238 ILE B O 1
ATOM 5569 N N . GLY B 1 239 ? 0.388 12.172 -7.062 1 90.94 239 GLY B N 1
ATOM 5570 C CA . GLY B 1 239 ? -0.499 12.469 -8.18 1 90.94 239 GLY B CA 1
ATOM 5571 C C . GLY B 1 239 ? 0.134 12.211 -9.531 1 90.94 239 GLY B C 1
ATOM 5572 O O . GLY B 1 239 ? 1.181 11.562 -9.617 1 90.94 239 GLY B O 1
ATOM 5573 N N . LYS B 1 240 ? -0.562 12.641 -10.555 1 91.25 240 LYS B N 1
ATOM 5574 C CA . LYS B 1 240 ? -0.042 12.523 -11.914 1 91.25 240 LYS B CA 1
ATOM 5575 C C . LYS B 1 240 ? 1.228 13.352 -12.086 1 91.25 240 LYS B C 1
ATOM 5577 O O . LYS B 1 240 ? 1.393 14.391 -11.445 1 91.25 240 LYS B O 1
ATOM 5582 N N . PRO B 1 241 ? 2.07 12.875 -12.93 1 91.25 241 PRO B N 1
ATOM 5583 C CA . PRO B 1 241 ? 3.293 13.641 -13.18 1 91.25 241 PRO B CA 1
ATOM 5584 C C . PRO B 1 241 ? 3.014 15.086 -13.586 1 91.25 241 PRO B C 1
ATOM 5586 O O . PRO B 1 241 ? 2.062 15.344 -14.328 1 91.25 241 PRO B O 1
ATOM 5589 N N . ALA B 1 242 ? 3.809 15.992 -12.992 1 92.94 242 ALA B N 1
ATOM 5590 C CA . ALA B 1 242 ? 3.711 17.422 -13.281 1 92.94 242 ALA B CA 1
ATOM 5591 C C . ALA B 1 242 ? 5.094 18.047 -13.414 1 92.94 242 ALA B C 1
ATOM 5593 O O . ALA B 1 242 ? 6.016 17.688 -12.672 1 92.94 242 ALA B O 1
ATOM 5594 N N . ASP B 1 243 ? 5.25 18.969 -14.297 1 92.31 243 ASP B N 1
ATOM 5595 C CA . ASP B 1 243 ? 6.539 19.609 -14.539 1 92.31 243 ASP B CA 1
ATOM 5596 C C . ASP B 1 243 ? 6.766 20.766 -13.57 1 92.31 243 ASP B C 1
ATOM 5598 O O . ASP B 1 243 ? 7.902 21.203 -13.367 1 92.31 243 ASP B O 1
ATOM 5602 N N . ASN B 1 244 ? 5.711 21.266 -13.016 1 96.62 244 ASN B N 1
ATOM 5603 C CA . ASN B 1 244 ? 5.844 22.469 -12.211 1 96.62 244 ASN B CA 1
ATOM 5604 C C . ASN B 1 244 ? 5.527 22.203 -10.742 1 96.62 244 ASN B C 1
ATOM 5606 O O . ASN B 1 244 ? 5.188 23.141 -10 1 96.62 244 ASN B O 1
ATOM 5610 N N . TYR B 1 245 ? 5.547 20.938 -10.344 1 97.81 245 TYR B N 1
ATOM 5611 C CA . TYR B 1 245 ? 5.367 20.547 -8.945 1 97.81 245 TYR B CA 1
ATOM 5612 C C . TYR B 1 245 ? 5.977 19.172 -8.688 1 97.81 245 TYR B C 1
ATOM 5614 O O . TYR B 1 245 ? 5.758 18.234 -9.461 1 97.81 245 TYR B O 1
ATOM 5622 N N . PRO B 1 246 ? 6.715 19 -7.621 1 97.5 246 PRO B N 1
ATOM 5623 C CA . PRO B 1 246 ? 7.242 17.672 -7.312 1 97.5 246 PRO B CA 1
ATOM 5624 C C . PRO B 1 246 ? 6.168 16.703 -6.805 1 97.5 246 PRO B C 1
ATOM 5626 O O . PRO B 1 246 ? 5.539 16.969 -5.773 1 97.5 246 PRO B O 1
ATOM 5629 N N . VAL B 1 247 ? 5.969 15.578 -7.461 1 97.38 247 VAL B N 1
ATOM 5630 C CA . VAL B 1 247 ? 4.859 14.711 -7.094 1 97.38 247 VAL B CA 1
ATOM 5631 C C . VAL B 1 247 ? 5.359 13.273 -6.93 1 97.38 247 VAL B C 1
ATOM 5633 O O . VAL B 1 247 ? 4.598 12.383 -6.539 1 97.38 247 VAL B O 1
ATOM 5636 N N . LYS B 1 248 ? 6.609 12.953 -7.234 1 97.81 248 LYS B N 1
ATOM 5637 C CA . LYS B 1 248 ? 7.141 11.594 -7.219 1 97.81 248 LYS B CA 1
ATOM 5638 C C . LYS B 1 248 ? 8.609 11.578 -6.805 1 97.81 248 LYS B C 1
ATOM 5640 O O . LYS B 1 248 ? 9.281 12.617 -6.848 1 97.81 248 LYS B O 1
ATOM 5645 N N . MET B 1 249 ? 9.094 10.461 -6.418 1 98 249 MET B N 1
ATOM 5646 C CA . MET B 1 249 ? 10.445 10.312 -5.883 1 98 249 MET B CA 1
ATOM 5647 C C . MET B 1 249 ? 11.492 10.688 -6.93 1 98 249 MET B C 1
ATOM 5649 O O . MET B 1 249 ? 12.555 11.211 -6.594 1 98 249 MET B O 1
ATOM 5653 N N . SER B 1 250 ? 11.164 10.453 -8.234 1 98.06 250 SER B N 1
ATOM 5654 C CA . SER B 1 250 ? 12.141 10.711 -9.281 1 98.06 250 SER B CA 1
ATOM 5655 C C . SER B 1 250 ? 12.281 12.211 -9.547 1 98.06 250 SER B C 1
ATOM 5657 O O . SER B 1 250 ? 13.18 12.625 -10.281 1 98.06 250 SER B O 1
ATOM 5659 N N . ASP B 1 251 ? 11.398 13.016 -8.969 1 97.88 251 ASP B N 1
ATOM 5660 C CA . ASP B 1 251 ? 11.578 14.461 -9.078 1 97.88 251 ASP B CA 1
ATOM 5661 C C . ASP B 1 251 ? 12.875 14.898 -8.391 1 97.88 251 ASP B C 1
ATOM 5663 O O . ASP B 1 251 ? 13.227 14.375 -7.332 1 97.88 251 ASP B O 1
ATOM 5667 N N . SER B 1 252 ? 13.539 15.867 -8.891 1 97.19 252 SER B N 1
ATOM 5668 C CA . SER B 1 252 ? 14.898 16.25 -8.531 1 97.19 252 SER B CA 1
ATOM 5669 C C . SER B 1 252 ? 15 16.609 -7.051 1 97.19 252 SER B C 1
ATOM 5671 O O . SER B 1 252 ? 15.977 16.25 -6.387 1 97.19 252 SER B O 1
ATOM 5673 N N . VAL B 1 253 ? 14.016 17.281 -6.48 1 98 253 VAL B N 1
ATOM 5674 C CA . VAL B 1 253 ? 14.102 17.719 -5.09 1 98 253 VAL B CA 1
ATOM 5675 C C . VAL B 1 253 ? 14.133 16.5 -4.168 1 98 253 VAL B C 1
ATOM 5677 O O . VAL B 1 253 ? 14.812 16.516 -3.139 1 98 253 VAL B O 1
ATOM 5680 N N . TYR B 1 254 ? 13.398 15.469 -4.559 1 98.44 254 TYR B N 1
ATOM 5681 C CA . TYR B 1 254 ? 13.398 14.242 -3.77 1 98.44 254 TYR B CA 1
ATOM 5682 C C . TYR B 1 254 ? 14.672 13.438 -4.008 1 98.44 254 TYR B C 1
ATOM 5684 O O . TYR B 1 254 ? 15.32 13 -3.057 1 98.44 254 TYR B O 1
ATOM 5692 N N . MET B 1 255 ? 15.078 13.297 -5.254 1 97.88 255 MET B N 1
ATOM 5693 C CA . MET B 1 255 ? 16.219 12.477 -5.625 1 97.88 255 MET B CA 1
ATOM 5694 C C . MET B 1 255 ? 17.516 13.07 -5.078 1 97.88 255 MET B C 1
ATOM 5696 O O . MET B 1 255 ? 18.438 12.336 -4.723 1 97.88 255 MET B O 1
ATOM 5700 N N . ASN B 1 256 ? 17.578 14.406 -4.957 1 97.56 256 ASN B N 1
ATOM 5701 C CA . ASN B 1 256 ? 18.797 15.078 -4.559 1 97.56 256 ASN B CA 1
ATOM 5702 C C . ASN B 1 256 ? 18.766 15.477 -3.084 1 97.56 256 ASN B C 1
ATOM 5704 O O . ASN B 1 256 ? 19.516 16.359 -2.656 1 97.56 256 ASN B O 1
ATOM 5708 N N . ASN B 1 257 ? 17.797 14.922 -2.316 1 98.12 257 ASN B N 1
ATOM 5709 C CA . ASN B 1 257 ? 17.719 15.109 -0.873 1 98.12 257 ASN B CA 1
ATOM 5710 C C . ASN B 1 257 ? 17.547 16.578 -0.507 1 98.12 257 ASN B C 1
ATOM 5712 O O . ASN B 1 257 ? 18.266 17.094 0.356 1 98.12 257 ASN B O 1
ATOM 5716 N N . ARG B 1 258 ? 16.625 17.25 -1.188 1 98.62 258 ARG B N 1
ATOM 5717 C CA . ARG B 1 258 ? 16.391 18.672 -0.954 1 98.62 258 ARG B CA 1
ATOM 5718 C C . ARG B 1 258 ? 14.992 18.891 -0.371 1 98.62 258 ARG B C 1
ATOM 5720 O O . ARG B 1 258 ? 14.445 20 -0.472 1 98.62 258 ARG B O 1
ATOM 5727 N N . VAL B 1 259 ? 14.438 17.859 0.186 1 98.81 259 VAL B N 1
ATOM 5728 C CA . VAL B 1 259 ? 13.148 17.969 0.859 1 98.81 259 VAL B CA 1
ATOM 5729 C C . VAL B 1 259 ? 13.344 17.875 2.371 1 98.81 259 VAL B C 1
ATOM 5731 O O . VAL B 1 259 ? 14.164 17.094 2.854 1 98.81 259 VAL B O 1
ATOM 5734 N N . ARG B 1 260 ? 12.633 18.703 3.109 1 98.88 260 ARG B N 1
ATOM 5735 C CA . ARG B 1 260 ? 12.539 18.625 4.562 1 98.88 260 ARG B CA 1
ATOM 5736 C C . ARG B 1 260 ? 11.086 18.641 5.02 1 98.88 260 ARG B C 1
ATOM 5738 O O . ARG B 1 260 ? 10.344 19.578 4.715 1 98.88 260 ARG B O 1
ATOM 5745 N N . PHE B 1 261 ? 10.672 17.562 5.637 1 98.88 261 PHE B N 1
ATOM 5746 C CA . PHE B 1 261 ? 9.328 17.5 6.215 1 98.88 261 PHE B CA 1
ATOM 5747 C C . PHE B 1 261 ? 9.398 17.516 7.734 1 98.88 261 PHE B C 1
ATOM 5749 O O . PHE B 1 261 ? 9.984 16.625 8.352 1 98.88 261 PHE B O 1
ATOM 5756 N N . PHE B 1 262 ? 8.805 18.422 8.328 1 98.81 262 PHE B N 1
ATOM 5757 C CA . PHE B 1 262 ? 8.992 18.656 9.75 1 98.81 262 PHE B CA 1
ATOM 5758 C C . PHE B 1 262 ? 7.91 17.969 10.562 1 98.81 262 PHE B C 1
ATOM 5760 O O . PHE B 1 262 ? 6.742 17.969 10.172 1 98.81 262 PHE B O 1
ATOM 5767 N N . LEU B 1 263 ? 8.281 17.531 11.766 1 98.62 263 LEU B N 1
ATOM 5768 C CA . LEU B 1 263 ? 7.391 16.766 12.633 1 98.62 263 LEU B CA 1
ATOM 5769 C C . LEU B 1 263 ? 6.926 17.609 13.812 1 98.62 263 LEU B C 1
ATOM 5771 O O . LEU B 1 263 ? 6.043 17.203 14.57 1 98.62 263 LEU B O 1
ATOM 5775 N N . ASN B 1 264 ? 7.582 18.734 13.977 1 98.62 264 ASN B N 1
ATOM 5776 C CA . ASN B 1 264 ? 7.289 19.641 15.078 1 98.62 264 ASN B CA 1
ATOM 5777 C C . ASN B 1 264 ? 7.691 21.078 14.734 1 98.62 264 ASN B C 1
ATOM 5779 O O . ASN B 1 264 ? 8.508 21.297 13.836 1 98.62 264 ASN B O 1
ATOM 5783 N N . VAL B 1 265 ? 7.145 22 15.43 1 98.62 265 VAL B N 1
ATOM 5784 C CA . VAL B 1 265 ? 7.281 23.422 15.102 1 98.62 265 VAL B CA 1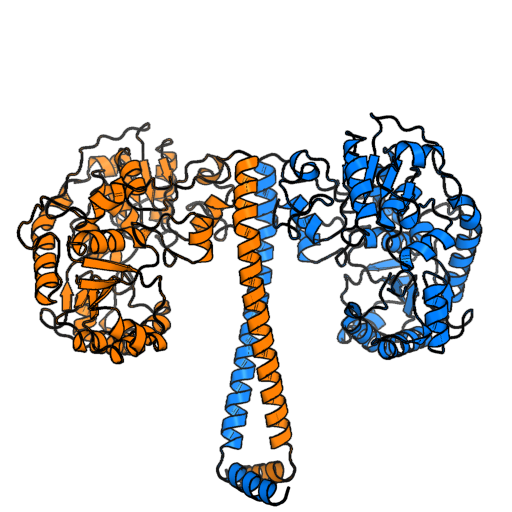
ATOM 5785 C C . VAL B 1 265 ? 8.688 23.891 15.453 1 98.62 265 VAL B C 1
ATOM 5787 O O . VAL B 1 265 ? 9.344 24.562 14.648 1 98.62 265 VAL B O 1
ATOM 5790 N N . PRO B 1 266 ? 9.281 23.5 16.609 1 98.62 266 PRO B N 1
ATOM 5791 C CA . PRO B 1 266 ? 10.586 24.062 16.969 1 98.62 266 PRO B CA 1
ATOM 5792 C C . PRO B 1 266 ? 11.664 23.734 15.938 1 98.62 266 PRO B C 1
ATOM 5794 O O . PRO B 1 266 ? 12.438 24.609 15.547 1 98.62 266 PRO B O 1
ATOM 5797 N N . THR B 1 267 ? 11.719 22.531 15.445 1 98.69 267 THR B N 1
ATOM 5798 C CA . THR B 1 267 ? 12.758 22.172 14.484 1 98.69 267 THR B CA 1
ATOM 5799 C C . THR B 1 267 ? 12.484 22.844 13.133 1 98.69 267 THR B C 1
ATOM 5801 O O . THR B 1 267 ? 13.422 23.156 12.391 1 98.69 267 THR B O 1
ATOM 5804 N N . TRP B 1 268 ? 11.234 23.062 12.844 1 98.81 268 TRP B N 1
ATOM 5805 C CA . TRP B 1 268 ? 10.852 23.797 11.641 1 98.81 268 TRP B CA 1
ATOM 5806 C C . TRP B 1 268 ? 11.375 25.234 11.688 1 98.81 268 TRP B C 1
ATOM 5808 O O . TRP B 1 268 ? 12.039 25.688 10.758 1 98.81 268 TRP B O 1
ATOM 5818 N N . LEU B 1 269 ? 11.164 25.891 12.781 1 98.75 269 LEU B N 1
ATOM 5819 C CA . LEU B 1 269 ? 11.609 27.266 12.969 1 98.75 269 LEU B CA 1
ATOM 5820 C C . LEU B 1 269 ? 13.133 27.344 12.984 1 98.75 269 LEU B C 1
ATOM 5822 O O . LEU B 1 269 ? 13.719 28.266 12.398 1 98.75 269 LEU B O 1
ATOM 5826 N N . GLU B 1 270 ? 13.742 26.391 13.656 1 98.62 270 GLU B N 1
ATOM 5827 C CA . GLU B 1 270 ? 15.203 26.344 13.695 1 98.62 270 GLU B CA 1
ATOM 5828 C C . GLU B 1 270 ? 15.789 26.25 12.297 1 98.62 270 GLU B C 1
ATOM 5830 O O . GLU B 1 270 ? 16.734 26.969 11.953 1 98.62 270 GLU B O 1
ATOM 5835 N N . PHE B 1 271 ? 15.266 25.422 11.492 1 98.75 271 PHE B N 1
ATOM 5836 C CA . PHE B 1 271 ? 15.75 25.203 10.133 1 98.75 271 PHE B CA 1
ATOM 5837 C C . PHE B 1 271 ? 15.57 26.469 9.297 1 98.75 271 PHE B C 1
ATOM 5839 O O . PHE B 1 271 ? 16.516 26.938 8.648 1 98.75 271 PHE B O 1
ATOM 5846 N N . LEU B 1 272 ? 14.336 27.062 9.32 1 98.69 272 LEU B N 1
ATOM 5847 C CA . LEU B 1 272 ? 14.055 28.234 8.508 1 98.69 272 LEU B CA 1
ATOM 5848 C C . LEU B 1 272 ? 14.805 29.453 9.031 1 98.69 272 LEU B C 1
ATOM 5850 O O . LEU B 1 272 ? 15.016 30.422 8.297 1 98.69 272 LEU B O 1
ATOM 5854 N N . GLY B 1 273 ? 15.133 29.391 10.32 1 98.5 273 GLY B N 1
ATOM 5855 C CA . GLY B 1 273 ? 15.945 30.453 10.875 1 98.5 273 GLY B CA 1
ATOM 5856 C C . GLY B 1 273 ? 17.297 30.594 10.203 1 98.5 273 GLY B C 1
ATOM 5857 O O . GLY B 1 273 ? 17.906 31.656 10.234 1 98.5 273 GLY B O 1
ATOM 5858 N N . LYS B 1 274 ? 17.734 29.547 9.562 1 98.19 274 LYS B N 1
ATOM 5859 C CA . LYS B 1 274 ? 19.031 29.547 8.906 1 98.19 274 LYS B CA 1
ATOM 5860 C C . LYS B 1 274 ? 18.922 29.984 7.449 1 98.19 274 LYS B C 1
ATOM 5862 O O . LYS B 1 274 ? 19.922 30.281 6.801 1 98.19 274 LYS B O 1
ATOM 5867 N N . ALA B 1 275 ? 17.734 30.016 6.906 1 98.56 275 ALA B N 1
ATOM 5868 C CA . ALA B 1 275 ? 17.531 30.359 5.5 1 98.56 275 ALA B CA 1
ATOM 5869 C C . ALA B 1 275 ? 17.656 31.875 5.281 1 98.56 275 ALA B C 1
ATOM 5871 O O . ALA B 1 275 ? 17.359 32.656 6.18 1 98.56 275 ALA B O 1
ATOM 5872 N N . ASP B 1 276 ? 18.047 32.219 4.098 1 98.56 276 ASP B N 1
ATOM 5873 C CA . ASP B 1 276 ? 18.156 33.625 3.74 1 98.56 276 ASP B CA 1
ATOM 5874 C C . ASP B 1 276 ? 16.812 34.188 3.309 1 98.56 276 ASP B C 1
ATOM 5876 O O . ASP B 1 276 ? 16.562 35.375 3.439 1 98.56 276 ASP B O 1
ATOM 5880 N N . LEU B 1 277 ? 16.016 33.344 2.811 1 98.62 277 LEU B N 1
ATOM 5881 C CA . LEU B 1 277 ? 14.695 33.719 2.324 1 98.62 277 LEU B CA 1
ATOM 5882 C C . LEU B 1 277 ? 13.781 32.5 2.266 1 98.62 277 LEU B C 1
ATOM 5884 O O . LEU B 1 277 ? 14.234 31.391 2 1 98.62 277 LEU B O 1
ATOM 5888 N N . SER B 1 278 ? 12.57 32.688 2.6 1 98.62 278 SER B N 1
ATOM 5889 C CA . SER B 1 278 ? 11.508 31.734 2.361 1 98.62 278 SER B CA 1
ATOM 5890 C C . SER B 1 278 ? 10.422 32.312 1.464 1 98.62 278 SER B C 1
ATOM 5892 O O . SER B 1 278 ? 10.078 33.5 1.567 1 98.62 278 SER B O 1
ATOM 5894 N N . PHE B 1 279 ? 9.906 31.469 0.567 1 98.62 279 PHE B N 1
ATOM 5895 C CA . PHE B 1 279 ? 8.805 31.969 -0.251 1 98.62 279 PHE B CA 1
ATOM 5896 C C . PHE B 1 279 ? 7.914 30.828 -0.719 1 98.62 279 PHE B C 1
ATOM 5898 O O . PHE B 1 279 ? 8.32 29.656 -0.688 1 98.62 279 PHE B O 1
ATOM 5905 N N . GLY B 1 280 ? 6.727 31.203 -1.081 1 98.19 280 GLY B N 1
ATOM 5906 C CA . GLY B 1 280 ? 5.895 30.172 -1.672 1 98.19 280 GLY B CA 1
ATOM 5907 C C . GLY B 1 280 ? 4.41 30.406 -1.466 1 98.19 280 GLY B C 1
ATOM 5908 O O . GLY B 1 280 ? 3.994 31.516 -1.147 1 98.19 280 GLY B O 1
ATOM 5909 N N . ALA B 1 281 ? 3.658 29.328 -1.692 1 97.69 281 ALA B N 1
ATOM 5910 C CA . ALA B 1 281 ? 2.213 29.453 -1.847 1 97.69 281 ALA B CA 1
ATOM 5911 C C . ALA B 1 281 ? 1.475 28.812 -0.672 1 97.69 281 ALA B C 1
ATOM 5913 O O . ALA B 1 281 ? 0.275 28.547 -0.759 1 97.69 281 ALA B O 1
ATOM 5914 N N . ARG B 1 282 ? 2.193 28.547 0.394 1 96.94 282 ARG B N 1
ATOM 5915 C CA . ARG B 1 282 ? 1.573 28.047 1.617 1 96.94 282 ARG B CA 1
ATOM 5916 C C . ARG B 1 282 ? 1.656 29.094 2.734 1 96.94 282 ARG B C 1
ATOM 5918 O O . ARG B 1 282 ? 2.738 29.594 3.041 1 96.94 282 ARG B O 1
ATOM 5925 N N . LEU B 1 283 ? 0.538 29.281 3.348 1 96.88 283 LEU B N 1
ATOM 5926 C CA . LEU B 1 283 ? 0.466 30.312 4.379 1 96.88 283 LEU B CA 1
ATOM 5927 C C . LEU B 1 283 ? 1.375 29.969 5.555 1 96.88 283 LEU B C 1
ATOM 5929 O O . LEU B 1 283 ? 2.273 30.75 5.895 1 96.88 283 LEU B O 1
ATOM 5933 N N . HIS B 1 284 ? 1.235 28.797 6.094 1 97.88 284 HIS B N 1
ATOM 5934 C CA . HIS B 1 284 ? 1.92 28.484 7.34 1 97.88 284 HIS B CA 1
ATOM 5935 C C . HIS B 1 284 ? 3.395 28.172 7.102 1 97.88 284 HIS B C 1
ATOM 5937 O O . HIS B 1 284 ? 4.219 28.312 8.008 1 97.88 284 HIS B O 1
ATOM 5943 N N . GLY B 1 285 ? 3.748 27.781 5.879 1 97.31 285 GLY B N 1
ATOM 5944 C CA . GLY B 1 285 ? 5.164 27.703 5.562 1 97.31 285 GLY B CA 1
ATOM 5945 C C . GLY B 1 285 ? 5.871 29.047 5.652 1 97.31 285 GLY B C 1
ATOM 5946 O O . GLY B 1 285 ? 6.996 29.125 6.141 1 97.31 285 GLY B O 1
ATOM 5947 N N . ASN B 1 286 ? 5.191 30.031 5.242 1 96.94 286 ASN B N 1
ATOM 5948 C CA . ASN B 1 286 ? 5.781 31.359 5.277 1 96.94 286 ASN B CA 1
ATOM 5949 C C . ASN B 1 286 ? 5.621 32 6.652 1 96.94 286 ASN B C 1
ATOM 5951 O O . ASN B 1 286 ? 6.48 32.781 7.086 1 96.94 286 ASN B O 1
ATOM 5955 N N . ILE B 1 287 ? 4.535 31.719 7.344 1 98.06 287 ILE B N 1
ATOM 5956 C CA . ILE B 1 287 ? 4.395 32.219 8.711 1 98.06 287 ILE B CA 1
ATOM 5957 C C . ILE B 1 287 ? 5.496 31.609 9.586 1 98.06 287 ILE B C 1
ATOM 5959 O O . ILE B 1 287 ? 6.055 32.281 10.445 1 98.06 287 ILE B O 1
ATOM 5963 N N . ALA B 1 288 ? 5.84 30.344 9.344 1 98.69 288 ALA B N 1
ATOM 5964 C CA . ALA B 1 288 ? 6.945 29.719 10.07 1 98.69 288 ALA B CA 1
ATOM 5965 C C . ALA B 1 288 ? 8.242 30.5 9.859 1 98.69 288 ALA B C 1
ATOM 5967 O O . ALA B 1 288 ? 9.016 30.688 10.805 1 98.69 288 ALA B O 1
ATOM 5968 N N . ALA B 1 289 ? 8.453 30.969 8.672 1 98.62 289 ALA B N 1
ATOM 5969 C CA . ALA B 1 289 ? 9.641 31.781 8.383 1 98.62 289 ALA B CA 1
ATOM 5970 C C . ALA B 1 289 ? 9.594 33.094 9.141 1 98.62 289 ALA B C 1
ATOM 5972 O O . ALA B 1 289 ? 10.594 33.5 9.75 1 98.62 289 ALA B O 1
ATOM 5973 N N . VAL B 1 290 ? 8.445 33.719 9.141 1 98.31 290 VAL B N 1
ATOM 5974 C CA . VAL B 1 290 ? 8.266 35 9.852 1 98.31 290 VAL B CA 1
ATOM 5975 C C . VAL B 1 290 ? 8.57 34.781 11.336 1 98.31 290 VAL B C 1
ATOM 5977 O O . VAL B 1 290 ? 9.32 35.562 11.938 1 98.31 290 VAL B O 1
ATOM 5980 N N . LEU B 1 291 ? 8.023 33.719 11.867 1 98.38 291 LEU B N 1
ATOM 5981 C CA . LEU B 1 291 ? 8.219 33.406 13.281 1 98.38 291 LEU B CA 1
ATOM 5982 C C . LEU B 1 291 ? 9.688 33.125 13.578 1 98.38 291 LEU B C 1
ATOM 5984 O O . LEU B 1 291 ? 10.172 33.406 14.68 1 98.38 291 LEU B O 1
ATOM 5988 N N . ALA B 1 292 ? 10.391 32.594 12.602 1 98.5 292 ALA B N 1
ATOM 5989 C CA . ALA B 1 292 ? 11.797 32.25 12.75 1 98.5 292 ALA B CA 1
ATOM 5990 C C . ALA B 1 292 ? 12.688 33.469 12.523 1 98.5 292 ALA B C 1
ATOM 5992 O O . ALA B 1 292 ? 13.914 33.406 12.656 1 98.5 292 ALA B O 1
ATOM 5993 N N . GLY B 1 293 ? 12.102 34.562 12.102 1 98.25 293 GLY B N 1
ATOM 5994 C CA . GLY B 1 293 ? 12.844 35.781 11.828 1 98.25 293 GLY B CA 1
ATOM 5995 C C . GLY B 1 293 ? 13.422 35.844 10.422 1 98.25 293 GLY B C 1
ATOM 5996 O O . GLY B 1 293 ? 14.352 36.594 10.148 1 98.25 293 GLY B O 1
ATOM 5997 N N . THR B 1 294 ? 12.977 35.031 9.562 1 98.62 294 THR B N 1
ATOM 5998 C CA . THR B 1 294 ? 13.477 34.938 8.195 1 98.62 294 THR B CA 1
ATOM 5999 C C . THR B 1 294 ? 12.562 35.688 7.238 1 98.62 294 THR B C 1
ATOM 6001 O O . THR B 1 294 ? 11.344 35.531 7.273 1 98.62 294 THR B O 1
ATOM 6004 N N . PRO B 1 295 ? 13.125 36.594 6.375 1 98.44 295 PRO B N 1
ATOM 6005 C CA . PRO B 1 295 ? 12.305 37.25 5.352 1 98.44 295 PRO B CA 1
ATOM 6006 C C . PRO B 1 295 ? 11.523 36.25 4.496 1 98.44 295 PRO B C 1
ATOM 6008 O O . PRO B 1 295 ? 12.047 35.188 4.141 1 98.44 295 PRO B O 1
ATOM 6011 N N . SER B 1 296 ? 10.297 36.625 4.23 1 98.19 296 SER B N 1
ATOM 6012 C CA . SER B 1 296 ? 9.453 35.656 3.506 1 98.19 296 SER B CA 1
ATOM 6013 C C . SER B 1 296 ? 8.555 36.375 2.502 1 98.19 296 SER B C 1
ATOM 6015 O O . SER B 1 296 ? 8.156 37.531 2.723 1 98.19 296 SER B O 1
ATOM 6017 N N . ILE B 1 297 ? 8.258 35.75 1.364 1 98.38 297 ILE B N 1
ATOM 6018 C CA . ILE B 1 297 ? 7.328 36.25 0.356 1 98.38 297 ILE B CA 1
ATOM 6019 C C . ILE B 1 297 ? 6.199 35.219 0.162 1 98.38 297 ILE B C 1
ATOM 6021 O O . ILE B 1 297 ? 6.426 34.125 -0.338 1 98.38 297 ILE B O 1
ATOM 6025 N N . LEU B 1 298 ? 5.023 35.656 0.499 1 98.25 298 LEU B N 1
ATOM 6026 C CA . LEU B 1 298 ? 3.836 34.812 0.348 1 98.25 298 LEU B CA 1
ATOM 6027 C C . LEU B 1 298 ? 3.207 35 -1.027 1 98.25 298 LEU B C 1
ATOM 6029 O O . LEU B 1 298 ? 3.088 36.125 -1.508 1 98.25 298 LEU B O 1
ATOM 6033 N N . LEU B 1 299 ? 2.854 33.906 -1.658 1 97.88 299 LEU B N 1
ATOM 6034 C CA . LEU B 1 299 ? 2.113 33.906 -2.916 1 97.88 299 LEU B CA 1
ATOM 6035 C C . LEU B 1 299 ? 0.699 33.344 -2.715 1 97.88 299 LEU B C 1
ATOM 6037 O O . LEU B 1 299 ? 0.454 32.156 -2.881 1 97.88 299 LEU B O 1
ATOM 6041 N N . PRO B 1 300 ? -0.231 34.25 -2.408 1 95.12 300 PRO B N 1
ATOM 6042 C CA . PRO B 1 300 ? -1.58 33.781 -2.074 1 95.12 300 PRO B CA 1
ATOM 6043 C C . PRO B 1 300 ? -2.262 33.062 -3.236 1 95.12 300 PRO B C 1
ATOM 6045 O O . PRO B 1 300 ? -2.236 33.562 -4.367 1 95.12 300 PRO B O 1
ATOM 6048 N N . LYS B 1 301 ? -2.895 31.938 -2.959 1 91.44 301 LYS B N 1
ATOM 6049 C CA . LYS B 1 301 ? -3.535 31.156 -4.02 1 91.44 301 LYS B CA 1
ATOM 6050 C C . LYS B 1 301 ? -5.055 31.266 -3.936 1 91.44 301 LYS B C 1
ATOM 6052 O O . LYS B 1 301 ? -5.762 30.875 -4.867 1 91.44 301 LYS B O 1
ATOM 6057 N N . ASP B 1 302 ? -5.559 31.781 -2.791 1 87.75 302 ASP B N 1
ATOM 6058 C CA . ASP B 1 302 ? -7.004 31.906 -2.621 1 87.75 302 ASP B CA 1
ATOM 6059 C C . ASP B 1 302 ? -7.355 33.094 -1.72 1 87.75 302 ASP B C 1
ATOM 6061 O O . ASP B 1 302 ? -6.469 33.812 -1.253 1 87.75 302 ASP B O 1
ATOM 6065 N N . ALA B 1 303 ? -8.633 33.25 -1.505 1 85.56 303 ALA B N 1
ATOM 6066 C CA . ALA B 1 303 ? -9.133 34.438 -0.773 1 85.56 303 ALA B CA 1
ATOM 6067 C C . ALA B 1 303 ? -8.75 34.344 0.704 1 85.56 303 ALA B C 1
ATOM 6069 O O . ALA B 1 303 ? -8.484 35.375 1.337 1 85.56 303 ALA B O 1
ATOM 6070 N N . ARG B 1 304 ? -8.75 33.188 1.165 1 86.06 304 ARG B N 1
ATOM 6071 C CA . ARG B 1 304 ? -8.414 33 2.57 1 86.06 304 ARG B CA 1
ATOM 6072 C C . ARG B 1 304 ? -6.988 33.469 2.855 1 86.06 304 ARG B C 1
ATOM 6074 O O . ARG B 1 304 ? -6.742 34.156 3.848 1 86.06 304 ARG B O 1
ATOM 6081 N N . MET B 1 305 ? -6.062 33.156 1.97 1 91.19 305 MET B N 1
ATOM 6082 C CA . MET B 1 305 ? -4.672 33.562 2.143 1 91.19 305 MET B CA 1
ATOM 6083 C C . MET B 1 305 ? -4.504 35.062 1.923 1 91.19 305 MET B C 1
ATOM 6085 O O . MET B 1 305 ? -3.74 35.719 2.637 1 91.19 305 MET B O 1
ATOM 6089 N N . ARG B 1 306 ? -5.23 35.5 0.981 1 90.5 306 ARG B N 1
ATOM 6090 C CA . ARG B 1 306 ? -5.145 36.938 0.694 1 90.5 306 ARG B CA 1
ATOM 6091 C C . ARG B 1 306 ? -5.57 37.781 1.901 1 90.5 306 ARG B C 1
ATOM 6093 O O . ARG B 1 306 ? -4.875 38.719 2.293 1 90.5 306 ARG B O 1
ATOM 6100 N N . GLU B 1 307 ? -6.684 37.469 2.492 1 90.88 307 GLU B N 1
ATOM 6101 C CA . GLU B 1 307 ? -7.203 38.219 3.621 1 90.88 307 GLU B CA 1
ATOM 6102 C C . GLU B 1 307 ? -6.25 38.188 4.809 1 90.88 307 GLU B C 1
ATOM 6104 O O . GLU B 1 307 ? -6.074 39.188 5.516 1 90.88 307 GLU B O 1
ATOM 6109 N N . LEU B 1 308 ? -5.645 37 5 1 95.5 308 LEU B N 1
ATOM 6110 C CA . LEU B 1 308 ? -4.703 36.875 6.105 1 95.5 308 LEU B CA 1
ATOM 6111 C C . LEU B 1 308 ? -3.426 37.656 5.828 1 95.5 308 LEU B C 1
ATOM 6113 O O . LEU B 1 308 ? -2.852 38.25 6.734 1 95.5 308 LEU B O 1
ATOM 6117 N N . ALA B 1 309 ? -3.01 37.594 4.555 1 95.12 309 ALA B N 1
ATOM 6118 C CA . ALA B 1 309 ? -1.838 38.375 4.168 1 95.12 309 ALA B CA 1
ATOM 6119 C C . ALA B 1 309 ? -2.062 39.875 4.418 1 95.12 309 ALA B C 1
ATOM 6121 O O . ALA B 1 309 ? -1.182 40.562 4.941 1 95.12 309 ALA B O 1
ATOM 6122 N N . GLU B 1 310 ? -3.209 40.281 4.121 1 93.06 310 GLU B N 1
ATOM 6123 C CA . GLU B 1 310 ? -3.549 41.688 4.289 1 93.06 310 GLU B CA 1
ATOM 6124 C C . GLU B 1 310 ? -3.725 42.062 5.762 1 93.06 310 GLU B C 1
ATOM 6126 O O . GLU B 1 310 ? -3.193 43.062 6.23 1 93.06 310 GLU B O 1
ATOM 6131 N N . TYR B 1 311 ? -4.488 41.25 6.449 1 96.12 311 TYR B N 1
ATOM 6132 C CA . TYR B 1 311 ? -4.754 41.531 7.859 1 96.12 311 TYR B CA 1
ATOM 6133 C C . TYR B 1 311 ? -3.457 41.625 8.656 1 96.12 311 TYR B C 1
ATOM 6135 O O . TYR B 1 311 ? -3.307 42.5 9.5 1 96.12 311 TYR B O 1
ATOM 6143 N N . HIS B 1 312 ? -2.508 40.781 8.359 1 97.75 312 HIS B N 1
ATOM 6144 C CA . HIS B 1 312 ? -1.262 40.719 9.117 1 97.75 312 HIS B CA 1
ATOM 6145 C C . HIS B 1 312 ? -0.147 41.469 8.406 1 97.75 312 HIS B C 1
ATOM 6147 O O . HIS B 1 312 ? 0.979 41.531 8.906 1 97.75 312 HIS B O 1
ATOM 6153 N N . GLN B 1 313 ? -0.468 42.031 7.242 1 96.81 313 GLN B N 1
ATOM 6154 C CA . GLN B 1 313 ? 0.495 42.75 6.422 1 96.81 313 GLN B CA 1
ATOM 6155 C C . GLN B 1 313 ? 1.72 41.906 6.117 1 96.81 313 GLN B C 1
ATOM 6157 O O . GLN B 1 313 ? 2.855 42.344 6.281 1 96.81 313 GLN B O 1
ATOM 6162 N N . LEU B 1 314 ? 1.476 40.656 5.812 1 97.5 314 LEU B N 1
ATOM 6163 C CA . LEU B 1 314 ? 2.555 39.781 5.355 1 97.5 314 LEU B CA 1
ATOM 6164 C C . LEU B 1 314 ? 3.086 40.25 4.004 1 97.5 314 LEU B C 1
ATOM 6166 O O . LEU B 1 314 ? 2.316 40.688 3.145 1 97.5 314 LEU B O 1
ATOM 6170 N N . THR B 1 315 ? 4.391 40.188 3.82 1 97.62 315 THR B N 1
ATOM 6171 C CA . THR B 1 315 ? 4.941 40.438 2.49 1 97.62 315 THR B CA 1
ATOM 6172 C C . THR B 1 315 ? 4.395 39.406 1.486 1 97.62 315 THR B C 1
ATOM 6174 O O . THR B 1 315 ? 4.484 38.219 1.707 1 97.62 315 THR B O 1
ATOM 6177 N N . HIS B 1 316 ? 3.777 39.938 0.423 1 97.56 316 HIS B N 1
ATOM 6178 C CA . HIS B 1 316 ? 3.154 39 -0.513 1 97.56 316 HIS B CA 1
ATOM 6179 C C . HIS B 1 316 ? 3.15 39.562 -1.93 1 97.56 316 HIS B C 1
ATOM 6181 O O . HIS B 1 316 ? 3.314 40.75 -2.123 1 97.56 316 HIS B O 1
ATOM 6187 N N . VAL B 1 317 ? 3.139 38.719 -2.846 1 97.31 317 VAL B N 1
ATOM 6188 C CA . VAL B 1 317 ? 2.996 39.031 -4.262 1 97.31 317 VAL B CA 1
ATOM 6189 C C . VAL B 1 317 ? 1.801 38.281 -4.84 1 97.31 317 VAL B C 1
ATOM 6191 O O . VAL B 1 317 ? 1.662 37.062 -4.637 1 97.31 317 VAL B O 1
ATOM 6194 N N . MET B 1 318 ? 0.979 39 -5.535 1 95.5 318 MET B N 1
ATOM 6195 C CA . MET B 1 318 ? -0.219 38.406 -6.109 1 95.5 318 MET B CA 1
ATOM 6196 C C . MET B 1 318 ? 0.112 37.656 -7.395 1 95.5 318 MET B C 1
ATOM 6198 O O . MET B 1 318 ? 1.057 38 -8.102 1 95.5 318 MET B O 1
ATOM 6202 N N . ALA B 1 319 ? -0.74 36.656 -7.641 1 95.25 319 ALA B N 1
ATOM 6203 C CA . ALA B 1 319 ? -0.525 35.812 -8.797 1 95.25 319 ALA B CA 1
ATOM 6204 C C . ALA B 1 319 ? -0.472 36.625 -10.086 1 95.25 319 ALA B C 1
ATOM 6206 O O . ALA B 1 319 ? 0.331 36.344 -10.977 1 95.25 319 ALA B O 1
ATOM 6207 N N . HIS B 1 320 ? -1.357 37.625 -10.195 1 94.75 320 HIS B N 1
ATOM 6208 C CA . HIS B 1 320 ? -1.455 38.406 -11.43 1 94.75 320 HIS B CA 1
ATOM 6209 C C . HIS B 1 320 ? -0.209 39.25 -11.648 1 94.75 320 HIS B C 1
ATOM 6211 O O . HIS B 1 320 ? 0.01 39.75 -12.742 1 94.75 320 HIS B O 1
ATOM 6217 N N . ASP B 1 321 ? 0.621 39.406 -10.641 1 96 321 ASP B N 1
ATOM 6218 C CA . ASP B 1 321 ? 1.853 40.188 -10.758 1 96 321 ASP B CA 1
ATOM 6219 C C . ASP B 1 321 ? 3.033 39.281 -11.125 1 96 321 ASP B C 1
ATOM 6221 O O . ASP B 1 321 ? 4.168 39.75 -11.227 1 96 321 ASP B O 1
ATOM 6225 N N . ILE B 1 322 ? 2.844 38.031 -11.312 1 97.38 322 ILE B N 1
ATOM 6226 C CA . ILE B 1 322 ? 3.879 37.062 -11.641 1 97.38 322 ILE B CA 1
ATOM 6227 C C . ILE B 1 322 ? 3.729 36.625 -13.094 1 97.38 322 ILE B C 1
ATOM 6229 O O . ILE B 1 322 ? 2.656 36.156 -13.508 1 97.38 322 ILE B O 1
ATOM 6233 N N . ASP B 1 323 ? 4.688 36.75 -13.898 1 96.88 323 ASP B N 1
ATOM 6234 C CA . ASP B 1 323 ? 4.695 36.281 -15.281 1 96.88 323 ASP B CA 1
ATOM 6235 C C . ASP B 1 323 ? 5.977 35.531 -15.594 1 96.88 323 ASP B C 1
ATOM 6237 O O . ASP B 1 323 ? 6.703 35.125 -14.688 1 96.88 323 ASP B O 1
ATOM 6241 N N . GLU B 1 324 ? 6.215 35.219 -16.859 1 96.44 324 GLU B N 1
ATOM 6242 C CA . GLU B 1 324 ? 7.316 34.375 -17.266 1 96.44 324 GLU B CA 1
ATOM 6243 C C . GLU B 1 324 ? 8.664 35.031 -17.031 1 96.44 324 GLU B C 1
ATOM 6245 O O . GLU B 1 324 ? 9.695 34.344 -16.969 1 96.44 324 GLU B O 1
ATOM 6250 N N . ASN B 1 325 ? 8.672 36.281 -16.812 1 96.44 325 ASN B N 1
ATOM 6251 C CA . ASN B 1 325 ? 9.922 37.031 -16.672 1 96.44 325 ASN B CA 1
ATOM 6252 C C . ASN B 1 325 ? 10.195 37.375 -15.203 1 96.44 325 ASN B C 1
ATOM 6254 O O . ASN B 1 325 ? 11.258 37.875 -14.867 1 96.44 325 ASN B O 1
ATOM 6258 N N . THR B 1 326 ? 9.25 37.094 -14.359 1 97.38 326 THR B N 1
ATOM 6259 C CA . THR B 1 326 ? 9.414 37.406 -12.945 1 97.38 326 THR B CA 1
ATOM 6260 C C . THR B 1 326 ? 10.5 36.562 -12.32 1 97.38 326 THR B C 1
ATOM 6262 O O . THR B 1 326 ? 10.484 35.312 -12.469 1 97.38 326 THR B O 1
ATOM 6265 N N . LYS B 1 327 ? 11.469 37.156 -11.656 1 97.31 327 LYS B N 1
ATOM 6266 C CA . LYS B 1 327 ? 12.547 36.469 -10.961 1 97.31 327 LYS B CA 1
ATOM 6267 C C . LYS B 1 327 ? 12.469 36.688 -9.453 1 97.31 327 LYS B C 1
ATOM 6269 O O . LYS B 1 327 ? 12.125 37.781 -9 1 97.31 327 LYS B O 1
ATOM 6274 N N . LEU B 1 328 ? 12.82 35.688 -8.734 1 97.94 328 LEU B N 1
ATOM 6275 C CA . LEU B 1 328 ? 12.766 35.75 -7.281 1 97.94 328 LEU B CA 1
ATOM 6276 C C . LEU B 1 328 ? 13.711 36.844 -6.758 1 97.94 328 LEU B C 1
ATOM 6278 O O . LEU B 1 328 ? 13.383 37.562 -5.812 1 97.94 328 LEU B O 1
ATOM 6282 N N . MET B 1 329 ? 14.859 36.969 -7.34 1 96.06 329 MET B N 1
ATOM 6283 C CA . MET B 1 329 ? 15.844 37.969 -6.941 1 96.06 329 MET B CA 1
ATOM 6284 C C . MET B 1 329 ? 15.266 39.375 -7.047 1 96.06 329 MET B C 1
ATOM 6286 O O . MET B 1 329 ? 15.484 40.188 -6.168 1 96.06 329 MET B O 1
ATOM 6290 N N . ASP B 1 330 ? 14.547 39.594 -8.125 1 95.5 330 ASP B N 1
ATOM 6291 C CA . ASP B 1 330 ? 13.938 40.906 -8.336 1 95.5 330 ASP B CA 1
ATOM 6292 C C . ASP B 1 330 ? 12.859 41.188 -7.289 1 95.5 330 ASP B C 1
ATOM 6294 O O . ASP B 1 330 ? 12.766 42.312 -6.766 1 95.5 330 ASP B O 1
ATOM 6298 N N . LEU B 1 331 ? 12.07 40.219 -7.016 1 96.94 331 LEU B N 1
ATOM 6299 C CA . LEU B 1 331 ? 11.023 40.375 -6.008 1 96.94 331 LEU B CA 1
ATOM 6300 C C . LEU B 1 331 ? 11.625 40.656 -4.637 1 96.94 331 LEU B C 1
ATOM 6302 O O . LEU B 1 331 ? 11.125 41.5 -3.896 1 96.94 331 LEU B O 1
ATOM 6306 N N . ALA B 1 332 ? 12.672 39.906 -4.32 1 96.69 332 ALA B N 1
ATOM 6307 C CA . ALA B 1 332 ? 13.328 40.062 -3.02 1 96.69 332 ALA B CA 1
ATOM 6308 C C . ALA B 1 332 ? 13.906 41.469 -2.854 1 96.69 332 ALA B C 1
ATOM 6310 O O . ALA B 1 332 ? 13.906 42 -1.752 1 96.69 332 ALA B O 1
ATOM 6311 N N . GLU B 1 333 ? 14.398 42 -3.92 1 94.75 333 GLU B N 1
ATOM 6312 C CA . GLU B 1 333 ? 15.008 43.344 -3.879 1 94.75 333 GLU B CA 1
ATOM 6313 C C . GLU B 1 333 ? 13.961 44.406 -3.631 1 94.75 333 GLU B C 1
ATOM 6315 O O . GLU B 1 333 ? 14.25 45.438 -3.006 1 94.75 333 GLU B O 1
ATOM 6320 N N . LYS B 1 334 ? 12.789 44.188 -4.047 1 94.44 334 LYS B N 1
ATOM 6321 C CA . LYS B 1 334 ? 11.75 45.219 -3.994 1 94.44 334 LYS B CA 1
ATOM 6322 C C . LYS B 1 334 ? 10.852 45.031 -2.777 1 94.44 334 LYS B C 1
ATOM 6324 O O . LYS B 1 334 ? 10.117 45.938 -2.391 1 94.44 334 LYS B O 1
ATOM 6329 N N . ALA B 1 335 ? 10.914 43.906 -2.195 1 95.31 335 ALA B N 1
ATOM 6330 C CA . ALA B 1 335 ? 9.961 43.531 -1.158 1 95.31 335 ALA B CA 1
ATOM 6331 C C . ALA B 1 335 ? 10.234 44.281 0.142 1 95.31 335 ALA B C 1
ATOM 6333 O O . ALA B 1 335 ? 11.398 44.5 0.5 1 95.31 335 ALA B O 1
ATOM 6334 N N . ASP B 1 336 ? 9.156 44.656 0.817 1 96.12 336 ASP B N 1
ATOM 6335 C CA . ASP B 1 336 ? 9.242 45.188 2.178 1 96.12 336 ASP B CA 1
ATOM 6336 C C . ASP B 1 336 ? 9.023 44.062 3.205 1 96.12 336 ASP B C 1
ATOM 6338 O O . ASP B 1 336 ? 7.898 43.844 3.66 1 96.12 336 ASP B O 1
ATOM 6342 N N . PHE B 1 337 ? 10.109 43.531 3.668 1 97.19 337 PHE B N 1
ATOM 6343 C CA . PHE B 1 337 ? 10.031 42.406 4.578 1 97.19 337 PHE B CA 1
ATOM 6344 C C . PHE B 1 337 ? 9.664 42.844 5.984 1 97.19 337 PHE B C 1
ATOM 6346 O O . PHE B 1 337 ? 9.359 42.031 6.848 1 97.19 337 PHE B O 1
ATOM 6353 N N . GLN B 1 338 ? 9.625 44.156 6.246 1 96.5 338 GLN B N 1
ATOM 6354 C CA . GLN B 1 338 ? 9.352 44.688 7.578 1 96.5 338 GLN B CA 1
ATOM 6355 C C . GLN B 1 338 ? 7.887 45.062 7.723 1 96.5 338 GLN B C 1
ATOM 6357 O O . GLN B 1 338 ? 7.449 45.469 8.805 1 96.5 338 GLN B O 1
ATOM 6362 N N . SER B 1 339 ? 7.094 44.875 6.695 1 96 339 SER B N 1
ATOM 6363 C CA . SER B 1 339 ? 5.695 45.281 6.684 1 96 339 SER B CA 1
ATOM 6364 C C . SER B 1 339 ? 4.902 44.562 7.785 1 96 339 SER B C 1
ATOM 6366 O O . SER B 1 339 ? 3.947 45.125 8.32 1 96 339 SER B O 1
ATOM 6368 N N . VAL B 1 340 ? 5.285 43.438 8.172 1 95.75 340 VAL B N 1
ATOM 6369 C CA . VAL B 1 340 ? 4.555 42.625 9.125 1 95.75 340 VAL B CA 1
ATOM 6370 C C . VAL B 1 340 ? 4.535 43.281 10.492 1 95.75 340 VAL B C 1
ATOM 6372 O O . VAL B 1 340 ? 3.695 42.969 11.336 1 95.75 340 VAL B O 1
ATOM 6375 N N . HIS B 1 341 ? 5.391 44.25 10.75 1 95.19 341 HIS B N 1
ATOM 6376 C CA . HIS B 1 341 ? 5.477 44.938 12.031 1 95.19 341 HIS B CA 1
ATOM 6377 C C . HIS B 1 341 ? 4.332 45.938 12.195 1 95.19 341 HIS B C 1
ATOM 6379 O O . HIS B 1 341 ? 3.943 46.25 13.32 1 95.19 341 HIS B O 1
ATOM 6385 N N . LYS B 1 342 ? 3.881 46.344 11.125 1 94.12 342 LYS B N 1
ATOM 6386 C CA . LYS B 1 342 ? 2.965 47.469 11.109 1 94.12 342 LYS B CA 1
ATOM 6387 C C . LYS B 1 342 ? 1.724 47.188 11.953 1 94.12 342 LYS B C 1
ATOM 6389 O O . LYS B 1 342 ? 1.291 48.031 12.734 1 94.12 342 LYS B O 1
ATOM 6394 N N . ASN B 1 343 ? 1.174 46 11.812 1 94.38 343 ASN B N 1
ATOM 6395 C CA . ASN B 1 343 ? -0.1 45.719 12.469 1 94.38 343 ASN B CA 1
ATOM 6396 C C . ASN B 1 343 ? 0.054 44.688 13.586 1 94.38 343 ASN B C 1
ATOM 6398 O O . ASN B 1 343 ? -0.906 44.406 14.297 1 94.38 343 ASN B O 1
ATOM 6402 N N . GLN B 1 344 ? 1.256 44.188 13.797 1 97.56 344 GLN B N 1
ATOM 6403 C CA . GLN B 1 344 ? 1.462 43.062 14.703 1 97.56 344 GLN B CA 1
ATOM 6404 C C . GLN B 1 344 ? 1.009 43.406 16.109 1 97.56 344 GLN B C 1
ATOM 6406 O O . GLN B 1 344 ? 0.261 42.656 16.734 1 97.56 344 GLN B O 1
ATOM 6411 N N . GLY B 1 345 ? 1.412 44.531 16.625 1 97.12 345 GLY B N 1
ATOM 6412 C CA . GLY B 1 345 ? 1.058 44.906 17.969 1 97.12 345 GLY B CA 1
ATOM 6413 C C . GLY B 1 345 ? -0.438 45.062 18.188 1 97.12 345 GLY B C 1
ATOM 6414 O O . GLY B 1 345 ? -0.998 44.5 19.125 1 97.12 345 GLY B O 1
ATOM 6415 N N . ARG B 1 346 ? -1.064 45.781 17.312 1 97.56 346 ARG B N 1
ATOM 6416 C CA . ARG B 1 346 ? -2.502 46 17.391 1 97.56 346 ARG B CA 1
ATOM 6417 C C . ARG B 1 346 ? -3.277 44.719 17.281 1 97.56 346 ARG B C 1
ATOM 6419 O O . ARG B 1 346 ? -4.227 44.469 18.031 1 97.56 346 ARG B O 1
ATOM 6426 N N . ASN B 1 347 ? -2.889 43.906 16.312 1 98.19 347 ASN B N 1
ATOM 6427 C CA . ASN B 1 347 ? -3.555 42.625 16.125 1 98.19 347 ASN B CA 1
ATOM 6428 C C . ASN B 1 347 ? -3.389 41.719 17.344 1 98.19 347 ASN B C 1
ATOM 6430 O O . ASN B 1 347 ? -4.328 41.031 17.734 1 98.19 347 ASN B O 1
ATOM 6434 N N . PHE B 1 348 ? -2.166 41.719 17.938 1 98.31 348 PHE B N 1
ATOM 6435 C CA . PHE B 1 348 ? -1.893 40.938 19.141 1 98.31 348 PHE B CA 1
ATOM 6436 C C . PHE B 1 348 ? -2.785 41.406 20.297 1 98.31 348 PHE B C 1
ATOM 6438 O O . PHE B 1 348 ? -3.408 40.594 20.953 1 98.31 348 PHE B O 1
ATOM 6445 N N . ASP B 1 349 ? -2.875 42.688 20.469 1 98.25 349 ASP B N 1
ATOM 6446 C CA . ASP B 1 349 ? -3.701 43.219 21.547 1 98.25 349 ASP B CA 1
ATOM 6447 C C . ASP B 1 349 ? -5.168 42.844 21.359 1 98.25 349 ASP B C 1
ATOM 6449 O O . ASP B 1 349 ? -5.852 42.5 22.328 1 98.25 349 ASP B O 1
ATOM 6453 N N . HIS B 1 350 ? -5.578 42.906 20.172 1 98.38 350 HIS B N 1
ATOM 6454 C CA . HIS B 1 350 ? -6.953 42.5 19.875 1 98.38 350 HIS B CA 1
ATOM 6455 C C . HIS B 1 350 ? -7.188 41.031 20.156 1 98.38 350 HIS B C 1
ATOM 6457 O O . HIS B 1 350 ? -8.25 40.656 20.656 1 98.38 350 HIS B O 1
ATOM 6463 N N . PHE B 1 351 ? -6.25 40.219 19.859 1 98.5 351 PHE B N 1
ATOM 6464 C CA . PHE B 1 351 ? -6.316 38.812 20.125 1 98.5 351 PHE B CA 1
ATOM 6465 C C . PHE B 1 351 ? -6.402 38.531 21.625 1 98.5 351 PHE B C 1
ATOM 6467 O O . PHE B 1 351 ? -7.191 37.719 22.078 1 98.5 351 PHE B O 1
ATOM 6474 N N . ILE B 1 352 ? -5.613 39.25 22.375 1 98.25 352 ILE B N 1
ATOM 6475 C CA . ILE B 1 352 ? -5.633 39.125 23.828 1 98.25 352 ILE B CA 1
ATOM 6476 C C . ILE B 1 352 ? -7 39.531 24.375 1 98.25 352 ILE B C 1
ATOM 6478 O O . ILE B 1 352 ? -7.547 38.906 25.266 1 98.25 352 ILE B O 1
ATOM 6482 N N . ASP B 1 353 ? -7.559 40.594 23.781 1 98.12 353 ASP B N 1
ATOM 6483 C CA . ASP B 1 353 ? -8.898 41.031 24.172 1 98.12 353 ASP B CA 1
ATOM 6484 C C . ASP B 1 353 ? -9.922 39.906 23.922 1 98.12 353 ASP B C 1
ATOM 6486 O O . ASP B 1 353 ? -10.812 39.688 24.75 1 98.12 353 ASP B O 1
ATOM 6490 N N . PHE B 1 354 ? -9.836 39.312 22.875 1 98.56 354 PHE B N 1
ATOM 6491 C CA . PHE B 1 354 ? -10.711 38.219 22.5 1 98.56 354 PHE B CA 1
ATOM 6492 C C . PHE B 1 354 ? -10.602 37.094 23.516 1 98.56 354 PHE B C 1
ATOM 6494 O O . PHE B 1 354 ? -11.617 36.531 23.953 1 98.56 354 PHE B O 1
ATOM 6501 N N . LEU B 1 355 ? -9.32 36.688 23.875 1 98.56 355 LEU B N 1
ATOM 6502 C CA . LEU B 1 355 ? -9.125 35.625 24.875 1 98.56 355 LEU B CA 1
ATOM 6503 C C . LEU B 1 355 ? -9.742 36 26.203 1 98.56 355 LEU B C 1
ATOM 6505 O O . LEU B 1 355 ? -10.406 35.188 26.844 1 98.56 355 LEU B O 1
ATOM 6509 N N . ASN B 1 356 ? -9.562 37.281 26.562 1 98.06 356 ASN B N 1
ATOM 6510 C CA . ASN B 1 356 ? -10.102 37.75 27.828 1 98.06 356 ASN B CA 1
ATOM 6511 C C . ASN B 1 356 ? -11.633 37.75 27.828 1 98.06 356 ASN B C 1
ATOM 6513 O O . ASN B 1 356 ? -12.25 37.375 28.828 1 98.06 356 ASN B O 1
ATOM 6517 N N . LYS B 1 357 ? -12.172 38.156 26.75 1 98.06 357 LYS B N 1
ATOM 6518 C CA . LYS B 1 357 ? -13.625 38.156 26.625 1 98.06 357 LYS B CA 1
ATOM 6519 C C . LYS B 1 357 ? -14.203 36.75 26.797 1 98.06 357 LYS B C 1
ATOM 6521 O O . LYS B 1 357 ? -15.297 36.594 27.328 1 98.06 357 LYS B O 1
ATOM 6526 N N . ASN B 1 358 ? -13.5 35.812 26.375 1 98.38 358 ASN B N 1
ATOM 6527 C CA . ASN B 1 358 ? -13.922 34.406 26.5 1 98.38 358 ASN B CA 1
ATOM 6528 C C . ASN B 1 358 ? -13.438 33.781 27.797 1 98.38 358 ASN B C 1
ATOM 6530 O O . ASN B 1 358 ? -13.562 32.594 27.984 1 98.38 358 ASN B O 1
ATOM 6534 N N . GLN B 1 359 ? -12.797 34.531 28.641 1 97.12 359 GLN B N 1
ATOM 6535 C CA . GLN B 1 359 ? -12.359 34.125 29.969 1 97.12 359 GLN B CA 1
ATOM 6536 C C . GLN B 1 359 ? -11.344 33 29.906 1 97.12 359 GLN B C 1
ATOM 6538 O O . GLN B 1 359 ? -11.406 32.062 30.688 1 97.12 359 GLN B O 1
ATOM 6543 N N . LEU B 1 360 ? -10.484 33.062 28.906 1 97.56 360 LEU B N 1
ATOM 6544 C CA . LEU B 1 360 ? -9.383 32.125 28.797 1 97.56 360 LEU B CA 1
ATOM 6545 C C . LEU B 1 360 ? -8.125 32.688 29.453 1 97.56 360 LEU B C 1
ATOM 6547 O O . LEU B 1 360 ? -7.613 33.719 29.047 1 97.56 360 LEU B O 1
ATOM 6551 N N . GLU B 1 361 ? -7.676 31.984 30.438 1 96.38 361 GLU B N 1
ATOM 6552 C CA . GLU B 1 361 ? -6.402 32.375 31.031 1 96.38 361 GLU B CA 1
ATOM 6553 C C . GLU B 1 361 ? -5.246 32.125 30.062 1 96.38 361 GLU B C 1
ATOM 6555 O O . GLU B 1 361 ? -5.266 31.203 29.281 1 96.38 361 GLU B O 1
ATOM 6560 N N . HIS B 1 362 ? -4.23 33.031 30.125 1 97.12 362 HIS B N 1
ATOM 6561 C CA . HIS B 1 362 ? -3.104 32.938 29.203 1 97.12 362 HIS B CA 1
ATOM 6562 C C . HIS B 1 362 ? -1.834 33.5 29.828 1 97.12 362 HIS B C 1
ATOM 6564 O O . HIS B 1 362 ? -1.879 34.062 30.922 1 97.12 362 HIS B O 1
ATOM 6570 N N . ILE B 1 363 ? -0.735 33.406 29.203 1 97.25 363 ILE B N 1
ATOM 6571 C CA . ILE B 1 363 ? 0.57 33.719 29.781 1 97.25 363 ILE B CA 1
ATOM 6572 C C . ILE B 1 363 ? 0.778 35.219 29.781 1 97.25 363 ILE B C 1
ATOM 6574 O O . ILE B 1 363 ? 1.698 35.719 30.422 1 97.25 363 ILE B O 1
ATOM 6578 N N . TYR B 1 364 ? -0.113 35.969 29.094 1 96.75 364 TYR B N 1
ATOM 6579 C CA . TYR B 1 364 ? 0.064 37.406 28.969 1 96.75 364 TYR B CA 1
ATOM 6580 C C . TYR B 1 364 ? -0.88 38.156 29.891 1 96.75 364 TYR B C 1
ATOM 6582 O O . TYR B 1 364 ? -1.133 39.344 29.703 1 96.75 364 TYR B O 1
ATOM 6590 N N . GLN B 1 365 ? -1.392 37.531 30.891 1 91.56 365 GLN B N 1
ATOM 6591 C CA . GLN B 1 365 ? -2.371 38.125 31.797 1 91.56 365 GLN B CA 1
ATOM 6592 C C . GLN B 1 365 ? -1.786 39.344 32.5 1 91.56 365 GLN B C 1
ATOM 6594 O O . GLN B 1 365 ? -2.447 40.375 32.656 1 91.56 365 GLN B O 1
ATOM 6599 N N . SER B 1 366 ? -0.562 39.188 32.938 1 87.88 366 SER B N 1
ATOM 6600 C CA . SER B 1 366 ? 0.023 40.25 33.781 1 87.88 366 SER B CA 1
ATOM 6601 C C . SER B 1 366 ? 0.93 41.156 32.969 1 87.88 366 SER B C 1
ATOM 6603 O O . SER B 1 366 ? 1.094 42.344 33.312 1 87.88 366 SER B O 1
ATOM 6605 N N . ASN B 1 367 ? 1.505 40.562 31.969 1 89.38 367 ASN B N 1
ATOM 6606 C CA . ASN B 1 367 ? 2.48 41.281 31.156 1 89.38 367 ASN B CA 1
ATOM 6607 C C . ASN B 1 367 ? 2.525 40.75 29.734 1 89.38 367 ASN B C 1
ATOM 6609 O O . ASN B 1 367 ? 2.309 39.562 29.5 1 89.38 367 ASN B O 1
ATOM 6613 N N . VAL B 1 368 ? 2.818 41.656 28.859 1 89.94 368 VAL B N 1
ATOM 6614 C CA . VAL B 1 368 ? 2.869 41.281 27.453 1 89.94 368 VAL B CA 1
ATOM 6615 C C . VAL B 1 368 ? 4.184 40.562 27.172 1 89.94 368 VAL B C 1
ATOM 6617 O O . VAL B 1 368 ? 4.34 39.938 26.109 1 89.94 368 VAL B O 1
ATOM 6620 N N . THR B 1 369 ? 5.098 40.594 28.078 1 91.94 369 THR B N 1
ATOM 6621 C CA . THR B 1 369 ? 6.355 39.844 28.016 1 91.94 369 THR B CA 1
ATOM 6622 C C . THR B 1 369 ? 6.527 38.938 29.234 1 91.94 369 THR B C 1
ATOM 6624 O O . THR B 1 369 ? 7.254 39.281 30.172 1 91.94 369 THR B O 1
ATOM 6627 N N . PRO B 1 370 ? 5.93 37.875 29.125 1 92.62 370 PRO B N 1
ATOM 6628 C CA . PRO B 1 370 ? 5.957 37 30.312 1 92.62 370 PRO B CA 1
ATOM 6629 C C . PRO B 1 370 ? 7.363 36.531 30.656 1 92.62 370 PRO B C 1
ATOM 6631 O O . PRO B 1 370 ? 8.156 36.219 29.75 1 92.62 370 PRO B O 1
ATOM 6634 N N . LYS B 1 371 ? 7.641 36.438 31.938 1 87.5 371 LYS B N 1
ATOM 6635 C CA . LYS B 1 371 ? 8.938 35.969 32.438 1 87.5 371 LYS B CA 1
ATOM 6636 C C . LYS B 1 371 ? 9.094 34.469 32.25 1 87.5 371 LYS B C 1
ATOM 6638 O O . LYS B 1 371 ? 10.195 33.969 32.031 1 87.5 371 LYS B O 1
ATOM 6643 N N . THR B 1 372 ? 7.941 33.875 32.438 1 90.56 372 THR B N 1
ATOM 6644 C CA . THR B 1 372 ? 7.934 32.406 32.344 1 90.56 372 THR B CA 1
ATOM 6645 C C . THR B 1 372 ? 6.961 31.969 31.25 1 90.56 372 THR B C 1
ATOM 6647 O O . THR B 1 372 ? 5.84 32.469 31.156 1 90.56 372 THR B O 1
ATOM 6650 N N . VAL B 1 373 ? 7.406 31.047 30.359 1 96.44 373 VAL B N 1
ATOM 6651 C CA . VAL B 1 373 ? 6.574 30.391 29.359 1 96.44 373 VAL B CA 1
ATOM 6652 C C . VAL B 1 373 ? 6.598 28.891 29.547 1 96.44 373 VAL B C 1
ATOM 6654 O O . VAL B 1 373 ? 7.512 28.203 29.078 1 96.44 373 VAL B O 1
ATOM 6657 N N . PRO B 1 374 ? 5.633 28.344 30.203 1 97.69 374 PRO B N 1
ATOM 6658 C CA . PRO B 1 374 ? 5.652 26.953 30.656 1 97.69 374 PRO B CA 1
ATOM 6659 C C . PRO B 1 374 ? 5.895 25.969 29.516 1 97.69 374 PRO B C 1
ATOM 6661 O O . PRO B 1 374 ? 6.637 25 29.672 1 97.69 374 PRO B O 1
ATOM 6664 N N . LEU B 1 375 ? 5.285 26.203 28.328 1 98.06 375 LEU B N 1
ATOM 6665 C CA . LEU B 1 375 ? 5.496 25.281 27.219 1 98.06 375 LEU B CA 1
ATOM 6666 C C . LEU B 1 375 ? 6.969 25.234 26.812 1 98.06 375 LEU B C 1
ATOM 6668 O O . LEU B 1 375 ? 7.512 24.156 26.562 1 98.06 375 LEU B O 1
ATOM 6672 N N . ASP B 1 376 ? 7.602 26.406 26.781 1 97.69 376 ASP B N 1
ATOM 6673 C CA . ASP B 1 376 ? 9.016 26.469 26.422 1 97.69 376 ASP B CA 1
ATOM 6674 C C . ASP B 1 376 ? 9.867 25.688 27.422 1 97.69 376 ASP B C 1
ATOM 6676 O O . ASP B 1 376 ? 10.781 24.953 27.031 1 97.69 376 ASP B O 1
ATOM 6680 N N . ASP B 1 377 ? 9.555 25.859 28.656 1 97.38 377 ASP B N 1
ATOM 6681 C CA . ASP B 1 377 ? 10.281 25.156 29.703 1 97.38 377 ASP B CA 1
ATOM 6682 C C . ASP B 1 377 ? 10.141 23.641 29.562 1 97.38 377 ASP B C 1
ATOM 6684 O O . ASP B 1 377 ? 11.125 22.906 29.672 1 97.38 377 ASP B O 1
ATOM 6688 N N . LYS B 1 378 ? 8.953 23.219 29.281 1 97.62 378 LYS B N 1
ATOM 6689 C CA . LYS B 1 378 ? 8.711 21.781 29.125 1 97.62 378 LYS B CA 1
ATOM 6690 C C . LYS B 1 378 ? 9.406 21.234 27.891 1 97.62 378 LYS B C 1
ATOM 6692 O O . LYS B 1 378 ? 9.906 20.109 27.906 1 97.62 378 LYS B O 1
ATOM 6697 N N . LEU B 1 379 ? 9.461 22.016 26.844 1 97.88 379 LEU B N 1
ATOM 6698 C CA . LEU B 1 379 ? 10.055 21.578 25.578 1 97.88 379 LEU B CA 1
ATOM 6699 C C . LEU B 1 379 ? 11.562 21.391 25.734 1 97.88 379 LEU B C 1
ATOM 6701 O O . LEU B 1 379 ? 12.156 20.562 25.031 1 97.88 379 LEU B O 1
ATOM 6705 N N . THR B 1 380 ? 12.242 22.125 26.625 1 96.75 380 THR B N 1
ATOM 6706 C CA . THR B 1 380 ? 13.68 22.016 26.828 1 96.75 380 THR B CA 1
ATOM 6707 C C . THR B 1 380 ? 14.047 20.625 27.359 1 96.75 380 THR B C 1
ATOM 6709 O O . THR B 1 380 ? 15.203 20.219 27.281 1 96.75 380 THR B O 1
ATOM 6712 N N . LYS B 1 381 ? 13.055 19.922 27.812 1 97.38 381 LYS B N 1
ATOM 6713 C CA . LYS B 1 381 ? 13.297 18.625 28.422 1 97.38 381 LYS B CA 1
ATOM 6714 C C . LYS B 1 381 ? 13.078 17.5 27.422 1 97.38 381 LYS B C 1
ATOM 6716 O O . LYS B 1 381 ? 13.227 16.312 27.766 1 97.38 381 LYS B O 1
ATOM 6721 N N . ILE B 1 382 ? 12.734 17.828 26.203 1 97.75 382 ILE B N 1
ATOM 6722 C CA . ILE B 1 382 ? 12.43 16.828 25.188 1 97.75 382 ILE B CA 1
ATOM 6723 C C . ILE B 1 382 ? 13.445 16.938 24.047 1 97.75 382 ILE B C 1
ATOM 6725 O O . ILE B 1 382 ? 13.742 18.031 23.562 1 97.75 382 ILE B O 1
ATOM 6729 N N . GLN B 1 383 ? 14.031 15.789 23.719 1 97.94 383 GLN B N 1
ATOM 6730 C CA . GLN B 1 383 ? 14.82 15.75 22.5 1 97.94 383 GLN B CA 1
ATOM 6731 C C . GLN B 1 383 ? 13.93 15.539 21.281 1 97.94 383 GLN B C 1
ATOM 6733 O O . GLN B 1 383 ? 13.586 14.406 20.938 1 97.94 383 GLN B O 1
ATOM 6738 N N . LEU B 1 384 ? 13.562 16.594 20.609 1 98 384 LEU B N 1
ATOM 6739 C CA . LEU B 1 384 ? 12.625 16.562 19.484 1 98 384 LEU B CA 1
ATOM 6740 C C . LEU B 1 384 ? 13.242 15.883 18.281 1 98 384 LEU B C 1
ATOM 6742 O O . LEU B 1 384 ? 14.445 16.031 18.016 1 98 384 LEU B O 1
ATOM 6746 N N . LEU B 1 385 ? 12.484 15.242 17.531 1 98.25 385 LEU B N 1
ATOM 6747 C CA . LEU B 1 385 ? 12.945 14.539 16.344 1 98.25 385 LEU B CA 1
ATOM 6748 C C . LEU B 1 385 ? 13.258 15.523 15.219 1 98.25 385 LEU B C 1
ATOM 6750 O O . LEU B 1 385 ? 12.547 16.516 15.031 1 98.25 385 LEU B O 1
ATOM 6754 N N . PRO B 1 386 ? 14.312 15.312 14.523 1 98 386 PRO B N 1
ATOM 6755 C CA . PRO B 1 386 ? 14.648 16.156 13.367 1 98 386 PRO B CA 1
ATOM 6756 C C . PRO B 1 386 ? 13.672 15.977 12.211 1 98 386 PRO B C 1
ATOM 6758 O O . PRO B 1 386 ? 12.852 15.047 12.219 1 98 386 PRO B O 1
ATOM 6761 N N . PRO B 1 387 ? 13.688 16.906 11.25 1 98.44 387 PRO B N 1
ATOM 6762 C CA . PRO B 1 387 ? 12.828 16.719 10.07 1 98.44 387 PRO B CA 1
ATOM 6763 C C . PRO B 1 387 ? 13.156 15.453 9.297 1 98.44 387 PRO B C 1
ATOM 6765 O O . PRO B 1 387 ? 14.305 14.992 9.312 1 98.44 387 PRO B O 1
ATOM 6768 N N . ILE B 1 388 ? 12.172 14.93 8.633 1 98.38 388 ILE B N 1
ATOM 6769 C CA . ILE B 1 388 ? 12.344 13.781 7.754 1 98.38 388 ILE B CA 1
ATOM 6770 C C . ILE B 1 388 ? 13.023 14.227 6.457 1 98.38 388 ILE B C 1
ATOM 6772 O O . ILE B 1 388 ? 12.695 15.273 5.902 1 98.38 388 ILE B O 1
ATOM 6776 N N . VAL B 1 389 ? 13.938 13.516 6.023 1 98.69 389 VAL B N 1
ATOM 6777 C CA . VAL B 1 389 ? 14.531 13.688 4.699 1 98.69 389 VAL B CA 1
ATOM 6778 C C . VAL B 1 389 ? 14.016 12.594 3.762 1 98.69 389 VAL B C 1
ATOM 6780 O O . VAL B 1 389 ? 13.492 11.57 4.215 1 98.69 389 VAL B O 1
ATOM 6783 N N . PRO B 1 390 ? 14.047 12.828 2.449 1 98.62 390 PRO B N 1
ATOM 6784 C CA . PRO B 1 390 ? 13.578 11.781 1.542 1 98.62 390 PRO B CA 1
ATOM 6785 C C . PRO B 1 390 ? 14.367 10.484 1.681 1 98.62 390 PRO B C 1
ATOM 6787 O O . PRO B 1 390 ? 15.555 10.508 2.016 1 98.62 390 PRO B O 1
ATOM 6790 N N . VAL B 1 391 ? 13.742 9.375 1.423 1 97.12 391 VAL B N 1
ATOM 6791 C CA . VAL B 1 391 ? 14.383 8.07 1.531 1 97.12 391 VAL B CA 1
ATOM 6792 C C . VAL B 1 391 ? 15.641 8.039 0.659 1 97.12 391 VAL B C 1
ATOM 6794 O O . VAL B 1 391 ? 16.609 7.34 0.973 1 97.12 391 VAL B O 1
ATOM 6797 N N . SER B 1 392 ? 15.727 8.852 -0.414 1 96.5 392 SER B N 1
ATOM 6798 C CA . SER B 1 392 ? 16.875 8.922 -1.298 1 96.5 392 SER B CA 1
ATOM 6799 C C . SER B 1 392 ? 18.109 9.43 -0.557 1 96.5 392 SER B C 1
ATOM 6801 O O . SER B 1 392 ? 19.234 9.258 -1.02 1 96.5 392 SER B O 1
ATOM 6803 N N . GLY B 1 393 ? 17.859 10.164 0.554 1 97 393 GLY B N 1
ATOM 6804 C CA . GLY B 1 393 ? 18.969 10.68 1.345 1 97 393 GLY B CA 1
ATOM 6805 C C . GLY B 1 393 ? 19.391 9.742 2.459 1 97 393 GLY B C 1
ATOM 6806 O O . GLY B 1 393 ? 20.266 10.078 3.264 1 97 393 GLY B O 1
ATOM 6807 N N . CYS B 1 394 ? 18.875 8.555 2.525 1 97.38 394 CYS B N 1
ATOM 6808 C CA . CYS B 1 394 ? 19.125 7.598 3.6 1 97.38 394 CYS B CA 1
ATOM 6809 C C . CYS B 1 394 ? 20.016 6.457 3.117 1 97.38 394 CYS B C 1
ATOM 6811 O O . CYS B 1 394 ? 20.141 6.23 1.913 1 97.38 394 CYS B O 1
ATOM 6813 N N . THR B 1 395 ? 20.641 5.797 4.078 1 97.06 395 THR B N 1
ATOM 6814 C CA . THR B 1 395 ? 21.281 4.523 3.781 1 97.06 395 THR B CA 1
ATOM 6815 C C . THR B 1 395 ? 20.25 3.445 3.498 1 97.06 395 THR B C 1
ATOM 6817 O O . THR B 1 395 ? 19.078 3.598 3.854 1 97.06 395 THR B O 1
ATOM 6820 N N . LEU B 1 396 ? 20.641 2.377 2.82 1 96.56 396 LEU B N 1
ATOM 6821 C CA . LEU B 1 396 ? 19.734 1.267 2.574 1 96.56 396 LEU B CA 1
ATOM 6822 C C . LEU B 1 396 ? 19.156 0.736 3.883 1 96.56 396 LEU B C 1
ATOM 6824 O O . LEU B 1 396 ? 17.969 0.431 3.963 1 96.56 396 LEU B O 1
ATOM 6828 N N . GLU B 1 397 ? 19.953 0.612 4.922 1 97.56 397 GLU B N 1
ATOM 6829 C CA . GLU B 1 397 ? 19.516 0.123 6.219 1 97.56 397 GLU B CA 1
ATOM 6830 C C . GLU B 1 397 ? 18.406 1.005 6.789 1 97.56 397 GLU B C 1
ATOM 6832 O O . GLU B 1 397 ? 17.422 0.501 7.328 1 97.56 397 GLU B O 1
ATOM 6837 N N . GLU B 1 398 ? 18.562 2.283 6.641 1 97.69 398 GLU B N 1
ATOM 6838 C CA . GLU B 1 398 ? 17.562 3.217 7.137 1 97.69 398 GLU B CA 1
ATOM 6839 C C . GLU B 1 398 ? 16.266 3.117 6.332 1 97.69 398 GLU B C 1
ATOM 6841 O O . GLU B 1 398 ? 15.172 3.17 6.895 1 97.69 398 GLU B O 1
ATOM 6846 N N . MET B 1 399 ? 16.438 3.043 4.984 1 97.88 399 MET B N 1
ATOM 6847 C CA . MET B 1 399 ? 15.258 2.861 4.145 1 97.88 399 MET B CA 1
ATOM 6848 C C . MET B 1 399 ? 14.438 1.657 4.605 1 97.88 399 MET B C 1
ATOM 6850 O O . MET B 1 399 ? 13.227 1.765 4.812 1 97.88 399 MET B O 1
ATOM 6854 N N . VAL B 1 400 ? 15.117 0.552 4.797 1 97.88 400 VAL B N 1
ATOM 6855 C CA . VAL B 1 400 ? 14.492 -0.712 5.168 1 97.88 400 VAL B CA 1
ATOM 6856 C C . VAL B 1 400 ? 13.82 -0.578 6.535 1 97.88 400 VAL B C 1
ATOM 6858 O O . VAL B 1 400 ? 12.711 -1.061 6.738 1 97.88 400 VAL B O 1
ATOM 6861 N N . GLN B 1 401 ? 14.5 0.064 7.434 1 97.75 401 GLN B N 1
ATOM 6862 C CA . GLN B 1 401 ? 13.922 0.295 8.758 1 97.75 401 GLN B CA 1
ATOM 6863 C C . GLN B 1 401 ? 12.617 1.081 8.656 1 97.75 401 GLN B C 1
ATOM 6865 O O . GLN B 1 401 ? 11.648 0.762 9.336 1 97.75 401 GLN B O 1
ATOM 6870 N N . ARG B 1 402 ? 12.578 2.158 7.848 1 98.25 402 ARG B N 1
ATOM 6871 C CA . ARG B 1 402 ? 11.367 2.953 7.648 1 98.25 402 ARG B CA 1
ATOM 6872 C C . ARG B 1 402 ? 10.227 2.096 7.105 1 98.25 402 ARG B C 1
ATOM 6874 O O . ARG B 1 402 ? 9.102 2.168 7.602 1 98.25 402 ARG B O 1
ATOM 6881 N N . TRP B 1 403 ? 10.555 1.231 6.125 1 97.94 403 TRP B N 1
ATOM 6882 C CA . TRP B 1 403 ? 9.539 0.382 5.504 1 97.94 403 TRP B CA 1
ATOM 6883 C C . TRP B 1 403 ? 8.977 -0.614 6.512 1 97.94 403 TRP B C 1
ATOM 6885 O O . TRP B 1 403 ? 7.758 -0.805 6.59 1 97.94 403 TRP B O 1
ATOM 6895 N N . GLU B 1 404 ? 9.828 -1.224 7.242 1 97.56 404 GLU B N 1
ATOM 6896 C CA . GLU B 1 404 ? 9.43 -2.287 8.164 1 97.56 404 GLU B CA 1
ATOM 6897 C C . GLU B 1 404 ? 8.727 -1.721 9.391 1 97.56 404 GLU B C 1
ATOM 6899 O O . GLU B 1 404 ? 8.016 -2.441 10.094 1 97.56 404 GLU B O 1
ATOM 6904 N N . ASP B 1 405 ? 8.93 -0.462 9.648 1 96.88 405 ASP B N 1
ATOM 6905 C CA . ASP B 1 405 ? 8.219 0.211 10.734 1 96.88 405 ASP B CA 1
ATOM 6906 C C . ASP B 1 405 ? 6.812 0.619 10.297 1 96.88 405 ASP B C 1
ATOM 6908 O O . ASP B 1 405 ? 5.855 0.504 11.062 1 96.88 405 ASP B O 1
ATOM 6912 N N . TYR B 1 406 ? 6.652 1.052 9.102 1 97.62 406 TYR B N 1
ATOM 6913 C CA . TYR B 1 406 ? 5.426 1.685 8.633 1 97.62 406 TYR B CA 1
ATOM 6914 C C . TYR B 1 406 ? 4.48 0.656 8.023 1 97.62 406 TYR B C 1
ATOM 6916 O O . TYR B 1 406 ? 3.318 0.554 8.422 1 97.62 406 TYR B O 1
ATOM 6924 N N . TYR B 1 407 ? 4.934 -0.187 7.09 1 96.12 407 TYR B N 1
ATOM 6925 C CA . TYR B 1 407 ? 4.051 -0.917 6.188 1 96.12 407 TYR B CA 1
ATOM 6926 C C . TYR B 1 407 ? 3.301 -2.018 6.93 1 96.12 407 TYR B C 1
ATOM 6928 O O . TYR B 1 407 ? 2.107 -2.229 6.699 1 96.12 407 TYR B O 1
ATOM 6936 N N . PRO B 1 408 ? 4.012 -2.801 7.848 1 94.81 408 PRO B N 1
ATOM 6937 C CA . PRO B 1 408 ? 3.234 -3.816 8.555 1 94.81 408 PRO B CA 1
ATOM 6938 C C . PRO B 1 408 ? 2.053 -3.227 9.32 1 94.81 408 PRO B C 1
ATOM 6940 O O . PRO B 1 408 ? 0.962 -3.803 9.328 1 94.81 408 PRO B O 1
ATOM 6943 N N . LYS B 1 409 ? 2.256 -2.059 9.938 1 95.31 409 LYS B N 1
ATOM 6944 C CA . LYS B 1 409 ? 1.192 -1.39 10.688 1 95.31 409 LYS B CA 1
ATOM 6945 C C . LYS B 1 409 ? 0.117 -0.854 9.742 1 95.31 409 LYS B C 1
ATOM 6947 O O . LYS B 1 409 ? -1.075 -0.933 10.047 1 95.31 409 LYS B O 1
ATOM 6952 N N . ALA B 1 410 ? 0.533 -0.262 8.648 1 94.44 410 ALA B N 1
ATOM 6953 C CA . ALA B 1 410 ? -0.407 0.236 7.648 1 94.44 410 ALA B CA 1
ATOM 6954 C C . ALA B 1 410 ? -1.283 -0.892 7.113 1 94.44 410 ALA B C 1
ATOM 6956 O O . ALA B 1 410 ? -2.496 -0.725 6.961 1 94.44 410 ALA B O 1
ATOM 6957 N N . GLU B 1 411 ? -0.657 -2.045 6.809 1 91.06 411 GLU B N 1
ATOM 6958 C CA . GLU B 1 411 ? -1.385 -3.203 6.297 1 91.06 411 GLU B CA 1
ATOM 6959 C C . GLU B 1 411 ? -2.396 -3.715 7.32 1 91.06 411 GLU B C 1
ATOM 6961 O O . GLU B 1 411 ? -3.51 -4.098 6.957 1 91.06 411 GLU B O 1
ATOM 6966 N N . GLU B 1 412 ? -1.932 -3.828 8.5 1 91.62 412 GLU B N 1
ATOM 6967 C CA . GLU B 1 412 ? -2.826 -4.27 9.562 1 91.62 412 GLU B CA 1
ATOM 6968 C C . GLU B 1 412 ? -4.047 -3.357 9.672 1 91.62 412 GLU B C 1
ATOM 6970 O O . GLU B 1 412 ? -5.172 -3.834 9.82 1 91.62 412 GLU B O 1
ATOM 6975 N N . LYS B 1 413 ? -3.838 -2.08 9.656 1 90.81 413 LYS B N 1
ATOM 6976 C CA . LYS B 1 413 ? -4.934 -1.117 9.727 1 90.81 413 LYS B CA 1
ATOM 6977 C C . LYS B 1 413 ? -5.895 -1.291 8.555 1 90.81 413 LYS B C 1
ATOM 6979 O O . LYS B 1 413 ? -7.113 -1.257 8.734 1 90.81 413 LYS B O 1
ATOM 6984 N N . GLN B 1 414 ? -5.375 -1.449 7.41 1 86.56 414 GLN B N 1
ATOM 6985 C CA . GLN B 1 414 ? -6.191 -1.661 6.219 1 86.56 414 GLN B CA 1
ATOM 6986 C C . GLN B 1 414 ? -6.992 -2.957 6.324 1 86.56 414 GLN B C 1
ATOM 6988 O O . GLN B 1 414 ? -8.164 -3.002 5.941 1 86.56 414 GLN B O 1
ATOM 6993 N N . ALA B 1 415 ? -6.281 -4.004 6.762 1 85.25 415 ALA B N 1
ATOM 6994 C CA . ALA B 1 415 ? -6.949 -5.293 6.918 1 85.25 415 ALA B CA 1
ATOM 6995 C C . ALA B 1 415 ? -8.125 -5.188 7.887 1 85.25 415 ALA B C 1
ATOM 6997 O O . ALA B 1 415 ? -9.188 -5.766 7.648 1 85.25 415 ALA B O 1
ATOM 6998 N N . LYS B 1 416 ? -7.918 -4.496 8.914 1 86.94 416 LYS B N 1
ATOM 6999 C CA . LYS B 1 416 ? -8.984 -4.293 9.891 1 86.94 416 LYS B CA 1
ATOM 7000 C C . LYS B 1 416 ? -10.156 -3.535 9.273 1 86.94 416 LYS B C 1
ATOM 7002 O O . LYS B 1 416 ? -11.32 -3.869 9.523 1 86.94 416 LYS B O 1
ATOM 7007 N N . ARG B 1 417 ? -9.883 -2.566 8.492 1 82.94 417 ARG B N 1
ATOM 7008 C CA . ARG B 1 417 ? -10.922 -1.797 7.816 1 82.94 417 ARG B CA 1
ATOM 7009 C C . ARG B 1 417 ? -11.711 -2.672 6.852 1 82.94 417 ARG B C 1
ATOM 7011 O O . ARG B 1 417 ? -12.938 -2.598 6.801 1 82.94 417 ARG B O 1
ATOM 7018 N N . ILE B 1 418 ? -11.008 -3.492 6.125 1 81.75 418 ILE B N 1
ATOM 7019 C CA . ILE B 1 418 ? -11.641 -4.379 5.152 1 81.75 418 ILE B CA 1
ATOM 7020 C C . ILE B 1 418 ? -12.531 -5.387 5.875 1 81.75 418 ILE B C 1
ATOM 7022 O O . ILE B 1 418 ? -13.664 -5.633 5.453 1 81.75 418 ILE B O 1
ATOM 7026 N N . LYS B 1 419 ? -11.969 -5.926 6.879 1 83.5 419 LYS B N 1
ATOM 7027 C CA . LYS B 1 419 ? -12.734 -6.895 7.66 1 83.5 419 LYS B CA 1
ATOM 7028 C C . LYS B 1 419 ? -14.008 -6.266 8.219 1 83.5 419 LYS B C 1
ATOM 7030 O O . LYS B 1 419 ? -15.07 -6.895 8.219 1 83.5 419 LYS B O 1
ATOM 7035 N N . LYS B 1 420 ? -13.883 -5.086 8.664 1 84.19 420 LYS B N 1
ATOM 7036 C CA . LYS B 1 420 ? -15.047 -4.367 9.188 1 84.19 420 LYS B CA 1
ATOM 7037 C C . LYS B 1 420 ? -16.094 -4.137 8.102 1 84.19 420 LYS B C 1
ATOM 7039 O O . LYS B 1 420 ? -17.281 -4.34 8.32 1 84.19 420 LYS B O 1
ATOM 7044 N N . GLN B 1 421 ? -15.68 -3.75 6.969 1 81.25 421 GLN B N 1
ATOM 7045 C CA . GLN B 1 421 ? -16.594 -3.518 5.848 1 81.25 421 GLN B CA 1
ATOM 7046 C C . GLN B 1 421 ? -17.25 -4.812 5.398 1 81.25 421 GLN B C 1
ATOM 7048 O O . GLN B 1 421 ? -18.438 -4.828 5.078 1 81.25 421 GLN B O 1
ATOM 7053 N N . GLU B 1 422 ? -16.438 -5.82 5.359 1 82.38 422 GLU B N 1
ATOM 7054 C CA . GLU B 1 422 ? -16.984 -7.121 4.988 1 82.38 422 GLU B CA 1
ATOM 7055 C C . GLU B 1 422 ? -18.047 -7.582 5.984 1 82.38 422 GLU B C 1
ATOM 7057 O O . GLU B 1 422 ? -19.078 -8.133 5.598 1 82.38 422 GLU B O 1
ATOM 7062 N N . SER B 1 423 ? -17.766 -7.332 7.152 1 86 423 SER B N 1
ATOM 7063 C CA . SER B 1 423 ? -18.734 -7.672 8.195 1 86 423 SER B CA 1
ATOM 7064 C C . SER B 1 423 ? -20.016 -6.855 8.047 1 86 423 SER B C 1
ATOM 7066 O O . SER B 1 423 ? -21.109 -7.391 8.188 1 86 423 SER B O 1
ATOM 7068 N N . GLN B 1 424 ? -19.844 -5.645 7.793 1 86.25 424 GLN B N 1
ATOM 7069 C CA . GLN B 1 424 ? -21 -4.781 7.59 1 86.25 424 GLN B CA 1
ATOM 7070 C C . GLN B 1 424 ? -21.812 -5.238 6.387 1 86.25 424 GLN B C 1
ATOM 7072 O O . GLN B 1 424 ? -23.047 -5.266 6.441 1 86.25 424 GLN B O 1
ATOM 7077 N N . LEU B 1 425 ? -21.203 -5.586 5.32 1 86.38 425 LEU B N 1
ATOM 7078 C CA . LEU B 1 425 ? -21.875 -6.062 4.117 1 86.38 425 LEU B CA 1
ATOM 7079 C C . LEU B 1 425 ? -22.625 -7.363 4.391 1 86.38 425 LEU B C 1
ATOM 7081 O O . LEU B 1 425 ? -23.766 -7.535 3.953 1 86.38 425 LEU B O 1
ATOM 7085 N N . ALA B 1 426 ? -21.938 -8.242 5.066 1 85.56 426 ALA B N 1
ATOM 7086 C CA . ALA B 1 426 ? -22.578 -9.508 5.418 1 85.56 426 ALA B CA 1
ATOM 7087 C C . ALA B 1 426 ? -23.828 -9.281 6.27 1 85.56 426 ALA B 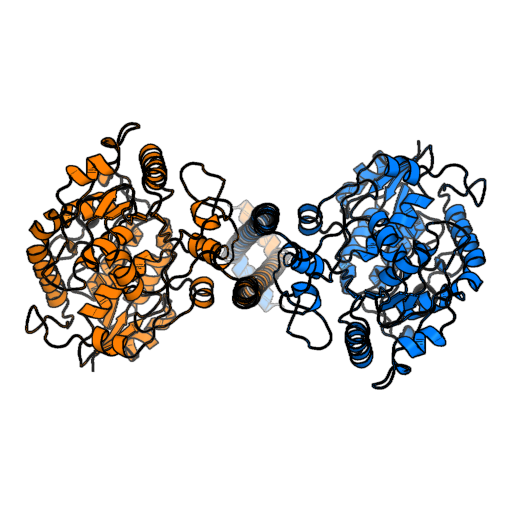C 1
ATOM 7089 O O . ALA B 1 426 ? -24.859 -9.922 6.059 1 85.56 426 ALA B O 1
ATOM 7090 N N . GLU B 1 427 ? -23.719 -8.398 7.199 1 88 427 GLU B N 1
ATOM 7091 C CA . GLU B 1 427 ? -24.844 -8.07 8.055 1 88 427 GLU B CA 1
ATOM 7092 C C . GLU B 1 427 ? -25.984 -7.461 7.254 1 88 427 GLU B C 1
ATOM 7094 O O . GLU B 1 427 ? -27.156 -7.828 7.445 1 88 427 GLU B O 1
ATOM 7099 N N . LYS B 1 428 ? -25.656 -6.629 6.371 1 87.81 428 LYS B N 1
ATOM 7100 C CA . LYS B 1 428 ? -26.703 -6.004 5.551 1 87.81 428 LYS B CA 1
ATOM 7101 C C . LYS B 1 428 ? -27.344 -7.02 4.617 1 87.81 428 LYS B C 1
ATOM 7103 O O . LYS B 1 428 ? -28.547 -6.957 4.367 1 87.81 428 LYS B O 1
ATOM 7108 N N . ASN B 1 429 ? -26.547 -7.91 4.086 1 87.75 429 ASN B N 1
ATOM 7109 C CA . ASN B 1 429 ? -27.094 -8.984 3.27 1 87.75 429 ASN B CA 1
ATOM 7110 C C . ASN B 1 429 ? -28.062 -9.852 4.07 1 87.75 429 ASN B C 1
ATOM 7112 O O . ASN B 1 429 ? -29.109 -10.25 3.557 1 87.75 429 ASN B O 1
ATOM 7116 N N . LYS B 1 430 ? -27.75 -10.102 5.285 1 87.81 430 LYS B N 1
ATOM 7117 C CA . LYS B 1 430 ? -28.641 -10.859 6.156 1 87.81 430 LYS B CA 1
ATOM 7118 C C . LYS B 1 430 ? -29.953 -10.102 6.395 1 87.81 430 LYS B C 1
ATOM 7120 O O . LYS B 1 430 ? -31.031 -10.695 6.352 1 87.81 430 LYS B O 1
ATOM 7125 N N . ILE B 1 431 ? -29.781 -8.859 6.613 1 87.38 431 ILE B N 1
ATOM 7126 C CA . ILE B 1 431 ? -30.953 -8.023 6.867 1 87.38 431 ILE B CA 1
ATOM 7127 C C . ILE B 1 431 ? -31.859 -8.008 5.633 1 87.38 431 ILE B C 1
ATOM 7129 O O . ILE B 1 431 ? -33.062 -8.156 5.746 1 87.38 431 ILE B O 1
ATOM 7133 N N . ILE B 1 432 ? -31.281 -7.84 4.516 1 86.69 432 ILE B N 1
ATOM 7134 C CA . ILE B 1 432 ? -32.031 -7.797 3.264 1 86.69 432 ILE B CA 1
ATOM 7135 C C . ILE B 1 432 ? -32.719 -9.133 3.025 1 86.69 432 ILE B C 1
ATOM 7137 O O . ILE B 1 432 ? -33.875 -9.18 2.633 1 86.69 432 ILE B O 1
ATOM 7141 N N . LYS B 1 433 ? -31.969 -10.25 3.238 1 85.81 433 LYS B N 1
ATOM 7142 C CA . LYS B 1 433 ? -32.562 -11.578 3.07 1 85.81 433 LYS B CA 1
ATOM 7143 C C . LYS B 1 433 ? -33.719 -11.789 4.016 1 85.81 433 LYS B C 1
ATOM 7145 O O . LYS B 1 433 ? -34.781 -12.32 3.615 1 85.81 433 LYS B O 1
ATOM 7150 N N . LYS B 1 434 ? -33.594 -11.336 5.215 1 85.75 434 LYS B N 1
ATOM 7151 C CA . LYS B 1 434 ? -34.656 -11.469 6.199 1 85.75 434 LYS B CA 1
ATOM 7152 C C . LYS B 1 434 ? -35.875 -10.617 5.809 1 85.75 434 LYS B C 1
ATOM 7154 O O . LYS B 1 434 ? -37 -11.086 5.879 1 85.75 434 LYS B O 1
ATOM 7159 N N . GLN B 1 435 ? -35.625 -9.43 5.438 1 84.12 435 GLN B N 1
ATOM 7160 C CA . GLN B 1 435 ? -36.719 -8.539 5.027 1 84.12 435 GLN B CA 1
ATOM 7161 C C . GLN B 1 435 ? -37.438 -9.078 3.789 1 84.12 435 GLN B C 1
ATOM 7163 O O . GLN B 1 435 ? -38.656 -8.984 3.682 1 84.12 435 GLN B O 1
ATOM 7168 N N . LYS B 1 436 ? -36.656 -9.656 2.867 1 83.56 436 LYS B N 1
ATOM 7169 C CA . LYS B 1 436 ? -37.25 -10.25 1.669 1 83.56 436 LYS B CA 1
ATOM 7170 C C . LYS B 1 436 ? -38.094 -11.469 2.018 1 83.56 436 LYS B C 1
ATOM 7172 O O . LYS B 1 436 ? -39.156 -11.664 1.453 1 83.56 436 LYS B O 1
ATOM 7177 N N . ALA B 1 437 ? -37.531 -12.242 2.885 1 83.19 437 ALA B N 1
ATOM 7178 C CA . ALA B 1 437 ? -38.312 -13.398 3.334 1 83.19 437 ALA B CA 1
ATOM 7179 C C . ALA B 1 437 ? -39.594 -12.977 3.996 1 83.19 437 ALA B C 1
ATOM 7181 O O . ALA B 1 437 ? -40.656 -13.602 3.787 1 83.19 437 ALA B O 1
ATOM 7182 N N . THR B 1 438 ? -39.531 -11.938 4.773 1 80.88 438 THR B N 1
ATOM 7183 C CA . THR B 1 438 ? -40.719 -11.414 5.438 1 80.88 438 THR B CA 1
ATOM 7184 C C . THR B 1 438 ? -41.688 -10.852 4.414 1 80.88 438 THR B C 1
ATOM 7186 O O . THR B 1 438 ? -42.906 -11.086 4.512 1 80.88 438 THR B O 1
ATOM 7189 N N . LEU B 1 439 ? -41.219 -10.219 3.443 1 82.81 439 LEU B N 1
ATOM 7190 C CA . LEU B 1 439 ? -42.031 -9.594 2.418 1 82.81 439 LEU B CA 1
ATOM 7191 C C . LEU B 1 439 ? -42.625 -10.641 1.482 1 82.81 439 LEU B C 1
ATOM 7193 O O . LEU B 1 439 ? -43.656 -10.414 0.864 1 82.81 439 LEU B O 1
ATOM 7197 N N . ASN B 1 440 ? -41.938 -11.75 1.399 1 75.25 440 ASN B N 1
ATOM 7198 C CA . ASN B 1 440 ? -42.375 -12.797 0.492 1 75.25 440 ASN B CA 1
ATOM 7199 C C . ASN B 1 440 ? -43.375 -13.734 1.169 1 75.25 440 ASN B C 1
ATOM 7201 O O . ASN B 1 440 ? -43.906 -14.664 0.541 1 75.25 440 ASN B O 1
ATOM 7205 N N . ARG B 1 441 ? -43.594 -13.359 2.406 1 74.81 441 ARG B N 1
ATOM 7206 C CA . ARG B 1 441 ? -44.656 -14.109 3.061 1 74.81 441 ARG B CA 1
ATOM 7207 C C . ARG B 1 441 ? -46 -13.852 2.383 1 74.81 441 ARG B C 1
ATOM 7209 O O . ARG B 1 441 ? -46.312 -12.727 2 1 74.81 441 ARG B O 1
ATOM 7216 N N . LYS B 1 442 ? -46.719 -14.906 2.174 1 70.25 442 LYS B N 1
ATOM 7217 C CA . LYS B 1 442 ? -48 -14.844 1.479 1 70.25 442 LYS B CA 1
ATOM 7218 C C . LYS B 1 442 ? -48.906 -13.742 2.047 1 70.25 442 LYS B C 1
ATOM 7220 O O . LYS B 1 442 ? -49.531 -13 1.295 1 70.25 442 LYS B O 1
ATOM 7225 N N . SER B 1 443 ? -48.906 -13.656 3.314 1 69.38 443 SER B N 1
ATOM 7226 C CA . SER B 1 443 ? -49.75 -12.672 3.969 1 69.38 443 SER B CA 1
ATOM 7227 C C . SER B 1 443 ? -49.312 -11.25 3.637 1 69.38 443 SER B C 1
ATOM 7229 O O . SER B 1 443 ? -50.156 -10.375 3.398 1 69.38 443 SER B O 1
ATOM 7231 N N . VAL B 1 444 ? -48.094 -11.016 3.525 1 72.31 444 VAL B N 1
ATOM 7232 C CA . VAL B 1 444 ? -47.562 -9.68 3.268 1 72.31 444 VAL B CA 1
ATOM 7233 C C . VAL B 1 444 ? -47.719 -9.336 1.788 1 72.31 444 VAL B C 1
ATOM 7235 O O . VAL B 1 444 ? -48.125 -8.219 1.442 1 72.31 444 VAL B O 1
ATOM 7238 N N . ARG B 1 445 ? -47.531 -10.344 0.945 1 74.5 445 ARG B N 1
ATOM 7239 C CA . ARG B 1 445 ? -47.688 -10.133 -0.49 1 74.5 445 ARG B CA 1
ATOM 7240 C C . ARG B 1 445 ? -49.125 -9.766 -0.83 1 74.5 445 ARG B C 1
ATOM 7242 O O . ARG B 1 445 ? -49.375 -8.906 -1.685 1 74.5 445 ARG B O 1
ATOM 7249 N N . LEU B 1 446 ? -50.031 -10.367 -0.113 1 71.12 446 LEU B N 1
ATOM 7250 C CA . LEU B 1 446 ? -51.438 -10.086 -0.343 1 71.12 446 LEU B CA 1
ATOM 7251 C C . LEU B 1 446 ? -51.781 -8.656 0.062 1 71.12 446 LEU B C 1
ATOM 7253 O O . LEU B 1 446 ? -52.5 -7.961 -0.654 1 71.12 446 LEU B O 1
ATOM 7257 N N . VAL B 1 447 ? -51.25 -8.32 1.042 1 69.25 447 VAL B N 1
ATOM 7258 C CA . VAL B 1 447 ? -51.531 -6.973 1.525 1 69.25 447 VAL B CA 1
ATOM 7259 C C . VAL B 1 447 ? -50.906 -5.949 0.59 1 69.25 447 VAL B C 1
ATOM 7261 O O . VAL B 1 447 ? -51.5 -4.926 0.274 1 69.25 447 VAL B O 1
ATOM 7264 N N . LEU B 1 448 ? -49.812 -6.137 0.153 1 73.12 448 LEU B N 1
ATOM 7265 C CA . LEU B 1 448 ? -49.094 -5.211 -0.724 1 73.12 448 LEU B CA 1
ATOM 7266 C C . LEU B 1 448 ? -49.781 -5.125 -2.086 1 73.12 448 LEU B C 1
ATOM 7268 O O . LEU B 1 448 ? -49.875 -4.047 -2.678 1 73.12 448 LEU B O 1
ATOM 7272 N N . LYS B 1 449 ? -50.406 -6.289 -2.553 1 69.75 449 LYS B N 1
ATOM 7273 C CA . LYS B 1 449 ? -51.156 -6.293 -3.791 1 69.75 449 LYS B CA 1
ATOM 7274 C C . LYS B 1 449 ? -52.438 -5.453 -3.646 1 69.75 449 LYS B C 1
ATOM 7276 O O . LYS B 1 449 ? -52.812 -4.719 -4.562 1 69.75 449 LYS B O 1
ATOM 7281 N N . VAL B 1 450 ? -53.031 -5.551 -2.531 1 66.62 450 VAL B N 1
ATOM 7282 C CA . VAL B 1 450 ? -54.25 -4.809 -2.287 1 66.62 450 VAL B CA 1
ATOM 7283 C C . VAL B 1 450 ? -53.938 -3.326 -2.102 1 66.62 450 VAL B C 1
ATOM 7285 O O . VAL B 1 450 ? -54.625 -2.465 -2.639 1 66.62 450 VAL B O 1
ATOM 7288 N N . ALA B 1 451 ? -52.906 -3.051 -1.489 1 62.78 451 ALA B N 1
ATOM 7289 C CA . ALA B 1 451 ? -52.531 -1.66 -1.235 1 62.78 451 ALA B CA 1
ATOM 7290 C C . ALA B 1 451 ? -52.094 -0.963 -2.521 1 62.78 451 ALA B C 1
ATOM 7292 O O . ALA B 1 451 ? -52.406 0.212 -2.732 1 62.78 451 ALA B O 1
ATOM 7293 N N . ASP B 1 452 ? -51.5 -1.594 -3.352 1 63.53 452 ASP B N 1
ATOM 7294 C CA . ASP B 1 452 ? -51.031 -1.033 -4.621 1 63.53 452 ASP B CA 1
ATOM 7295 C C . ASP B 1 452 ? -52.219 -0.79 -5.562 1 63.53 452 ASP B C 1
ATOM 7297 O O . ASP B 1 452 ? -52.156 0.061 -6.449 1 63.53 452 ASP B O 1
ATOM 7301 N N . LYS B 1 453 ? -53.25 -1.562 -5.328 1 58.53 453 LYS B N 1
ATOM 7302 C CA . LYS B 1 453 ? -54.469 -1.306 -6.09 1 58.53 453 LYS B CA 1
ATOM 7303 C C . LYS B 1 453 ? -55.156 -0.027 -5.617 1 58.53 453 LYS B C 1
ATOM 7305 O O . LYS B 1 453 ? -55.875 0.625 -6.387 1 58.53 453 LYS B O 1
ATOM 7310 N N . PHE B 1 454 ? -54.969 0.321 -4.492 1 58.31 454 PHE B N 1
ATOM 7311 C CA . PHE B 1 454 ? -55.656 1.511 -3.99 1 58.31 454 PHE B CA 1
ATOM 7312 C C . PHE B 1 454 ? -54.688 2.688 -3.904 1 58.31 454 PHE B C 1
ATOM 7314 O O . PHE B 1 454 ? -55.094 3.791 -3.523 1 58.31 454 PHE B O 1
ATOM 7321 N N . SER B 1 455 ? -53.469 2.539 -4.234 1 49.41 455 SER B N 1
ATOM 7322 C CA . SER B 1 455 ? -52.562 3.686 -4.301 1 49.41 455 SER B CA 1
ATOM 7323 C C . SER B 1 455 ? -52.5 4.25 -5.715 1 49.41 455 SER B C 1
ATOM 7325 O O . SER B 1 455 ? -52.562 3.502 -6.691 1 49.41 455 SER B O 1
#

Organism: NCBI:txid482461

pLDDT: mean 94.9, std 6.85, range [48.84, 98.88]

Radius of gyration: 35.14 Å; Cα contacts (8 Å, |Δi|>4): 1692; chains: 2; bounding box: 88×94×75 Å

Foldseek 3Di:
DAEEEEAFLDDLLDQDDLQRCLLLVRCVFWVLSQLLVLLVCLWQDDPPYDYDYPSLPLALVCQVVCQVPHQEYEYEDEQCADDVNLVVLQSNLSNLLSHPHQYAYAEYEHFAFQDHPLVVPDPNLVSVLSSLVSNVVRFFEHEYAFDVRVVSVVVSPADEPTHYYYLHRSSLQSQFLFFAADDFQDDLAFEEEEEEDPLADPLQLQQSQVQCVSRVNYAYEYIGSQVSCCQLQQDDFQDDDDDSDGGGCPPPCNLVFRYWYFDHLVLLLVVLLRGREYEYADQSNQSSNRRSNHQYEYEHRGNSSVRSCVQQVAHYDYSVRGHPPDYPNVSSVPIDSCRSRVCSNVSRVVNVVSCVSRPRDTQPPPHSNHPDRPVVVSVVVDDHDHTGIGPSPDDPVSSVVSCVSNVVSVVVVVVVVVVVVVVVVVVVVVVVVVVVVVCPPPVNVVVVVVVVVVD/DAEEEEAFLDDLLDQDDLQRCLLLVRCVFWVLSQLLVLLVCLWQDDPPYDYDYPSLPLALVCQVVCQVPHQEYEYEDEQCADDVNLVVLQSNLSNLLSHPHAYAYAAYEHFAFQDHPLVVPDPNLVSVLSSLVSNVVRFFEHEYAFDVRVVSVVVSPADEPTHYYYLHRSSLQSQFLFFAADDFADDLAFEEEEEEDPLADPLQLQQSQVQCVSRVNYAYEYIGSQVSCCQLQQDDFQDDDDPSDGGGCPPPCNLVFRYWYFDHLVLLLVVLLRGREYEYADQSNQSSNRRSNHQYEYEHRGNSSVRSCVQQVAHYDYSVRGHPPDYPNVSSVPIDSCRSRVCRNVSRVVNVVSCVSRPRDTQPPPHSNHPDRPVVVSVVVDDHDHTGIGPSPDDPVSSVVSCVSNVVSVVVVVVVVVVVVVVVVVVVVVVVVVVVVVCPPPVNVVVVVVVVVVD

Solvent-accessible surface area (backbone atoms only — not comparable to full-atom values): 47425 Å² total; per-residue (Å²): 115,49,32,34,35,30,54,28,39,62,49,91,82,54,79,69,50,70,54,56,35,63,78,63,44,28,39,77,54,29,48,50,55,48,46,37,48,44,17,51,51,45,41,43,31,33,93,53,39,47,80,42,57,44,56,74,61,58,58,44,88,46,24,64,62,47,50,73,69,34,61,32,38,39,39,59,52,44,63,55,50,39,76,92,34,44,71,57,42,52,34,46,28,56,19,48,66,60,40,83,43,41,33,41,43,42,20,36,24,46,60,47,58,64,76,64,63,69,88,76,58,60,100,48,49,68,57,48,51,50,31,51,53,38,39,53,75,35,32,57,46,36,31,18,24,21,64,67,33,46,50,49,42,38,73,72,70,41,47,75,79,54,45,27,42,69,48,28,61,54,41,75,44,51,77,38,50,66,82,59,64,49,86,72,84,85,54,59,76,35,37,32,39,37,21,72,47,93,79,36,54,67,58,53,30,43,41,53,46,52,42,48,68,61,23,74,44,39,33,42,41,62,44,41,50,56,51,48,39,23,29,56,66,44,46,48,56,69,54,73,90,52,94,48,49,86,35,45,46,82,32,64,50,35,54,67,45,23,35,44,36,59,76,47,61,68,59,42,26,57,56,37,43,70,28,52,32,29,35,30,40,34,67,48,59,34,48,42,16,45,76,33,22,14,30,37,41,33,33,49,63,34,28,55,46,43,41,38,32,58,69,44,32,45,37,64,50,57,57,90,78,46,51,97,79,60,48,62,70,61,50,62,72,67,52,56,62,67,44,34,59,76,39,35,45,62,47,35,53,51,39,52,49,52,36,51,66,53,69,49,70,42,43,53,74,88,32,82,70,51,92,66,55,48,50,61,60,57,47,73,75,50,88,72,67,71,57,46,50,17,36,65,63,46,53,70,69,52,42,47,50,46,41,67,60,32,39,56,55,52,49,52,53,49,49,50,51,49,52,50,50,51,50,49,50,53,51,49,50,50,49,44,52,50,54,47,55,54,49,63,31,67,72,41,43,51,48,52,54,55,49,56,69,73,99,117,49,32,35,34,30,54,29,39,59,47,90,83,54,78,70,51,69,54,57,36,63,77,64,44,29,40,77,54,29,48,49,54,48,45,38,49,44,15,50,51,45,41,43,30,34,94,53,39,47,79,40,56,44,55,73,62,57,59,46,86,46,25,65,61,48,51,73,67,31,61,31,40,38,38,59,52,46,63,55,50,38,75,90,34,45,71,57,41,52,35,44,27,56,19,48,65,60,39,86,45,40,33,42,43,42,20,36,24,46,59,47,57,64,76,65,64,68,88,76,58,59,99,48,49,65,56,50,50,50,31,52,52,36,38,53,74,36,30,58,45,36,30,18,24,21,66,68,33,46,52,49,42,38,72,73,70,42,48,75,79,55,45,27,42,68,48,30,60,54,43,75,43,52,77,38,49,62,83,59,64,50,87,72,84,84,56,60,77,33,38,32,39,36,18,74,45,93,80,37,54,67,58,52,30,43,40,53,45,53,40,47,67,61,22,73,44,39,33,42,41,63,44,39,50,57,51,49,40,23,29,56,66,45,47,48,55,68,54,73,91,54,94,49,49,86,34,41,46,82,31,62,50,33,54,68,45,24,35,44,38,58,76,48,61,69,59,43,27,56,56,35,43,71,27,52,32,29,35,30,41,33,68,50,60,32,48,42,16,44,76,34,21,13,31,36,40,34,33,48,63,33,30,53,46,42,41,37,30,58,70,44,31,47,36,62,48,55,58,89,78,47,51,96,79,59,49,62,69,60,50,61,72,69,53,57,62,67,42,36,59,75,39,34,44,62,46,37,52,50,38,51,50,52,36,51,66,54,69,48,69,42,44,53,76,89,34,80,72,51,92,64,57,49,49,62,60,56,48,73,75,50,89,71,68,71,57,46,49,17,36,66,64,47,53,70,70,53,41,47,50,45,41,67,63,32,40,56,55,52,50,50,52,49,50,51,50,50,52,50,50,50,49,51,50,53,52,50,51,50,50,46,52,50,52,47,53,56,49,64,30,67,70,42,44,51,48,52,55,53,50,57,69,74,97

Secondary structure (DSSP, 8-state):
-EEEEE--SS-TT----HHHHHHHTTTTTBTTHHHHHHHHHHHH--TTEEEEE-TT---GGGHHHHHHH-SEEEEE-SS-BSGGGHHHHHHHHHHHHH--S-EEEEEE-B---SS--GGG--TTHHHHHHHHHHHHTTSS-EEESSHHHHHHHHHTTPPBTTTEEE---GGGGTT-S----------TTS-EEEE--TTS-HHHHHHHHHHHHH-SSEEE---BHHHHHHHHHS-S-SSS--SSS--STTSHHHHTT-B-B-SSHHHHHHHHHT-SEEEES-HHHHHHHHHTT--EEE---SHHHHHHHHHHT--B--GGG--TT--HHHHHHH--TTTTHHHHHHHHHHHHHHHHHTT---TTSS-SS-S--HHHHHHTTS-PPPPBPPGGGS-HHHHHHHHHHHHHHHHHHHHHHHHHHHHHHHHHHHHHHHHHHHHTSHHHHHHHHHHHHH-/-EEEEE--SS-TT----HHHHHHHTTTTTBTTHHHHHHHHHHHH--TTEEEEE-TT---GGGHHHHHHH-SEEEEE-SS-BSGGGHHHHHHHHHHHHH--S-EEEEEE-B---SS--GGG--TTHHHHHHHHHHHHTT-S-EEESSHHHHHHHHHTTPPBTTTEEE---GGGGTT-S----------TTS-EEEE--TTS-HHHHHHHHHHHHH-SSEEE---BHHHHHHHHHS-S-SSS--SSS--STTSHHHHTT-B-B-SSHHHHHHHHHT-SEEEES-HHHHHHHHHTT--EEE---SHHHHHHHHHHT--B--GGG--TT--HHHHHHH--TTTTHHHHHHHHHHHHHHHHHTT---TTSS-SS-S--HHHHHHTTS-PPPPB--GGGS-HHHHHHHHHHHHHHHHHHHHHHHHHHHHHHHHHHHHHHHHHHHHTSHHHHHHHHHHHHH-

InterPro domains:
  IPR007345 Polysaccharide pyruvyl transferase [PF04230] (71-299)

Sequence (910 aa):
MKRILIRAGISPLDNFDASYMLLNNSIGGNVGNLIYQYSVFRTLMTEGTTITPDYYNYEPNRAEEINQNYDCYVIPLADAFRKDFVPTLRKYTKLIKKLTIPVVVIGVGLRAPFEPKLNEGFPFDEDVKAFVSAVLEKSAMVGVRGEITANYLTRLGFREGVDHTVIGCPSMYAFGRELTIRETNITRDSMIGVNSSKLSPKNVLDFITRSMEEFPNHYFIPQWRKEMQLTYTGSPTIGKPADNYPVKMSDSVYMNNRVRFFLNVPTWLEFLGKADLSFGARLHGNIAAVLAGTPSILLPKDARMRELAEYHQLTHVMAHDIDENTKLMDLAEKADFQSVHKNQGRNFDHFIDFLNKNQLEHIYQSNVTPKTVPLDDKLTKIQLLPPIVPVSGCTLEEMVQRWEDYYPKAEEKQAKRIKKQESQLAEKNKIIKKQKATLNRKSVRLVLKVADKFSMKRILIRAGISPLDNFDASYMLLNNSIGGNVGNLIYQYSVFRTLMTEGTTITPDYYNYEPNRAEEINQNYDCYVIPLADAFRKDFVPTLRKYTKLIKKLTIPVVVIGVGLRAPFEPKLNEGFPFDEDVKAFVSAVLEKSAMVGVRGEITANYLTRLGFREGVDHTVIGCPSMYAFGRELTIRETNITRDSMIGVNSSKLSPKNVLDFITRSMEEFPNHYFIPQWRKEMQLTYTGSPTIGKPADNYPVKMSDSVYMNNRVRFFLNVPTWLEFLGKADLSFGARLHGNIAAVLAGTPSILLPKDARMRELAEYHQLTHVMAHDIDENTKLMDLAEKADFQSVHKNQGRNFDHFIDFLNKNQLEHIYQSNVTPKTVPLDDKLTKIQLLPPIVPVSGCTLEEMVQRWEDYYPKAEEKQAKRIKKQESQLAEKNKIIKKQKATLNRKSVRLVLKVADKFS

Nearest PDB structures (foldseek):
  8sxy-assembly1_B  TM=5.004E-01  e=5.969E-05  Thermus thermophilus HB27
  4m29-assembly1_A  TM=3.916E-01  e=1.202E+00  Caulobacter vibrioides CB15
  1to3-assembly1_A-2  TM=1.771E-01  e=1.901E-01  Salmonella enterica subsp. enterica serovar Typhimurium
  4v24-assembly2_B  TM=2.977E-01  e=3.200E+00  Homo sapiens
  1ur4-assembly2_B  TM=1.481E-01  e=1.134E+00  Bacillus licheniformis